Protein AF-0000000084365544 (afdb_homodimer)

Structure (mmCIF, N/CA/C/O backbone):
data_AF-0000000084365544-model_v1
#
loop_
_entity.id
_entity.type
_entity.pdbx_description
1 polymer 'Low temperature requirement protein A'
#
loop_
_atom_site.group_PDB
_atom_site.id
_atom_site.type_symbol
_atom_site.label_atom_id
_atom_site.label_alt_id
_atom_site.label_comp_id
_atom_site.label_asym_id
_atom_site.label_entity_id
_atom_site.label_seq_id
_atom_site.pdbx_PDB_ins_code
_atom_site.Cartn_x
_atom_site.Cartn_y
_atom_site.Cartn_z
_atom_site.occupancy
_atom_site.B_iso_or_equiv
_atom_site.auth_seq_id
_atom_site.auth_comp_id
_atom_site.auth_asym_id
_atom_site.auth_atom_id
_atom_site.pdbx_PDB_model_num
ATOM 1 N N . ASP A 1 1 ? -2.127 -16.125 -1.759 1 46.25 1 ASP A N 1
ATOM 2 C CA . ASP A 1 1 ? -1.63 -17.219 -2.582 1 46.25 1 ASP A CA 1
ATOM 3 C C . ASP A 1 1 ? -2.764 -18.156 -2.984 1 46.25 1 ASP A C 1
ATOM 5 O O . ASP A 1 1 ? -3.486 -18.672 -2.125 1 46.25 1 ASP A O 1
ATOM 9 N N . VAL A 1 2 ? -2.963 -18.266 -4.273 1 53.91 2 VAL A N 1
ATOM 10 C CA . VAL A 1 2 ? -4.047 -19.062 -4.828 1 53.91 2 VAL A CA 1
ATOM 11 C C . VAL A 1 2 ? -3.875 -20.516 -4.414 1 53.91 2 VAL A C 1
ATOM 13 O O . VAL A 1 2 ? -4.848 -21.188 -4.059 1 53.91 2 VAL A O 1
ATOM 16 N N . GLU A 1 3 ? -2.639 -20.938 -4.367 1 51.97 3 GLU A N 1
ATOM 17 C CA . GLU A 1 3 ? -2.404 -22.344 -4.023 1 51.97 3 GLU A CA 1
ATOM 18 C C . GLU A 1 3 ? -2.727 -22.609 -2.559 1 51.97 3 GLU A C 1
ATOM 20 O O . GLU A 1 3 ? -3.326 -23.641 -2.229 1 51.97 3 GLU A O 1
ATOM 25 N N . GLU A 1 4 ? -2.34 -21.703 -1.697 1 54.97 4 GLU A N 1
ATOM 26 C CA . GLU A 1 4 ? -2.66 -21.859 -0.281 1 54.97 4 GLU A CA 1
ATOM 27 C C . GLU A 1 4 ? -4.168 -21.812 -0.048 1 54.97 4 GLU A C 1
ATOM 29 O O . GLU A 1 4 ? -4.688 -22.531 0.814 1 54.97 4 GLU A O 1
ATOM 34 N N . PHE A 1 5 ? -4.746 -20.969 -0.828 1 54.38 5 PHE A N 1
ATOM 35 C CA . PHE A 1 5 ? -6.199 -20.875 -0.731 1 54.38 5 PHE A CA 1
ATOM 36 C C . PHE A 1 5 ? -6.859 -22.188 -1.135 1 54.38 5 PHE A C 1
ATOM 38 O O . PHE A 1 5 ? -7.77 -22.672 -0.457 1 54.38 5 PHE A O 1
ATOM 45 N N . ILE A 1 6 ? -6.383 -22.828 -2.197 1 55.38 6 ILE A N 1
ATOM 46 C CA . ILE A 1 6 ? -6.945 -24.078 -2.703 1 55.38 6 ILE A CA 1
ATOM 47 C C . ILE A 1 6 ? -6.668 -25.219 -1.712 1 55.38 6 ILE A C 1
ATOM 49 O O . ILE A 1 6 ? -7.531 -26.062 -1.474 1 55.38 6 ILE A O 1
ATOM 53 N N . LYS A 1 7 ? -5.445 -25.141 -1.203 1 54.97 7 LYS A N 1
ATOM 54 C CA . LYS A 1 7 ? -5.074 -26.188 -0.245 1 54.97 7 LYS A CA 1
ATOM 55 C C . LYS A 1 7 ? -5.984 -26.156 0.98 1 54.97 7 LYS A C 1
ATOM 57 O O . LYS A 1 7 ? -6.398 -27.203 1.483 1 54.97 7 LYS A O 1
ATOM 62 N N . LYS A 1 8 ? -6.184 -24.953 1.444 1 56.53 8 LYS A N 1
ATOM 63 C CA . LYS A 1 8 ? -6.973 -24.812 2.664 1 56.53 8 LYS A CA 1
ATOM 64 C C . LYS A 1 8 ? -8.461 -25.016 2.385 1 56.53 8 LYS A C 1
ATOM 66 O O . LYS A 1 8 ? -9.164 -25.625 3.188 1 56.53 8 LYS A O 1
ATOM 71 N N . TYR A 1 9 ? -8.859 -24.547 1.204 1 63.53 9 TYR A N 1
ATOM 72 C CA . TYR A 1 9 ? -10.312 -24.484 1.027 1 63.53 9 TYR A CA 1
ATOM 73 C C . TYR A 1 9 ? -10.766 -25.469 -0.034 1 63.53 9 TYR A C 1
ATOM 75 O O . TYR A 1 9 ? -11.969 -25.734 -0.181 1 63.53 9 TYR A O 1
ATOM 83 N N . GLY A 1 10 ? -9.859 -26.516 -0.814 1 52.34 10 GLY A N 1
ATOM 84 C CA . GLY A 1 10 ? -9.844 -27.766 -1.557 1 52.34 10 GLY A CA 1
ATOM 85 C C . GLY A 1 10 ? -10.664 -27.703 -2.832 1 52.34 10 GLY A C 1
ATOM 86 O O . GLY A 1 10 ? -10.148 -27.984 -3.918 1 52.34 10 GLY A O 1
ATOM 87 N N . ASP A 1 11 ? -12.242 -27.969 -2.875 1 52.38 11 ASP A N 1
ATOM 88 C CA . ASP A 1 11 ? -13.102 -28.688 -3.809 1 52.38 11 ASP A CA 1
ATOM 89 C C . ASP A 1 11 ? -13.719 -27.734 -4.832 1 52.38 11 ASP A C 1
ATOM 91 O O . ASP A 1 11 ? -14.57 -26.906 -4.484 1 52.38 11 ASP A O 1
ATOM 95 N N . ILE A 1 12 ? -12.906 -27.438 -5.812 1 54.81 12 ILE A N 1
ATOM 96 C CA . ILE A 1 12 ? -13.625 -26.625 -6.785 1 54.81 12 ILE A CA 1
ATOM 97 C C . ILE A 1 12 ? -13.891 -27.453 -8.047 1 54.81 12 ILE A C 1
ATOM 99 O O . ILE A 1 12 ? -12.969 -28.016 -8.633 1 54.81 12 ILE A O 1
ATOM 103 N N . ASN A 1 13 ? -15.125 -27.922 -8.219 1 55.47 13 ASN A N 1
ATOM 104 C CA . ASN A 1 13 ? -15.477 -28.438 -9.531 1 55.47 13 ASN A CA 1
ATOM 105 C C . ASN A 1 13 ? -15.586 -27.328 -10.57 1 55.47 13 ASN A C 1
ATOM 107 O O . ASN A 1 13 ? -16.609 -26.656 -10.648 1 55.47 13 ASN A O 1
ATOM 111 N N . VAL A 1 14 ? -14.492 -27.016 -11.242 1 61.97 14 VAL A N 1
ATOM 112 C CA . VAL A 1 14 ? -14.461 -25.844 -12.102 1 61.97 14 VAL A CA 1
ATOM 113 C C . VAL A 1 14 ? -14.242 -26.266 -13.555 1 61.97 14 VAL A C 1
ATOM 115 O O . VAL A 1 14 ? -13.438 -27.156 -13.828 1 61.97 14 VAL A O 1
ATOM 118 N N . SER A 1 15 ? -15.266 -25.781 -14.555 1 66.38 15 SER A N 1
ATOM 119 C CA . SER A 1 15 ? -14.992 -25.844 -15.984 1 66.38 15 SER A CA 1
ATOM 120 C C . SER A 1 15 ? -14.359 -24.547 -16.484 1 66.38 15 SER A C 1
ATOM 122 O O . SER A 1 15 ? -14.797 -23.453 -16.125 1 66.38 15 SER A O 1
ATOM 124 N N . TYR A 1 16 ? -13.32 -24.625 -17.266 1 67.25 16 TYR A N 1
ATOM 125 C CA . TYR A 1 16 ? -12.602 -23.438 -17.719 1 67.25 16 TYR A CA 1
ATOM 126 C C . TYR A 1 16 ? -13.094 -23 -19.094 1 67.25 16 TYR A C 1
ATOM 128 O O . TYR A 1 16 ? -13.375 -23.828 -19.969 1 67.25 16 TYR A O 1
ATOM 136 N N . ILE A 1 17 ? -13.406 -21.688 -19.25 1 68.5 17 ILE A N 1
ATOM 137 C CA . ILE A 1 17 ? -13.805 -21.078 -20.516 1 68.5 17 ILE A CA 1
ATOM 138 C C . ILE A 1 17 ? -12.672 -20.219 -21.062 1 68.5 17 ILE A C 1
ATOM 140 O O . ILE A 1 17 ? -11.898 -19.641 -20.297 1 68.5 17 ILE A O 1
ATOM 144 N N . GLU A 1 18 ? -12.523 -20.078 -22.453 1 69.31 18 GLU A N 1
ATOM 145 C CA . GLU A 1 18 ? -11.508 -19.25 -23.109 1 69.31 18 GLU A CA 1
ATOM 146 C C . GLU A 1 18 ? -11.977 -17.797 -23.219 1 69.31 18 GLU A C 1
ATOM 148 O O . GLU A 1 18 ? -13.125 -17.547 -23.594 1 69.31 18 GLU A O 1
ATOM 153 N N . PRO A 1 19 ? -11.164 -16.938 -22.812 1 68.06 19 PRO A N 1
ATOM 154 C CA . PRO A 1 19 ? -11.547 -15.531 -22.969 1 68.06 19 PRO A CA 1
ATOM 155 C C . PRO A 1 19 ? -11.523 -15.062 -24.422 1 68.06 19 PRO A C 1
ATOM 157 O O . PRO A 1 19 ? -10.828 -15.656 -25.25 1 68.06 19 PRO A O 1
ATOM 160 N N . PRO A 1 20 ? -12.445 -14.102 -24.75 1 69.94 20 PRO A N 1
ATOM 161 C CA . PRO A 1 20 ? -12.344 -13.492 -26.078 1 69.94 20 PRO A CA 1
ATOM 162 C C . PRO A 1 20 ? -10.992 -12.836 -26.328 1 69.94 20 PRO A C 1
ATOM 164 O O . PRO A 1 20 ? -10.211 -12.648 -25.391 1 69.94 20 PRO A O 1
ATOM 167 N N . PRO A 1 21 ? -10.695 -12.578 -27.594 1 70.31 21 PRO A N 1
ATOM 168 C CA . PRO A 1 21 ? -9.43 -11.898 -27.875 1 70.31 21 PRO A CA 1
ATOM 169 C C . PRO A 1 21 ? -9.305 -10.562 -27.141 1 70.31 21 PRO A C 1
ATOM 171 O O . PRO A 1 21 ? -10.258 -9.781 -27.109 1 70.31 21 PRO A O 1
ATOM 174 N N . SER A 1 22 ? -8.188 -10.461 -26.5 1 70.38 22 SER A N 1
ATOM 175 C CA . SER A 1 22 ? -7.961 -9.281 -25.688 1 70.38 22 SER A CA 1
ATOM 176 C C . SER A 1 22 ? -7.336 -8.148 -26.5 1 70.38 22 SER A C 1
ATOM 178 O O . SER A 1 22 ? -6.543 -8.398 -27.406 1 70.38 22 SER A O 1
ATOM 180 N N . SER A 1 23 ? -8.07 -6.961 -26.469 1 73.69 23 SER A N 1
ATOM 181 C CA . SER A 1 23 ? -7.535 -5.734 -27.047 1 73.69 23 SER A CA 1
ATOM 182 C C . SER A 1 23 ? -7.219 -4.703 -25.969 1 73.69 23 SER A C 1
ATOM 184 O O . SER A 1 23 ? -7.902 -4.645 -24.938 1 73.69 23 SER A O 1
ATOM 186 N N . ARG A 1 24 ? -6.168 -4.02 -26.25 1 76.44 24 ARG A N 1
ATOM 187 C CA . ARG A 1 24 ? -5.789 -2.973 -25.297 1 76.44 24 ARG A CA 1
ATOM 188 C C . ARG A 1 24 ? -6.781 -1.814 -25.344 1 76.44 24 ARG A C 1
ATOM 190 O O . ARG A 1 24 ? -6.926 -1.08 -24.359 1 76.44 24 ARG A O 1
ATOM 197 N N . TRP A 1 25 ? -7.438 -1.727 -26.391 1 75.81 25 TRP A N 1
ATOM 198 C CA . TRP A 1 25 ? -8.359 -0.61 -26.562 1 75.81 25 TRP A CA 1
ATOM 199 C C . TRP A 1 25 ? -9.75 -0.962 -26.031 1 75.81 25 TRP A C 1
ATOM 201 O O . TRP A 1 25 ? -10.289 -0.258 -25.172 1 75.81 25 TRP A O 1
ATOM 211 N N . PHE A 1 26 ? -10.297 -1.943 -26.594 1 76.06 26 PHE A N 1
ATOM 212 C CA . PHE A 1 26 ? -11.625 -2.375 -26.172 1 76.06 26 PHE A CA 1
ATOM 213 C C . PHE A 1 26 ? -11.766 -3.887 -26.297 1 76.06 26 PHE A C 1
ATOM 215 O O . PHE A 1 26 ? -11.562 -4.445 -27.375 1 76.06 26 PHE A O 1
ATOM 222 N N . THR A 1 27 ? -11.961 -4.469 -25.172 1 79.12 27 THR A N 1
ATOM 223 C CA . THR A 1 27 ? -12.258 -5.895 -25.141 1 79.12 27 THR A CA 1
ATOM 224 C C . THR A 1 27 ? -13.742 -6.137 -24.891 1 79.12 27 THR A C 1
ATOM 226 O O . THR A 1 27 ? -14.32 -5.578 -23.953 1 79.12 27 THR A O 1
ATOM 229 N N . LYS A 1 28 ? -14.25 -6.906 -25.812 1 77.44 28 LYS A N 1
ATOM 230 C CA . LYS A 1 28 ? -15.656 -7.242 -25.625 1 77.44 28 LYS A CA 1
ATOM 231 C C . LYS A 1 28 ? -15.898 -7.801 -24.219 1 77.44 28 LYS A C 1
ATOM 233 O O . LYS A 1 28 ? -15.203 -8.719 -23.781 1 77.44 28 LYS A O 1
ATOM 238 N N . PRO A 1 29 ? -16.812 -7.172 -23.531 1 78.31 29 PRO A N 1
ATOM 239 C CA . PRO A 1 29 ? -17.078 -7.613 -22.156 1 78.31 29 PRO A CA 1
ATOM 240 C C . PRO A 1 29 ? -17.5 -9.078 -22.078 1 78.31 29 PRO A C 1
ATOM 242 O O . PRO A 1 29 ? -18.219 -9.57 -22.953 1 78.31 29 PRO A O 1
ATOM 245 N N . TYR A 1 30 ? -16.969 -9.75 -21.125 1 73.19 30 TYR A N 1
ATOM 246 C CA . TYR A 1 30 ? -17.297 -11.141 -20.875 1 73.19 30 TYR A CA 1
ATOM 247 C C . TYR A 1 30 ? -17.281 -11.453 -19.391 1 73.19 30 TYR A C 1
ATOM 249 O O . TYR A 1 30 ? -16.641 -10.742 -18.609 1 73.19 30 TYR A O 1
ATOM 257 N N . ALA A 1 31 ? -18.062 -12.414 -18.984 1 70.12 31 ALA A N 1
ATOM 258 C CA . ALA A 1 31 ? -18.094 -12.836 -17.578 1 70.12 31 ALA A CA 1
ATOM 259 C C . ALA A 1 31 ? -16.875 -13.688 -17.234 1 70.12 31 ALA A C 1
ATOM 261 O O . ALA A 1 31 ? -16.547 -14.625 -17.953 1 70.12 31 ALA A O 1
ATOM 262 N N . LEU A 1 32 ? -16.25 -13.328 -16.172 1 71.62 32 LEU A N 1
ATOM 263 C CA . LEU A 1 32 ? -15.094 -14.133 -15.758 1 71.62 32 LEU A CA 1
ATOM 264 C C . LEU A 1 32 ? -15.547 -15.453 -15.148 1 71.62 32 LEU A C 1
ATOM 266 O O . LEU A 1 32 ? -14.891 -16.484 -15.328 1 71.62 32 LEU A O 1
ATOM 270 N N . ASN A 1 33 ? -16.578 -15.289 -14.281 1 69.56 33 ASN A N 1
ATOM 271 C CA . ASN A 1 33 ? -17.156 -16.469 -13.648 1 69.56 33 ASN A CA 1
ATOM 272 C C . ASN A 1 33 ? -18.672 -16.422 -13.68 1 69.56 33 ASN A C 1
ATOM 274 O O . ASN A 1 33 ? -19.281 -15.352 -13.555 1 69.56 33 ASN A O 1
ATOM 278 N N . TYR A 1 34 ? -19.281 -17.531 -14.023 1 68.69 34 TYR A N 1
ATOM 279 C CA . TYR A 1 34 ? -20.734 -17.609 -13.906 1 68.69 34 TYR A CA 1
ATOM 280 C C . TYR A 1 34 ? -21.188 -19.031 -13.578 1 68.69 34 TYR A C 1
ATOM 282 O O . TYR A 1 34 ? -20.438 -20 -13.805 1 68.69 34 TYR A O 1
ATOM 290 N N . PHE A 1 35 ? -22.281 -19.062 -12.891 1 66.81 35 PHE A N 1
ATOM 291 C CA . PHE A 1 35 ? -22.906 -20.359 -12.617 1 66.81 35 PHE A CA 1
ATOM 292 C C . PHE A 1 35 ? -23.891 -20.719 -13.711 1 66.81 35 PHE A C 1
ATOM 294 O O . PHE A 1 35 ? -24.656 -19.875 -14.18 1 66.81 35 PHE A O 1
ATOM 301 N N . HIS A 1 36 ? -23.703 -21.828 -14.258 1 64 36 HIS A N 1
ATOM 302 C CA . HIS A 1 36 ? -24.703 -22.375 -15.188 1 64 36 HIS A CA 1
ATOM 303 C C . HIS A 1 36 ? -25.094 -23.797 -14.797 1 64 36 HIS A C 1
ATOM 305 O O . HIS A 1 36 ? -24.25 -24.703 -14.789 1 64 36 HIS A O 1
ATOM 311 N N . ASP A 1 37 ? -26.438 -23.969 -14.469 1 64 37 ASP A N 1
ATOM 312 C CA . ASP A 1 37 ? -26.984 -25.281 -14.109 1 64 37 ASP A CA 1
ATOM 313 C C . ASP A 1 37 ? -26.172 -25.922 -12.992 1 64 37 ASP A C 1
ATOM 315 O O . ASP A 1 37 ? -25.797 -27.094 -13.086 1 64 37 ASP A O 1
ATOM 319 N N . GLY A 1 38 ? -25.688 -25.156 -12.008 1 61.22 38 GLY A N 1
ATOM 320 C CA . GLY A 1 38 ? -25 -25.672 -10.828 1 61.22 38 GLY A CA 1
ATOM 321 C C . GLY A 1 38 ? -23.516 -25.812 -11.008 1 61.22 38 GLY A C 1
ATOM 322 O O . GLY A 1 38 ? -22.797 -26.203 -10.078 1 61.22 38 GLY A O 1
ATOM 323 N N . LYS A 1 39 ? -23.109 -25.531 -12.242 1 68.69 39 LYS A N 1
ATOM 324 C CA . LYS A 1 39 ? -21.688 -25.641 -12.531 1 68.69 39 LYS A CA 1
ATOM 325 C C . LYS A 1 39 ? -21.031 -24.266 -12.609 1 68.69 39 LYS A C 1
ATOM 327 O O . LYS A 1 39 ? -21.641 -23.312 -13.102 1 68.69 39 LYS A O 1
ATOM 332 N N . LEU A 1 40 ? -19.844 -24.234 -12.008 1 70.56 40 LEU A N 1
ATOM 333 C CA . LEU A 1 40 ? -19.078 -22.984 -12.039 1 70.56 40 LEU A CA 1
ATOM 334 C C . LEU A 1 40 ? -18.172 -22.922 -13.266 1 70.56 40 LEU A C 1
ATOM 336 O O . LEU A 1 40 ? -17.359 -23.828 -13.477 1 70.56 40 LEU A O 1
ATOM 340 N N . PHE A 1 41 ? -18.422 -22 -14.133 1 67.75 41 PHE A N 1
ATOM 341 C CA . PHE A 1 41 ? -17.562 -21.734 -15.273 1 67.75 41 PHE A CA 1
ATOM 342 C C . PHE A 1 41 ? -16.578 -20.594 -14.977 1 67.75 41 PHE A C 1
ATOM 344 O O . PHE A 1 41 ? -17 -19.531 -14.508 1 67.75 41 PHE A O 1
ATOM 351 N N . ARG A 1 42 ? -15.289 -20.922 -15.156 1 70.81 42 ARG A N 1
ATOM 352 C CA . ARG A 1 42 ? -14.273 -19.922 -14.852 1 70.81 42 ARG A CA 1
ATOM 353 C C . ARG A 1 42 ? -13.367 -19.688 -16.062 1 70.81 42 ARG A C 1
ATOM 355 O O . ARG A 1 42 ? -13.008 -20.641 -16.766 1 70.81 42 ARG A O 1
ATOM 362 N N . THR A 1 43 ? -13.219 -18.469 -16.406 1 65.56 43 THR A N 1
ATOM 363 C CA . THR A 1 43 ? -12.266 -18.141 -17.469 1 65.56 43 THR A CA 1
ATOM 364 C C . THR A 1 43 ? -10.844 -18.516 -17.047 1 65.56 43 THR A C 1
ATOM 366 O O . THR A 1 43 ? -10.438 -18.266 -15.914 1 65.56 43 THR A O 1
ATOM 369 N N . LYS A 1 44 ? -10.125 -19.109 -17.984 1 58.72 44 LYS A N 1
ATOM 370 C CA . LYS A 1 44 ? -8.758 -19.578 -17.797 1 58.72 44 LYS A CA 1
ATOM 371 C C . LYS A 1 44 ? -7.801 -18.406 -17.625 1 58.72 44 LYS A C 1
ATOM 373 O O . LYS A 1 44 ? -7.988 -17.344 -18.219 1 58.72 44 LYS A O 1
ATOM 378 N N . HIS A 1 45 ? -7.133 -18.219 -16.516 1 53.75 45 HIS A N 1
ATOM 379 C CA . HIS A 1 45 ? -6.035 -17.328 -16.172 1 53.75 45 HIS A CA 1
ATOM 380 C C . HIS A 1 45 ? -6.273 -16.625 -14.844 1 53.75 45 HIS A C 1
ATOM 382 O O . HIS A 1 45 ? -7.336 -16.047 -14.625 1 53.75 45 HIS A O 1
ATOM 388 N N . GLU A 1 46 ? -5.691 -17.344 -13.969 1 50.94 46 GLU A N 1
ATOM 389 C CA . GLU A 1 46 ? -5.742 -16.844 -12.594 1 50.94 46 GLU A CA 1
ATOM 390 C C . GLU A 1 46 ? -5.504 -15.336 -12.547 1 50.94 46 GLU A C 1
ATOM 392 O O . GLU A 1 46 ? -4.492 -14.852 -13.062 1 50.94 46 GLU A O 1
ATOM 397 N N . ARG A 1 47 ? -6.656 -14.625 -12.484 1 51.12 47 ARG A N 1
ATOM 398 C CA . ARG A 1 47 ? -6.562 -13.172 -12.391 1 51.12 47 ARG A CA 1
ATOM 399 C C . ARG A 1 47 ? -5.824 -12.75 -11.125 1 51.12 47 ARG A C 1
ATOM 401 O O . ARG A 1 47 ? -6.25 -13.07 -10.016 1 51.12 47 ARG A O 1
ATOM 408 N N . THR A 1 48 ? -4.402 -12.922 -10.969 1 50.53 48 THR A N 1
ATOM 409 C CA . THR A 1 48 ? -3.762 -12.328 -9.805 1 50.53 48 THR A CA 1
ATOM 410 C C . THR A 1 48 ? -4.02 -10.828 -9.75 1 50.53 48 THR A C 1
ATOM 412 O O . THR A 1 48 ? -4.336 -10.211 -10.766 1 50.53 48 THR A O 1
ATOM 415 N N . SER A 1 49 ? -4.254 -10.312 -8.492 1 54.31 49 SER A N 1
ATOM 416 C CA . SER A 1 49 ? -4.473 -8.883 -8.273 1 54.31 49 SER A CA 1
ATOM 417 C C . SER A 1 49 ? -3.52 -8.039 -9.109 1 54.31 49 SER A C 1
ATOM 419 O O . SER A 1 49 ? -2.299 -8.188 -9.008 1 54.31 49 SER A O 1
ATOM 421 N N . GLY A 1 50 ? -4.113 -7.344 -10.125 1 72 50 GLY A N 1
ATOM 422 C CA . GLY A 1 50 ? -3.4 -6.555 -11.117 1 72 50 GLY A CA 1
ATOM 423 C C . GLY A 1 50 ? -2.832 -5.266 -10.555 1 72 50 GLY A C 1
ATOM 424 O O . GLY A 1 50 ? -3.166 -4.867 -9.438 1 72 50 GLY A O 1
ATOM 425 N N . ARG A 1 51 ? -1.87 -4.75 -11.016 1 80.5 51 ARG A N 1
ATOM 426 C CA . ARG A 1 51 ? -1.214 -3.477 -10.734 1 80.5 51 ARG A CA 1
ATOM 427 C C . ARG A 1 51 ? -2.234 -2.352 -10.602 1 80.5 51 ARG A C 1
ATOM 429 O O . ARG A 1 51 ? -2.133 -1.516 -9.703 1 80.5 51 ARG A O 1
ATOM 436 N N . LEU A 1 52 ? -3.332 -2.428 -11.328 1 84.5 52 LEU A N 1
ATOM 437 C CA . LEU A 1 52 ? -4.367 -1.4 -11.305 1 84.5 52 LEU A CA 1
ATOM 438 C C . LEU A 1 52 ? -5.191 -1.49 -10.023 1 84.5 52 LEU A C 1
ATOM 440 O O . LEU A 1 52 ? -5.559 -0.467 -9.445 1 84.5 52 LEU A O 1
ATOM 444 N N . GLU A 1 53 ? -5.406 -2.664 -9.602 1 86.31 53 GLU A N 1
ATOM 445 C CA . GLU A 1 53 ? -6.188 -2.867 -8.383 1 86.31 53 GLU A CA 1
ATOM 446 C C . GLU A 1 53 ? -5.414 -2.408 -7.152 1 86.31 53 GLU A C 1
ATOM 448 O O . GLU A 1 53 ? -5.988 -1.799 -6.246 1 86.31 53 GLU A O 1
ATOM 453 N N . LEU A 1 54 ? -4.145 -2.699 -7.133 1 84.56 54 LEU A N 1
ATOM 454 C CA . LEU A 1 54 ? -3.309 -2.223 -6.035 1 84.56 54 LEU A CA 1
ATOM 455 C C . LEU A 1 54 ? -3.258 -0.7 -6.012 1 84.56 54 LEU A C 1
ATOM 457 O O . LEU A 1 54 ? -3.309 -0.089 -4.941 1 84.56 54 LEU A O 1
ATOM 461 N N . PHE A 1 55 ? -3.217 -0.141 -7.195 1 86.25 55 PHE A N 1
ATOM 462 C CA . PHE A 1 55 ? -3.238 1.311 -7.336 1 86.25 55 PHE A CA 1
ATOM 463 C C . PHE A 1 55 ? -4.539 1.888 -6.789 1 86.25 55 PHE A C 1
ATOM 465 O O . PHE A 1 55 ? -4.52 2.881 -6.059 1 86.25 55 PHE A O 1
ATOM 472 N N . LEU A 1 56 ? -5.594 1.257 -7.059 1 88.19 56 LEU A N 1
ATOM 473 C CA . LEU A 1 56 ? -6.906 1.667 -6.574 1 88.19 56 LEU A CA 1
ATOM 474 C C . LEU A 1 56 ? -6.98 1.578 -5.055 1 88.19 56 LEU A C 1
ATOM 476 O O . LEU A 1 56 ? -7.453 2.506 -4.395 1 88.19 56 LEU A O 1
ATOM 480 N N . ASP A 1 57 ? -6.48 0.564 -4.52 1 88.81 57 ASP A N 1
ATOM 481 C CA . ASP A 1 57 ? -6.539 0.349 -3.076 1 88.81 57 ASP A CA 1
ATOM 482 C C . ASP A 1 57 ? -5.691 1.376 -2.332 1 88.81 57 ASP A C 1
ATOM 484 O O . ASP A 1 57 ? -6.066 1.833 -1.251 1 88.81 57 ASP A O 1
ATOM 488 N N . LEU A 1 58 ? -4.625 1.729 -2.914 1 85.5 58 LEU A N 1
ATOM 489 C CA . LEU A 1 58 ? -3.74 2.707 -2.297 1 85.5 58 LEU A CA 1
ATOM 490 C C . LEU A 1 58 ? -4.414 4.074 -2.209 1 85.5 58 LEU A C 1
ATOM 492 O O . LEU A 1 58 ? -4.352 4.734 -1.171 1 85.5 58 LEU A O 1
ATOM 496 N N . ILE A 1 59 ? -5.059 4.441 -3.213 1 85.12 59 ILE A N 1
ATOM 497 C CA . ILE A 1 59 ? -5.738 5.73 -3.238 1 85.12 59 ILE A CA 1
ATOM 498 C C . ILE A 1 59 ? -6.902 5.719 -2.248 1 85.12 59 ILE A C 1
ATOM 500 O O . ILE A 1 59 ? -7.102 6.68 -1.501 1 85.12 59 ILE A O 1
ATOM 504 N N . TYR A 1 60 ? -7.555 4.676 -2.215 1 88.5 60 TYR A N 1
ATOM 505 C CA . TYR A 1 60 ? -8.68 4.559 -1.298 1 88.5 60 TYR A CA 1
ATOM 506 C C . TYR A 1 60 ? -8.219 4.633 0.152 1 88.5 60 TYR A C 1
ATOM 508 O O . TYR A 1 60 ? -8.859 5.273 0.985 1 88.5 60 TYR A O 1
ATOM 516 N N . VAL A 1 61 ? -7.156 4.004 0.387 1 85.81 61 VAL A N 1
ATOM 517 C CA . VAL A 1 61 ? -6.688 4.008 1.769 1 85.81 61 VAL A CA 1
ATOM 518 C C . VAL A 1 61 ? -6.242 5.414 2.16 1 85.81 61 VAL A C 1
ATOM 520 O O . VAL A 1 61 ? -6.43 5.836 3.305 1 85.81 61 VAL A O 1
ATOM 523 N N . GLY A 1 62 ? -5.699 6.184 1.207 1 86.06 62 GLY A N 1
ATOM 524 C CA . GLY A 1 62 ? -5.391 7.578 1.479 1 86.06 62 GLY A CA 1
ATOM 525 C C . GLY A 1 62 ? -6.613 8.398 1.854 1 86.06 62 GLY A C 1
ATOM 526 O O . GLY A 1 62 ? -6.562 9.211 2.783 1 86.06 62 GLY A O 1
ATOM 527 N N . ILE A 1 63 ? -7.641 8.109 1.172 1 89.88 63 ILE A N 1
ATOM 528 C CA . ILE A 1 63 ? -8.906 8.781 1.449 1 89.88 63 ILE A CA 1
ATOM 529 C C . ILE A 1 63 ? -9.414 8.367 2.828 1 89.88 63 ILE A C 1
ATOM 531 O O . ILE A 1 63 ? -9.781 9.219 3.641 1 89.88 63 ILE A O 1
ATOM 535 N N . ALA A 1 64 ? -9.352 7.094 3.082 1 89.81 64 ALA A N 1
ATOM 536 C CA . ALA A 1 64 ? -9.836 6.559 4.352 1 89.81 64 ALA A CA 1
ATOM 537 C C . ALA A 1 64 ? -9.008 7.094 5.52 1 89.81 64 ALA A C 1
ATOM 539 O O . ALA A 1 64 ? -9.555 7.387 6.586 1 89.81 64 ALA A O 1
ATOM 540 N N . MET A 1 65 ? -7.781 7.262 5.309 1 88.88 65 MET A N 1
ATOM 541 C CA . MET A 1 65 ? -6.898 7.805 6.336 1 88.88 65 MET A CA 1
ATOM 542 C C . MET A 1 65 ? -7.258 9.258 6.648 1 88.88 65 MET A C 1
ATOM 544 O O . MET A 1 65 ? -7.23 9.672 7.809 1 88.88 65 MET A O 1
ATOM 548 N N . ASN A 1 66 ? -7.594 9.977 5.641 1 89.94 66 ASN A N 1
ATOM 549 C CA . ASN A 1 66 ? -7.996 11.367 5.852 1 89.94 66 ASN A CA 1
ATOM 550 C C . ASN A 1 66 ? -9.297 11.453 6.648 1 89.94 66 ASN A C 1
ATOM 552 O O . ASN A 1 66 ? -9.43 12.312 7.527 1 89.94 66 ASN A O 1
ATOM 556 N N . LEU A 1 67 ? -10.172 10.57 6.363 1 91.5 67 LEU A N 1
ATOM 557 C CA . LEU A 1 67 ? -11.453 10.57 7.059 1 91.5 67 LEU A CA 1
ATOM 558 C C . LEU A 1 67 ? -11.266 10.242 8.539 1 91.5 67 LEU A C 1
ATOM 560 O O . LEU A 1 67 ? -11.867 10.883 9.398 1 91.5 67 LEU A O 1
ATOM 564 N N . SER A 1 68 ? -10.43 9.289 8.836 1 90.88 68 SER A N 1
ATOM 565 C CA . SER A 1 68 ? -10.172 8.922 10.227 1 90.88 68 SER A CA 1
ATOM 566 C C . SER A 1 68 ? -9.438 10.031 10.969 1 90.88 68 SER A C 1
ATOM 568 O O . SER A 1 68 ? -9.727 10.297 12.133 1 90.88 68 SER A O 1
ATOM 570 N N . SER A 1 69 ? -8.539 10.641 10.297 1 88.69 69 SER A N 1
ATOM 571 C CA . SER A 1 69 ? -7.785 11.734 10.914 1 88.69 69 SER A CA 1
ATOM 572 C C . SER A 1 69 ? -8.703 12.883 11.297 1 88.69 69 SER A C 1
ATOM 574 O O . SER A 1 69 ? -8.531 13.5 12.352 1 88.69 69 SER A O 1
ATOM 576 N N . ASN A 1 70 ? -9.633 13.117 10.484 1 87.88 70 ASN A N 1
ATOM 577 C CA . ASN A 1 70 ? -10.586 14.18 10.773 1 87.88 70 ASN A CA 1
ATOM 578 C C . ASN A 1 70 ? -11.438 13.852 11.992 1 87.88 70 ASN A C 1
ATOM 580 O O . ASN A 1 70 ? -11.797 14.75 12.758 1 87.88 70 ASN A O 1
ATOM 584 N N . ALA A 1 71 ? -11.711 12.648 12.172 1 89.25 71 ALA A N 1
ATOM 585 C CA . ALA A 1 71 ? -12.516 12.219 13.312 1 89.25 71 ALA A CA 1
ATOM 586 C C . ALA A 1 71 ? -11.75 12.406 14.617 1 89.25 71 ALA A C 1
ATOM 588 O O . ALA A 1 71 ? -12.336 12.75 15.648 1 89.25 71 ALA A O 1
ATOM 589 N N . ILE A 1 72 ? -10.484 12.242 14.578 1 90.12 72 ILE A N 1
ATOM 590 C CA . ILE A 1 72 ? -9.656 12.258 15.773 1 90.12 72 ILE A CA 1
ATOM 591 C C . ILE A 1 72 ? -9.367 13.703 16.172 1 90.12 72 ILE A C 1
ATOM 593 O O . ILE A 1 72 ? -9.086 13.984 17.344 1 90.12 72 ILE A O 1
ATOM 597 N N . LYS A 1 73 ? -9.469 14.648 15.258 1 85.88 73 LYS A N 1
ATOM 598 C CA . LYS A 1 73 ? -9.25 16.062 15.57 1 85.88 73 LYS A CA 1
ATOM 599 C C . LYS A 1 73 ? -10.227 16.531 16.641 1 85.88 73 LYS A C 1
ATOM 601 O O . LYS A 1 73 ? -9.875 17.344 17.5 1 85.88 73 LYS A O 1
ATOM 606 N N . GLU A 1 74 ? -11.414 16.062 16.562 1 87 74 GLU A N 1
ATOM 607 C CA . GLU A 1 74 ? -12.43 16.297 17.578 1 87 74 GLU A CA 1
ATOM 608 C C . GLU A 1 74 ? -12.992 14.969 18.094 1 87 74 GLU A C 1
ATOM 610 O O . GLU A 1 74 ? -14.125 14.602 17.766 1 87 74 GLU A O 1
ATOM 615 N N . PRO A 1 75 ? -12.164 14.43 18.984 1 90 75 PRO A N 1
ATOM 616 C CA . PRO A 1 75 ? -12.484 13.055 19.375 1 90 75 PRO A CA 1
ATOM 617 C C . PRO A 1 75 ? -13.688 12.977 20.312 1 90 75 PRO A C 1
ATOM 619 O O . PRO A 1 75 ? -13.523 12.922 21.531 1 90 75 PRO A O 1
ATOM 622 N N . ASN A 1 76 ? -14.922 13.008 19.75 1 90.75 76 ASN A N 1
ATOM 623 C CA . ASN A 1 76 ? -16.188 12.805 20.453 1 90.75 76 ASN A CA 1
ATOM 624 C C . ASN A 1 76 ? -17.094 11.82 19.719 1 90.75 76 ASN A C 1
ATOM 626 O O . ASN A 1 76 ? -16.734 11.328 18.656 1 90.75 76 ASN A O 1
ATOM 630 N N . TRP A 1 77 ? -18.125 11.484 20.297 1 87.94 77 TRP A N 1
ATOM 631 C CA . TRP A 1 77 ? -19.047 10.492 19.75 1 87.94 77 TRP A CA 1
ATOM 632 C C . TRP A 1 77 ? -19.625 10.969 18.422 1 87.94 77 TRP A C 1
ATOM 634 O O . TRP A 1 77 ? -19.812 10.18 17.5 1 87.94 77 TRP A O 1
ATOM 644 N N . LEU A 1 78 ? -19.922 12.234 18.359 1 86.94 78 LEU A N 1
ATOM 645 C CA . LEU A 1 78 ? -20.469 12.789 17.141 1 86.94 78 LEU A CA 1
ATOM 646 C C . LEU A 1 78 ? -19.484 12.664 15.984 1 86.94 78 LEU A C 1
ATOM 648 O O . LEU A 1 78 ? -19.859 12.336 14.859 1 86.94 78 LEU A O 1
ATOM 652 N N . SER A 1 79 ? -18.25 12.938 16.344 1 90.25 79 SER A N 1
ATOM 653 C CA . SER A 1 79 ? -17.219 12.828 15.32 1 90.25 79 SER A CA 1
ATOM 654 C C . SER A 1 79 ? -17.062 11.391 14.836 1 90.25 79 SER A C 1
ATOM 656 O O . SER A 1 79 ? -16.797 11.148 13.656 1 90.25 79 SER A O 1
ATOM 658 N N . PHE A 1 80 ? -17.281 10.508 15.695 1 91.56 80 PHE A N 1
ATOM 659 C CA . PHE A 1 80 ? -17.203 9.094 15.32 1 91.56 80 PHE A CA 1
ATOM 660 C C . PHE A 1 80 ? -18.344 8.734 14.367 1 91.56 80 PHE A C 1
ATOM 662 O O . PHE A 1 80 ? -18.125 8.062 13.367 1 91.56 80 PHE A O 1
ATOM 669 N N . VAL A 1 81 ? -19.484 9.195 14.633 1 90.06 81 VAL A N 1
ATOM 670 C CA . VAL A 1 81 ? -20.641 8.922 13.781 1 90.06 81 VAL A CA 1
ATOM 671 C C . VAL A 1 81 ? -20.438 9.57 12.414 1 90.06 81 VAL A C 1
ATOM 673 O O . VAL A 1 81 ? -20.719 8.961 11.383 1 90.06 81 VAL A O 1
ATOM 676 N N . LYS A 1 82 ? -19.953 10.773 12.438 1 90.44 82 LYS A N 1
ATOM 677 C CA . LYS A 1 82 ? -19.656 11.461 11.18 1 90.44 82 LYS A CA 1
ATOM 678 C C . LYS A 1 82 ? -18.641 10.68 10.359 1 90.44 82 LYS A C 1
ATOM 680 O O . LYS A 1 82 ? -18.781 10.562 9.141 1 90.44 82 LYS A O 1
ATOM 685 N N . TYR A 1 83 ? -17.688 10.133 11.07 1 93.12 83 TYR A N 1
ATOM 686 C CA . TYR A 1 83 ? -16.656 9.328 10.422 1 93.12 83 TYR A CA 1
ATOM 687 C C . TYR A 1 83 ? -17.281 8.141 9.695 1 93.12 83 TYR A C 1
ATOM 689 O O . TYR A 1 83 ? -16.984 7.898 8.516 1 93.12 83 TYR A O 1
ATOM 697 N N . LEU A 1 84 ? -18.156 7.477 10.344 1 91.81 84 LEU A N 1
ATOM 698 C CA . LEU A 1 84 ? -18.812 6.316 9.734 1 91.81 84 LEU A CA 1
ATOM 699 C C . LEU A 1 84 ? -19.672 6.738 8.555 1 91.81 84 LEU A C 1
ATOM 701 O O . LEU A 1 84 ? -19.688 6.062 7.52 1 91.81 84 LEU A O 1
ATOM 705 N N . PHE A 1 85 ? -20.234 7.863 8.75 1 90.69 85 PHE A N 1
ATOM 706 C CA . PHE A 1 85 ? -21.094 8.414 7.707 1 90.69 85 PHE A CA 1
ATOM 707 C C . PHE A 1 85 ? -20.281 8.742 6.457 1 90.69 85 PHE A C 1
ATOM 709 O O . PHE A 1 85 ? -20.781 8.57 5.336 1 90.69 85 PHE A O 1
ATOM 716 N N . TYR A 1 86 ? -19.125 9.219 6.629 1 93.25 86 TYR A N 1
ATOM 717 C CA . TYR A 1 86 ? -18.25 9.562 5.504 1 93.25 86 TYR A CA 1
ATOM 718 C C . TYR A 1 86 ? -17.609 8.312 4.914 1 93.25 86 TYR A C 1
ATOM 720 O O . TYR A 1 86 ? -17.484 8.195 3.693 1 93.25 86 TYR A O 1
ATOM 728 N N . PHE A 1 87 ? -17.344 7.41 5.793 1 94.44 87 PHE A N 1
ATOM 729 C CA . PHE A 1 87 ? -16.516 6.262 5.422 1 94.44 87 PHE A CA 1
ATOM 730 C C . PHE A 1 87 ? -17.328 5.246 4.633 1 94.44 87 PHE A C 1
ATOM 732 O O . PHE A 1 87 ? -16.859 4.68 3.648 1 94.44 87 PHE A O 1
ATOM 739 N N . ILE A 1 88 ? -18.547 5.043 4.938 1 94.62 88 ILE A N 1
ATOM 740 C CA . ILE A 1 88 ? -19.359 3.955 4.391 1 94.62 88 ILE A CA 1
ATOM 741 C C . ILE A 1 88 ? -19.625 4.207 2.908 1 94.62 88 ILE A C 1
ATOM 743 O O . ILE A 1 88 ? -19.469 3.303 2.082 1 94.62 88 ILE A O 1
ATOM 747 N N . PRO A 1 89 ? -19.984 5.43 2.51 1 94.5 89 PRO A N 1
ATOM 748 C CA . PRO A 1 89 ? -20.156 5.66 1.073 1 94.5 89 PRO A CA 1
ATOM 749 C C . PRO A 1 89 ? -18.859 5.457 0.281 1 94.5 89 PRO A C 1
ATOM 751 O O . PRO A 1 89 ? -18.891 4.898 -0.817 1 94.5 89 PRO A O 1
ATOM 754 N N . ALA A 1 90 ? -17.828 5.969 0.829 1 94.12 90 ALA A N 1
ATOM 755 C CA . ALA A 1 90 ? -16.547 5.75 0.157 1 94.12 90 ALA A CA 1
ATOM 756 C C . ALA A 1 90 ? -16.234 4.262 0.022 1 94.12 90 ALA A C 1
ATOM 758 O O . ALA A 1 90 ? -15.797 3.807 -1.034 1 94.12 90 ALA A O 1
ATOM 759 N N . TRP A 1 91 ? -16.484 3.541 1.075 1 93.81 91 TRP A N 1
ATOM 760 C CA . TRP A 1 91 ? -16.312 2.094 1.069 1 93.81 91 TRP A CA 1
ATOM 761 C C . TRP A 1 91 ? -17.203 1.438 0.02 1 93.81 91 TRP A C 1
ATOM 763 O O . TRP A 1 91 ? -16.781 0.503 -0.665 1 93.81 91 TRP A O 1
ATOM 773 N N . THR A 1 92 ? -18.375 1.931 -0.084 1 94.5 92 THR A N 1
ATOM 774 C CA . THR A 1 92 ? -19.328 1.38 -1.037 1 94.5 92 THR A CA 1
ATOM 775 C C . THR A 1 92 ? -18.828 1.552 -2.469 1 94.5 92 THR A C 1
ATOM 777 O O . THR A 1 92 ? -18.938 0.631 -3.283 1 94.5 92 THR A O 1
ATOM 780 N N . ILE A 1 93 ? -18.297 2.703 -2.744 1 95.44 93 ILE A N 1
ATOM 781 C CA . ILE A 1 93 ? -17.766 2.955 -4.078 1 95.44 93 ILE A CA 1
ATOM 782 C C . ILE A 1 93 ? -16.609 2.008 -4.352 1 95.44 93 ILE A C 1
ATOM 784 O O . ILE A 1 93 ? -16.5 1.436 -5.441 1 95.44 93 ILE A O 1
ATOM 788 N N . TRP A 1 94 ? -15.734 1.842 -3.408 1 94.44 94 TRP A N 1
ATOM 789 C CA . TRP A 1 94 ? -14.609 0.923 -3.549 1 94.44 94 TRP A CA 1
ATOM 790 C C . TRP A 1 94 ? -15.094 -0.504 -3.773 1 94.44 94 TRP A C 1
ATOM 792 O O . TRP A 1 94 ? -14.578 -1.212 -4.641 1 94.44 94 TRP A O 1
ATOM 802 N N . ALA A 1 95 ? -16.094 -0.896 -2.957 1 92.81 95 ALA A N 1
ATOM 803 C CA . ALA A 1 95 ? -16.641 -2.248 -3.059 1 92.81 95 ALA A CA 1
ATOM 804 C C . ALA A 1 95 ? -17.266 -2.484 -4.43 1 92.81 95 ALA A C 1
ATOM 806 O O . ALA A 1 95 ? -17.141 -3.57 -5 1 92.81 95 ALA A O 1
ATOM 807 N N . ASP A 1 96 ? -17.891 -1.454 -4.949 1 93.44 96 ASP A N 1
ATOM 808 C CA . ASP A 1 96 ? -18.5 -1.539 -6.277 1 93.44 96 ASP A CA 1
ATOM 809 C C . ASP A 1 96 ? -17.438 -1.804 -7.34 1 93.44 96 ASP A C 1
ATOM 811 O O . ASP A 1 96 ? -17.609 -2.668 -8.203 1 93.44 96 ASP A O 1
ATOM 815 N N . LEU A 1 97 ? -16.453 -1.024 -7.23 1 92.25 97 LEU A N 1
ATOM 816 C CA . LEU A 1 97 ? -15.383 -1.159 -8.211 1 92.25 97 LEU A CA 1
ATOM 817 C C . LEU A 1 97 ? -14.711 -2.52 -8.094 1 92.25 97 LEU A C 1
ATOM 819 O O . LEU A 1 97 ? -14.406 -3.16 -9.102 1 92.25 97 LEU A O 1
ATOM 823 N N . LYS A 1 98 ? -14.438 -2.9 -6.879 1 89.69 98 LYS A N 1
ATOM 824 C CA . LYS A 1 98 ? -13.82 -4.195 -6.613 1 89.69 98 LYS A CA 1
ATOM 825 C C . LYS A 1 98 ? -14.664 -5.332 -7.184 1 89.69 98 LYS A C 1
ATOM 827 O O . LYS A 1 98 ? -14.141 -6.211 -7.879 1 89.69 98 LYS A O 1
ATOM 832 N N . ASP A 1 99 ? -15.961 -5.281 -6.973 1 89.06 99 ASP A N 1
ATOM 833 C CA . ASP A 1 99 ? -16.859 -6.324 -7.461 1 89.06 99 ASP A CA 1
ATOM 834 C C . ASP A 1 99 ? -16.953 -6.305 -8.984 1 89.06 99 ASP A C 1
ATOM 836 O O . ASP A 1 99 ? -16.906 -7.355 -9.625 1 89.06 99 ASP A O 1
ATOM 840 N N . PHE A 1 100 ? -17.078 -5.109 -9.5 1 88.81 100 PHE A N 1
ATOM 841 C CA . PHE A 1 100 ? -17.156 -4.977 -10.953 1 88.81 100 PHE A CA 1
ATOM 842 C C . PHE A 1 100 ? -15.938 -5.594 -11.617 1 88.81 100 PHE A C 1
ATOM 844 O O . PHE A 1 100 ? -16.062 -6.336 -12.594 1 88.81 100 PHE A O 1
ATOM 851 N N . MET A 1 101 ? -14.812 -5.332 -11.117 1 86.81 101 MET A N 1
ATOM 852 C CA . MET A 1 101 ? -13.578 -5.848 -11.695 1 86.81 101 MET A CA 1
ATOM 853 C C . MET A 1 101 ? -13.445 -7.348 -11.445 1 86.81 101 MET A C 1
ATOM 855 O O . MET A 1 101 ? -12.836 -8.062 -12.25 1 86.81 101 MET A O 1
ATOM 859 N N . ASN A 1 102 ? -14.039 -7.773 -10.352 1 84 102 ASN A N 1
ATOM 860 C CA . ASN A 1 102 ? -14.016 -9.203 -10.078 1 84 102 ASN A CA 1
ATOM 861 C C . ASN A 1 102 ? -14.852 -9.984 -11.094 1 84 102 ASN A C 1
ATOM 863 O O . ASN A 1 102 ? -14.477 -11.086 -11.492 1 84 102 ASN A O 1
ATOM 867 N N . TYR A 1 103 ? -15.875 -9.352 -11.562 1 81.81 103 TYR A N 1
ATOM 868 C CA . TYR A 1 103 ? -16.781 -10.031 -12.484 1 81.81 103 TYR A CA 1
ATOM 869 C C . TYR A 1 103 ? -16.344 -9.844 -13.93 1 81.81 103 TYR A C 1
ATOM 871 O O . TYR A 1 103 ? -16.5 -10.75 -14.75 1 81.81 103 TYR A O 1
ATOM 879 N N . TYR A 1 104 ? -15.742 -8.711 -14.234 1 83.25 104 TYR A N 1
ATOM 880 C CA . TYR A 1 104 ? -15.625 -8.375 -15.648 1 83.25 104 TYR A CA 1
ATOM 881 C C . TYR A 1 104 ? -14.25 -7.797 -15.961 1 83.25 104 TYR A C 1
ATOM 883 O O . TYR A 1 104 ? -14.086 -7.059 -16.938 1 83.25 104 TYR A O 1
ATOM 891 N N . PHE A 1 105 ? -13.305 -8.07 -15.297 1 77.94 105 PHE A N 1
ATOM 892 C CA . PHE A 1 105 ? -11.992 -7.465 -15.5 1 77.94 105 PHE A CA 1
ATOM 893 C C . PHE A 1 105 ? -11.445 -7.816 -16.875 1 77.94 105 PHE A C 1
ATOM 895 O O . PHE A 1 105 ? -11.453 -8.984 -17.281 1 77.94 105 PHE A O 1
ATOM 902 N N . ASN A 1 106 ? -11.016 -6.871 -17.672 1 78.25 106 ASN A N 1
ATOM 903 C CA . ASN A 1 106 ? -10.367 -7.129 -18.953 1 78.25 106 ASN A CA 1
ATOM 904 C C . ASN A 1 106 ? -9.195 -6.184 -19.203 1 78.25 106 ASN A C 1
ATOM 906 O O . ASN A 1 106 ? -8.531 -6.266 -20.234 1 78.25 106 ASN A O 1
ATOM 910 N N . ASP A 1 107 ? -8.836 -5.25 -18.344 1 76.5 107 ASP A N 1
ATOM 911 C CA . ASP A 1 107 ? -7.676 -4.363 -18.359 1 76.5 107 ASP A CA 1
ATOM 912 C C . ASP A 1 107 ? -7.664 -3.498 -19.625 1 76.5 107 ASP A C 1
ATOM 914 O O . ASP A 1 107 ? -6.598 -3.141 -20.125 1 76.5 107 ASP A O 1
ATOM 918 N N . ASP A 1 108 ? -8.797 -3.287 -20.25 1 84.62 108 ASP A N 1
ATOM 919 C CA . ASP A 1 108 ? -8.852 -2.436 -21.438 1 84.62 108 ASP A CA 1
ATOM 920 C C . ASP A 1 108 ? -8.891 -0.959 -21.047 1 84.62 108 ASP A C 1
ATOM 922 O O . ASP A 1 108 ? -8.875 -0.622 -19.859 1 84.62 108 ASP A O 1
ATOM 926 N N . LEU A 1 109 ? -8.812 -0.131 -22.047 1 87.69 109 LEU A N 1
ATOM 927 C CA . LEU A 1 109 ? -8.719 1.306 -21.812 1 87.69 109 LEU A CA 1
ATOM 928 C C . LEU A 1 109 ? -10 1.835 -21.172 1 87.69 109 LEU A C 1
ATOM 930 O O . LEU A 1 109 ? -9.953 2.756 -20.359 1 87.69 109 LEU A O 1
ATOM 934 N N . LEU A 1 110 ? -11.109 1.287 -21.547 1 88.75 110 LEU A N 1
ATOM 935 C CA . LEU A 1 110 ? -12.375 1.727 -20.969 1 88.75 110 LEU A CA 1
ATOM 936 C C . LEU A 1 110 ? -12.398 1.522 -19.469 1 88.75 110 LEU A C 1
ATOM 938 O O . LEU A 1 110 ? -12.773 2.428 -18.719 1 88.75 110 LEU A O 1
ATOM 942 N N . GLN A 1 111 ? -12.023 0.411 -19.062 1 88.62 111 GLN A N 1
ATOM 943 C CA . GLN A 1 111 ? -12.008 0.113 -17.625 1 88.62 111 GLN A CA 1
ATOM 944 C C . GLN A 1 111 ? -10.977 0.965 -16.891 1 88.62 111 GLN A C 1
ATOM 946 O O . GLN A 1 111 ? -11.203 1.389 -15.766 1 88.62 111 GLN A O 1
ATOM 951 N N . LYS A 1 112 ? -9.875 1.208 -17.562 1 89.88 112 LYS A N 1
ATOM 952 C CA . LYS A 1 112 ? -8.859 2.064 -16.953 1 89.88 112 LYS A CA 1
ATOM 953 C C . LYS A 1 112 ? -9.375 3.488 -16.766 1 89.88 112 LYS A C 1
ATOM 955 O O . LYS A 1 112 ? -9.172 4.094 -15.719 1 89.88 112 LYS A O 1
ATOM 960 N N . PHE A 1 113 ? -10.023 3.941 -17.75 1 92 113 PHE A N 1
ATOM 961 C CA . PHE A 1 113 ? -10.617 5.27 -17.656 1 92 113 PHE A CA 1
ATOM 962 C C . PHE A 1 113 ? -11.703 5.305 -16.578 1 92 113 PHE A C 1
ATOM 964 O O . PHE A 1 113 ? -11.836 6.297 -15.867 1 92 113 PHE A O 1
ATOM 971 N N . TYR A 1 114 ? -12.484 4.242 -16.547 1 93.62 114 TYR A N 1
ATOM 972 C CA . TYR A 1 114 ? -13.516 4.137 -15.516 1 93.62 114 TYR A CA 1
ATOM 973 C C . TYR A 1 114 ? -12.914 4.238 -14.117 1 93.62 114 TYR A C 1
ATOM 975 O O . TYR A 1 114 ? -13.414 4.988 -13.273 1 93.62 114 TYR A O 1
ATOM 983 N N . VAL A 1 115 ? -11.797 3.621 -13.93 1 92.25 115 VAL A N 1
ATOM 984 C CA . VAL A 1 115 ? -11.148 3.615 -12.625 1 92.25 115 VAL A CA 1
ATOM 985 C C . VAL A 1 115 ? -10.633 5.016 -12.297 1 92.25 115 VAL A C 1
ATOM 987 O O . VAL A 1 115 ? -10.875 5.531 -11.203 1 92.25 115 VAL A O 1
ATOM 990 N N . VAL A 1 116 ? -9.969 5.66 -13.219 1 93.69 116 VAL A N 1
ATOM 991 C CA . VAL A 1 116 ? -9.414 6.992 -13 1 93.69 116 VAL A CA 1
ATOM 992 C C . VAL A 1 116 ? -10.547 7.984 -12.734 1 93.69 116 VAL A C 1
ATOM 994 O O . VAL A 1 116 ? -10.43 8.852 -11.867 1 93.69 116 VAL A O 1
ATOM 997 N N . PHE A 1 117 ? -11.609 7.809 -13.461 1 96.12 117 PHE A N 1
ATOM 998 C CA . PHE A 1 117 ? -12.773 8.672 -13.289 1 96.12 117 PHE A CA 1
ATOM 999 C C . PHE A 1 117 ? -13.336 8.555 -11.883 1 96.12 117 PHE A C 1
ATOM 1001 O O . PHE A 1 117 ? -13.602 9.562 -11.227 1 96.12 117 PHE A O 1
ATOM 1008 N N . ILE A 1 118 ? -13.523 7.355 -11.414 1 96.38 118 ILE A N 1
ATOM 1009 C CA . ILE A 1 118 ? -14.062 7.109 -10.086 1 96.38 118 ILE A CA 1
ATOM 1010 C C . ILE A 1 118 ? -13.109 7.664 -9.031 1 96.38 118 ILE A C 1
ATOM 1012 O O . ILE A 1 118 ? -13.539 8.258 -8.039 1 96.38 118 ILE A O 1
ATOM 1016 N N . LEU A 1 119 ? -11.82 7.52 -9.266 1 93.94 119 LEU A N 1
ATOM 1017 C CA . LEU A 1 119 ? -10.836 8.031 -8.32 1 93.94 119 LEU A CA 1
ATOM 1018 C C . LEU A 1 119 ? -10.883 9.555 -8.258 1 93.94 119 LEU A C 1
ATOM 1020 O O . LEU A 1 119 ? -10.703 10.141 -7.184 1 93.94 119 LEU A O 1
ATOM 1024 N N . ALA A 1 120 ? -11.07 10.172 -9.375 1 94.38 120 ALA A N 1
ATOM 1025 C CA . ALA A 1 120 ? -11.227 11.625 -9.398 1 94.38 120 ALA A CA 1
ATOM 1026 C C . ALA A 1 120 ? -12.445 12.062 -8.594 1 94.38 120 ALA A C 1
ATOM 1028 O O . ALA A 1 120 ? -12.383 13.039 -7.844 1 94.38 120 ALA A O 1
ATOM 1029 N N . LEU A 1 121 ? -13.531 11.359 -8.734 1 95.62 121 LEU A N 1
ATOM 1030 C CA . LEU A 1 121 ? -14.742 11.672 -7.992 1 95.62 121 LEU A CA 1
ATOM 1031 C C . LEU A 1 121 ? -14.523 11.477 -6.492 1 95.62 121 LEU A C 1
ATOM 1033 O O . LEU A 1 121 ? -15.008 12.273 -5.684 1 95.62 121 LEU A O 1
ATOM 1037 N N . LEU A 1 122 ? -13.797 10.461 -6.148 1 94.31 122 LEU A N 1
ATOM 1038 C CA . LEU A 1 122 ? -13.5 10.195 -4.742 1 94.31 122 LEU A CA 1
ATOM 1039 C C . LEU A 1 122 ? -12.602 11.281 -4.164 1 94.31 122 LEU A C 1
ATOM 1041 O O . LEU A 1 122 ? -12.727 11.633 -2.988 1 94.31 122 LEU A O 1
ATOM 1045 N N . LEU A 1 123 ? -11.695 11.734 -4.996 1 92.44 123 LEU A N 1
ATOM 1046 C CA . LEU A 1 123 ? -10.852 12.852 -4.582 1 92.44 123 LEU A CA 1
ATOM 1047 C C . LEU A 1 123 ? -11.703 14.07 -4.238 1 92.44 123 LEU A C 1
ATOM 1049 O O . LEU A 1 123 ? -11.477 14.711 -3.209 1 92.44 123 LEU A O 1
ATOM 1053 N N . ILE A 1 124 ? -12.625 14.312 -5.078 1 93.44 124 ILE A N 1
ATOM 1054 C CA . ILE A 1 124 ? -13.531 15.43 -4.848 1 93.44 124 ILE A CA 1
ATOM 1055 C C . ILE A 1 124 ? -14.367 15.164 -3.594 1 93.44 124 ILE A C 1
ATOM 1057 O O . ILE A 1 124 ? -14.516 16.047 -2.742 1 93.44 124 ILE A O 1
ATOM 1061 N N . TYR A 1 125 ? -14.883 13.977 -3.453 1 94.25 125 TYR A N 1
ATOM 1062 C CA . TYR A 1 125 ? -15.664 13.555 -2.299 1 94.25 125 TYR A CA 1
ATOM 1063 C C . TYR A 1 125 ? -14.898 13.781 -1.003 1 94.25 125 TYR A C 1
ATOM 1065 O O . TYR A 1 125 ? -15.406 14.422 -0.075 1 94.25 125 TYR A O 1
ATOM 1073 N N . ASP A 1 126 ? -13.719 13.344 -0.965 1 92.62 126 ASP A N 1
ATOM 1074 C CA . ASP A 1 126 ? -12.898 13.375 0.238 1 92.62 126 ASP A CA 1
ATOM 1075 C C . ASP A 1 126 ? -12.602 14.812 0.665 1 92.62 126 ASP A C 1
ATOM 1077 O O . ASP A 1 126 ? -12.609 15.125 1.857 1 92.62 126 ASP A O 1
ATOM 1081 N N . ASN A 1 127 ? -12.383 15.695 -0.268 1 91.62 127 ASN A N 1
ATOM 1082 C CA . ASN A 1 127 ? -11.984 17.062 0.055 1 91.62 127 ASN A CA 1
ATOM 1083 C C . ASN A 1 127 ? -13.18 17.922 0.458 1 91.62 127 ASN A C 1
ATOM 1085 O O . ASN A 1 127 ? -13.016 19 1.002 1 91.62 127 ASN A O 1
ATOM 1089 N N . ASN A 1 128 ? -14.422 17.359 0.237 1 92.25 128 ASN A N 1
ATOM 1090 C CA . ASN A 1 128 ? -15.602 18.172 0.538 1 92.25 128 ASN A CA 1
ATOM 1091 C C . ASN A 1 128 ? -16.312 17.672 1.797 1 92.25 128 ASN A C 1
ATOM 1093 O O . ASN A 1 128 ? -17.047 18.422 2.434 1 92.25 128 ASN A O 1
ATOM 1097 N N . VAL A 1 129 ? -16.141 16.484 2.203 1 88.94 129 VAL A N 1
ATOM 1098 C CA . VAL A 1 129 ? -16.969 15.82 3.197 1 88.94 129 VAL A CA 1
ATOM 1099 C C . VAL A 1 129 ? -16.844 16.531 4.543 1 88.94 129 VAL A C 1
ATOM 1101 O O . VAL A 1 129 ? -17.812 16.625 5.289 1 88.94 129 VAL A O 1
ATOM 1104 N N . GLU A 1 130 ? -15.766 17.094 4.824 1 85.5 130 GLU A N 1
ATOM 1105 C CA . GLU A 1 130 ? -15.562 17.75 6.117 1 85.5 130 GLU A CA 1
ATOM 1106 C C . GLU A 1 130 ? -16.406 19.016 6.23 1 85.5 130 GLU A C 1
ATOM 1108 O O . GLU A 1 130 ? -16.656 19.5 7.336 1 85.5 130 GLU A O 1
ATOM 1113 N N . PHE A 1 131 ? -16.875 19.469 5.133 1 89.56 131 PHE A N 1
ATOM 1114 C CA . PHE A 1 131 ? -17.547 20.75 5.121 1 89.56 131 PHE A CA 1
ATOM 1115 C C . PHE A 1 131 ? -19.047 20.578 4.922 1 89.56 131 PHE A C 1
ATOM 1117 O O . PHE A 1 131 ? -19.797 21.562 4.848 1 89.56 131 PHE A O 1
ATOM 1124 N N . ILE A 1 132 ? -19.531 19.422 4.922 1 90.5 132 ILE A N 1
ATOM 1125 C CA . ILE A 1 132 ? -20.891 19.172 4.445 1 90.5 132 ILE A CA 1
ATOM 1126 C C . ILE A 1 132 ? -21.891 19.75 5.438 1 90.5 132 ILE A C 1
ATOM 1128 O O . ILE A 1 132 ? -23.016 20.109 5.055 1 90.5 132 ILE A O 1
ATOM 1132 N N . PHE A 1 133 ? -21.547 19.938 6.688 1 89.62 133 PHE A N 1
ATOM 1133 C CA . PHE A 1 133 ? -22.516 20.422 7.668 1 89.62 133 PHE A CA 1
ATOM 1134 C C . PHE A 1 133 ? -22.453 21.938 7.785 1 89.62 133 PHE A C 1
ATOM 1136 O O . PHE A 1 133 ? -23.359 22.547 8.352 1 89.62 133 PHE A O 1
ATOM 1143 N N . GLU A 1 134 ? -21.453 22.5 7.23 1 88.88 134 GLU A N 1
ATOM 1144 C CA . GLU A 1 134 ? -21.297 23.953 7.316 1 88.88 134 GLU A CA 1
ATOM 1145 C C . GLU A 1 134 ? -21.594 24.609 5.973 1 88.88 134 GLU A C 1
ATOM 1147 O O . GLU A 1 134 ? -21.906 25.797 5.922 1 88.88 134 GLU A O 1
ATOM 1152 N N . SER A 1 135 ? -21.484 23.875 4.934 1 91.12 135 SER A N 1
ATOM 1153 C CA . SER A 1 135 ? -21.609 24.422 3.59 1 91.12 135 SER A CA 1
ATOM 1154 C C . SER A 1 135 ? -22.562 23.594 2.736 1 91.12 135 SER A C 1
ATOM 1156 O O . SER A 1 135 ? -22.297 22.406 2.477 1 91.12 135 SER A O 1
ATOM 1158 N N . ARG A 1 136 ? -23.531 24.266 2.186 1 91.25 136 ARG A N 1
ATOM 1159 C CA . ARG A 1 136 ? -24.469 23.578 1.307 1 91.25 136 ARG A CA 1
ATOM 1160 C C . ARG A 1 136 ? -23.812 23.203 -0.016 1 91.25 136 ARG A C 1
ATOM 1162 O O . ARG A 1 136 ? -24.156 22.172 -0.615 1 91.25 136 ARG A O 1
ATOM 1169 N N . ASN A 1 137 ? -22.938 24.031 -0.347 1 91.62 137 ASN A N 1
ATOM 1170 C CA . ASN A 1 137 ? -22.188 23.734 -1.56 1 91.62 137 ASN A CA 1
ATOM 1171 C C . ASN A 1 137 ? -21.344 22.453 -1.397 1 91.62 137 ASN A C 1
ATOM 1173 O O . ASN A 1 137 ? -21.25 21.656 -2.326 1 91.62 137 ASN A O 1
ATOM 1177 N N . ALA A 1 138 ? -20.766 22.312 -0.271 1 93.12 138 ALA A N 1
ATOM 1178 C CA . ALA A 1 138 ? -19.984 21.109 0.006 1 93.12 138 ALA A CA 1
ATOM 1179 C C . ALA A 1 138 ? -20.891 19.875 0.018 1 93.12 138 ALA A C 1
ATOM 1181 O O . ALA A 1 138 ? -20.5 18.812 -0.481 1 93.12 138 ALA A O 1
ATOM 1182 N N . LEU A 1 139 ? -22.062 20.078 0.598 1 94.38 139 LEU A N 1
ATOM 1183 C CA . LEU A 1 139 ? -23.016 18.969 0.632 1 94.38 139 LEU A CA 1
ATOM 1184 C C . LEU A 1 139 ? -23.438 18.578 -0.778 1 94.38 139 LEU A C 1
ATOM 1186 O O . LEU A 1 139 ? -23.422 17.391 -1.125 1 94.38 139 LEU A O 1
ATOM 1190 N N . LEU A 1 140 ? -23.781 19.531 -1.602 1 95.12 140 LEU A N 1
ATOM 1191 C CA . LEU A 1 140 ? -24.172 19.281 -2.984 1 95.12 140 LEU A CA 1
ATOM 1192 C C . LEU A 1 140 ? -23.047 18.609 -3.756 1 95.12 140 LEU A C 1
ATOM 1194 O O . LEU A 1 140 ? -23.281 17.656 -4.504 1 95.12 140 LEU A O 1
ATOM 1198 N N . THR A 1 141 ? -21.859 19.141 -3.576 1 94.75 141 THR A N 1
ATOM 1199 C CA . THR A 1 141 ? -20.703 18.594 -4.277 1 94.75 141 THR A CA 1
ATOM 1200 C C . THR A 1 141 ? -20.438 17.141 -3.871 1 94.75 141 THR A C 1
ATOM 1202 O O . THR A 1 141 ? -20.172 16.297 -4.719 1 94.75 141 THR A O 1
ATOM 1205 N N . THR A 1 142 ? -20.547 16.859 -2.594 1 94.88 142 THR A N 1
ATOM 1206 C CA . THR A 1 142 ? -20.328 15.516 -2.08 1 94.88 142 THR A CA 1
ATOM 1207 C C . THR A 1 142 ? -21.391 14.555 -2.615 1 94.88 142 THR A C 1
ATOM 1209 O O . THR A 1 142 ? -21.062 13.469 -3.094 1 94.88 142 THR A O 1
ATOM 1212 N N . ILE A 1 143 ? -22.609 14.961 -2.578 1 96 143 ILE A N 1
ATOM 1213 C CA . ILE A 1 143 ? -23.719 14.141 -3.053 1 96 143 ILE A CA 1
ATOM 1214 C C . ILE A 1 143 ? -23.578 13.898 -4.551 1 96 143 ILE A C 1
ATOM 1216 O O . ILE A 1 143 ? -23.781 12.773 -5.027 1 96 143 ILE A O 1
ATOM 1220 N N . THR A 1 144 ? -23.188 14.906 -5.254 1 96.75 144 THR A N 1
ATOM 1221 C CA . THR A 1 144 ? -23.047 14.789 -6.703 1 96.75 144 THR A CA 1
ATOM 1222 C C . THR A 1 144 ? -21.906 13.844 -7.055 1 96.75 144 THR A C 1
ATOM 1224 O O . THR A 1 144 ? -22.016 13.039 -7.977 1 96.75 144 THR A O 1
ATOM 1227 N N . ALA A 1 145 ? -20.812 14.008 -6.34 1 96.31 145 ALA A N 1
ATOM 1228 C CA . ALA A 1 145 ? -19.688 13.094 -6.566 1 96.31 145 ALA A CA 1
ATOM 1229 C C . ALA A 1 145 ? -20.109 11.648 -6.316 1 96.31 145 ALA A C 1
ATOM 1231 O O . ALA A 1 145 ? -19.797 10.766 -7.113 1 96.31 145 ALA A O 1
ATOM 1232 N N . TYR A 1 146 ? -20.812 11.406 -5.234 1 96.88 146 TYR A N 1
ATOM 1233 C CA . TYR A 1 146 ? -21.297 10.07 -4.91 1 96.88 146 TYR A CA 1
ATOM 1234 C C . TYR A 1 146 ? -22.266 9.562 -5.965 1 96.88 146 TYR A C 1
ATOM 1236 O O . TYR A 1 146 ? -22.156 8.43 -6.434 1 96.88 146 TYR A O 1
ATOM 1244 N N . PHE A 1 147 ? -23.125 10.445 -6.359 1 97.44 147 PHE A N 1
ATOM 1245 C CA . PHE A 1 147 ? -24.125 10.125 -7.371 1 97.44 147 PHE A CA 1
ATOM 1246 C C . PHE A 1 147 ? -23.469 9.742 -8.688 1 97.44 147 PHE A C 1
ATOM 1248 O O . PHE A 1 147 ? -23.812 8.727 -9.297 1 97.44 147 PHE A O 1
ATOM 1255 N N . LEU A 1 148 ? -22.531 10.539 -9.078 1 97.75 148 LEU A N 1
ATOM 1256 C CA . LEU A 1 148 ? -21.844 10.281 -10.344 1 97.75 148 LEU A CA 1
ATOM 1257 C C . LEU A 1 148 ? -21.094 8.953 -10.297 1 97.75 148 LEU A C 1
ATOM 1259 O O . LEU A 1 148 ? -21.016 8.234 -11.297 1 97.75 148 LEU A O 1
ATOM 1263 N N . ALA A 1 149 ? -20.531 8.641 -9.172 1 97.5 149 ALA A N 1
ATOM 1264 C CA . ALA A 1 149 ? -19.828 7.371 -9.023 1 97.5 149 ALA A CA 1
ATOM 1265 C C . ALA A 1 149 ? -20.797 6.195 -9.156 1 97.5 149 ALA A C 1
ATOM 1267 O O . ALA A 1 149 ? -20.5 5.23 -9.875 1 97.5 149 ALA A O 1
ATOM 1268 N N . ARG A 1 150 ? -21.953 6.312 -8.531 1 97.19 150 ARG A N 1
ATOM 1269 C CA . ARG A 1 150 ? -22.938 5.238 -8.531 1 97.19 150 ARG A CA 1
ATOM 1270 C C . ARG A 1 150 ? -23.594 5.102 -9.906 1 97.19 150 ARG A C 1
ATOM 1272 O O . ARG A 1 150 ? -23.797 3.988 -10.398 1 97.19 150 ARG A O 1
ATOM 1279 N N . ILE A 1 151 ? -23.859 6.23 -10.492 1 97.06 151 ILE A N 1
ATOM 1280 C CA . ILE A 1 151 ? -24.562 6.207 -11.773 1 97.06 151 ILE A CA 1
ATOM 1281 C C . ILE A 1 151 ? -23.641 5.691 -12.867 1 97.06 151 ILE A C 1
ATOM 1283 O O . ILE A 1 151 ? -24.078 5.02 -13.797 1 97.06 151 ILE A O 1
ATOM 1287 N N . THR A 1 152 ? -22.422 6.051 -12.766 1 97.31 152 THR A N 1
ATOM 1288 C CA . THR A 1 152 ? -21.469 5.535 -13.742 1 97.31 152 THR A CA 1
ATOM 1289 C C . THR A 1 152 ? -21.406 4.012 -13.688 1 97.31 152 THR A C 1
ATOM 1291 O O . THR A 1 152 ? -21.297 3.35 -14.719 1 97.31 152 THR A O 1
ATOM 1294 N N . LEU A 1 153 ? -21.438 3.439 -12.492 1 96.56 153 LEU A N 1
ATOM 1295 C CA . LEU A 1 153 ? -21.516 1.988 -12.375 1 96.56 153 LEU A CA 1
ATOM 1296 C C . LEU A 1 153 ? -22.766 1.448 -13.055 1 96.56 153 LEU A C 1
ATOM 1298 O O . LEU A 1 153 ? -22.703 0.447 -13.773 1 96.56 153 LEU A O 1
ATOM 1302 N N . ALA A 1 154 ? -23.859 2.123 -12.828 1 96.62 154 ALA A N 1
ATOM 1303 C CA . ALA A 1 154 ? -25.109 1.706 -13.445 1 96.62 154 ALA A CA 1
ATOM 1304 C C . ALA A 1 154 ? -25 1.701 -14.961 1 96.62 154 ALA A C 1
ATOM 1306 O O . ALA A 1 154 ? -25.406 0.741 -15.617 1 96.62 154 ALA A O 1
ATOM 1307 N N . ILE A 1 155 ? -24.422 2.723 -15.469 1 96.31 155 ILE A N 1
ATOM 1308 C CA . ILE A 1 155 ? -24.25 2.85 -16.906 1 96.31 155 ILE A CA 1
ATOM 1309 C C . ILE A 1 155 ? -23.344 1.734 -17.422 1 96.31 155 ILE A C 1
ATOM 1311 O O . ILE A 1 155 ? -23.625 1.115 -18.453 1 96.31 155 ILE A O 1
ATOM 1315 N N . MET A 1 156 ? -22.25 1.474 -16.703 1 94.69 156 MET A N 1
ATOM 1316 C CA . MET A 1 156 ? -21.328 0.41 -17.078 1 94.69 156 MET A CA 1
ATOM 1317 C C . MET A 1 156 ? -22.031 -0.946 -17.078 1 94.69 156 MET A C 1
ATOM 1319 O O . MET A 1 156 ? -21.812 -1.764 -17.969 1 94.69 156 MET A O 1
ATOM 1323 N N . LEU A 1 157 ? -22.859 -1.178 -16.078 1 93.81 157 LEU A N 1
ATOM 1324 C CA . LEU A 1 157 ? -23.562 -2.447 -15.961 1 93.81 157 LEU A CA 1
ATOM 1325 C C . LEU A 1 157 ? -24.547 -2.621 -17.109 1 93.81 157 LEU A C 1
ATOM 1327 O O . LEU A 1 157 ? -24.672 -3.711 -17.672 1 93.81 157 LEU A O 1
ATOM 1331 N N . ILE A 1 158 ? -25.219 -1.574 -17.469 1 94.5 158 ILE A N 1
ATOM 1332 C CA . ILE A 1 158 ? -26.141 -1.629 -18.594 1 94.5 158 ILE A CA 1
ATOM 1333 C C . ILE A 1 158 ? -25.375 -1.892 -19.891 1 94.5 158 ILE A C 1
ATOM 1335 O O . ILE A 1 158 ? -25.781 -2.738 -20.688 1 94.5 158 ILE A O 1
ATOM 1339 N N . PHE A 1 159 ? -24.328 -1.187 -19.984 1 93.56 159 PHE A N 1
ATOM 1340 C CA . PHE A 1 159 ? -23.5 -1.358 -21.188 1 93.56 159 PHE A CA 1
ATOM 1341 C C . PHE A 1 159 ? -23 -2.791 -21.281 1 93.56 159 PHE A C 1
ATOM 1343 O O . PHE A 1 159 ? -23.062 -3.402 -22.359 1 93.56 159 PHE A O 1
ATOM 1350 N N . TYR A 1 160 ? -22.469 -3.354 -20.234 1 90.88 160 TYR A N 1
ATOM 1351 C CA . TYR A 1 160 ? -21.938 -4.707 -20.234 1 90.88 160 TYR A CA 1
ATOM 1352 C C . TYR A 1 160 ? -23.047 -5.738 -20.406 1 90.88 160 TYR A C 1
ATOM 1354 O O . TYR A 1 160 ? -22.812 -6.832 -20.922 1 90.88 160 TYR A O 1
ATOM 1362 N N . SER A 1 161 ? -24.266 -5.43 -19.969 1 90.94 161 SER A N 1
ATOM 1363 C CA . SER A 1 161 ? -25.391 -6.363 -20.047 1 90.94 161 SER A CA 1
ATOM 1364 C C . SER A 1 161 ? -25.766 -6.648 -21.5 1 90.94 161 SER A C 1
ATOM 1366 O O . SER A 1 161 ? -26.406 -7.664 -21.797 1 90.94 161 SER A O 1
ATOM 1368 N N . ILE A 1 162 ? -25.328 -5.766 -22.375 1 91.62 162 ILE A N 1
ATOM 1369 C CA . ILE A 1 162 ? -25.594 -5.957 -23.797 1 91.62 162 ILE A CA 1
ATOM 1370 C C . ILE A 1 162 ? -24.766 -7.121 -24.328 1 91.62 162 ILE A C 1
ATOM 1372 O O . ILE A 1 162 ? -25.203 -7.848 -25.234 1 91.62 162 ILE A O 1
ATOM 1376 N N . TYR A 1 163 ? -23.641 -7.312 -23.75 1 87.25 163 TYR A N 1
ATOM 1377 C CA . TYR A 1 163 ? -22.703 -8.305 -24.266 1 87.25 163 TYR A CA 1
ATOM 1378 C C . TYR A 1 163 ? -22.75 -9.578 -23.438 1 87.25 163 TYR A C 1
ATOM 1380 O O . TYR A 1 163 ? -22.469 -10.664 -23.953 1 87.25 163 TYR A O 1
ATOM 1388 N N . VAL A 1 164 ? -22.969 -9.453 -22.156 1 85 164 VAL A N 1
ATOM 1389 C CA . VAL A 1 164 ? -22.906 -10.586 -21.234 1 85 164 VAL A CA 1
ATOM 1390 C C . VAL A 1 164 ? -24.328 -11.07 -20.922 1 85 164 VAL A C 1
ATOM 1392 O O . VAL A 1 164 ? -24.922 -10.664 -19.922 1 85 164 VAL A O 1
ATOM 1395 N N . PHE A 1 165 ? -24.688 -12 -21.578 1 79.88 165 PHE A N 1
ATOM 1396 C CA . PHE A 1 165 ? -26.062 -12.484 -21.484 1 79.88 165 PHE A CA 1
ATOM 1397 C C . PHE A 1 165 ? -26.266 -13.281 -20.203 1 79.88 165 PHE A C 1
ATOM 1399 O O . PHE A 1 165 ? -27.359 -13.273 -19.625 1 79.88 165 PHE A O 1
ATOM 1406 N N . GLU A 1 166 ? -25.234 -13.86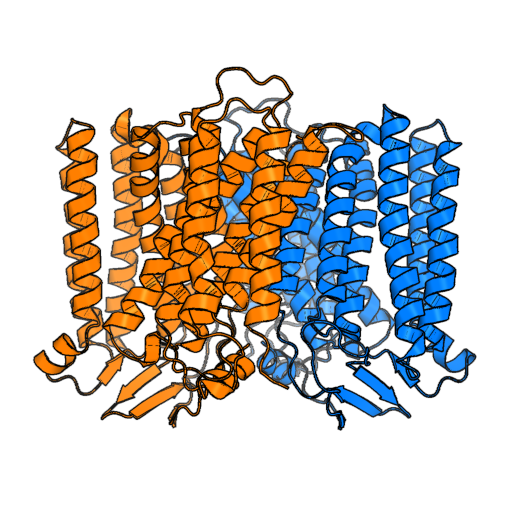7 -19.75 1 77 166 GLU A N 1
ATOM 1407 C CA . GLU A 1 166 ? -25.312 -14.742 -18.578 1 77 166 GLU A CA 1
ATOM 1408 C C . GLU A 1 166 ? -25.688 -13.953 -17.328 1 77 166 GLU A C 1
ATOM 1410 O O . GLU A 1 166 ? -26.297 -14.484 -16.406 1 77 166 GLU A O 1
ATOM 1415 N N . HIS A 1 167 ? -25.297 -12.68 -17.344 1 81.5 167 HIS A N 1
ATOM 1416 C CA . HIS A 1 167 ? -25.5 -11.852 -16.172 1 81.5 167 HIS A CA 1
ATOM 1417 C C . HIS A 1 167 ? -26.484 -10.719 -16.453 1 81.5 167 HIS A C 1
ATOM 1419 O O . HIS A 1 167 ? -26.625 -9.797 -15.641 1 81.5 167 HIS A O 1
ATOM 1425 N N . ARG A 1 168 ? -27.156 -10.773 -17.5 1 85.06 168 ARG A N 1
ATOM 1426 C CA . ARG A 1 168 ? -27.922 -9.641 -18.031 1 85.06 168 ARG A CA 1
ATOM 1427 C C . ARG A 1 168 ? -29.016 -9.211 -17.078 1 85.06 168 ARG A C 1
ATOM 1429 O O . ARG A 1 168 ? -29.125 -8.031 -16.719 1 85.06 168 ARG A O 1
ATOM 1436 N N . THR A 1 169 ? -29.781 -10.109 -16.688 1 84.88 169 THR A N 1
ATOM 1437 C CA . THR A 1 169 ? -30.938 -9.781 -15.859 1 84.88 169 THR A CA 1
ATOM 1438 C C . THR A 1 169 ? -30.5 -9.172 -14.531 1 84.88 169 THR A C 1
ATOM 1440 O O . THR A 1 169 ? -31.031 -8.148 -14.102 1 84.88 169 THR A O 1
ATOM 1443 N N . GLN A 1 170 ? -29.562 -9.758 -13.93 1 85.62 170 GLN A N 1
ATOM 1444 C CA . GLN A 1 170 ? -29.062 -9.258 -12.648 1 85.62 170 GLN A CA 1
ATOM 1445 C C . GLN A 1 170 ? -28.406 -7.891 -12.812 1 85.62 170 GLN A C 1
ATOM 1447 O O . GLN A 1 170 ? -28.562 -7.016 -11.961 1 85.62 170 GLN A O 1
ATOM 1452 N N . MET A 1 171 ? -27.672 -7.707 -13.867 1 89.62 171 MET A N 1
ATOM 1453 C CA . MET A 1 171 ? -27.016 -6.434 -14.125 1 89.62 171 MET A CA 1
ATOM 1454 C C . MET A 1 171 ? -28.031 -5.312 -14.305 1 89.62 171 MET A C 1
ATOM 1456 O O . MET A 1 171 ? -27.891 -4.234 -13.734 1 89.62 171 MET A O 1
ATOM 1460 N N . ARG A 1 172 ? -29.047 -5.613 -15 1 92.25 172 ARG A N 1
ATOM 1461 C CA . ARG A 1 172 ? -30.047 -4.594 -15.281 1 92.25 172 ARG A CA 1
ATOM 1462 C C . ARG A 1 172 ? -30.891 -4.305 -14.047 1 92.25 172 ARG A C 1
ATOM 1464 O O . ARG A 1 172 ? -31.281 -3.156 -13.797 1 92.25 172 ARG A O 1
ATOM 1471 N N . LEU A 1 173 ? -31.203 -5.332 -13.312 1 91.12 173 LEU A N 1
ATOM 1472 C CA . LEU A 1 173 ? -31.922 -5.137 -12.055 1 91.12 173 LEU A CA 1
ATOM 1473 C C . LEU A 1 173 ? -31.125 -4.254 -11.102 1 91.12 173 LEU A C 1
ATOM 1475 O O . LEU A 1 173 ? -31.641 -3.264 -10.586 1 91.12 173 LEU A O 1
ATOM 1479 N N . TYR A 1 174 ? -29.922 -4.625 -10.898 1 92.06 174 TYR A N 1
ATOM 1480 C CA . TYR A 1 174 ? -29.078 -3.857 -9.992 1 92.06 174 TYR A CA 1
ATOM 1481 C C . TYR A 1 174 ? -28.875 -2.436 -10.5 1 92.06 174 TYR A C 1
ATOM 1483 O O . TYR A 1 174 ? -28.891 -1.481 -9.719 1 92.06 174 TYR A O 1
ATOM 1491 N N . SER A 1 175 ? -28.719 -2.303 -11.797 1 95.5 175 SER A N 1
ATOM 1492 C CA . SER A 1 175 ? -28.562 -0.979 -12.383 1 95.5 175 SER A CA 1
ATOM 1493 C C . SER A 1 175 ? -29.766 -0.099 -12.109 1 95.5 175 SER A C 1
ATOM 1495 O O . SER A 1 175 ? -29.625 1.08 -11.781 1 95.5 175 SER A O 1
ATOM 1497 N N . ALA A 1 176 ? -30.859 -0.667 -12.219 1 95.31 176 ALA A N 1
ATOM 1498 C CA . ALA A 1 176 ? -32.094 0.085 -11.977 1 95.31 176 ALA A CA 1
ATOM 1499 C C . ALA A 1 176 ? -32.156 0.547 -10.523 1 95.31 176 ALA A C 1
ATOM 1501 O O . ALA A 1 176 ? -32.531 1.692 -10.25 1 95.31 176 ALA A O 1
ATOM 1502 N N . THR A 1 177 ? -31.859 -0.33 -9.656 1 95.12 177 THR A N 1
ATOM 1503 C CA . THR A 1 177 ? -31.891 0.032 -8.242 1 95.12 177 THR A CA 1
ATOM 1504 C C . THR A 1 177 ? -30.844 1.103 -7.941 1 95.12 177 THR A C 1
ATOM 1506 O O . THR A 1 177 ? -31.078 1.988 -7.117 1 95.12 177 THR A O 1
ATOM 1509 N N . LEU A 1 178 ? -29.703 1.04 -8.562 1 96.31 178 LEU A N 1
ATOM 1510 C CA . LEU A 1 178 ? -28.641 2.025 -8.367 1 96.31 178 LEU A CA 1
ATOM 1511 C C . LEU A 1 178 ? -29.109 3.416 -8.781 1 96.31 178 LEU A C 1
ATOM 1513 O O . LEU A 1 178 ? -28.875 4.395 -8.07 1 96.31 178 LEU A O 1
ATOM 1517 N N . ILE A 1 179 ? -29.781 3.463 -9.891 1 96.31 179 ILE A N 1
ATOM 1518 C CA . ILE A 1 179 ? -30.25 4.742 -10.414 1 96.31 179 ILE A CA 1
ATOM 1519 C C . ILE A 1 179 ? -31.266 5.355 -9.445 1 96.31 179 ILE A C 1
ATOM 1521 O O . ILE A 1 179 ? -31.172 6.539 -9.109 1 96.31 179 ILE A O 1
ATOM 1525 N N . VAL A 1 180 ? -32.062 4.559 -8.93 1 95.94 180 VAL A N 1
ATOM 1526 C CA . VAL A 1 180 ? -33.125 5.043 -8.062 1 95.94 180 VAL A CA 1
ATOM 1527 C C . VAL A 1 180 ? -32.531 5.461 -6.715 1 95.94 180 VAL A C 1
ATOM 1529 O O . VAL A 1 180 ? -32.75 6.586 -6.258 1 95.94 180 VAL A O 1
ATOM 1532 N N . THR A 1 181 ? -31.812 4.594 -6.133 1 95.44 181 THR A N 1
ATOM 1533 C CA . THR A 1 181 ? -31.312 4.855 -4.789 1 95.44 181 THR A CA 1
ATOM 1534 C C . THR A 1 181 ? -30.312 6.016 -4.805 1 95.44 181 THR A C 1
ATOM 1536 O O . THR A 1 181 ? -30.297 6.832 -3.879 1 95.44 181 THR A O 1
ATOM 1539 N N . SER A 1 182 ? -29.469 6.07 -5.828 1 95.75 182 SER A N 1
ATOM 1540 C CA . SER A 1 182 ? -28.5 7.16 -5.887 1 95.75 182 SER A CA 1
ATOM 1541 C C . SER A 1 182 ? -29.188 8.508 -6.09 1 95.75 182 SER A C 1
ATOM 1543 O O . SER A 1 182 ? -28.734 9.531 -5.59 1 95.75 182 SER A O 1
ATOM 1545 N N . SER A 1 183 ? -30.297 8.523 -6.812 1 96.5 183 SER A N 1
ATOM 1546 C CA . SER A 1 183 ? -31.031 9.758 -7.031 1 96.5 183 SER A CA 1
ATOM 1547 C C . SER A 1 183 ? -31.703 10.234 -5.742 1 96.5 183 SER A C 1
ATOM 1549 O O . SER A 1 183 ? -31.906 11.438 -5.551 1 96.5 183 SER A O 1
ATOM 1551 N N . CYS A 1 184 ? -32 9.367 -4.887 1 95.81 184 CYS A N 1
ATOM 1552 C CA . CYS A 1 184 ? -32.656 9.703 -3.639 1 95.81 184 CYS A CA 1
ATOM 1553 C C . CYS A 1 184 ? -31.75 10.523 -2.729 1 95.81 184 CYS A C 1
ATOM 1555 O O . CYS A 1 184 ? -32.219 11.219 -1.833 1 95.81 184 CYS A O 1
ATOM 1557 N N . TRP A 1 185 ? -30.484 10.461 -2.914 1 95.88 185 TRP A N 1
ATOM 1558 C CA . TRP A 1 185 ? -29.547 11.195 -2.078 1 95.88 185 TRP A CA 1
ATOM 1559 C C . TRP A 1 185 ? -29.766 12.703 -2.211 1 95.88 185 TRP A C 1
ATOM 1561 O O . TRP A 1 185 ? -29.453 13.469 -1.297 1 95.88 185 TRP A O 1
ATOM 1571 N N . TYR A 1 186 ? -30.297 13.133 -3.352 1 96.38 186 TYR A N 1
ATOM 1572 C CA . TYR A 1 186 ? -30.516 14.562 -3.576 1 96.38 186 TYR A CA 1
ATOM 1573 C C . TYR A 1 186 ? -31.594 15.102 -2.643 1 96.38 186 TYR A C 1
ATOM 1575 O O . TYR A 1 186 ? -31.688 16.312 -2.42 1 96.38 186 TYR A O 1
ATOM 1583 N N . PHE A 1 187 ? -32.406 14.258 -2.021 1 95.5 187 PHE A N 1
ATOM 1584 C CA . PHE A 1 187 ? -33.438 14.688 -1.064 1 95.5 187 PHE A CA 1
ATOM 1585 C C . PHE A 1 187 ? -32.781 15.219 0.21 1 95.5 187 PHE A C 1
ATOM 1587 O O . PHE A 1 187 ? -33.406 15.953 0.971 1 95.5 187 PHE A O 1
ATOM 1594 N N . LEU A 1 188 ? -31.547 14.875 0.439 1 95.06 188 LEU A N 1
ATOM 1595 C CA . LEU A 1 188 ? -30.828 15.359 1.617 1 95.06 188 LEU A CA 1
ATOM 1596 C C . LEU A 1 188 ? -30.688 16.875 1.575 1 95.06 188 LEU A C 1
ATOM 1598 O O . LEU A 1 188 ? -30.547 17.516 2.619 1 95.06 188 LEU A O 1
ATOM 1602 N N . LEU A 1 189 ? -30.688 17.422 0.327 1 94.81 189 LEU A N 1
ATOM 1603 C CA . LEU A 1 189 ? -30.516 18.859 0.166 1 94.81 189 LEU A CA 1
ATOM 1604 C C . LEU A 1 189 ? -31.703 19.625 0.77 1 94.81 189 LEU A C 1
ATOM 1606 O O . LEU A 1 189 ? -31.609 20.812 1.04 1 94.81 189 LEU A O 1
ATOM 1610 N N . LEU A 1 190 ? -32.75 18.906 1.054 1 94.5 190 LEU A N 1
ATOM 1611 C CA . LEU A 1 190 ? -33.938 19.516 1.609 1 94.5 190 LEU A CA 1
ATOM 1612 C C . LEU A 1 190 ? -33.875 19.562 3.133 1 94.5 190 LEU A C 1
ATOM 1614 O O . LEU A 1 190 ? -34.688 20.25 3.775 1 94.5 190 LEU A O 1
ATOM 1618 N N . ILE A 1 191 ? -32.938 18.875 3.629 1 94.25 191 ILE A N 1
ATOM 1619 C CA . ILE A 1 191 ? -32.844 18.766 5.078 1 94.25 191 ILE A CA 1
ATOM 1620 C C . ILE A 1 191 ? -31.812 19.75 5.605 1 94.25 191 ILE A C 1
ATOM 1622 O O . ILE A 1 191 ? -30.719 19.891 5.043 1 94.25 191 ILE A O 1
ATOM 1626 N N . ARG A 1 192 ? -32.125 20.422 6.785 1 89.88 192 ARG A N 1
ATOM 1627 C CA . ARG A 1 192 ? -31.219 21.453 7.305 1 89.88 192 ARG A CA 1
ATOM 1628 C C . ARG A 1 192 ? -30.531 21 8.578 1 89.88 192 ARG A C 1
ATOM 1630 O O . ARG A 1 192 ? -29.406 21.406 8.867 1 89.88 192 ARG A O 1
ATOM 1637 N N . SER A 1 193 ? -31.156 20.062 9.219 1 92.62 193 SER A N 1
ATOM 1638 C CA . SER A 1 193 ? -30.594 19.625 10.484 1 92.62 193 SER A CA 1
ATOM 1639 C C . SER A 1 193 ? -29.5 18.578 10.273 1 92.62 193 SER A C 1
ATOM 1641 O O . SER A 1 193 ? -29.625 17.719 9.406 1 92.62 193 SER A O 1
ATOM 1643 N N . THR A 1 194 ? -28.453 18.703 11.047 1 90.56 194 THR A N 1
ATOM 1644 C CA . THR A 1 194 ? -27.359 17.734 10.992 1 90.56 194 THR A CA 1
ATOM 1645 C C . THR A 1 194 ? -27.859 16.328 11.297 1 90.56 194 THR A C 1
ATOM 1647 O O . THR A 1 194 ? -27.547 15.383 10.578 1 90.56 194 THR A O 1
ATOM 1650 N N . ALA A 1 195 ? -28.594 16.141 12.305 1 91.62 195 ALA A N 1
ATOM 1651 C CA . ALA A 1 195 ? -29.125 14.836 12.688 1 91.62 195 ALA A CA 1
ATOM 1652 C C . ALA A 1 195 ? -29.984 14.242 11.562 1 91.62 195 ALA A C 1
ATOM 1654 O O . ALA A 1 195 ? -29.906 13.039 11.297 1 91.62 195 ALA A O 1
ATOM 1655 N N . GLY A 1 196 ? -30.75 15.102 10.977 1 92.62 196 GLY A N 1
ATOM 1656 C CA . GLY A 1 196 ? -31.578 14.641 9.867 1 92.62 196 GLY A CA 1
ATOM 1657 C C . GLY A 1 196 ? -30.75 14.133 8.695 1 92.62 196 GLY A C 1
ATOM 1658 O O . GLY A 1 196 ? -31.094 13.102 8.102 1 92.62 196 GLY A O 1
ATOM 1659 N N . ILE A 1 197 ? -29.734 14.836 8.352 1 93.44 197 ILE A N 1
ATOM 1660 C CA . ILE A 1 197 ? -28.859 14.445 7.246 1 93.44 197 ILE A CA 1
ATOM 1661 C C . ILE A 1 197 ? -28.234 13.086 7.547 1 93.44 197 ILE A C 1
ATOM 1663 O O . ILE A 1 197 ? -28.203 12.203 6.684 1 93.44 197 ILE A O 1
ATOM 1667 N N . ILE A 1 198 ? -27.797 12.875 8.727 1 92.44 198 ILE A N 1
ATOM 1668 C CA . ILE A 1 198 ? -27.141 11.641 9.125 1 92.44 198 ILE A CA 1
ATOM 1669 C C . ILE A 1 198 ? -28.141 10.484 9.086 1 92.44 198 ILE A C 1
ATOM 1671 O O . ILE A 1 198 ? -27.844 9.422 8.531 1 92.44 198 ILE A O 1
ATOM 1675 N N . VAL A 1 199 ? -29.297 10.695 9.617 1 92.81 199 VAL A N 1
ATOM 1676 C CA . VAL A 1 199 ? -30.312 9.648 9.711 1 92.81 199 VAL A CA 1
ATOM 1677 C C . VAL A 1 199 ? -30.766 9.242 8.312 1 92.81 199 VAL A C 1
ATOM 1679 O O . VAL A 1 199 ? -30.797 8.055 7.984 1 92.81 199 VAL A O 1
ATOM 1682 N N . PHE A 1 200 ? -31.141 10.211 7.504 1 93.06 200 PHE A N 1
ATOM 1683 C CA . PHE A 1 200 ? -31.641 9.906 6.172 1 93.06 200 PHE A CA 1
ATOM 1684 C C . PHE A 1 200 ? -30.547 9.32 5.297 1 93.06 200 PHE A C 1
ATOM 1686 O O . PHE A 1 200 ? -30.812 8.469 4.445 1 93.06 200 PHE A O 1
ATOM 1693 N N . SER A 1 201 ? -29.328 9.828 5.5 1 92.62 201 SER A N 1
ATOM 1694 C CA . SER A 1 201 ? -28.219 9.203 4.805 1 92.62 201 SER A CA 1
ATOM 1695 C C . SER A 1 201 ? -28.078 7.73 5.188 1 92.62 201 SER A C 1
ATOM 1697 O O . SER A 1 201 ? -27.828 6.883 4.332 1 92.62 201 SER A O 1
ATOM 1699 N N . ALA A 1 202 ? -28.219 7.445 6.43 1 93.56 202 ALA A N 1
ATOM 1700 C CA . ALA A 1 202 ? -28.125 6.07 6.906 1 93.56 202 ALA A CA 1
ATOM 1701 C C . ALA A 1 202 ? -29.219 5.207 6.277 1 93.56 202 ALA A C 1
ATOM 1703 O O . ALA A 1 202 ? -28.969 4.07 5.871 1 93.56 202 ALA A O 1
ATOM 1704 N N . ILE A 1 203 ? -30.344 5.738 6.176 1 94.38 203 ILE A N 1
ATOM 1705 C CA . ILE A 1 203 ? -31.469 5.023 5.578 1 94.38 203 ILE A CA 1
ATOM 1706 C C . ILE A 1 203 ? -31.156 4.699 4.121 1 94.38 203 ILE A C 1
ATOM 1708 O O . ILE A 1 203 ? -31.359 3.566 3.674 1 94.38 203 ILE A O 1
ATOM 1712 N N . TRP A 1 204 ? -30.688 5.711 3.436 1 94.25 204 TRP A N 1
ATOM 1713 C CA . TRP A 1 204 ? -30.359 5.5 2.029 1 94.25 204 TRP A CA 1
ATOM 1714 C C . TRP A 1 204 ? -29.266 4.461 1.874 1 94.25 204 TRP A C 1
ATOM 1716 O O . TRP A 1 204 ? -29.312 3.619 0.976 1 94.25 204 TRP A O 1
ATOM 1726 N N . LEU A 1 205 ? -28.312 4.531 2.707 1 93.25 205 LEU A N 1
ATOM 1727 C CA . LEU A 1 205 ? -27.203 3.582 2.639 1 93.25 205 LEU A CA 1
ATOM 1728 C C . LEU A 1 205 ? -27.688 2.162 2.906 1 93.25 205 LEU A C 1
ATOM 1730 O O . LEU A 1 205 ? -27.281 1.224 2.215 1 93.25 205 LEU A O 1
ATOM 1734 N N . ILE A 1 206 ? -28.5 1.993 3.898 1 93.94 206 ILE A N 1
ATOM 1735 C CA . ILE A 1 206 ? -29.047 0.68 4.219 1 93.94 206 ILE A CA 1
ATOM 1736 C C . ILE A 1 206 ? -29.859 0.161 3.037 1 93.94 206 ILE A C 1
ATOM 1738 O O . ILE A 1 206 ? -29.75 -1.007 2.658 1 93.94 206 ILE A O 1
ATOM 1742 N N . LEU A 1 207 ? -30.609 1.006 2.486 1 94.31 207 LEU A N 1
ATOM 1743 C CA . LEU A 1 207 ? -31.422 0.632 1.329 1 94.31 207 LEU A CA 1
ATOM 1744 C C . LEU A 1 207 ? -30.531 0.203 0.165 1 94.31 207 LEU A C 1
ATOM 1746 O O . LEU A 1 207 ? -30.828 -0.774 -0.524 1 94.31 207 LEU A O 1
ATOM 1750 N N . GLU A 1 208 ? -29.516 0.945 -0.039 1 94.25 208 GLU A N 1
ATOM 1751 C CA . GLU A 1 208 ? -28.578 0.609 -1.109 1 94.25 208 GLU A CA 1
ATOM 1752 C C . GLU A 1 208 ? -27.938 -0.76 -0.88 1 94.25 208 GLU A C 1
ATOM 1754 O O . GLU A 1 208 ? -27.812 -1.554 -1.813 1 94.25 208 GLU A O 1
ATOM 1759 N N . GLN A 1 209 ? -27.578 -1.036 0.331 1 91 209 GLN A N 1
ATOM 1760 C CA . GLN A 1 209 ? -26.969 -2.326 0.647 1 91 209 GLN A CA 1
ATOM 1761 C C . GLN A 1 209 ? -27.984 -3.459 0.506 1 91 209 GLN A C 1
ATOM 1763 O O . GLN A 1 209 ? -27.641 -4.547 0.04 1 91 209 GLN A O 1
ATOM 1768 N N . CYS A 1 210 ? -29.172 -3.211 0.887 1 91.31 210 CYS A N 1
ATOM 1769 C CA . CYS A 1 210 ? -30.234 -4.199 0.721 1 91.31 210 CYS A CA 1
ATOM 1770 C C . CYS A 1 210 ? -30.469 -4.504 -0.753 1 91.31 210 CYS A C 1
ATOM 1772 O O . CYS A 1 210 ? -30.625 -5.668 -1.134 1 91.31 210 CYS A O 1
ATOM 1774 N N . CYS A 1 211 ? -30.5 -3.457 -1.527 1 90.94 211 CYS A N 1
ATOM 1775 C CA . CYS A 1 211 ? -30.688 -3.635 -2.963 1 90.94 211 CYS A CA 1
ATOM 1776 C C . CYS A 1 211 ? -29.547 -4.457 -3.562 1 90.94 211 CYS A C 1
ATOM 1778 O O . CYS A 1 211 ? -29.781 -5.293 -4.438 1 90.94 211 CYS A O 1
ATOM 1780 N N . PHE A 1 212 ? -28.375 -4.172 -3.104 1 88.94 212 PHE A N 1
ATOM 1781 C CA . PHE A 1 212 ? -27.234 -4.938 -3.566 1 88.94 212 PHE A CA 1
ATOM 1782 C C . PHE A 1 212 ? -27.391 -6.414 -3.217 1 88.94 212 PHE A C 1
ATOM 1784 O O . PHE A 1 212 ? -27.25 -7.281 -4.082 1 88.94 212 PHE A O 1
ATOM 1791 N N . VAL A 1 213 ? -27.766 -6.727 -2.01 1 85.88 213 VAL A N 1
ATOM 1792 C CA . VAL A 1 213 ? -27.891 -8.094 -1.515 1 85.88 213 VAL A CA 1
ATOM 1793 C C . VAL A 1 213 ? -29.031 -8.805 -2.252 1 85.88 213 VAL A C 1
ATOM 1795 O O . VAL A 1 213 ? -28.875 -9.961 -2.664 1 85.88 213 VAL A O 1
ATOM 1798 N N . ILE A 1 214 ? -30.062 -8.125 -2.471 1 84.94 214 ILE A N 1
ATOM 1799 C CA . ILE A 1 214 ? -31.234 -8.703 -3.129 1 84.94 214 ILE A CA 1
ATOM 1800 C C . ILE A 1 214 ? -30.906 -9.008 -4.59 1 84.94 214 ILE A C 1
ATOM 1802 O O . ILE A 1 214 ? -31.297 -10.047 -5.117 1 84.94 214 ILE A O 1
ATOM 1806 N N . SER A 1 215 ? -30.203 -8.117 -5.211 1 84.06 215 SER A N 1
ATOM 1807 C CA . SER A 1 215 ? -29.891 -8.273 -6.629 1 84.06 215 SER A CA 1
ATOM 1808 C C . SER A 1 215 ? -29 -9.484 -6.867 1 84.06 215 SER A C 1
ATOM 1810 O O . SER A 1 215 ? -29.109 -10.148 -7.898 1 84.06 215 SER A O 1
ATOM 1812 N N . TYR A 1 216 ? -28.188 -9.836 -5.93 1 79.44 216 TYR A N 1
ATOM 1813 C CA . TYR A 1 216 ? -27.219 -10.906 -6.156 1 79.44 216 TYR A CA 1
ATOM 1814 C C . TYR A 1 216 ? -27.531 -12.117 -5.293 1 79.44 216 TYR A C 1
ATOM 1816 O O . TYR A 1 216 ? -26.781 -13.094 -5.281 1 79.44 216 TYR A O 1
ATOM 1824 N N . HIS A 1 217 ? -28.609 -12.062 -4.602 1 77.38 217 HIS A N 1
ATOM 1825 C CA . HIS A 1 217 ? -29.047 -13.195 -3.795 1 77.38 217 HIS A CA 1
ATOM 1826 C C . HIS A 1 217 ? -29.578 -14.32 -4.672 1 77.38 217 HIS A C 1
ATOM 1828 O O . HIS A 1 217 ? -30.25 -14.07 -5.676 1 77.38 217 HIS A O 1
ATOM 1834 N N . PRO A 1 218 ? -29.25 -15.523 -4.246 1 74.5 218 PRO A N 1
ATOM 1835 C CA . PRO A 1 218 ? -29.75 -16.656 -5.012 1 74.5 218 PRO A CA 1
ATOM 1836 C C . PRO A 1 218 ? -31.281 -16.703 -5.074 1 74.5 218 PRO A C 1
ATOM 1838 O O . PRO A 1 218 ? -31.844 -17.266 -6.02 1 74.5 218 PRO A O 1
ATOM 1841 N N . TRP A 1 219 ? -31.891 -16.109 -4.07 1 75.38 219 TRP A N 1
ATOM 1842 C CA . TRP A 1 219 ? -33.344 -16.047 -4.066 1 75.38 219 TRP A CA 1
ATOM 1843 C C . TRP A 1 219 ? -33.875 -15.328 -5.305 1 75.38 219 TRP A C 1
ATOM 1845 O O . TRP A 1 219 ? -34.875 -15.742 -5.902 1 75.38 219 TRP A O 1
ATOM 1855 N N . THR A 1 220 ? -33.25 -14.273 -5.676 1 75.19 220 THR A N 1
ATOM 1856 C CA . THR A 1 220 ? -33.656 -13.492 -6.844 1 75.19 220 THR A CA 1
ATOM 1857 C C . THR A 1 220 ? -33.438 -14.289 -8.125 1 75.19 220 THR A C 1
ATOM 1859 O O . THR A 1 220 ? -34.281 -14.227 -9.039 1 75.19 220 THR A O 1
ATOM 1862 N N . LYS A 1 221 ? -32.438 -15.062 -8.086 1 71.94 221 LYS A N 1
ATOM 1863 C CA . LYS A 1 221 ? -32.188 -15.953 -9.219 1 71.94 221 LYS A CA 1
ATOM 1864 C C . LYS A 1 221 ? -33.344 -16.953 -9.383 1 71.94 221 LYS A C 1
ATOM 1866 O O . LYS A 1 221 ? -33.812 -17.172 -10.492 1 71.94 221 LYS A O 1
ATOM 1871 N N . LYS A 1 222 ? -33.656 -17.531 -8.328 1 72.56 222 LYS A N 1
ATOM 1872 C CA . LYS A 1 222 ? -34.719 -18.516 -8.352 1 72.56 222 LYS A CA 1
ATOM 1873 C C . LYS A 1 222 ? -36.031 -17.859 -8.758 1 72.56 222 LYS A C 1
ATOM 1875 O O . LYS A 1 222 ? -36.781 -18.422 -9.562 1 72.56 222 LYS A O 1
ATOM 1880 N N . LYS A 1 223 ? -36.25 -16.734 -8.219 1 75.69 223 LYS A N 1
ATOM 1881 C CA . LYS A 1 223 ? -37.5 -16.047 -8.469 1 75.69 223 LYS A CA 1
ATOM 1882 C C . LYS A 1 223 ? -37.594 -15.578 -9.922 1 75.69 223 LYS A C 1
ATOM 1884 O O . LYS A 1 223 ? -38.688 -15.57 -10.508 1 75.69 223 LYS A O 1
ATOM 1889 N N . LEU A 1 224 ? -36.469 -15.266 -10.453 1 73 224 LEU A N 1
ATOM 1890 C CA . LEU A 1 224 ? -36.438 -14.766 -11.82 1 73 224 LEU A CA 1
ATOM 1891 C C . LEU A 1 224 ? -36.188 -15.906 -12.812 1 73 224 LEU A C 1
ATOM 1893 O O . LEU A 1 224 ? -36.188 -15.688 -14.023 1 73 224 LEU A O 1
ATOM 1897 N N . GLY A 1 225 ? -36.031 -17.156 -12.297 1 69.62 225 GLY A N 1
ATOM 1898 C CA . GLY A 1 225 ? -35.844 -18.328 -13.141 1 69.62 225 GLY A CA 1
ATOM 1899 C C . GLY A 1 225 ? -34.594 -18.25 -13.992 1 69.62 225 GLY A C 1
ATOM 1900 O O . GLY A 1 225 ? -34.594 -18.625 -15.164 1 69.62 225 GLY A O 1
ATOM 1901 N N . LEU A 1 226 ? -33.625 -17.719 -13.328 1 70.94 226 LEU A N 1
ATOM 1902 C CA . LEU A 1 226 ? -32.438 -17.516 -14.117 1 70.94 226 LEU A CA 1
ATOM 1903 C C . LEU A 1 226 ? -31.594 -18.797 -14.156 1 70.94 226 LEU A C 1
ATOM 1905 O O . LEU A 1 226 ? -31.469 -19.5 -13.148 1 70.94 226 LEU A O 1
ATOM 1909 N N . THR A 1 227 ? -31.109 -19.141 -15.273 1 65.56 227 THR A N 1
ATOM 1910 C CA . THR A 1 227 ? -30.25 -20.297 -15.422 1 65.56 227 THR A CA 1
ATOM 1911 C C . THR A 1 227 ? -28.797 -19.938 -15.188 1 65.56 227 THR A C 1
ATOM 1913 O O . THR A 1 227 ? -27.984 -20.781 -14.789 1 65.56 227 THR A O 1
ATOM 1916 N N . HIS A 1 228 ? -28.469 -18.641 -15.484 1 69.62 228 HIS A N 1
ATOM 1917 C CA . HIS A 1 228 ? -27.109 -18.156 -15.297 1 69.62 228 HIS A CA 1
ATOM 1918 C C . HIS A 1 228 ? -27.062 -17.094 -14.203 1 69.62 228 HIS A C 1
ATOM 1920 O O . HIS A 1 228 ? -28.016 -16.328 -14.016 1 69.62 228 HIS A O 1
ATOM 1926 N N . SER A 1 229 ? -26.031 -17.344 -13.312 1 67.25 229 SER A N 1
ATOM 1927 C CA . SER A 1 229 ? -25.922 -16.297 -12.305 1 67.25 229 SER A CA 1
ATOM 1928 C C . SER A 1 229 ? -24.453 -15.922 -12.078 1 67.25 229 SER A C 1
ATOM 1930 O O . SER A 1 229 ? -23.547 -16.641 -12.5 1 67.25 229 SER A O 1
ATOM 1932 N N . THR A 1 230 ? -24.312 -14.789 -11.523 1 70.12 230 THR A N 1
ATOM 1933 C CA . THR A 1 230 ? -23 -14.242 -11.266 1 70.12 230 THR A CA 1
ATOM 1934 C C . THR A 1 230 ? -22.281 -15.055 -10.18 1 70.12 230 THR A C 1
ATOM 1936 O O . THR A 1 230 ? -22.906 -15.484 -9.211 1 70.12 230 THR A O 1
ATOM 1939 N N . ALA A 1 231 ? -21.031 -15.43 -10.531 1 70.19 231 ALA A N 1
ATOM 1940 C CA . ALA A 1 231 ? -20.203 -16.125 -9.555 1 70.19 231 ALA A CA 1
ATOM 1941 C C . ALA A 1 231 ? -18.953 -15.305 -9.219 1 70.19 231 ALA A C 1
ATOM 1943 O O . ALA A 1 231 ? -18.266 -14.828 -10.117 1 70.19 231 ALA A O 1
ATOM 1944 N N . LEU A 1 232 ? -18.922 -15.086 -7.969 1 71 232 LEU A N 1
ATOM 1945 C CA . LEU A 1 232 ? -17.766 -14.352 -7.457 1 71 232 LEU A CA 1
ATOM 1946 C C . LEU A 1 232 ? -16.516 -15.242 -7.453 1 71 232 LEU A C 1
ATOM 1948 O O . LEU A 1 232 ? -16.594 -16.422 -7.105 1 71 232 LEU A O 1
ATOM 1952 N N . ASN A 1 233 ? -15.398 -14.711 -7.98 1 74.81 233 ASN A N 1
ATOM 1953 C CA . ASN A 1 233 ? -14.125 -15.367 -7.699 1 74.81 233 ASN A CA 1
ATOM 1954 C C . ASN A 1 233 ? -13.711 -15.18 -6.242 1 74.81 233 ASN A C 1
ATOM 1956 O O . ASN A 1 233 ? -13.156 -14.141 -5.879 1 74.81 233 ASN A O 1
ATOM 1960 N N . ILE A 1 234 ? -13.984 -16.203 -5.496 1 76.88 234 ILE A N 1
ATOM 1961 C CA . ILE A 1 234 ? -13.852 -16.141 -4.043 1 76.88 234 ILE A CA 1
ATOM 1962 C C . ILE A 1 234 ? -12.383 -15.922 -3.672 1 76.88 234 ILE A C 1
ATOM 1964 O O . ILE A 1 234 ? -12.07 -15.148 -2.764 1 76.88 234 ILE A O 1
ATOM 1968 N N . GLU A 1 235 ? -11.508 -16.562 -4.348 1 76.81 235 GLU A N 1
ATOM 1969 C CA . GLU A 1 235 ? -10.086 -16.422 -4.062 1 76.81 235 GLU A CA 1
ATOM 1970 C C . GLU A 1 235 ? -9.609 -14.992 -4.297 1 76.81 235 GLU A C 1
ATOM 1972 O O . GLU A 1 235 ? -8.883 -14.43 -3.48 1 76.81 235 GLU A O 1
ATOM 1977 N N . HIS A 1 236 ? -10.102 -14.492 -5.402 1 79.88 236 HIS A N 1
ATOM 1978 C CA . HIS A 1 236 ? -9.703 -13.125 -5.73 1 79.88 236 HIS A CA 1
ATOM 1979 C C . HIS A 1 236 ? -10.32 -12.125 -4.758 1 79.88 236 HIS A C 1
ATOM 1981 O O . HIS A 1 236 ? -9.672 -11.148 -4.379 1 79.88 236 HIS A O 1
ATOM 1987 N N . GLU A 1 237 ? -11.516 -12.406 -4.391 1 84.19 237 GLU A N 1
ATOM 1988 C CA . GLU A 1 237 ? -12.172 -11.555 -3.406 1 84.19 237 GLU A CA 1
ATOM 1989 C C . GLU A 1 237 ? -11.406 -11.547 -2.084 1 84.19 237 GLU A C 1
ATOM 1991 O O . GLU A 1 237 ? -11.188 -10.484 -1.493 1 84.19 237 GLU A O 1
ATOM 1996 N N . ASP A 1 238 ? -11.031 -12.695 -1.678 1 85.5 238 ASP A N 1
ATOM 1997 C CA . ASP A 1 238 ? -10.266 -12.828 -0.44 1 85.5 238 ASP A CA 1
ATOM 1998 C C . ASP A 1 238 ? -8.93 -12.102 -0.541 1 85.5 238 ASP A C 1
ATOM 2000 O O . ASP A 1 238 ? -8.516 -11.422 0.4 1 85.5 238 ASP A O 1
ATOM 2004 N N . GLU A 1 239 ? -8.328 -12.227 -1.624 1 83.81 239 GLU A N 1
ATOM 2005 C CA . GLU A 1 239 ? -7.051 -11.562 -1.854 1 83.81 239 GLU A CA 1
ATOM 2006 C C . GLU A 1 239 ? -7.191 -10.047 -1.812 1 83.81 239 GLU A C 1
ATOM 2008 O O . GLU A 1 239 ? -6.355 -9.352 -1.229 1 83.81 239 GLU A O 1
ATOM 2013 N N . ARG A 1 240 ? -8.242 -9.5 -2.365 1 87.94 240 ARG A N 1
ATOM 2014 C CA . ARG A 1 240 ? -8.453 -8.055 -2.416 1 87.94 240 ARG A CA 1
ATOM 2015 C C . ARG A 1 240 ? -8.758 -7.496 -1.03 1 87.94 240 ARG A C 1
ATOM 2017 O O . ARG A 1 240 ? -8.25 -6.438 -0.658 1 87.94 240 ARG A O 1
ATOM 2024 N N . LEU A 1 241 ? -9.547 -8.227 -0.363 1 90.06 241 LEU A N 1
ATOM 2025 C CA . LEU A 1 241 ? -9.883 -7.793 0.989 1 90.06 241 LEU A CA 1
ATOM 2026 C C . LEU A 1 241 ? -8.656 -7.855 1.897 1 90.06 241 LEU A C 1
ATOM 2028 O O . LEU A 1 241 ? -8.438 -6.953 2.709 1 90.06 241 LEU A O 1
ATOM 2032 N N . SER A 1 242 ? -7.895 -8.859 1.709 1 89.44 242 SER A N 1
ATOM 2033 C CA . SER A 1 242 ? -6.672 -9 2.49 1 89.44 242 SER A CA 1
ATOM 2034 C C . SER A 1 242 ? -5.676 -7.891 2.156 1 89.44 242 SER A C 1
ATOM 2036 O O . SER A 1 242 ? -5.051 -7.316 3.055 1 89.44 242 SER A O 1
ATOM 2038 N N . ALA A 1 243 ? -5.559 -7.629 0.888 1 88.25 243 ALA A N 1
ATOM 2039 C CA . ALA A 1 243 ? -4.66 -6.555 0.472 1 88.25 243 ALA A CA 1
ATOM 2040 C C . ALA A 1 243 ? -5.105 -5.215 1.048 1 88.25 243 ALA A C 1
ATOM 2042 O O . ALA A 1 243 ? -4.285 -4.438 1.54 1 88.25 243 ALA A O 1
ATOM 2043 N N . PHE A 1 244 ? -6.344 -4.992 0.972 1 90.62 244 PHE A N 1
ATOM 2044 C CA . PHE A 1 244 ? -6.895 -3.752 1.503 1 90.62 244 PHE A CA 1
ATOM 2045 C C . PHE A 1 244 ? -6.66 -3.654 3.006 1 90.62 244 PHE A C 1
ATOM 2047 O O . PHE A 1 244 ? -6.34 -2.58 3.52 1 90.62 244 PHE A O 1
ATOM 2054 N N . PHE A 1 245 ? -6.777 -4.73 3.705 1 92.5 245 PHE A N 1
ATOM 2055 C CA . PHE A 1 245 ? -6.508 -4.805 5.137 1 92.5 245 PHE A CA 1
ATOM 2056 C C . PHE A 1 245 ? -5.062 -4.434 5.434 1 92.5 245 PHE A C 1
ATOM 2058 O O . PHE A 1 245 ? -4.793 -3.615 6.316 1 92.5 245 PHE A O 1
ATOM 2065 N N . ILE A 1 246 ? -4.199 -4.945 4.684 1 91.19 246 ILE A N 1
ATOM 2066 C CA . ILE A 1 246 ? -2.773 -4.73 4.906 1 91.19 246 ILE A CA 1
ATOM 2067 C C . ILE A 1 246 ? -2.426 -3.268 4.629 1 91.19 246 ILE A C 1
ATOM 2069 O O . ILE A 1 246 ? -1.691 -2.643 5.398 1 91.19 246 ILE A O 1
ATOM 2073 N N . ILE A 1 247 ? -2.941 -2.732 3.576 1 89.25 247 ILE A N 1
ATOM 2074 C CA . ILE A 1 247 ? -2.674 -1.341 3.229 1 89.25 247 ILE A CA 1
ATOM 2075 C C . ILE A 1 247 ? -3.221 -0.422 4.32 1 89.25 247 ILE A C 1
ATOM 2077 O O . ILE A 1 247 ? -2.598 0.585 4.66 1 89.25 247 ILE A O 1
ATOM 2081 N N . SER A 1 248 ? -4.336 -0.83 4.898 1 91 248 SER A N 1
ATOM 2082 C CA . SER A 1 248 ? -4.949 -0.021 5.949 1 91 248 SER A CA 1
ATOM 2083 C C . SER A 1 248 ? -4.086 -0.003 7.207 1 91 248 SER A C 1
ATOM 2085 O O . SER A 1 248 ? -4.055 0.994 7.93 1 91 248 SER A O 1
ATOM 2087 N N . ILE A 1 249 ? -3.371 -1.055 7.465 1 90.88 249 ILE A N 1
ATOM 2088 C CA . ILE A 1 249 ? -2.467 -1.122 8.609 1 90.88 249 ILE A CA 1
ATOM 2089 C C . ILE A 1 249 ? -1.323 -0.127 8.422 1 90.88 249 ILE A C 1
ATOM 2091 O O . ILE A 1 249 ? -0.688 0.288 9.391 1 90.88 249 ILE A O 1
ATOM 2095 N N . GLY A 1 250 ? -1.142 0.294 7.199 1 83.12 250 GLY A N 1
ATOM 2096 C CA . GLY A 1 250 ? -0.13 1.294 6.898 1 83.12 250 GLY A CA 1
ATOM 2097 C C . GLY A 1 250 ? -0.344 2.6 7.641 1 83.12 250 GLY A C 1
ATOM 2098 O O . GLY A 1 250 ? 0.611 3.334 7.902 1 83.12 250 GLY A O 1
ATOM 2099 N N . GLU A 1 251 ? -1.576 2.861 8.047 1 83.31 251 GLU A N 1
ATOM 2100 C CA . GLU A 1 251 ? -1.898 4.078 8.781 1 83.31 251 GLU A CA 1
ATOM 2101 C C . GLU A 1 251 ? -1.133 4.148 10.102 1 83.31 251 GLU A C 1
ATOM 2103 O O . GLU A 1 251 ? -0.753 5.23 10.547 1 83.31 251 GLU A O 1
ATOM 2108 N N . PHE A 1 252 ? -0.852 2.965 10.703 1 88.25 252 PHE A N 1
ATOM 2109 C CA . PHE A 1 252 ? -0.111 2.906 11.961 1 88.25 252 PHE A CA 1
ATOM 2110 C C . PHE A 1 252 ? 1.27 3.533 11.805 1 88.25 252 PHE A C 1
ATOM 2112 O O . PHE A 1 252 ? 1.761 4.203 12.719 1 88.25 252 PHE A O 1
ATOM 2119 N N . LEU A 1 253 ? 1.739 3.398 10.656 1 82.44 253 LEU A N 1
ATOM 2120 C CA . LEU A 1 253 ? 3.148 3.732 10.477 1 82.44 253 LEU A CA 1
ATOM 2121 C C . LEU A 1 253 ? 3.301 5.105 9.828 1 82.44 253 LEU A C 1
ATOM 2123 O O . LEU A 1 253 ? 4.211 5.859 10.172 1 82.44 253 LEU A O 1
ATOM 2127 N N . LEU A 1 254 ? 2.418 5.414 8.961 1 81.62 254 LEU A N 1
ATOM 2128 C CA . LEU A 1 254 ? 2.508 6.707 8.297 1 81.62 254 LEU A CA 1
ATOM 2129 C C . LEU A 1 254 ? 2.432 7.848 9.305 1 81.62 254 LEU A C 1
ATOM 2131 O O . LEU A 1 254 ? 3.166 8.828 9.188 1 81.62 254 LEU A O 1
ATOM 2135 N N . GLY A 1 255 ? 1.657 7.676 10.305 1 82.56 255 GLY A N 1
ATOM 2136 C CA . GLY A 1 255 ? 1.47 8.734 11.289 1 82.56 255 GLY A CA 1
ATOM 2137 C C . GLY A 1 255 ? 2.678 8.93 12.188 1 82.56 255 GLY A C 1
ATOM 2138 O O . GLY A 1 255 ? 2.898 10.031 12.703 1 82.56 255 GLY A O 1
ATOM 2139 N N . ILE A 1 256 ? 3.492 7.906 12.305 1 87.38 256 ILE A N 1
ATOM 2140 C CA . ILE A 1 256 ? 4.594 8.031 13.258 1 87.38 256 ILE A CA 1
ATOM 2141 C C . ILE A 1 256 ? 5.883 8.367 12.508 1 87.38 256 ILE A C 1
ATOM 2143 O O . ILE A 1 256 ? 6.891 8.719 13.117 1 87.38 256 ILE A O 1
ATOM 2147 N N . VAL A 1 257 ? 5.863 8.312 11.227 1 83.56 257 VAL A N 1
ATOM 2148 C CA . VAL A 1 257 ? 7.059 8.625 10.453 1 83.56 257 VAL A CA 1
ATOM 2149 C C . VAL A 1 257 ? 6.926 10.016 9.836 1 83.56 257 VAL A C 1
ATOM 2151 O O . VAL A 1 257 ? 7.926 10.719 9.648 1 83.56 257 VAL A O 1
ATOM 2154 N N . SER A 1 258 ? 5.762 10.422 9.586 1 80.31 258 SER A N 1
ATOM 2155 C CA . SER A 1 258 ? 5.535 11.672 8.875 1 80.31 258 SER A CA 1
ATOM 2156 C C . SER A 1 258 ? 5.965 12.875 9.719 1 80.31 258 SER A C 1
ATOM 2158 O O . SER A 1 258 ? 5.582 12.984 10.883 1 80.31 258 SER A O 1
ATOM 2160 N N . GLY A 1 259 ? 6.797 13.711 9.195 1 75.38 259 GLY A N 1
ATOM 2161 C CA . GLY A 1 259 ? 7.203 14.961 9.812 1 75.38 259 GLY A CA 1
ATOM 2162 C C . GLY A 1 259 ? 8.148 14.773 10.984 1 75.38 259 GLY A C 1
ATOM 2163 O O . GLY A 1 259 ? 8.227 15.625 11.875 1 75.38 259 GLY A O 1
ATOM 2164 N N . ASN A 1 260 ? 8.805 13.57 11.078 1 73.81 260 ASN A N 1
ATOM 2165 C CA . ASN A 1 260 ? 9.727 13.281 12.172 1 73.81 260 ASN A CA 1
ATOM 2166 C C . ASN A 1 260 ? 9.07 13.516 13.531 1 73.81 260 ASN A C 1
ATOM 2168 O O . ASN A 1 260 ? 9.641 14.18 14.398 1 73.81 260 ASN A O 1
ATOM 2172 N N . ALA A 1 261 ? 7.957 13.047 13.641 1 71.94 261 ALA A N 1
ATOM 2173 C CA . ALA A 1 261 ? 7.043 13.336 14.742 1 71.94 261 ALA A CA 1
ATOM 2174 C C . ALA A 1 261 ? 7.621 12.875 16.078 1 71.94 261 ALA A C 1
ATOM 2176 O O . ALA A 1 261 ? 7.25 13.391 17.125 1 71.94 261 ALA A O 1
ATOM 2177 N N . LEU A 1 262 ? 8.648 11.93 16.016 1 79.62 262 LEU A N 1
ATOM 2178 C CA . LEU A 1 262 ? 9.102 11.312 17.266 1 79.62 262 LEU A CA 1
ATOM 2179 C C . LEU A 1 262 ? 10.367 11.984 17.766 1 79.62 262 LEU A C 1
ATOM 2181 O O . LEU A 1 262 ? 10.914 11.578 18.797 1 79.62 262 LEU A O 1
ATOM 2185 N N . SER A 1 263 ? 10.812 12.992 17.172 1 77.38 263 SER A N 1
ATOM 2186 C CA . SER A 1 263 ? 11.953 13.812 17.578 1 77.38 263 SER A CA 1
ATOM 2187 C C . SER A 1 263 ? 13.25 13.016 17.531 1 77.38 263 SER A C 1
ATOM 2189 O O . SER A 1 263 ? 13.258 11.852 17.141 1 77.38 263 SER A O 1
ATOM 2191 N N . GLU A 1 264 ? 14.273 13.617 17.906 1 79.88 264 GLU A N 1
ATOM 2192 C CA . GLU A 1 264 ? 15.602 13.016 17.781 1 79.88 264 GLU A CA 1
ATOM 2193 C C . GLU A 1 264 ? 15.938 12.156 18.984 1 79.88 264 GLU A C 1
ATOM 2195 O O . GLU A 1 264 ? 15.469 12.422 20.094 1 79.88 264 GLU A O 1
ATOM 2200 N N . GLY A 1 265 ? 16.734 11.109 18.734 1 80.38 265 GLY A N 1
ATOM 2201 C CA . GLY A 1 265 ? 17.266 10.289 19.812 1 80.38 265 GLY A CA 1
ATOM 2202 C C . GLY A 1 265 ? 16.25 9.32 20.391 1 80.38 265 GLY A C 1
ATOM 2203 O O . GLY A 1 265 ? 15.234 9.039 19.75 1 80.38 265 GLY A O 1
ATOM 2204 N N . TRP A 1 266 ? 16.703 8.727 21.453 1 82.31 266 TRP A N 1
ATOM 2205 C CA . TRP A 1 266 ? 15.805 7.84 22.188 1 82.31 266 TRP A CA 1
ATOM 2206 C C . TRP A 1 266 ? 14.953 8.625 23.172 1 82.31 266 TRP A C 1
ATOM 2208 O O . TRP A 1 266 ? 15.477 9.445 23.938 1 82.31 266 TRP A O 1
ATOM 2218 N N . ASN A 1 267 ? 13.688 8.602 23.109 1 89.06 267 ASN A N 1
ATOM 2219 C CA . ASN A 1 267 ? 12.75 9.305 23.984 1 89.06 267 ASN A CA 1
ATOM 2220 C C . ASN A 1 267 ? 11.43 8.539 24.109 1 89.06 267 ASN A C 1
ATOM 2222 O O . ASN A 1 267 ? 11.289 7.441 23.578 1 89.06 267 ASN A O 1
ATOM 2226 N N . THR A 1 268 ? 10.578 9.055 24.828 1 91.25 268 THR A N 1
ATOM 2227 C CA . THR A 1 268 ? 9.297 8.406 25.094 1 91.25 268 THR A CA 1
ATOM 2228 C C . THR A 1 268 ? 8.453 8.336 23.828 1 91.25 268 THR A C 1
ATOM 2230 O O . THR A 1 268 ? 7.684 7.391 23.625 1 91.25 268 THR A O 1
ATOM 2233 N N . LYS A 1 269 ? 8.633 9.258 22.922 1 92.75 269 LYS A N 1
ATOM 2234 C CA . LYS A 1 269 ? 7.887 9.258 21.672 1 92.75 269 LYS A CA 1
ATOM 2235 C C . LYS A 1 269 ? 8.273 8.078 20.797 1 92.75 269 LYS A C 1
ATOM 2237 O O . LYS A 1 269 ? 7.41 7.398 20.234 1 92.75 269 LYS A O 1
ATOM 2242 N N . VAL A 1 270 ? 9.562 7.859 20.781 1 92 270 VAL A N 1
ATOM 2243 C CA . VAL A 1 270 ? 10.07 6.734 20 1 92 270 VAL A CA 1
ATOM 2244 C C . VAL A 1 270 ? 9.562 5.422 20.594 1 92 270 VAL A C 1
ATOM 2246 O O . VAL A 1 270 ? 9.164 4.512 19.859 1 92 270 VAL A O 1
ATOM 2249 N N . ALA A 1 271 ? 9.594 5.355 21.891 1 93.88 271 ALA A N 1
ATOM 2250 C CA . ALA A 1 271 ? 9.102 4.156 22.562 1 93.88 271 ALA A CA 1
ATOM 2251 C C . ALA A 1 271 ? 7.641 3.891 22.219 1 93.88 271 ALA A C 1
ATOM 2253 O O . ALA A 1 271 ? 7.258 2.746 21.953 1 93.88 271 ALA A O 1
ATOM 2254 N N . LYS A 1 272 ? 6.832 4.914 22.234 1 95 272 LYS A N 1
ATOM 2255 C CA . LYS A 1 272 ? 5.426 4.77 21.875 1 95 272 LYS A CA 1
ATOM 2256 C C . LYS A 1 272 ? 5.27 4.359 20.406 1 95 272 LYS A C 1
ATOM 2258 O O . LYS A 1 272 ? 4.406 3.545 20.078 1 95 272 LYS A O 1
ATOM 2263 N N . GLY A 1 273 ? 6.141 4.941 19.562 1 94.38 273 GLY A N 1
ATOM 2264 C CA . GLY A 1 273 ? 6.121 4.57 18.156 1 94.38 273 GLY A CA 1
ATOM 2265 C C . GLY A 1 273 ? 6.434 3.104 17.938 1 94.38 273 GLY A C 1
ATOM 2266 O O . GLY A 1 273 ? 5.781 2.447 17.125 1 94.38 273 GLY A O 1
ATOM 2267 N N . ILE A 1 274 ? 7.379 2.592 18.609 1 94.75 274 ILE A N 1
ATOM 2268 C CA . ILE A 1 274 ? 7.754 1.188 18.5 1 94.75 274 ILE A CA 1
ATOM 2269 C C . ILE A 1 274 ? 6.598 0.305 18.969 1 94.75 274 ILE A C 1
ATOM 2271 O O . ILE A 1 274 ? 6.328 -0.74 18.359 1 94.75 274 ILE A O 1
ATOM 2275 N N . ALA A 1 275 ? 5.922 0.73 20 1 96.81 275 ALA A N 1
ATOM 2276 C CA . ALA A 1 275 ? 4.754 -0.01 20.469 1 96.81 275 ALA A CA 1
ATOM 2277 C C . ALA A 1 275 ? 3.689 -0.104 19.375 1 96.81 275 ALA A C 1
ATOM 2279 O O . ALA A 1 275 ? 3.117 -1.173 19.156 1 96.81 275 ALA A O 1
ATOM 2280 N N . LEU A 1 276 ? 3.461 1.001 18.75 1 95.75 276 LEU A N 1
ATOM 2281 C CA . LEU A 1 276 ? 2.467 1.028 17.672 1 95.75 276 LEU A CA 1
ATOM 2282 C C . LEU A 1 276 ? 2.879 0.112 16.531 1 95.75 276 LEU A C 1
ATOM 2284 O O . LEU A 1 276 ? 2.031 -0.545 15.914 1 95.75 276 LEU A O 1
ATOM 2288 N N . LEU A 1 277 ? 4.137 0.119 16.25 1 94.62 277 LEU A N 1
ATOM 2289 C CA . LEU A 1 277 ? 4.664 -0.769 15.219 1 94.62 277 LEU A CA 1
ATOM 2290 C C . LEU A 1 277 ? 4.406 -2.229 15.57 1 94.62 277 LEU A C 1
ATOM 2292 O O . LEU A 1 277 ? 3.969 -3.012 14.727 1 94.62 277 LEU A O 1
ATOM 2296 N N . ILE A 1 278 ? 4.637 -2.553 16.766 1 96.31 278 ILE A N 1
ATOM 2297 C CA . ILE A 1 278 ? 4.414 -3.912 17.234 1 96.31 278 ILE A CA 1
ATOM 2298 C C . ILE A 1 278 ? 2.928 -4.25 17.156 1 96.31 278 ILE A C 1
ATOM 2300 O O . ILE A 1 278 ? 2.559 -5.348 16.734 1 96.31 278 ILE A O 1
ATOM 2304 N N . ASP A 1 279 ? 2.109 -3.307 17.547 1 97.31 279 ASP A N 1
ATOM 2305 C CA . ASP A 1 279 ? 0.667 -3.512 17.453 1 97.31 279 ASP A CA 1
ATOM 2306 C C . ASP A 1 279 ? 0.244 -3.803 16.016 1 97.31 279 ASP A C 1
ATOM 2308 O O . ASP A 1 279 ? -0.539 -4.723 15.758 1 97.31 279 ASP A O 1
ATOM 2312 N N . ALA A 1 280 ? 0.752 -2.971 15.109 1 95.25 280 ALA A N 1
ATOM 2313 C CA . ALA A 1 280 ? 0.435 -3.174 13.695 1 95.25 280 ALA A CA 1
ATOM 2314 C C . ALA A 1 280 ? 0.801 -4.586 13.25 1 95.25 280 ALA A C 1
ATOM 2316 O O . ALA A 1 280 ? 0.024 -5.246 12.555 1 95.25 280 ALA A O 1
ATOM 2317 N N . PHE A 1 281 ? 1.953 -5.031 13.672 1 94.38 281 PHE A N 1
ATOM 2318 C CA . PHE A 1 281 ? 2.422 -6.367 13.328 1 94.38 281 PHE A CA 1
ATOM 2319 C C . PHE A 1 281 ? 1.501 -7.43 13.914 1 94.38 281 PHE A C 1
ATOM 2321 O O . PHE A 1 281 ? 1.18 -8.414 13.25 1 94.38 281 PHE A O 1
ATOM 2328 N N . ILE A 1 282 ? 1.064 -7.262 15.102 1 96.56 282 ILE A N 1
ATOM 2329 C CA . ILE A 1 282 ? 0.217 -8.242 15.773 1 96.56 282 ILE A CA 1
ATOM 2330 C C . ILE A 1 282 ? -1.133 -8.328 15.07 1 96.56 282 ILE A C 1
ATOM 2332 O O . ILE A 1 282 ? -1.655 -9.422 14.844 1 96.56 282 ILE A O 1
ATOM 2336 N N . PHE A 1 283 ? -1.706 -7.203 14.711 1 96.94 283 PHE A N 1
ATOM 2337 C CA . PHE A 1 283 ? -2.971 -7.219 13.992 1 96.94 283 PHE A CA 1
ATOM 2338 C C . PHE A 1 283 ? -2.82 -7.934 12.648 1 96.94 283 PHE A C 1
ATOM 2340 O O . PHE A 1 283 ? -3.713 -8.672 12.234 1 96.94 283 PHE A O 1
ATOM 2347 N N . LEU A 1 284 ? -1.707 -7.688 12.008 1 94 284 LEU A N 1
ATOM 2348 C CA . LEU A 1 284 ? -1.43 -8.375 10.758 1 94 284 LEU A CA 1
ATOM 2349 C C . LEU A 1 284 ? -1.417 -9.891 10.953 1 94 284 LEU A C 1
ATOM 2351 O O . LEU A 1 284 ? -2.016 -10.625 10.164 1 94 284 LEU A O 1
ATOM 2355 N N . GLU A 1 285 ? -0.774 -10.297 11.992 1 92.62 285 GLU A N 1
ATOM 2356 C CA . GLU A 1 285 ? -0.64 -11.727 12.25 1 92.62 285 GLU A CA 1
ATOM 2357 C C . GLU A 1 285 ? -1.975 -12.344 12.664 1 92.62 285 GLU A C 1
ATOM 2359 O O . GLU A 1 285 ? -2.295 -13.461 12.266 1 92.62 285 GLU A O 1
ATOM 2364 N N . LEU A 1 286 ? -2.709 -11.656 13.477 1 95.25 286 LEU A N 1
ATOM 2365 C CA . LEU A 1 286 ? -4.012 -12.156 13.898 1 95.25 286 LEU A CA 1
ATOM 2366 C C . LEU A 1 286 ? -4.938 -12.344 12.703 1 95.25 286 LEU A C 1
ATOM 2368 O O . LEU A 1 286 ? -5.703 -13.305 12.648 1 95.25 286 LEU A O 1
ATOM 2372 N N . TYR A 1 287 ? -4.863 -11.438 11.797 1 94.25 287 TYR A N 1
ATOM 2373 C CA . TYR A 1 287 ? -5.664 -11.531 10.586 1 94.25 287 TYR A CA 1
ATOM 2374 C C . TYR A 1 287 ? -5.207 -12.703 9.719 1 94.25 287 TYR A C 1
ATOM 2376 O O . TYR A 1 287 ? -6.031 -13.406 9.133 1 94.25 287 TYR A O 1
ATOM 2384 N N . SER A 1 288 ? -3.916 -12.953 9.672 1 88.25 288 SER A N 1
ATOM 2385 C CA . SER A 1 288 ? -3.33 -13.93 8.766 1 88.25 288 SER A CA 1
ATOM 2386 C C . SER A 1 288 ? -3.602 -15.359 9.234 1 88.25 288 SER A C 1
ATOM 2388 O O . SER A 1 288 ? -3.93 -16.234 8.438 1 88.25 288 SER A O 1
ATOM 2390 N N . HIS A 1 289 ? -3.439 -15.602 10.484 1 87.19 289 HIS A N 1
ATOM 2391 C CA . HIS A 1 289 ? -3.551 -17 10.898 1 87.19 289 HIS A CA 1
ATOM 2392 C C . HIS A 1 289 ? -4.992 -17.344 11.258 1 87.19 289 HIS A C 1
ATOM 2394 O O . HIS A 1 289 ? -5.316 -18.516 11.461 1 87.19 289 HIS A O 1
ATOM 2400 N N . LYS A 1 290 ? -5.902 -16.391 11.258 1 89 290 LYS A N 1
ATOM 2401 C CA . LYS A 1 290 ? -7.32 -16.641 11.508 1 89 290 LYS A CA 1
ATOM 2402 C C . LYS A 1 290 ? -7.52 -17.5 12.75 1 89 290 LYS A C 1
ATOM 2404 O O . LYS A 1 290 ? -7.094 -17.141 13.844 1 89 290 LYS A O 1
ATOM 2409 N N . ASP A 1 291 ? -8.125 -18.688 12.648 1 85.81 291 ASP A N 1
ATOM 2410 C CA . ASP A 1 291 ? -8.328 -19.547 13.812 1 85.81 291 ASP A CA 1
ATOM 2411 C C . ASP A 1 291 ? -7.348 -20.719 13.805 1 85.81 291 ASP A C 1
ATOM 2413 O O . ASP A 1 291 ? -7.422 -21.594 14.664 1 85.81 291 ASP A O 1
ATOM 2417 N N . GLY A 1 292 ? -6.461 -20.734 12.852 1 78.44 292 GLY A N 1
ATOM 2418 C CA . GLY A 1 292 ? -5.422 -21.766 12.812 1 78.44 292 GLY A CA 1
ATOM 2419 C C . GLY A 1 292 ? -5.906 -23.078 12.25 1 78.44 292 GLY A C 1
ATOM 2420 O O . GLY A 1 292 ? -5.211 -24.094 12.352 1 78.44 292 GLY A O 1
ATOM 2421 N N . SER A 1 293 ? -7.078 -23.062 11.727 1 80 293 SER A N 1
ATOM 2422 C CA . SER A 1 293 ? -7.578 -24.312 11.133 1 80 293 SER A CA 1
ATOM 2423 C C . SER A 1 293 ? -6.734 -24.719 9.93 1 80 293 SER A C 1
ATOM 2425 O O . SER A 1 293 ? -6.316 -23.875 9.133 1 80 293 SER A O 1
ATOM 2427 N N . ILE A 1 294 ? -6.465 -25.938 9.891 1 75 294 ILE A N 1
ATOM 2428 C CA . ILE A 1 294 ? -5.66 -26.469 8.797 1 75 294 ILE A CA 1
ATOM 2429 C C . ILE A 1 294 ? -6.484 -26.5 7.512 1 75 294 ILE A C 1
ATOM 2431 O O . ILE A 1 294 ? -6.039 -26.016 6.465 1 75 294 ILE A O 1
ATOM 2435 N N . ARG A 1 295 ? -7.695 -27.125 7.598 1 79.38 295 ARG A N 1
ATOM 2436 C CA . ARG A 1 295 ? -8.648 -27.156 6.492 1 79.38 295 ARG A CA 1
ATOM 2437 C C . ARG A 1 295 ? -9.984 -26.547 6.906 1 79.38 295 ARG A C 1
ATOM 2439 O O . ARG A 1 295 ? -10.406 -26.688 8.055 1 79.38 295 ARG A O 1
ATOM 2446 N N . ALA A 1 296 ? -10.508 -25.781 6.055 1 83.44 296 ALA A N 1
ATOM 2447 C CA . ALA A 1 296 ? -11.805 -25.172 6.348 1 83.44 296 ALA A CA 1
ATOM 2448 C C . ALA A 1 296 ? -12.57 -24.859 5.062 1 83.44 296 ALA A C 1
ATOM 2450 O O . ALA A 1 296 ? -11.977 -24.781 3.984 1 83.44 296 ALA A O 1
ATOM 2451 N N . THR A 1 297 ? -13.898 -24.891 5.168 1 82.94 297 THR A N 1
ATOM 2452 C CA . THR A 1 297 ? -14.727 -24.297 4.125 1 82.94 297 THR A CA 1
ATOM 2453 C C . THR A 1 297 ? -14.805 -22.781 4.289 1 82.94 297 THR A C 1
ATOM 2455 O O . THR A 1 297 ? -15.203 -22.297 5.348 1 82.94 297 THR A O 1
ATOM 2458 N N . HIS A 1 298 ? -14.344 -22.125 3.256 1 85.06 298 HIS A N 1
ATOM 2459 C CA . HIS A 1 298 ? -14.352 -20.672 3.326 1 85.06 298 HIS A CA 1
ATOM 2460 C C . HIS A 1 298 ? -15.766 -20.141 3.506 1 85.06 298 HIS A C 1
ATOM 2462 O O . HIS A 1 298 ? -16.719 -20.672 2.93 1 85.06 298 HIS A O 1
ATOM 2468 N N . ALA A 1 299 ? -15.859 -19.031 4.207 1 86.44 299 ALA A N 1
ATOM 2469 C CA . ALA A 1 299 ? -17.141 -18.422 4.543 1 86.44 299 ALA A CA 1
ATOM 2470 C C . ALA A 1 299 ? -17.953 -18.125 3.287 1 86.44 299 ALA A C 1
ATOM 2472 O O . ALA A 1 299 ? -19.172 -18.312 3.279 1 86.44 299 ALA A O 1
ATOM 2473 N N . MET A 1 300 ? -17.359 -17.781 2.195 1 79.88 300 MET A N 1
ATOM 2474 C CA . MET A 1 300 ? -18.047 -17.375 0.979 1 79.88 300 MET A CA 1
ATOM 2475 C C . MET A 1 300 ? -18.531 -18.578 0.182 1 79.88 300 MET A C 1
ATOM 2477 O O . MET A 1 300 ? -19.328 -18.438 -0.745 1 79.88 300 MET A O 1
ATOM 2481 N N . ARG A 1 301 ? -18.031 -19.703 0.595 1 78.56 301 ARG A N 1
ATOM 2482 C CA . ARG A 1 301 ? -18.469 -20.938 -0.042 1 78.56 301 ARG A CA 1
ATOM 2483 C C . ARG A 1 301 ? -19.516 -21.656 0.806 1 78.56 301 ARG A C 1
ATOM 2485 O O . ARG A 1 301 ? -20.219 -22.531 0.316 1 78.56 301 ARG A O 1
ATOM 2492 N N . ARG A 1 302 ? -19.594 -21.281 1.994 1 81.38 302 ARG A N 1
ATOM 2493 C CA . ARG A 1 302 ? -20.453 -21.969 2.963 1 81.38 302 ARG A CA 1
ATOM 2494 C C . ARG A 1 302 ? -21.922 -21.625 2.729 1 81.38 302 ARG A C 1
ATOM 2496 O O . ARG A 1 302 ? -22.75 -22.516 2.51 1 81.38 302 ARG A O 1
ATOM 2503 N N . SER A 1 303 ? -22.266 -20.406 2.861 1 82.62 303 SER A N 1
ATOM 2504 C CA . SER A 1 303 ? -23.641 -19.922 2.691 1 82.62 303 SER A CA 1
ATOM 2505 C C . SER A 1 303 ? -23.641 -18.438 2.332 1 82.62 303 SER A C 1
ATOM 2507 O O . SER A 1 303 ? -22.609 -17.766 2.42 1 82.62 303 SER A O 1
ATOM 2509 N N . VAL A 1 304 ? -24.797 -18.016 1.879 1 81.19 304 VAL A N 1
ATOM 2510 C CA . VAL A 1 304 ? -24.953 -16.609 1.536 1 81.19 304 VAL A CA 1
ATOM 2511 C C . VAL A 1 304 ? -24.766 -15.742 2.785 1 81.19 304 VAL A C 1
ATOM 2513 O O . VAL A 1 304 ? -24.125 -14.695 2.732 1 81.19 304 VAL A O 1
ATOM 2516 N N . SER A 1 305 ? -25.266 -16.266 3.848 1 86.38 305 SER A N 1
ATOM 2517 C CA . SER A 1 305 ? -25.172 -15.5 5.09 1 86.38 305 SER A CA 1
ATOM 2518 C C . SER A 1 305 ? -23.734 -15.367 5.555 1 86.38 305 SER A C 1
ATOM 2520 O O . SER A 1 305 ? -23.297 -14.297 5.977 1 86.38 305 SER A O 1
ATOM 2522 N N . THR A 1 306 ? -22.984 -16.391 5.48 1 89.81 306 THR A N 1
ATOM 2523 C CA . THR A 1 306 ? -21.578 -16.328 5.902 1 89.81 306 THR A CA 1
ATOM 2524 C C . THR A 1 306 ? -20.75 -15.523 4.91 1 89.81 306 THR A C 1
ATOM 2526 O O . THR A 1 306 ? -19.781 -14.867 5.297 1 89.81 306 THR A O 1
ATOM 2529 N N . ALA A 1 307 ? -21.172 -15.578 3.678 1 87.06 307 ALA A N 1
ATOM 2530 C CA . ALA A 1 307 ? -20.5 -14.773 2.67 1 87.06 307 ALA A CA 1
ATOM 2531 C C . ALA A 1 307 ? -20.672 -13.281 2.949 1 87.06 307 ALA A C 1
ATOM 2533 O O . ALA A 1 307 ? -19.703 -12.523 2.949 1 87.06 307 ALA A O 1
ATOM 2534 N N . LEU A 1 308 ? -21.891 -12.945 3.18 1 88.12 308 LEU A N 1
ATOM 2535 C CA . LEU A 1 308 ? -22.188 -11.562 3.527 1 88.12 308 LEU A CA 1
ATOM 2536 C C . LEU A 1 308 ? -21.469 -11.156 4.816 1 88.12 308 LEU A C 1
ATOM 2538 O O . LEU A 1 308 ? -20.922 -10.062 4.906 1 88.12 308 LEU A O 1
ATOM 2542 N N . GLY A 1 309 ? -21.516 -12.023 5.75 1 91.31 309 GLY A N 1
ATOM 2543 C CA . GLY A 1 309 ? -20.781 -11.758 6.984 1 91.31 309 GLY A CA 1
ATOM 2544 C C . GLY A 1 309 ? -19.312 -11.516 6.773 1 91.31 309 GLY A C 1
ATOM 2545 O O . GLY A 1 309 ? -18.734 -10.602 7.375 1 91.31 309 GLY A O 1
ATOM 2546 N N . TYR A 1 310 ? -18.734 -12.312 5.957 1 91.38 310 TYR A N 1
ATOM 2547 C CA . TYR A 1 310 ? -17.312 -12.203 5.66 1 91.38 310 TYR A CA 1
ATOM 2548 C C . TYR A 1 310 ? -17 -10.867 5 1 91.38 310 TYR A C 1
ATOM 2550 O O . TYR A 1 310 ? -16.047 -10.188 5.395 1 91.38 310 TYR A O 1
ATOM 2558 N N . ILE A 1 311 ? -17.844 -10.477 4.125 1 89.81 311 ILE A N 1
ATOM 2559 C CA . ILE A 1 311 ? -17.594 -9.25 3.375 1 89.81 311 ILE A CA 1
ATOM 2560 C C . ILE A 1 311 ? -17.828 -8.039 4.277 1 89.81 311 ILE A C 1
ATOM 2562 O O . ILE A 1 311 ? -16.984 -7.152 4.371 1 89.81 311 ILE A O 1
ATOM 2566 N N . TYR A 1 312 ? -18.844 -8.047 5.027 1 92.44 312 TYR A N 1
ATOM 2567 C CA . TYR A 1 312 ? -19.266 -6.863 5.777 1 92.44 312 TYR A CA 1
ATOM 2568 C C . TYR A 1 312 ? -18.453 -6.73 7.066 1 92.44 312 TYR A C 1
ATOM 2570 O O . TYR A 1 312 ? -18.312 -5.629 7.602 1 92.44 312 TYR A O 1
ATOM 2578 N N . ILE A 1 313 ? -17.906 -7.801 7.539 1 95.88 313 ILE A N 1
ATOM 2579 C CA . ILE A 1 313 ? -17.125 -7.711 8.773 1 95.88 313 ILE A CA 1
ATOM 2580 C C . ILE A 1 313 ? -15.852 -6.906 8.531 1 95.88 313 ILE A C 1
ATOM 2582 O O . ILE A 1 313 ? -15.273 -6.344 9.461 1 95.88 313 ILE A O 1
ATOM 2586 N N . HIS A 1 314 ? -15.461 -6.824 7.305 1 96.12 314 HIS A N 1
ATOM 2587 C CA . HIS A 1 314 ? -14.258 -6.074 6.977 1 96.12 314 HIS A CA 1
ATOM 2588 C C . HIS A 1 314 ? -14.492 -4.574 7.098 1 96.12 314 HIS A C 1
ATOM 2590 O O . HIS A 1 314 ? -13.547 -3.801 7.258 1 96.12 314 HIS A O 1
ATOM 2596 N N . LEU A 1 315 ? -15.727 -4.188 7.035 1 94.81 315 LEU A N 1
ATOM 2597 C CA . LEU A 1 315 ? -16.047 -2.766 7.145 1 94.81 315 LEU A CA 1
ATOM 2598 C C . LEU A 1 315 ? -15.703 -2.24 8.531 1 94.81 315 LEU A C 1
ATOM 2600 O O . LEU A 1 315 ? -14.844 -1.364 8.68 1 94.81 315 LEU A O 1
ATOM 2604 N N . PRO A 1 316 ? -16.297 -2.773 9.578 1 95.69 316 PRO A N 1
ATOM 2605 C CA . PRO A 1 316 ? -15.906 -2.285 10.906 1 95.69 316 PRO A CA 1
ATOM 2606 C C . PRO A 1 316 ? -14.453 -2.604 11.258 1 95.69 316 PRO A C 1
ATOM 2608 O O . PRO A 1 316 ? -13.812 -1.85 11.992 1 95.69 316 PRO A O 1
ATOM 2611 N N . LEU A 1 317 ? -13.883 -3.695 10.75 1 97.38 317 LEU A N 1
ATOM 2612 C CA . LEU A 1 317 ? -12.492 -4.062 11 1 97.38 317 LEU A CA 1
ATOM 2613 C C . LEU A 1 317 ? -11.547 -2.99 10.477 1 97.38 317 LEU A C 1
ATOM 2615 O O . LEU A 1 317 ? -10.719 -2.465 11.227 1 97.38 317 LEU A O 1
ATOM 2619 N N . ILE A 1 318 ? -11.766 -2.6 9.258 1 96.12 318 ILE A N 1
ATOM 2620 C CA . ILE A 1 318 ? -10.883 -1.635 8.617 1 96.12 318 ILE A CA 1
ATOM 2621 C C . ILE A 1 318 ? -11.141 -0.241 9.188 1 96.12 318 ILE A C 1
ATOM 2623 O O . ILE A 1 318 ? -10.195 0.501 9.477 1 96.12 318 ILE A O 1
ATOM 2627 N N . ALA A 1 319 ? -12.367 0.1 9.367 1 95.62 319 ALA A N 1
ATOM 2628 C CA . ALA A 1 319 ? -12.711 1.403 9.93 1 95.62 319 ALA A CA 1
ATOM 2629 C C . ALA A 1 319 ? -12.078 1.589 11.305 1 95.62 319 ALA A C 1
ATOM 2631 O O . ALA A 1 319 ? -11.523 2.65 11.602 1 95.62 319 ALA A O 1
ATOM 2632 N N . SER A 1 320 ? -12.141 0.566 12.125 1 96.5 320 SER A N 1
ATOM 2633 C CA . SER A 1 320 ? -11.594 0.662 13.477 1 96.5 320 SER A CA 1
ATOM 2634 C C . SER A 1 320 ? -10.07 0.722 13.453 1 96.5 320 SER A C 1
ATOM 2636 O O . SER A 1 320 ? -9.461 1.482 14.211 1 96.5 320 SER A O 1
ATOM 2638 N N . LEU A 1 321 ? -9.469 -0.019 12.609 1 96.38 321 LEU A N 1
ATOM 2639 C CA . LEU A 1 321 ? -8.008 -0.049 12.562 1 96.38 321 LEU A CA 1
ATOM 2640 C C . LEU A 1 321 ? -7.457 1.289 12.086 1 96.38 321 LEU A C 1
ATOM 2642 O O . LEU A 1 321 ? -6.391 1.721 12.531 1 96.38 321 LEU A O 1
ATOM 2646 N N . LEU A 1 322 ? -8.18 1.896 11.148 1 95.19 322 LEU A N 1
ATOM 2647 C CA . LEU A 1 322 ? -7.77 3.227 10.703 1 95.19 322 LEU A CA 1
ATOM 2648 C C . LEU A 1 322 ? -7.797 4.215 11.867 1 95.19 322 LEU A C 1
ATOM 2650 O O . LEU A 1 322 ? -6.883 5.031 12.016 1 95.19 322 LEU A O 1
ATOM 2654 N N . ILE A 1 323 ? -8.773 4.055 12.688 1 95.31 323 ILE A N 1
ATOM 2655 C CA . ILE A 1 323 ? -8.898 4.906 13.867 1 95.31 323 ILE A CA 1
ATOM 2656 C C . ILE A 1 323 ? -7.766 4.605 14.844 1 95.31 323 ILE A C 1
ATOM 2658 O O . ILE A 1 323 ? -7.148 5.523 15.391 1 95.31 323 ILE A O 1
ATOM 2662 N N . VAL A 1 324 ? -7.48 3.348 15.055 1 96.75 324 VAL A N 1
ATOM 2663 C CA . VAL A 1 324 ? -6.414 2.945 15.961 1 96.75 324 VAL A CA 1
ATOM 2664 C C . VAL A 1 324 ? -5.082 3.52 15.484 1 96.75 324 VAL A C 1
ATOM 2666 O O . VAL A 1 324 ? -4.316 4.074 16.281 1 96.75 324 VAL A O 1
ATOM 2669 N N . GLY A 1 325 ? -4.84 3.379 14.242 1 94.88 325 GLY A N 1
ATOM 2670 C CA . GLY A 1 325 ? -3.6 3.898 13.695 1 94.88 325 GLY A CA 1
ATOM 2671 C C . GLY A 1 325 ? -3.453 5.398 13.867 1 94.88 325 GLY A C 1
ATOM 2672 O O . GLY A 1 325 ? -2.404 5.879 14.297 1 94.88 325 GLY A O 1
ATOM 2673 N N . ASP A 1 326 ? -4.473 6.109 13.586 1 93.44 326 ASP A N 1
ATOM 2674 C CA . ASP A 1 326 ? -4.445 7.566 13.664 1 93.44 326 ASP A CA 1
ATOM 2675 C C . ASP A 1 326 ? -4.355 8.039 15.109 1 93.44 326 ASP A C 1
ATOM 2677 O O . ASP A 1 326 ? -3.543 8.906 15.438 1 93.44 326 ASP A O 1
ATOM 2681 N N . ALA A 1 327 ? -5.23 7.5 15.883 1 94.88 327 ALA A N 1
ATOM 2682 C CA . ALA A 1 327 ? -5.215 7.859 17.297 1 94.88 327 ALA A CA 1
ATOM 2683 C C . ALA A 1 327 ? -3.889 7.473 17.953 1 94.88 327 ALA A C 1
ATOM 2685 O O . ALA A 1 327 ? -3.332 8.242 18.734 1 94.88 327 ALA A O 1
ATOM 2686 N N . GLY A 1 328 ? -3.371 6.297 17.641 1 94.88 328 GLY A N 1
ATOM 2687 C CA . GLY A 1 328 ? -2.084 5.863 18.156 1 94.88 328 GLY A CA 1
ATOM 2688 C C . GLY A 1 328 ? -0.941 6.773 17.75 1 94.88 328 GLY A C 1
ATOM 2689 O O . GLY A 1 328 ? -0.069 7.086 18.562 1 94.88 328 GLY A O 1
ATOM 2690 N N . ALA A 1 329 ? -0.956 7.152 16.547 1 92.56 329 ALA A N 1
ATOM 2691 C CA . ALA A 1 329 ? 0.074 8.062 16.062 1 92.56 329 ALA A CA 1
ATOM 2692 C C . ALA A 1 329 ? 0.009 9.406 16.797 1 92.56 329 ALA A C 1
ATOM 2694 O O . ALA A 1 329 ? 1.042 9.969 17.156 1 92.56 329 ALA A O 1
ATOM 2695 N N . ASP A 1 330 ? -1.176 9.922 16.969 1 91.38 330 ASP A N 1
ATOM 2696 C CA . ASP A 1 330 ? -1.347 11.172 17.703 1 91.38 330 ASP A CA 1
ATOM 2697 C C . ASP A 1 330 ? -0.844 11.055 19.141 1 91.38 330 ASP A C 1
ATOM 2699 O O . ASP A 1 330 ? -0.169 11.953 19.641 1 91.38 330 ASP A O 1
ATOM 2703 N N . LEU A 1 331 ? -1.177 9.953 19.719 1 93 331 LEU A N 1
ATOM 2704 C CA . LEU A 1 331 ? -0.729 9.727 21.078 1 93 331 LEU A CA 1
ATOM 2705 C C . LEU A 1 331 ? 0.788 9.578 21.141 1 93 331 LEU A C 1
ATOM 2707 O O . LEU A 1 331 ? 1.419 10 22.109 1 93 331 LEU A O 1
ATOM 2711 N N . ALA A 1 332 ? 1.355 8.984 20.188 1 91.88 332 ALA A N 1
ATOM 2712 C CA . ALA A 1 332 ? 2.799 8.758 20.156 1 91.88 332 ALA A CA 1
ATOM 2713 C C . ALA A 1 332 ? 3.557 10.078 20.047 1 91.88 332 ALA A C 1
ATOM 2715 O O . ALA A 1 332 ? 4.668 10.203 20.578 1 91.88 332 ALA A O 1
ATOM 2716 N N . LYS A 1 333 ? 2.963 11.078 19.438 1 89.31 333 LYS A N 1
ATOM 2717 C CA . LYS A 1 333 ? 3.605 12.367 19.188 1 89.31 333 LYS A CA 1
ATOM 2718 C C . LYS A 1 333 ? 3.564 13.242 20.453 1 89.31 333 LYS A C 1
ATOM 2720 O O . LYS A 1 333 ? 4.324 14.203 20.562 1 89.31 333 LYS A O 1
ATOM 2725 N N . LEU A 1 334 ? 2.662 12.875 21.219 1 87.75 334 LEU A N 1
ATOM 2726 C CA . LEU A 1 334 ? 2.451 13.719 22.391 1 87.75 334 LEU A CA 1
ATOM 2727 C C . LEU A 1 334 ? 3.578 13.523 23.406 1 87.75 334 LEU A C 1
ATOM 2729 O O . LEU A 1 334 ? 4.055 12.406 23.609 1 87.75 334 LEU A O 1
ATOM 2733 N N . GLY A 1 335 ? 4 14.656 23.938 1 80.69 335 GLY A N 1
ATOM 2734 C CA . GLY A 1 335 ? 4.941 14.594 25.031 1 80.69 335 GLY A CA 1
ATOM 2735 C C . GLY A 1 335 ? 4.281 14.281 26.359 1 80.69 335 GLY A C 1
ATOM 2736 O O . GLY A 1 335 ? 3.053 14.297 26.469 1 80.69 335 GLY A O 1
ATOM 2737 N N . GLU A 1 336 ? 5.078 13.805 27.266 1 77.31 336 GLU A N 1
ATOM 2738 C CA . GLU A 1 336 ? 4.562 13.508 28.594 1 77.31 336 GLU A CA 1
ATOM 2739 C C . GLU A 1 336 ? 4.867 14.633 29.578 1 77.31 336 GLU A C 1
ATOM 2741 O O . GLU A 1 336 ? 5.957 15.211 29.547 1 77.31 336 GLU A O 1
ATOM 2746 N N . PRO A 1 337 ? 3.951 15.078 30.562 1 65.62 337 PRO A N 1
ATOM 2747 C CA . PRO A 1 337 ? 2.553 14.664 30.688 1 65.62 337 PRO A CA 1
ATOM 2748 C C . PRO A 1 337 ? 1.639 15.328 29.672 1 65.62 337 PRO A C 1
ATOM 2750 O O . PRO A 1 337 ? 1.997 16.359 29.094 1 65.62 337 PRO A O 1
ATOM 2753 N N . TYR A 1 338 ? 0.869 14.656 29.062 1 63.66 338 TYR A N 1
ATOM 2754 C CA . TYR A 1 338 ? -0.054 15.273 28.109 1 63.66 338 TYR A CA 1
ATOM 2755 C C . TYR A 1 338 ? -1.426 15.477 28.75 1 63.66 338 TYR A C 1
ATOM 2757 O O . TYR A 1 338 ? -1.974 14.562 29.359 1 63.66 338 TYR A O 1
ATOM 2765 N N . GLU A 1 339 ? -1.735 16.766 29.109 1 62.06 339 GLU A N 1
ATOM 2766 C CA . GLU A 1 339 ? -3.072 17.047 29.625 1 62.06 339 GLU A CA 1
ATOM 2767 C C . GLU A 1 339 ? -4.141 16.344 28.797 1 62.06 339 GLU A C 1
ATOM 2769 O O . GLU A 1 339 ? -3.832 15.461 27.984 1 62.06 339 GLU A O 1
ATOM 2774 N N . GLU A 1 340 ? -5.281 17.094 28.219 1 61.88 340 GLU A N 1
ATOM 2775 C CA . GLU A 1 340 ? -6.652 16.797 27.797 1 61.88 340 GLU A CA 1
ATOM 2776 C C . GLU A 1 340 ? -6.68 15.984 26.516 1 61.88 340 GLU A C 1
ATOM 2778 O O . GLU A 1 340 ? -6.773 16.547 25.422 1 61.88 340 GLU A O 1
ATOM 2783 N N . GLU A 1 341 ? -5.992 14.602 26.531 1 80.75 341 GLU A N 1
ATOM 2784 C CA . GLU A 1 341 ? -6.148 13.852 25.281 1 80.75 341 GLU A CA 1
ATOM 2785 C C . GLU A 1 341 ? -6.949 12.578 25.5 1 80.75 341 GLU A C 1
ATOM 2787 O O . GLU A 1 341 ? -6.652 11.539 24.906 1 80.75 341 GLU A O 1
ATOM 2792 N N . ARG A 1 342 ? -8.055 12.766 26.391 1 87.5 342 ARG A N 1
ATOM 2793 C CA . ARG A 1 342 ? -8.836 11.602 26.781 1 87.5 342 ARG A CA 1
ATOM 2794 C C . ARG A 1 342 ? -9.625 11.047 25.609 1 87.5 342 ARG A C 1
ATOM 2796 O O . ARG A 1 342 ? -9.758 9.836 25.453 1 87.5 342 ARG A O 1
ATOM 2803 N N . GLY A 1 343 ? -10.117 11.922 24.828 1 91.69 343 GLY A N 1
ATOM 2804 C CA . GLY A 1 343 ? -10.867 11.492 23.672 1 91.69 343 GLY A CA 1
ATOM 2805 C C . GLY A 1 343 ? -10.055 10.625 22.719 1 91.69 343 GLY A C 1
ATOM 2806 O O . GLY A 1 343 ? -10.555 9.617 22.219 1 91.69 343 GLY A O 1
ATOM 2807 N N . VAL A 1 344 ? -8.844 11.008 22.547 1 94.38 344 VAL A N 1
ATOM 2808 C CA . VAL A 1 344 ? -7.969 10.281 21.625 1 94.38 344 VAL A CA 1
ATOM 2809 C C . VAL A 1 344 ? -7.648 8.906 22.203 1 94.38 344 VAL A C 1
ATOM 2811 O O . VAL A 1 344 ? -7.605 7.914 21.469 1 94.38 344 VAL A O 1
ATOM 2814 N N . VAL A 1 345 ? -7.488 8.82 23.516 1 95 345 VAL A N 1
ATOM 2815 C CA . VAL A 1 345 ? -7.219 7.551 24.188 1 95 345 VAL A CA 1
ATOM 2816 C C . VAL A 1 345 ? -8.406 6.605 24 1 95 345 VAL A C 1
ATOM 2818 O O . VAL A 1 345 ? -8.219 5.422 23.719 1 95 345 VAL A O 1
ATOM 2821 N N . PHE A 1 346 ? -9.547 7.113 24.125 1 95.12 346 PHE A N 1
ATOM 2822 C CA . PHE A 1 346 ? -10.742 6.297 23.969 1 95.12 346 PHE A CA 1
ATOM 2823 C C . PHE A 1 346 ? -10.883 5.809 22.531 1 95.12 346 PHE A C 1
ATOM 2825 O O . PHE A 1 346 ? -11.305 4.676 22.281 1 95.12 346 PHE A O 1
ATOM 2832 N N . PHE A 1 347 ? -10.609 6.707 21.578 1 96.12 347 PHE A N 1
ATOM 2833 C CA . PHE A 1 347 ? -10.625 6.281 20.188 1 96.12 347 PHE A CA 1
ATOM 2834 C C . PHE A 1 347 ? -9.641 5.145 19.953 1 96.12 347 PHE A C 1
ATOM 2836 O O . PHE A 1 347 ? -9.961 4.168 19.266 1 96.12 347 PHE A O 1
ATOM 2843 N N . PHE A 1 348 ? -8.469 5.25 20.594 1 96.81 348 PHE A N 1
ATOM 2844 C CA . PHE A 1 348 ? -7.414 4.25 20.453 1 96.81 348 PHE A CA 1
ATOM 2845 C C . PHE A 1 348 ? -7.859 2.918 21.047 1 96.81 348 PHE A C 1
ATOM 2847 O O . PHE A 1 348 ? -7.855 1.893 20.359 1 96.81 348 PHE A O 1
ATOM 2854 N N . SER A 1 349 ? -8.375 2.92 22.234 1 97.5 349 SER A N 1
ATOM 2855 C CA . SER A 1 349 ? -8.719 1.704 22.969 1 97.5 349 SER A CA 1
ATOM 2856 C C . SER A 1 349 ? -10.008 1.085 22.438 1 97.5 349 SER A C 1
ATOM 2858 O O . SER A 1 349 ? -10.102 -0.135 22.281 1 97.5 349 SER A O 1
ATOM 2860 N N . ALA A 1 350 ? -10.953 1.924 22.156 1 96.75 350 ALA A N 1
ATOM 2861 C CA . ALA A 1 350 ? -12.203 1.417 21.594 1 96.75 350 ALA A CA 1
ATOM 2862 C C . ALA A 1 350 ? -11.984 0.823 20.219 1 96.75 350 ALA A C 1
ATOM 2864 O O . ALA A 1 350 ? -12.602 -0.184 19.859 1 96.75 350 ALA A O 1
ATOM 2865 N N . GLY A 1 351 ? -11.164 1.554 19.453 1 97.31 351 GLY A N 1
ATOM 2866 C CA . GLY A 1 351 ? -10.82 1.01 18.156 1 97.31 351 GLY A CA 1
ATOM 2867 C C . GLY A 1 351 ? -10.195 -0.372 18.219 1 97.31 351 GLY A C 1
ATOM 2868 O O . GLY A 1 351 ? -10.555 -1.263 17.453 1 97.31 351 GLY A O 1
ATOM 2869 N N . ILE A 1 352 ? -9.281 -0.565 19.172 1 98.5 352 ILE A N 1
ATOM 2870 C CA . ILE A 1 352 ? -8.625 -1.857 19.344 1 98.5 352 ILE A CA 1
ATOM 2871 C C . ILE A 1 352 ? -9.672 -2.914 19.719 1 98.5 352 ILE A C 1
ATOM 2873 O O . ILE A 1 352 ? -9.648 -4.023 19.172 1 98.5 352 ILE A O 1
ATOM 2877 N N . PHE A 1 353 ? -10.547 -2.541 20.578 1 98.62 353 PHE A N 1
ATOM 2878 C CA . PHE A 1 353 ? -11.578 -3.475 21.016 1 98.62 353 PHE A CA 1
ATOM 2879 C C . PHE A 1 353 ? -12.445 -3.914 19.844 1 98.62 353 PHE A C 1
ATOM 2881 O O . PHE A 1 353 ? -12.68 -5.109 19.641 1 98.62 353 PHE A O 1
ATOM 2888 N N . ILE A 1 354 ? -12.906 -2.973 19.047 1 97.94 354 ILE A N 1
ATOM 2889 C CA . ILE A 1 354 ? -13.758 -3.277 17.906 1 97.94 354 ILE A CA 1
ATOM 2890 C C . ILE A 1 354 ? -12.992 -4.129 16.891 1 97.94 354 ILE A C 1
ATOM 2892 O O . ILE A 1 354 ? -13.539 -5.086 16.344 1 97.94 354 ILE A O 1
ATOM 2896 N N . ALA A 1 355 ? -11.75 -3.762 16.672 1 98.19 355 ALA A N 1
ATOM 2897 C CA . ALA A 1 355 ? -10.922 -4.531 15.75 1 98.19 355 ALA A CA 1
ATOM 2898 C C . ALA A 1 355 ? -10.781 -5.98 16.219 1 98.19 355 ALA A C 1
ATOM 2900 O O . ALA A 1 355 ? -10.898 -6.91 15.414 1 98.19 355 ALA A O 1
ATOM 2901 N N . LEU A 1 356 ? -10.523 -6.168 17.484 1 98.56 356 LEU A N 1
ATOM 2902 C CA . LEU A 1 356 ? -10.359 -7.516 18.016 1 98.56 356 LEU A CA 1
ATOM 2903 C C . LEU A 1 356 ? -11.664 -8.305 17.938 1 98.56 356 LEU A C 1
ATOM 2905 O O . LEU A 1 356 ? -11.656 -9.508 17.672 1 98.56 356 LEU A O 1
ATOM 2909 N N . CYS A 1 357 ? -12.781 -7.648 18.172 1 98.19 357 CYS A N 1
ATOM 2910 C CA . CYS A 1 357 ? -14.07 -8.305 18 1 98.19 357 CYS A CA 1
ATOM 2911 C C . CYS A 1 357 ? -14.273 -8.758 16.562 1 98.19 357 CYS A C 1
ATOM 2913 O O . CYS A 1 357 ? -14.68 -9.891 16.312 1 98.19 357 CYS A O 1
ATOM 2915 N N . ALA A 1 358 ? -13.977 -7.84 15.703 1 97.88 358 ALA A N 1
ATOM 2916 C CA . ALA A 1 358 ? -14.117 -8.172 14.289 1 97.88 358 ALA A CA 1
ATOM 2917 C C . ALA A 1 358 ? -13.188 -9.32 13.891 1 97.88 358 ALA A C 1
ATOM 2919 O O . ALA A 1 358 ? -13.57 -10.195 13.125 1 97.88 358 ALA A O 1
ATOM 2920 N N . LEU A 1 359 ? -11.969 -9.312 14.422 1 97.75 359 LEU A N 1
ATOM 2921 C CA . LEU A 1 359 ? -10.984 -10.344 14.109 1 97.75 359 LEU A CA 1
ATOM 2922 C C . LEU A 1 359 ? -11.391 -11.688 14.711 1 97.75 359 LEU A C 1
ATOM 2924 O O . LEU A 1 359 ? -10.867 -12.734 14.328 1 97.75 359 LEU A O 1
ATOM 2928 N N . THR A 1 360 ? -12.242 -11.625 15.703 1 97.31 360 THR A N 1
ATOM 2929 C CA . THR A 1 360 ? -12.781 -12.859 16.266 1 97.31 360 THR A CA 1
ATOM 2930 C C . THR A 1 360 ? -13.898 -13.414 15.391 1 97.31 360 THR A C 1
ATOM 2932 O O . THR A 1 360 ? -13.93 -14.609 15.102 1 97.31 360 THR A O 1
ATOM 2935 N N . ILE A 1 361 ? -14.773 -12.539 14.93 1 96.31 361 ILE A N 1
ATOM 2936 C CA . ILE A 1 361 ? -15.922 -12.938 14.133 1 96.31 361 ILE A CA 1
ATOM 2937 C C . ILE A 1 361 ? -15.461 -13.43 12.766 1 96.31 361 ILE A C 1
ATOM 2939 O O . ILE A 1 361 ? -16 -14.406 12.234 1 96.31 361 ILE A O 1
ATOM 2943 N N . HIS A 1 362 ? -14.438 -12.867 12.25 1 95.06 362 HIS A N 1
ATOM 2944 C CA . HIS A 1 362 ? -13.922 -13.117 10.906 1 95.06 362 HIS A CA 1
ATOM 2945 C C . HIS A 1 362 ? -13.602 -14.594 10.703 1 95.06 362 HIS A C 1
ATOM 2947 O O . HIS A 1 362 ? -14.164 -15.242 9.812 1 95.06 362 HIS A O 1
ATOM 2953 N N . PRO A 1 363 ? -12.805 -15.227 11.547 1 93.12 363 PRO A N 1
ATOM 2954 C CA . PRO A 1 363 ? -12.492 -16.641 11.328 1 93.12 363 PRO A CA 1
ATOM 2955 C C . PRO A 1 363 ? -13.641 -17.562 11.711 1 93.12 363 PRO A C 1
ATOM 2957 O O . PRO A 1 363 ? -13.719 -18.703 11.227 1 93.12 363 PRO A O 1
ATOM 2960 N N . LEU A 1 364 ? -14.547 -17.109 12.516 1 93.31 364 LEU A N 1
ATOM 2961 C CA . LEU A 1 364 ? -15.656 -17.953 12.945 1 93.31 364 LEU A CA 1
ATOM 2962 C C . LEU A 1 364 ? -16.641 -18.172 11.805 1 93.31 364 LEU A C 1
ATOM 2964 O O . LEU A 1 364 ? -17.469 -19.078 11.867 1 93.31 364 LEU A O 1
ATOM 2968 N N . LEU A 1 365 ? -16.531 -17.359 10.836 1 92.62 365 LEU A N 1
ATOM 2969 C CA . LEU A 1 365 ? -17.422 -17.484 9.688 1 92.62 365 LEU A CA 1
ATOM 2970 C C . LEU A 1 365 ? -17.016 -18.656 8.812 1 92.62 365 LEU A C 1
ATOM 2972 O O . LEU A 1 365 ? -17.828 -19.172 8.031 1 92.62 365 LEU A O 1
ATOM 2976 N N . ASP A 1 366 ? -15.805 -19.078 8.953 1 89.44 366 ASP A N 1
ATOM 2977 C CA . ASP A 1 366 ? -15.352 -20.281 8.258 1 89.44 366 ASP A CA 1
ATOM 2978 C C . ASP A 1 366 ? -15.828 -21.547 8.969 1 89.44 366 ASP A C 1
ATOM 2980 O O . ASP A 1 366 ? -16.141 -21.516 10.156 1 89.44 366 ASP A O 1
ATOM 2984 N N . LYS A 1 367 ? -15.961 -22.609 8.242 1 89.44 367 LYS A N 1
ATOM 2985 C CA . LYS A 1 367 ? -16.297 -23.906 8.844 1 89.44 367 LYS A CA 1
ATOM 2986 C C . LYS A 1 367 ? -15.078 -24.828 8.859 1 89.44 367 LYS A C 1
ATOM 2988 O O . LYS A 1 367 ? -14.633 -25.297 7.805 1 89.44 367 LYS A O 1
ATOM 2993 N N . PRO A 1 368 ? -14.57 -25 10.078 1 85.94 368 PRO A N 1
ATOM 2994 C CA . PRO A 1 368 ? -13.391 -25.875 10.156 1 85.94 368 PRO A CA 1
ATOM 2995 C C . PRO A 1 368 ? -13.703 -27.328 9.812 1 85.94 368 PRO A C 1
ATOM 2997 O O . PRO A 1 368 ? -14.789 -27.828 10.133 1 85.94 368 PRO A O 1
ATOM 3000 N N . LYS A 1 369 ? -12.797 -27.938 9.141 1 85.12 369 LYS A N 1
ATOM 3001 C CA . LYS A 1 369 ? -12.914 -29.359 8.797 1 85.12 369 LYS A CA 1
ATOM 3002 C C . LYS A 1 369 ? -11.914 -30.203 9.586 1 85.12 369 LYS A C 1
ATOM 3004 O O . LYS A 1 369 ? -11.836 -31.422 9.406 1 85.12 369 LYS A O 1
ATOM 3009 N N . ASP A 1 370 ? -11.211 -29.453 10.391 1 82.75 370 ASP A N 1
ATOM 3010 C CA . ASP A 1 370 ? -10.203 -30.156 11.18 1 82.75 370 ASP A CA 1
ATOM 3011 C C . ASP A 1 370 ? -10.852 -31.047 12.227 1 82.75 370 ASP A C 1
ATOM 3013 O O . ASP A 1 370 ? -11.969 -30.781 12.688 1 82.75 370 ASP A O 1
ATOM 3017 N N . ASP A 1 371 ? -10.109 -32.125 12.555 1 79.75 371 ASP A N 1
ATOM 3018 C CA . ASP A 1 371 ? -10.5 -32.969 13.695 1 79.75 371 ASP A CA 1
ATOM 3019 C C . ASP A 1 371 ? -10.227 -32.219 15.008 1 79.75 371 ASP A C 1
ATOM 3021 O O . ASP A 1 371 ? -9.148 -31.656 15.188 1 79.75 371 ASP A O 1
ATOM 3025 N N . PRO A 1 372 ? -11.227 -32.188 15.781 1 75.5 372 PRO A N 1
ATOM 3026 C CA . PRO A 1 372 ? -11.016 -31.5 17.062 1 75.5 372 PRO A CA 1
ATOM 3027 C C . PRO A 1 372 ? -9.773 -32 17.797 1 75.5 372 PRO A C 1
ATOM 3029 O O . PRO A 1 372 ? -9.195 -31.266 18.609 1 75.5 372 PRO A O 1
ATOM 3032 N N . LYS A 1 373 ? -9.312 -33.188 17.5 1 78.81 373 LYS A N 1
ATOM 3033 C CA . LYS A 1 373 ? -8.164 -33.781 18.188 1 78.81 373 LYS A CA 1
ATOM 3034 C C . LYS A 1 373 ? -6.855 -33.25 17.625 1 78.81 373 LYS A C 1
ATOM 3036 O O . LYS A 1 373 ? -5.793 -33.438 18.219 1 78.81 373 LYS A O 1
ATOM 3041 N N . ASP A 1 374 ? -7.039 -32.562 16.562 1 81.81 374 ASP A N 1
ATOM 3042 C CA . ASP A 1 374 ? -5.828 -32.094 15.898 1 81.81 374 ASP A CA 1
ATOM 3043 C C . ASP A 1 374 ? -5.23 -30.875 16.625 1 81.81 374 ASP A C 1
ATOM 3045 O O . ASP A 1 374 ? -4.051 -30.562 16.469 1 81.81 374 ASP A O 1
ATOM 3049 N N . HIS A 1 375 ? -6.09 -30.25 17.438 1 84.38 375 HIS A N 1
ATOM 3050 C CA . HIS A 1 375 ? -5.629 -29.062 18.156 1 84.38 375 HIS A CA 1
ATOM 3051 C C . HIS A 1 375 ? -5.707 -29.281 19.672 1 84.38 375 HIS A C 1
ATOM 3053 O O . HIS A 1 375 ? -6.543 -30.047 20.156 1 84.38 375 HIS A O 1
ATOM 3059 N N . LEU A 1 376 ? -4.781 -28.719 20.344 1 83.44 376 LEU A N 1
ATOM 3060 C CA . LEU A 1 376 ? -4.742 -28.812 21.812 1 83.44 376 LEU A CA 1
ATOM 3061 C C . LEU A 1 376 ? -5.941 -28.109 22.438 1 83.44 376 LEU A C 1
ATOM 3063 O O . LEU A 1 376 ? -6.422 -28.516 23.5 1 83.44 376 LEU A O 1
ATOM 3067 N N . VAL A 1 377 ? -6.312 -27.109 21.734 1 87.94 377 VAL A N 1
ATOM 3068 C CA . VAL A 1 377 ? -7.383 -26.266 22.266 1 87.94 377 VAL A CA 1
ATOM 3069 C C . VAL A 1 377 ? -8.477 -26.109 21.219 1 87.94 377 VAL A C 1
ATOM 3071 O O . VAL A 1 377 ? -8.195 -26.078 20.016 1 87.94 377 VAL A O 1
ATOM 3074 N N . ASN A 1 378 ? -9.703 -26.062 21.703 1 87.94 378 ASN A N 1
ATOM 3075 C CA . ASN A 1 378 ? -10.812 -25.891 20.781 1 87.94 378 ASN A CA 1
ATOM 3076 C C . ASN A 1 378 ? -10.766 -24.531 20.078 1 87.94 378 ASN A C 1
ATOM 3078 O O . ASN A 1 378 ? -10.117 -23.609 20.562 1 87.94 378 ASN A O 1
ATOM 3082 N N . ARG A 1 379 ? -11.438 -24.469 19 1 88.12 379 ARG A N 1
ATOM 3083 C CA . ARG A 1 379 ? -11.359 -23.297 18.125 1 88.12 379 ARG A CA 1
ATOM 3084 C C . ARG A 1 379 ? -11.828 -22.047 18.844 1 88.12 379 ARG A C 1
ATOM 3086 O O . ARG A 1 379 ? -11.25 -20.969 18.656 1 88.12 379 ARG A O 1
ATOM 3093 N N . TYR A 1 380 ? -12.844 -22.094 19.688 1 90.94 380 TYR A N 1
ATOM 3094 C CA . TYR A 1 380 ? -13.398 -20.938 20.375 1 90.94 380 TYR A CA 1
ATOM 3095 C C . TYR A 1 380 ? -12.422 -20.406 21.422 1 90.94 380 TYR A C 1
ATOM 3097 O O . TYR A 1 380 ? -12.328 -19.203 21.625 1 90.94 380 TYR A O 1
ATOM 3105 N N . LEU A 1 381 ? -11.656 -21.328 21.922 1 91.31 381 LEU A N 1
ATOM 3106 C CA . LEU A 1 381 ? -10.68 -20.906 22.922 1 91.31 381 LEU A CA 1
ATOM 3107 C C . LEU A 1 381 ? -9.398 -20.438 22.266 1 91.31 381 LEU A C 1
ATOM 3109 O O . LEU A 1 381 ? -8.617 -19.688 22.875 1 91.31 381 LEU A O 1
ATOM 3113 N N . ARG A 1 382 ? -9.227 -20.891 21.109 1 91.25 382 ARG A N 1
ATOM 3114 C CA . ARG A 1 382 ? -8.023 -20.453 20.406 1 91.25 382 ARG A CA 1
ATOM 3115 C C . ARG A 1 382 ? -8.094 -18.953 20.094 1 91.25 382 ARG A C 1
ATOM 3117 O O . ARG A 1 382 ? -7.098 -18.25 20.234 1 91.25 382 ARG A O 1
ATOM 3124 N N . ILE A 1 383 ? -9.328 -18.484 19.703 1 93.44 383 ILE A N 1
ATOM 3125 C CA . ILE A 1 383 ? -9.391 -17.094 19.266 1 93.44 383 ILE A CA 1
ATOM 3126 C C . ILE A 1 383 ? -10.344 -16.312 20.172 1 93.44 383 ILE A C 1
ATOM 3128 O O . ILE A 1 383 ? -10.516 -15.102 20.016 1 93.44 383 ILE A O 1
ATOM 3132 N N . GLY A 1 384 ? -10.938 -16.906 21.203 1 93.69 384 GLY A N 1
ATOM 3133 C CA . GLY A 1 384 ? -11.945 -16.297 22.047 1 93.69 384 GLY A CA 1
ATOM 3134 C C . GLY A 1 384 ? -11.383 -15.242 22.984 1 93.69 384 GLY A C 1
ATOM 3135 O O . GLY A 1 384 ? -12.078 -14.297 23.359 1 93.69 384 GLY A O 1
ATOM 3136 N N . PHE A 1 385 ? -10.125 -15.336 23.266 1 95.56 385 PHE A N 1
ATOM 3137 C CA . PHE A 1 385 ? -9.516 -14.422 24.219 1 95.56 385 PHE A CA 1
ATOM 3138 C C . PHE A 1 385 ? -9.336 -13.039 23.594 1 95.56 385 PHE A C 1
ATOM 3140 O O . PHE A 1 385 ? -9 -12.078 24.297 1 95.56 385 PHE A O 1
ATOM 3147 N N . ARG A 1 386 ? -9.602 -12.914 22.344 1 97.94 386 ARG A N 1
ATOM 3148 C CA . ARG A 1 386 ? -9.508 -11.617 21.688 1 97.94 386 ARG A CA 1
ATOM 3149 C C . ARG A 1 386 ? -10.5 -10.625 22.281 1 97.94 386 ARG A C 1
ATOM 3151 O O . ARG A 1 386 ? -10.164 -9.453 22.5 1 97.94 386 ARG A O 1
ATOM 3158 N N . ILE A 1 387 ? -11.656 -11.086 22.656 1 97.62 387 ILE A N 1
ATOM 3159 C CA . ILE A 1 387 ? -12.727 -10.219 23.141 1 97.62 387 ILE A CA 1
ATOM 3160 C C . ILE A 1 387 ? -12.422 -9.758 24.562 1 97.62 387 ILE A C 1
ATOM 3162 O O . ILE A 1 387 ? -12.398 -8.562 24.844 1 97.62 387 ILE A O 1
ATOM 3166 N N . PRO A 1 388 ? -12.094 -10.68 25.469 1 97.75 388 PRO A N 1
ATOM 3167 C CA . PRO A 1 388 ? -11.766 -10.203 26.812 1 97.75 388 PRO A CA 1
ATOM 3168 C C . PRO A 1 388 ? -10.508 -9.336 26.844 1 97.75 388 PRO A C 1
ATOM 3170 O O . PRO A 1 388 ? -10.438 -8.367 27.609 1 97.75 388 PRO A O 1
ATOM 3173 N N . VAL A 1 389 ? -9.508 -9.695 26.125 1 98.12 389 VAL A N 1
ATOM 3174 C CA . VAL A 1 389 ? -8.305 -8.867 26.062 1 98.12 389 VAL A CA 1
ATOM 3175 C C . VAL A 1 389 ? -8.664 -7.477 25.531 1 98.12 389 VAL A C 1
ATOM 3177 O O . VAL A 1 389 ? -8.211 -6.465 26.062 1 98.12 389 VAL A O 1
ATOM 3180 N N . GLY A 1 390 ? -9.484 -7.418 24.453 1 98.31 390 GLY A N 1
ATOM 3181 C CA . GLY A 1 390 ? -9.977 -6.141 23.969 1 98.31 390 GLY A CA 1
ATOM 3182 C C . GLY A 1 390 ? -10.758 -5.363 25.016 1 98.31 390 GLY A C 1
ATOM 3183 O O . GLY A 1 390 ? -10.609 -4.148 25.141 1 98.31 390 GLY A O 1
ATOM 3184 N N . GLY A 1 391 ? -11.562 -6.074 25.734 1 98.25 391 GLY A N 1
ATOM 3185 C CA . GLY A 1 391 ? -12.312 -5.449 26.812 1 98.25 391 GLY A CA 1
ATOM 3186 C C . GLY A 1 391 ? -11.422 -4.859 27.891 1 98.25 391 GLY A C 1
ATOM 3187 O O . GLY A 1 391 ? -11.695 -3.768 28.406 1 98.25 391 GLY A O 1
ATOM 3188 N N . ILE A 1 392 ? -10.375 -5.578 28.25 1 98.19 392 ILE A N 1
ATOM 3189 C CA . ILE A 1 392 ? -9.414 -5.094 29.234 1 98.19 392 ILE A CA 1
ATOM 3190 C C . ILE A 1 392 ? -8.742 -3.826 28.719 1 98.19 392 ILE A C 1
ATOM 3192 O O . ILE A 1 392 ? -8.625 -2.836 29.453 1 98.19 392 ILE A O 1
ATOM 3196 N N . ILE A 1 393 ? -8.359 -3.818 27.484 1 98.31 393 ILE A N 1
ATOM 3197 C CA . ILE A 1 393 ? -7.699 -2.668 26.875 1 98.31 393 ILE A CA 1
ATOM 3198 C C . ILE A 1 393 ? -8.641 -1.468 26.875 1 98.31 393 ILE A C 1
ATOM 3200 O O . ILE A 1 393 ? -8.242 -0.354 27.219 1 98.31 393 ILE A O 1
ATOM 3204 N N . LEU A 1 394 ? -9.891 -1.703 26.516 1 98.06 394 LEU A N 1
ATOM 3205 C CA . LEU A 1 394 ? -10.883 -0.635 26.562 1 98.06 394 LEU A CA 1
ATOM 3206 C C . LEU A 1 394 ? -11.062 -0.116 27.984 1 98.06 394 LEU A C 1
ATOM 3208 O O . LEU A 1 394 ? -11.148 1.095 28.188 1 98.06 394 LEU A O 1
ATOM 3212 N N . GLY A 1 395 ? -11.07 -0.987 28.938 1 97.56 395 GLY A N 1
ATOM 3213 C CA . GLY A 1 395 ? -11.211 -0.6 30.328 1 97.56 395 GLY A CA 1
ATOM 3214 C C . GLY A 1 395 ? -10.047 0.23 30.828 1 97.56 395 GLY A C 1
ATOM 3215 O O . GLY A 1 395 ? -10.234 1.137 31.656 1 97.56 395 GLY A O 1
ATOM 3216 N N . LEU A 1 396 ? -8.883 -0.037 30.375 1 96.81 396 LEU A N 1
ATOM 3217 C CA . LEU A 1 396 ? -7.676 0.665 30.812 1 96.81 396 LEU A CA 1
ATOM 3218 C C . LEU A 1 396 ? -7.695 2.115 30.328 1 96.81 396 LEU A C 1
ATOM 3220 O O . LEU A 1 396 ? -6.922 2.941 30.828 1 96.81 396 LEU A O 1
ATOM 3224 N N . ALA A 1 397 ? -8.539 2.416 29.344 1 94.69 397 ALA A N 1
ATOM 3225 C CA . ALA A 1 397 ? -8.633 3.781 28.828 1 94.69 397 ALA A CA 1
ATOM 3226 C C . ALA A 1 397 ? -9.102 4.742 29.922 1 94.69 397 ALA A C 1
ATOM 3228 O O . ALA A 1 397 ? -8.875 5.953 29.828 1 94.69 397 ALA A O 1
ATOM 3229 N N . TRP A 1 398 ? -9.742 4.203 30.953 1 94.44 398 TRP A N 1
ATOM 3230 C CA . TRP A 1 398 ? -10.266 5.039 32.031 1 94.44 398 TRP A CA 1
ATOM 3231 C C . TRP A 1 398 ? -9.195 5.305 33.094 1 94.44 398 TRP A C 1
ATOM 3233 O O . TRP A 1 398 ? -9.391 6.121 33.969 1 94.44 398 TRP A O 1
ATOM 3243 N N . THR A 1 399 ? -8.023 4.688 32.938 1 91.56 399 THR A N 1
ATOM 3244 C CA . THR A 1 399 ? -6.957 4.918 33.875 1 91.56 399 THR A CA 1
ATOM 3245 C C . THR A 1 399 ? -6.277 6.262 33.625 1 91.56 399 THR A C 1
ATOM 3247 O O . THR A 1 399 ? -6.391 6.82 32.531 1 91.56 399 THR A O 1
ATOM 3250 N N . GLU A 1 400 ? -5.645 6.82 34.625 1 88.25 400 GLU A N 1
ATOM 3251 C CA . GLU A 1 400 ? -4.918 8.078 34.5 1 88.25 400 GLU A CA 1
ATOM 3252 C C . GLU A 1 400 ? -3.416 7.844 34.375 1 88.25 400 GLU A C 1
ATOM 3254 O O . GLU A 1 400 ? -2.611 8.594 34.938 1 88.25 400 GLU A O 1
ATOM 3259 N N . TRP A 1 401 ? -3.111 6.773 33.719 1 90.25 401 TRP A N 1
ATOM 3260 C CA . TRP A 1 401 ? -1.704 6.453 33.5 1 90.25 401 TRP A CA 1
ATOM 3261 C C . TRP A 1 401 ? -1.094 7.383 32.438 1 90.25 401 TRP A C 1
ATOM 3263 O O . TRP A 1 401 ? -1.815 8.023 31.672 1 90.25 401 TRP A O 1
ATOM 3273 N N . LYS A 1 402 ? 0.219 7.465 32.562 1 91.31 402 LYS A N 1
ATOM 3274 C CA . LYS A 1 402 ? 0.917 8.133 31.469 1 91.31 402 LYS A CA 1
ATOM 3275 C C . LYS A 1 402 ? 0.648 7.43 30.141 1 91.31 402 LYS A C 1
ATOM 3277 O O . LYS A 1 402 ? 0.437 6.215 30.109 1 91.31 402 LYS A O 1
ATOM 3282 N N . ILE A 1 403 ? 0.656 8.148 29.109 1 92.81 403 ILE A N 1
ATOM 3283 C CA . ILE A 1 403 ? 0.318 7.621 27.797 1 92.81 403 ILE A CA 1
ATOM 3284 C C . ILE A 1 403 ? 1.291 6.504 27.422 1 92.81 403 ILE A C 1
ATOM 3286 O O . ILE A 1 403 ? 0.881 5.469 26.891 1 92.81 403 ILE A O 1
ATOM 3290 N N . VAL A 1 404 ? 2.561 6.699 27.688 1 94.19 404 VAL A N 1
ATOM 3291 C CA . VAL A 1 404 ? 3.562 5.703 27.328 1 94.19 404 VAL A CA 1
ATOM 3292 C C . VAL A 1 404 ? 3.281 4.395 28.062 1 94.19 404 VAL A C 1
ATOM 3294 O O . VAL A 1 404 ? 3.385 3.312 27.484 1 94.19 404 VAL A O 1
ATOM 3297 N N . THR A 1 405 ? 2.916 4.496 29.297 1 95.31 405 THR A N 1
ATOM 3298 C CA . THR A 1 405 ? 2.598 3.312 30.094 1 95.31 405 THR A CA 1
ATOM 3299 C C . THR A 1 405 ? 1.344 2.627 29.562 1 95.31 405 THR A C 1
ATOM 3301 O O . THR A 1 405 ? 1.319 1.405 29.391 1 95.31 405 THR A O 1
ATOM 3304 N N . LEU A 1 406 ? 0.374 3.4 29.297 1 95 406 LEU A N 1
ATOM 3305 C CA . LEU A 1 406 ? -0.882 2.863 28.781 1 95 406 LEU A CA 1
ATOM 3306 C C . LEU A 1 406 ? -0.662 2.127 27.469 1 95 406 LEU A C 1
ATOM 3308 O O . LEU A 1 406 ? -1.109 0.989 27.297 1 95 406 LEU A O 1
ATOM 3312 N N . ILE A 1 407 ? 0.035 2.744 26.531 1 96.12 407 ILE A N 1
ATOM 3313 C CA . ILE A 1 407 ? 0.243 2.168 25.203 1 96.12 407 ILE A CA 1
ATOM 3314 C C . ILE A 1 407 ? 1.057 0.882 25.328 1 96.12 407 ILE A C 1
ATOM 3316 O O . ILE A 1 407 ? 0.739 -0.122 24.688 1 96.12 407 ILE A O 1
ATOM 3320 N N . TRP A 1 408 ? 2.035 0.846 26.141 1 97.56 408 TRP A N 1
ATOM 3321 C CA . TRP A 1 408 ? 2.885 -0.336 26.25 1 97.56 408 TRP A CA 1
ATOM 3322 C C . TRP A 1 408 ? 2.16 -1.456 27 1 97.56 408 TRP A C 1
ATOM 3324 O O . TRP A 1 408 ? 2.383 -2.637 26.719 1 97.56 408 TRP A O 1
ATOM 3334 N N . ILE A 1 409 ? 1.328 -1.102 27.938 1 98.25 409 ILE A N 1
ATOM 3335 C CA . ILE A 1 409 ? 0.532 -2.129 28.609 1 98.25 409 ILE A CA 1
ATOM 3336 C C . ILE A 1 409 ? -0.464 -2.729 27.609 1 98.25 409 ILE A C 1
ATOM 3338 O O . ILE A 1 409 ? -0.673 -3.943 27.594 1 98.25 409 ILE A O 1
ATOM 3342 N N . ASP A 1 410 ? -1.114 -1.858 26.859 1 98.19 410 ASP A N 1
ATOM 3343 C CA . ASP A 1 410 ? -1.982 -2.359 25.797 1 98.19 410 ASP A CA 1
ATOM 3344 C C . ASP A 1 410 ? -1.219 -3.285 24.859 1 98.19 410 ASP A C 1
ATOM 3346 O O . ASP A 1 410 ? -1.705 -4.363 24.5 1 98.19 410 ASP A O 1
ATOM 3350 N N . THR A 1 411 ? -0.033 -2.842 24.453 1 98.25 411 THR A N 1
ATOM 3351 C CA . THR A 1 411 ? 0.807 -3.639 23.562 1 98.25 411 THR A CA 1
ATOM 3352 C C . THR A 1 411 ? 1.176 -4.969 24.219 1 98.25 411 THR A C 1
ATOM 3354 O O . THR A 1 411 ? 1.207 -6.004 23.562 1 98.25 411 THR A O 1
ATOM 3357 N N . LEU A 1 412 ? 1.449 -4.918 25.484 1 98.25 412 LEU A N 1
ATOM 3358 C CA . LEU A 1 412 ? 1.782 -6.137 26.219 1 98.25 412 LEU A CA 1
ATOM 3359 C C . LEU A 1 412 ? 0.624 -7.125 26.172 1 98.25 412 LEU A C 1
ATOM 3361 O O . LEU A 1 412 ? 0.833 -8.328 25.984 1 98.25 412 LEU A O 1
ATOM 3365 N N . PHE A 1 413 ? -0.566 -6.66 26.391 1 98.5 413 PHE A N 1
ATOM 3366 C CA . PHE A 1 413 ? -1.733 -7.531 26.328 1 98.5 413 PHE A CA 1
ATOM 3367 C C . PHE A 1 413 ? -1.892 -8.125 24.938 1 98.5 413 PHE A C 1
ATOM 3369 O O . PHE A 1 413 ? -2.223 -9.305 24.797 1 98.5 413 PHE A O 1
ATOM 3376 N N . LEU A 1 414 ? -1.681 -7.363 23.938 1 98.38 414 LEU A N 1
ATOM 3377 C CA . LEU A 1 414 ? -1.768 -7.855 22.578 1 98.38 414 LEU A CA 1
ATOM 3378 C C . LEU A 1 414 ? -0.678 -8.891 22.297 1 98.38 414 LEU A C 1
ATOM 3380 O O . LEU A 1 414 ? -0.92 -9.883 21.609 1 98.38 414 LEU A O 1
ATOM 3384 N N . MET A 1 415 ? 0.513 -8.586 22.797 1 97.56 415 MET A N 1
ATOM 3385 C CA . MET A 1 415 ? 1.615 -9.531 22.625 1 97.56 415 MET A CA 1
ATOM 3386 C C . MET A 1 415 ? 1.308 -10.859 23.312 1 97.56 415 MET A C 1
ATOM 3388 O O . MET A 1 415 ? 1.564 -11.93 22.75 1 97.56 415 MET A O 1
ATOM 3392 N N . LEU A 1 416 ? 0.776 -10.75 24.484 1 97.44 416 LEU A N 1
ATOM 3393 C CA . LEU A 1 416 ? 0.397 -11.961 25.219 1 97.44 416 LEU A CA 1
ATOM 3394 C C . LEU A 1 416 ? -0.668 -12.742 24.453 1 97.44 416 LEU A C 1
ATOM 3396 O O . LEU A 1 416 ? -0.614 -13.969 24.375 1 97.44 416 LEU A O 1
ATOM 3400 N N . LEU A 1 417 ? -1.608 -11.984 23.953 1 97.38 417 LEU A N 1
ATOM 3401 C CA . LEU A 1 417 ? -2.641 -12.609 23.141 1 97.38 417 LEU A CA 1
ATOM 3402 C C . LEU A 1 417 ? -2.029 -13.305 21.922 1 97.38 417 LEU A C 1
ATOM 3404 O O . LEU A 1 417 ? -2.385 -14.438 21.609 1 97.38 417 LEU A O 1
ATOM 3408 N N . PHE A 1 418 ? -1.162 -12.648 21.219 1 95.44 418 PHE A N 1
ATOM 3409 C CA . PHE A 1 418 ? -0.514 -13.18 20.031 1 95.44 418 PHE A CA 1
ATOM 3410 C C . PHE A 1 418 ? 0.277 -14.438 20.359 1 95.44 418 PHE A C 1
ATOM 3412 O O . PHE A 1 418 ? 0.182 -15.438 19.656 1 95.44 418 PHE A O 1
ATOM 3419 N N . VAL A 1 419 ? 1.049 -14.406 21.438 1 93.38 419 VAL A N 1
ATOM 3420 C CA . VAL A 1 419 ? 1.859 -15.547 21.859 1 93.38 419 VAL A CA 1
ATOM 3421 C C . VAL A 1 419 ? 0.954 -16.719 22.219 1 93.38 419 VAL A C 1
ATOM 3423 O O . VAL A 1 419 ? 1.221 -17.859 21.828 1 93.38 419 VAL A O 1
ATOM 3426 N N . TYR A 1 420 ? -0.051 -16.438 22.922 1 94.25 420 TYR A N 1
ATOM 3427 C CA . TYR A 1 420 ? -1.013 -17.469 23.266 1 94.25 420 TYR A CA 1
ATOM 3428 C C . TYR A 1 420 ? -1.568 -18.141 22.016 1 94.25 420 TYR A C 1
ATOM 3430 O O . TYR A 1 420 ? -1.605 -19.359 21.922 1 94.25 420 TYR A O 1
ATOM 3438 N N . GLU A 1 421 ? -1.99 -17.312 21.078 1 93.31 421 GLU A N 1
ATOM 3439 C CA . GLU A 1 421 ? -2.609 -17.859 19.875 1 93.31 421 GLU A CA 1
ATOM 3440 C C . GLU A 1 421 ? -1.596 -18.641 19.047 1 93.31 421 GLU A C 1
ATOM 3442 O O . GLU A 1 421 ? -1.953 -19.609 18.359 1 93.31 421 GLU A O 1
ATOM 3447 N N . LEU A 1 422 ? -0.395 -18.219 19.047 1 88.5 422 LEU A N 1
ATOM 3448 C CA . LEU A 1 422 ? 0.642 -18.953 18.328 1 88.5 422 LEU A CA 1
ATOM 3449 C C . LEU A 1 422 ? 0.783 -20.359 18.875 1 88.5 422 LEU A C 1
ATOM 3451 O O . LEU A 1 422 ? 1.014 -21.312 18.109 1 88.5 422 LEU A O 1
ATOM 3455 N N . PHE A 1 423 ? 0.625 -20.453 20.156 1 87.31 423 PHE A N 1
ATOM 3456 C CA . PHE A 1 423 ? 0.712 -21.766 20.781 1 87.31 423 PHE A CA 1
ATOM 3457 C C . PHE A 1 423 ? -0.562 -22.562 20.547 1 87.31 423 PHE A C 1
ATOM 3459 O O . PHE A 1 423 ? -0.503 -23.75 20.219 1 87.31 423 PHE A O 1
ATOM 3466 N N . ALA A 1 424 ? -1.618 -21.922 20.625 1 88.31 424 ALA A N 1
ATOM 3467 C CA . ALA A 1 424 ? -2.908 -22.609 20.594 1 88.31 424 ALA A CA 1
ATOM 3468 C C . ALA A 1 424 ? -3.23 -23.109 19.188 1 88.31 424 ALA A C 1
ATOM 3470 O O . ALA A 1 424 ? -3.936 -24.109 19.031 1 88.31 424 ALA A O 1
ATOM 3471 N N . ILE A 1 425 ? -2.734 -22.453 18.188 1 86.12 425 ILE A N 1
ATOM 3472 C CA . ILE A 1 425 ? -3.137 -22.781 16.828 1 86.12 425 ILE A CA 1
ATOM 3473 C C . ILE A 1 425 ? -2.283 -23.922 16.281 1 86.12 425 ILE A C 1
ATOM 3475 O O . ILE A 1 425 ? -2.635 -24.547 15.289 1 86.12 425 ILE A O 1
ATOM 3479 N N . ASN A 1 426 ? -1.198 -24.188 16.922 1 80.31 426 ASN A N 1
ATOM 3480 C CA . ASN A 1 426 ? -0.348 -25.281 16.469 1 80.31 426 ASN A CA 1
ATOM 3481 C C . ASN A 1 426 ? -1.021 -26.641 16.672 1 80.31 426 ASN A C 1
ATOM 3483 O O . ASN A 1 426 ? -1.576 -26.906 17.734 1 80.31 426 ASN A O 1
ATOM 3487 N N . PRO A 1 427 ? -0.966 -27.328 15.531 1 76.62 427 PRO A N 1
ATOM 3488 C CA . PRO A 1 427 ? -1.572 -28.656 15.664 1 76.62 427 PRO A CA 1
ATOM 3489 C C . PRO A 1 427 ? -0.8 -29.562 16.609 1 76.62 427 PRO A C 1
ATOM 3491 O O . PRO A 1 427 ? 0.391 -29.359 16.859 1 76.62 427 PRO A O 1
ATOM 3494 N N . ARG A 1 428 ? -1.62 -30.469 17.234 1 71.25 428 ARG A N 1
ATOM 3495 C CA . ARG A 1 428 ? -1.013 -31.469 18.094 1 71.25 428 ARG A CA 1
ATOM 3496 C C . ARG A 1 428 ? -0.058 -32.375 17.312 1 71.25 428 ARG A C 1
ATOM 3498 O O . ARG A 1 428 ? -0.379 -32.812 16.219 1 71.25 428 ARG A O 1
ATOM 3505 N N . SER A 1 429 ? 1.331 -32.062 17.266 1 57.22 429 SER A N 1
ATOM 3506 C CA . SER A 1 429 ? 2.285 -33 16.656 1 57.22 429 SER A CA 1
ATOM 3507 C C . SER A 1 429 ? 2.092 -34.406 17.172 1 57.22 429 SER A C 1
ATOM 3509 O O . SER A 1 429 ? 1.724 -34.625 18.344 1 57.22 429 SER A O 1
ATOM 3511 N N . ASP B 1 1 ? 2.006 -11.133 -11.977 1 45.91 1 ASP B N 1
ATOM 3512 C CA . ASP B 1 1 ? 1.421 -12.414 -12.359 1 45.91 1 ASP B CA 1
ATOM 3513 C C . ASP B 1 1 ? 2.49 -13.367 -12.875 1 45.91 1 ASP B C 1
ATOM 3515 O O . ASP B 1 1 ? 3.213 -13.047 -13.82 1 45.91 1 ASP B O 1
ATOM 3519 N N . VAL B 1 2 ? 2.635 -14.445 -12.172 1 53.97 2 VAL B N 1
ATOM 3520 C CA . VAL B 1 2 ? 3.67 -15.43 -12.469 1 53.97 2 VAL B CA 1
ATOM 3521 C C . VAL B 1 2 ? 3.441 -16.016 -13.867 1 53.97 2 VAL B C 1
ATOM 3523 O O . VAL B 1 2 ? 4.391 -16.203 -14.633 1 53.97 2 VAL B O 1
ATOM 3526 N N . GLU B 1 3 ? 2.184 -16.188 -14.195 1 52.19 3 GLU B N 1
ATOM 3527 C CA . GLU B 1 3 ? 1.894 -16.781 -15.5 1 52.19 3 GLU B CA 1
ATOM 3528 C C . GLU B 1 3 ? 2.24 -15.82 -16.625 1 52.19 3 GLU B C 1
ATOM 3530 O O . GLU B 1 3 ? 2.803 -16.234 -17.656 1 52.19 3 GLU B O 1
ATOM 3535 N N . GLU B 1 4 ? 1.924 -14.547 -16.453 1 55.16 4 GLU B N 1
ATOM 3536 C CA . GLU B 1 4 ? 2.275 -13.547 -17.453 1 55.16 4 GLU B CA 1
ATOM 3537 C C . GLU B 1 4 ? 3.789 -13.414 -17.594 1 55.16 4 GLU B C 1
ATOM 3539 O O . GLU B 1 4 ? 4.301 -13.211 -18.703 1 55.16 4 GLU B O 1
ATOM 3544 N N . PHE B 1 5 ? 4.383 -13.539 -16.469 1 54 5 PHE B N 1
ATOM 3545 C CA . PHE B 1 5 ? 5.84 -13.477 -16.484 1 54 5 PHE B CA 1
ATOM 3546 C C . PHE B 1 5 ? 6.426 -14.633 -17.281 1 54 5 PHE B C 1
ATOM 3548 O O . PHE B 1 5 ? 7.328 -14.438 -18.094 1 54 5 PHE B O 1
ATOM 3555 N N . ILE B 1 6 ? 5.898 -15.828 -17.109 1 54.53 6 ILE B N 1
ATOM 3556 C CA . ILE B 1 6 ? 6.395 -17.016 -17.797 1 54.53 6 ILE B CA 1
ATOM 3557 C C . ILE B 1 6 ? 6.094 -16.922 -19.281 1 54.53 6 ILE B C 1
ATOM 3559 O O . ILE B 1 6 ? 6.922 -17.297 -20.125 1 54.53 6 ILE B O 1
ATOM 3563 N N . LYS B 1 7 ? 4.883 -16.422 -19.562 1 55.25 7 LYS B N 1
ATOM 3564 C CA . LYS B 1 7 ? 4.488 -16.281 -20.969 1 55.25 7 LYS B CA 1
ATOM 3565 C C . LYS B 1 7 ? 5.43 -15.344 -21.719 1 55.25 7 LYS B C 1
ATOM 3567 O O . LYS B 1 7 ? 5.801 -15.609 -22.859 1 55.25 7 LYS B O 1
ATOM 3572 N N . LYS B 1 8 ? 5.711 -14.242 -21.078 1 56.66 8 LYS B N 1
ATOM 3573 C CA . LYS B 1 8 ? 6.527 -13.219 -21.734 1 56.66 8 LYS B CA 1
ATOM 3574 C C . LYS B 1 8 ? 8 -13.625 -21.75 1 56.66 8 LYS B C 1
ATOM 3576 O O . LYS B 1 8 ? 8.688 -13.414 -22.75 1 56.66 8 LYS B O 1
ATOM 3581 N N . TYR B 1 9 ? 8.492 -14.219 -20.688 1 62.97 9 TYR B N 1
ATOM 3582 C CA . TYR B 1 9 ? 9.938 -14.359 -20.562 1 62.97 9 TYR B CA 1
ATOM 3583 C C . TYR B 1 9 ? 10.359 -15.812 -20.734 1 62.97 9 TYR B C 1
ATOM 3585 O O . TYR B 1 9 ? 11.555 -16.109 -20.859 1 62.97 9 TYR B O 1
ATOM 3593 N N . GLY B 1 10 ? 9.578 -16.875 -21.031 1 50.78 10 GLY B N 1
ATOM 3594 C CA . GLY B 1 10 ? 9.867 -18.219 -21.484 1 50.78 10 GLY B CA 1
ATOM 3595 C C . GLY B 1 10 ? 10.062 -19.203 -20.344 1 50.78 10 GLY B C 1
ATOM 3596 O O . GLY B 1 10 ? 9.852 -18.859 -19.172 1 50.78 10 GLY B O 1
ATOM 3597 N N . ASP B 1 11 ? 10.586 -20.594 -20.844 1 52.78 11 ASP B N 1
ATOM 3598 C CA . ASP B 1 11 ? 10.625 -21.859 -20.109 1 52.78 11 ASP B CA 1
ATOM 3599 C C . ASP B 1 11 ? 11.867 -21.938 -19.234 1 52.78 11 ASP B C 1
ATOM 3601 O O . ASP B 1 11 ? 12.938 -21.469 -19.625 1 52.78 11 ASP B O 1
ATOM 3605 N N . ILE B 1 12 ? 11.672 -21.938 -18.016 1 55 12 ILE B N 1
ATOM 3606 C CA . ILE B 1 12 ? 12.742 -22.172 -17.062 1 55 12 ILE B CA 1
ATOM 3607 C C . ILE B 1 12 ? 12.938 -23.672 -16.859 1 55 12 ILE B C 1
ATOM 3609 O O . ILE B 1 12 ? 11.969 -24.406 -16.688 1 55 12 ILE B O 1
ATOM 3613 N N . ASN B 1 13 ? 14.07 -24.188 -17.312 1 54.78 13 ASN B N 1
ATOM 3614 C CA . ASN B 1 13 ? 14.406 -25.547 -16.938 1 54.78 13 ASN B CA 1
ATOM 3615 C C . ASN B 1 13 ? 14.609 -25.672 -15.422 1 54.78 13 ASN B C 1
ATOM 3617 O O . ASN B 1 13 ? 15.68 -25.344 -14.906 1 54.78 13 ASN B O 1
ATOM 3621 N N . VAL B 1 14 ? 13.531 -25.906 -14.734 1 61.53 14 VAL B N 1
ATOM 3622 C CA . VAL B 1 14 ? 13.57 -25.859 -13.281 1 61.53 14 VAL B CA 1
ATOM 3623 C C . VAL B 1 14 ? 13.289 -27.234 -12.703 1 61.53 14 VAL B C 1
ATOM 3625 O O . VAL B 1 14 ? 12.414 -27.953 -13.188 1 61.53 14 VAL B O 1
ATOM 3628 N N . SER B 1 15 ? 14.367 -27.812 -11.805 1 65.38 15 SER B N 1
ATOM 3629 C CA . SER B 1 15 ? 14.062 -28.953 -10.953 1 65.38 15 SER B CA 1
ATOM 3630 C C . SER B 1 15 ? 13.469 -28.516 -9.617 1 65.38 15 SER B C 1
ATOM 3632 O O . SER B 1 15 ? 13.953 -27.547 -9.008 1 65.38 15 SER B O 1
ATOM 3634 N N . TYR B 1 16 ? 12.43 -29.156 -9.18 1 66.81 16 TYR B N 1
ATOM 3635 C CA . TYR B 1 16 ? 11.742 -28.75 -7.953 1 66.81 16 TYR B CA 1
ATOM 3636 C C . TYR B 1 16 ? 12.234 -29.547 -6.758 1 66.81 16 TYR B C 1
ATOM 3638 O O . TYR B 1 16 ? 12.469 -30.75 -6.871 1 66.81 16 TYR B O 1
ATOM 3646 N N . ILE B 1 17 ? 12.602 -28.875 -5.664 1 68.25 17 ILE B N 1
ATOM 3647 C CA . ILE B 1 17 ? 13 -29.5 -4.41 1 68.25 17 ILE B CA 1
ATOM 3648 C C . ILE B 1 17 ? 11.883 -29.375 -3.383 1 68.25 17 ILE B C 1
ATOM 3650 O O . ILE B 1 17 ? 11.117 -28.406 -3.412 1 68.25 17 ILE B O 1
ATOM 3654 N N . GLU B 1 18 ? 11.727 -30.375 -2.422 1 68.5 18 GLU B N 1
ATOM 3655 C CA . GLU B 1 18 ? 10.734 -30.344 -1.354 1 68.5 18 GLU B CA 1
ATOM 3656 C C . GLU B 1 18 ? 11.242 -29.562 -0.147 1 68.5 18 GLU B C 1
ATOM 3658 O O . GLU B 1 18 ? 12.383 -29.734 0.278 1 68.5 18 GLU B O 1
ATOM 3663 N N . PRO B 1 19 ? 10.469 -28.656 0.293 1 67.69 19 PRO B N 1
ATOM 3664 C CA . PRO B 1 19 ? 10.891 -27.922 1.485 1 67.69 19 PRO B CA 1
ATOM 3665 C C . PRO B 1 19 ? 10.852 -28.766 2.752 1 67.69 19 PRO B C 1
ATOM 3667 O O . PRO B 1 19 ? 10.125 -29.766 2.811 1 67.69 19 PRO B O 1
ATOM 3670 N N . PRO B 1 20 ? 11.812 -28.469 3.686 1 69.56 20 PRO B N 1
ATOM 3671 C CA . PRO B 1 20 ? 11.703 -29.125 4.988 1 69.56 20 PRO B CA 1
ATOM 3672 C C . PRO B 1 20 ? 10.367 -28.859 5.676 1 69.56 20 PRO B C 1
ATOM 3674 O O . PRO B 1 20 ? 9.617 -27.984 5.258 1 69.56 20 PRO B O 1
ATOM 3677 N N . PRO B 1 21 ? 10.07 -29.703 6.664 1 69.88 21 PRO B N 1
ATOM 3678 C CA . PRO B 1 21 ? 8.828 -29.453 7.391 1 69.88 21 PRO B CA 1
ATOM 3679 C C . PRO B 1 21 ? 8.758 -28.047 7.992 1 69.88 21 PRO B C 1
ATOM 3681 O O . PRO B 1 21 ? 9.742 -27.578 8.578 1 69.88 21 PRO B O 1
ATOM 3684 N N . SER B 1 22 ? 7.676 -27.438 7.676 1 70.25 22 SER B N 1
ATOM 3685 C CA . SER B 1 22 ? 7.504 -26.047 8.102 1 70.25 22 SER B CA 1
ATOM 3686 C C . SER B 1 22 ? 6.918 -25.969 9.508 1 70.25 22 SER B C 1
ATOM 3688 O O . SER B 1 22 ? 6.094 -26.812 9.891 1 70.25 22 SER B O 1
ATOM 3690 N N . SER B 1 23 ? 7.699 -25.25 10.391 1 73.81 23 SER B N 1
ATOM 3691 C CA . SER B 1 23 ? 7.203 -24.922 11.727 1 73.81 23 SER B CA 1
ATOM 3692 C C . SER B 1 23 ? 6.953 -23.438 11.875 1 73.81 23 SER B C 1
ATOM 3694 O O . SER B 1 23 ? 7.656 -22.609 11.273 1 73.81 23 SER B O 1
ATOM 3696 N N . ARG B 1 24 ? 5.918 -23.188 12.617 1 76.56 24 ARG B N 1
ATOM 3697 C CA . ARG B 1 24 ? 5.602 -21.781 12.859 1 76.56 24 ARG B CA 1
ATOM 3698 C C . ARG B 1 24 ? 6.637 -21.141 13.781 1 76.56 24 ARG B C 1
ATOM 3700 O O . ARG B 1 24 ? 6.832 -19.922 13.742 1 76.56 24 ARG B O 1
ATOM 3707 N N . TRP B 1 25 ? 7.273 -21.938 14.469 1 76 25 TRP B N 1
ATOM 3708 C CA . TRP B 1 25 ? 8.234 -21.422 15.438 1 76 25 TRP B CA 1
ATOM 3709 C C . TRP B 1 25 ? 9.617 -21.281 14.805 1 76 25 TRP B C 1
ATOM 3711 O O . TRP B 1 25 ? 10.211 -20.188 14.828 1 76 25 TRP B O 1
ATOM 3721 N N . PHE B 1 26 ? 10.117 -22.344 14.375 1 76.75 26 PHE B N 1
ATOM 3722 C CA . PHE B 1 26 ? 11.43 -22.328 13.75 1 76.75 26 PHE B CA 1
ATOM 3723 C C . PHE B 1 26 ? 11.516 -23.375 12.641 1 76.75 26 PHE B C 1
ATOM 3725 O O . PHE B 1 26 ? 11.266 -24.562 12.875 1 76.75 26 PHE B O 1
ATOM 3732 N N . THR B 1 27 ? 11.711 -22.859 11.477 1 79.12 27 THR B N 1
ATOM 3733 C CA . THR B 1 27 ? 11.953 -23.734 10.336 1 79.12 27 THR B CA 1
ATOM 3734 C C . THR B 1 27 ? 13.43 -23.75 9.961 1 79.12 27 THR B C 1
ATOM 3736 O O . THR B 1 27 ? 14.047 -22.688 9.82 1 79.12 27 THR B O 1
ATOM 3739 N N . LYS B 1 28 ? 13.914 -24.953 9.922 1 77.12 28 LYS B N 1
ATOM 3740 C CA . LYS B 1 28 ? 15.312 -25.062 9.508 1 77.12 28 LYS B CA 1
ATOM 3741 C C . LYS B 1 28 ? 15.555 -24.312 8.203 1 77.12 28 LYS B C 1
ATOM 3743 O O . LYS B 1 28 ? 14.828 -24.516 7.227 1 77.12 28 LYS B O 1
ATOM 3748 N N . PRO B 1 29 ? 16.516 -23.438 8.258 1 77.88 29 PRO B N 1
ATOM 3749 C CA . PRO B 1 29 ? 16.797 -22.641 7.062 1 77.88 29 PRO B CA 1
ATOM 3750 C C . PRO B 1 29 ? 17.156 -23.484 5.848 1 77.88 29 PRO B C 1
ATOM 3752 O O . PRO B 1 29 ? 17.828 -24.516 5.984 1 77.88 29 PRO B O 1
ATOM 3755 N N . TYR B 1 30 ? 16.609 -23.125 4.75 1 72.62 30 TYR B N 1
ATOM 3756 C CA . TYR B 1 30 ? 16.891 -23.812 3.49 1 72.62 30 TYR B CA 1
ATOM 3757 C C . TYR B 1 30 ? 16.891 -22.828 2.326 1 72.62 30 TYR B C 1
ATOM 3759 O O . TYR B 1 30 ? 16.297 -21.75 2.42 1 72.62 30 TYR B O 1
ATOM 3767 N N . ALA B 1 31 ? 17.641 -23.125 1.306 1 69.5 31 ALA B N 1
ATOM 3768 C CA . ALA B 1 31 ? 17.688 -22.281 0.111 1 69.5 31 ALA B CA 1
ATOM 3769 C C . ALA B 1 31 ? 16.453 -22.5 -0.759 1 69.5 31 ALA B C 1
ATOM 3771 O O . ALA B 1 31 ? 16.078 -23.641 -1.053 1 69.5 31 ALA B O 1
ATOM 3772 N N . LEU B 1 32 ? 15.828 -21.422 -1.116 1 71.25 32 LEU B N 1
ATOM 3773 C CA . LEU B 1 32 ? 14.664 -21.562 -1.979 1 71.25 32 LEU B CA 1
ATOM 3774 C C . LEU B 1 32 ? 15.078 -21.906 -3.404 1 71.25 32 LEU B C 1
ATOM 3776 O O . LEU B 1 32 ? 14.375 -22.641 -4.098 1 71.25 32 LEU B O 1
ATOM 3780 N N . ASN B 1 33 ? 16.141 -21.172 -3.809 1 69.69 33 ASN B N 1
ATOM 3781 C CA . ASN B 1 33 ? 16.688 -21.422 -5.137 1 69.69 33 ASN B CA 1
ATOM 3782 C C . ASN B 1 33 ? 18.219 -21.484 -5.113 1 69.69 33 ASN B C 1
ATOM 3784 O O . ASN B 1 33 ? 18.859 -20.766 -4.355 1 69.69 33 ASN B O 1
ATOM 3788 N N . TYR B 1 34 ? 18.766 -22.453 -5.793 1 67.81 34 TYR B N 1
ATOM 3789 C CA . TYR B 1 34 ? 20.219 -22.484 -5.953 1 67.81 34 TYR B CA 1
ATOM 3790 C C . TYR B 1 34 ? 20.609 -23.109 -7.281 1 67.81 34 TYR B C 1
ATOM 3792 O O . TYR B 1 34 ? 19.812 -23.844 -7.891 1 67.81 34 TYR B O 1
ATOM 3800 N N . PHE B 1 35 ? 21.719 -22.641 -7.766 1 65.69 35 PHE B N 1
ATOM 3801 C CA . PHE B 1 35 ? 22.297 -23.234 -8.961 1 65.69 35 PHE B CA 1
ATOM 3802 C C . PHE B 1 35 ? 23.234 -24.375 -8.586 1 65.69 35 PHE B C 1
ATOM 3804 O O . PHE B 1 35 ? 24.031 -24.25 -7.648 1 65.69 35 PHE B O 1
ATOM 3811 N N . HIS B 1 36 ? 22.984 -25.484 -9.086 1 63 36 HIS B N 1
ATOM 3812 C CA . HIS B 1 36 ? 23.922 -26.594 -8.961 1 63 36 HIS B CA 1
ATOM 3813 C C . HIS B 1 36 ? 24.281 -27.172 -10.32 1 63 36 HIS B C 1
ATOM 3815 O O . HIS B 1 36 ? 23.422 -27.703 -11.031 1 63 36 HIS B O 1
ATOM 3821 N N . ASP B 1 37 ? 25.625 -27.078 -10.672 1 62.22 37 ASP B N 1
ATOM 3822 C CA . ASP B 1 37 ? 26.141 -27.625 -11.922 1 62.22 37 ASP B CA 1
ATOM 3823 C C . ASP B 1 37 ? 25.344 -27.094 -13.117 1 62.22 37 ASP B C 1
ATOM 3825 O O . ASP B 1 37 ? 24.922 -27.875 -13.977 1 62.22 37 ASP B O 1
ATOM 3829 N N . GLY B 1 38 ? 24.891 -25.844 -13.109 1 60.09 38 GLY B N 1
ATOM 3830 C CA . GLY B 1 38 ? 24.234 -25.188 -14.227 1 60.09 38 GLY B CA 1
ATOM 3831 C C . GLY B 1 38 ? 22.719 -25.359 -14.211 1 60.09 38 GLY B C 1
ATOM 3832 O O . GLY B 1 38 ? 22.031 -24.844 -15.086 1 60.09 38 GLY B O 1
ATOM 3833 N N . LYS B 1 39 ? 22.297 -26.156 -13.227 1 67.69 39 LYS B N 1
ATOM 3834 C CA . LYS B 1 39 ? 20.875 -26.391 -13.117 1 67.69 39 LYS B CA 1
ATOM 3835 C C . LYS B 1 39 ? 20.25 -25.578 -11.984 1 67.69 39 LYS B C 1
ATOM 3837 O O . LYS B 1 39 ? 20.875 -25.406 -10.938 1 67.69 39 LYS B O 1
ATOM 3842 N N . LEU B 1 40 ? 19.094 -25.016 -12.289 1 70.19 40 LEU B N 1
ATOM 3843 C CA . LEU B 1 40 ? 18.375 -24.234 -11.281 1 70.19 40 LEU B CA 1
ATOM 3844 C C . LEU B 1 40 ? 17.438 -25.125 -10.469 1 70.19 40 LEU B C 1
ATOM 3846 O O . LEU B 1 40 ? 16.594 -25.828 -11.039 1 70.19 40 LEU B O 1
ATOM 3850 N N . PHE B 1 41 ? 17.688 -25.219 -9.203 1 67 41 PHE B N 1
ATOM 3851 C CA . PHE B 1 41 ? 16.812 -25.922 -8.273 1 67 41 PHE B CA 1
ATOM 3852 C C . PHE B 1 41 ? 15.898 -24.953 -7.551 1 67 41 PHE B C 1
ATOM 3854 O O . PHE B 1 41 ? 16.359 -23.938 -7.008 1 67 41 PHE B O 1
ATOM 3861 N N . ARG B 1 42 ? 14.578 -25.234 -7.703 1 69.94 42 ARG B N 1
ATOM 3862 C CA . ARG B 1 42 ? 13.609 -24.344 -7.086 1 69.94 42 ARG B CA 1
ATOM 3863 C C . ARG B 1 42 ? 12.68 -25.094 -6.145 1 69.94 42 ARG B C 1
ATOM 3865 O O . ARG B 1 42 ? 12.281 -26.234 -6.438 1 69.94 42 ARG B O 1
ATOM 3872 N N . THR B 1 43 ? 12.586 -24.609 -4.961 1 65.44 43 THR B N 1
ATOM 3873 C CA . THR B 1 43 ? 11.617 -25.203 -4.039 1 65.44 43 THR B CA 1
ATOM 3874 C C . THR B 1 43 ? 10.195 -25.031 -4.574 1 65.44 43 THR B C 1
ATOM 3876 O O . THR B 1 43 ? 9.828 -23.969 -5.074 1 65.44 43 THR B O 1
ATOM 3879 N N . LYS B 1 44 ? 9.469 -26.156 -4.457 1 58.28 44 LYS B N 1
ATOM 3880 C CA . LYS B 1 44 ? 8.086 -26.25 -4.914 1 58.28 44 LYS B CA 1
ATOM 3881 C C . LYS B 1 44 ? 7.176 -25.344 -4.086 1 58.28 44 LYS B C 1
ATOM 3883 O O . LYS B 1 44 ? 7.395 -25.172 -2.885 1 58.28 44 LYS B O 1
ATOM 3888 N N . HIS B 1 45 ? 6.535 -24.297 -4.625 1 53.41 45 HIS B N 1
ATOM 3889 C CA . HIS B 1 45 ? 5.477 -23.453 -4.094 1 53.41 45 HIS B CA 1
ATOM 3890 C C . HIS B 1 45 ? 5.77 -21.969 -4.367 1 53.41 45 HIS B C 1
ATOM 3892 O O . HIS B 1 45 ? 6.848 -21.484 -4.031 1 53.41 45 HIS B O 1
ATOM 3898 N N . GLU B 1 46 ? 5.211 -21.688 -5.453 1 50.78 46 GLU B N 1
ATOM 3899 C CA . GLU B 1 46 ? 5.309 -20.297 -5.902 1 50.78 46 GLU B CA 1
ATOM 3900 C C . GLU B 1 46 ? 5.117 -19.328 -4.738 1 50.78 46 GLU B C 1
ATOM 3902 O O . GLU B 1 46 ? 4.113 -19.406 -4.027 1 50.78 46 GLU B O 1
ATOM 3907 N N . ARG B 1 47 ? 6.297 -18.891 -4.211 1 51.06 47 ARG B N 1
ATOM 3908 C CA . ARG B 1 47 ? 6.246 -17.922 -3.125 1 51.06 47 ARG B CA 1
ATOM 3909 C C . ARG B 1 47 ? 5.551 -16.641 -3.572 1 51.06 47 ARG B C 1
ATOM 3911 O O . ARG B 1 47 ? 5.984 -15.992 -4.527 1 51.06 47 ARG B O 1
ATOM 3918 N N . THR B 1 48 ? 4.145 -16.547 -3.781 1 50.59 48 THR B N 1
ATOM 3919 C CA . THR B 1 48 ? 3.551 -15.242 -4.02 1 50.59 48 THR B CA 1
ATOM 3920 C C . THR B 1 48 ? 3.871 -14.281 -2.875 1 50.59 48 THR B C 1
ATOM 3922 O O . THR B 1 48 ? 4.188 -14.719 -1.766 1 50.59 48 THR B O 1
ATOM 3925 N N . SER B 1 49 ? 4.16 -12.992 -3.248 1 54.31 49 SER B N 1
ATOM 3926 C CA . SER B 1 49 ? 4.441 -11.953 -2.264 1 54.31 49 SER B CA 1
ATOM 3927 C C . SER B 1 49 ? 3.512 -12.062 -1.061 1 54.31 49 SER B C 1
ATOM 3929 O O . SER B 1 49 ? 2.289 -12.016 -1.211 1 54.31 49 SER B O 1
ATOM 3931 N N . GLY B 1 50 ? 4.113 -12.461 0.079 1 72.12 50 GLY B N 1
ATOM 3932 C CA . GLY B 1 50 ? 3.422 -12.727 1.329 1 72.12 50 GLY B CA 1
ATOM 3933 C C . GLY B 1 50 ? 2.912 -11.469 2.008 1 72.12 50 GLY B C 1
ATOM 3934 O O . GLY B 1 50 ? 3.275 -10.359 1.621 1 72.12 50 GLY B O 1
ATOM 3935 N N . ARG B 1 51 ? 1.963 -11.469 2.717 1 80.81 51 ARG B N 1
ATOM 3936 C CA . ARG B 1 51 ? 1.358 -10.438 3.555 1 80.81 51 ARG B CA 1
ATOM 3937 C C . ARG B 1 51 ? 2.422 -9.672 4.336 1 80.81 51 ARG B C 1
ATOM 3939 O O . ARG B 1 51 ? 2.365 -8.445 4.438 1 80.81 51 ARG B O 1
ATOM 3946 N N . LEU B 1 52 ? 3.5 -10.328 4.695 1 84.69 52 LEU B N 1
ATOM 3947 C CA . LEU B 1 52 ? 4.574 -9.711 5.469 1 84.69 52 LEU B CA 1
ATOM 3948 C C . LEU B 1 52 ? 5.422 -8.797 4.59 1 84.69 52 LEU B C 1
ATOM 3950 O O . LEU B 1 52 ? 5.84 -7.727 5.027 1 84.69 52 LEU B O 1
ATOM 3954 N N . GLU B 1 53 ? 5.602 -9.203 3.41 1 86.38 53 GLU B N 1
ATOM 3955 C CA . GLU B 1 53 ? 6.395 -8.406 2.482 1 86.38 53 GLU B CA 1
ATOM 3956 C C . GLU B 1 53 ? 5.664 -7.125 2.09 1 86.38 53 GLU B C 1
ATOM 3958 O O . GLU B 1 53 ? 6.277 -6.059 1.997 1 86.38 53 GLU B O 1
ATOM 3963 N N . LEU B 1 54 ? 4.379 -7.242 1.877 1 84.75 54 LEU B N 1
ATOM 3964 C CA . LEU B 1 54 ? 3.584 -6.055 1.587 1 84.75 54 LEU B CA 1
ATOM 3965 C C . LEU B 1 54 ? 3.592 -5.09 2.771 1 84.75 54 LEU B C 1
ATOM 3967 O O . LEU B 1 54 ? 3.68 -3.875 2.588 1 84.75 54 LEU B O 1
ATOM 3971 N N . PHE B 1 55 ? 3.557 -5.68 3.938 1 86.38 55 PHE B N 1
ATOM 3972 C CA . PHE B 1 55 ? 3.635 -4.895 5.164 1 86.38 55 PHE B CA 1
ATOM 3973 C C . PHE B 1 55 ? 4.965 -4.156 5.25 1 86.38 55 PHE B C 1
ATOM 3975 O O . PHE B 1 55 ? 5 -2.967 5.574 1 86.38 55 PHE B O 1
ATOM 3982 N N . LEU B 1 56 ? 5.984 -4.781 4.898 1 88.31 56 LEU B N 1
ATOM 3983 C CA . LEU B 1 56 ? 7.32 -4.199 4.895 1 88.31 56 LEU B CA 1
ATOM 3984 C C . LEU B 1 56 ? 7.418 -3.064 3.879 1 88.31 56 LEU B C 1
ATOM 3986 O O . LEU B 1 56 ? 7.941 -1.993 4.188 1 88.31 56 LEU B O 1
ATOM 3990 N N . ASP B 1 57 ? 6.887 -3.262 2.758 1 88.88 57 ASP B N 1
ATOM 3991 C CA . ASP B 1 57 ? 6.961 -2.268 1.692 1 88.88 57 ASP B CA 1
ATOM 3992 C C . ASP B 1 57 ? 6.16 -1.016 2.053 1 88.88 57 ASP B C 1
ATOM 3994 O O . ASP B 1 57 ? 6.57 0.102 1.732 1 88.88 57 ASP B O 1
ATOM 3998 N N . LEU B 1 58 ? 5.105 -1.215 2.725 1 85.38 58 LEU B N 1
ATOM 3999 C CA . LEU B 1 58 ? 4.266 -0.091 3.129 1 85.38 58 LEU B CA 1
ATOM 4000 C C . LEU B 1 58 ? 4.992 0.792 4.137 1 85.38 58 LEU B C 1
ATOM 4002 O O . LEU B 1 58 ? 4.973 2.02 4.023 1 85.38 58 LEU B O 1
ATOM 4006 N N . ILE B 1 59 ? 5.621 0.182 5.039 1 84.88 59 ILE B N 1
ATOM 4007 C CA . ILE B 1 59 ? 6.352 0.936 6.051 1 84.88 59 ILE B CA 1
ATOM 4008 C C . ILE B 1 59 ? 7.527 1.664 5.406 1 84.88 59 ILE B C 1
ATOM 4010 O O . ILE B 1 59 ? 7.773 2.838 5.695 1 84.88 59 ILE B O 1
ATOM 4014 N N . TYR B 1 60 ? 8.141 1.032 4.559 1 88.31 60 TYR B N 1
ATOM 4015 C CA . TYR B 1 60 ? 9.273 1.644 3.875 1 88.31 60 TYR B CA 1
ATOM 4016 C C . TYR B 1 60 ? 8.836 2.85 3.053 1 88.31 60 TYR B C 1
ATOM 4018 O O . TYR B 1 60 ? 9.516 3.877 3.033 1 88.31 60 TYR B O 1
ATOM 4026 N N . VAL B 1 61 ? 7.758 2.678 2.418 1 85.81 61 VAL B N 1
ATOM 4027 C CA . VAL B 1 61 ? 7.312 3.783 1.58 1 85.81 61 VAL B CA 1
ATOM 4028 C C . VAL B 1 61 ? 6.934 4.977 2.455 1 85.81 61 VAL B C 1
ATOM 4030 O O . VAL B 1 61 ? 7.156 6.129 2.074 1 85.81 61 VAL B O 1
ATOM 4033 N N . GLY B 1 62 ? 6.414 4.715 3.66 1 85.94 62 GLY B N 1
ATOM 4034 C CA . GLY B 1 62 ? 6.172 5.801 4.598 1 85.94 62 GLY B CA 1
ATOM 4035 C C . GLY B 1 62 ? 7.434 6.551 4.977 1 85.94 62 GLY B C 1
ATOM 4036 O O . GLY B 1 62 ? 7.434 7.781 5.043 1 85.94 62 GLY B O 1
ATOM 4037 N N . ILE B 1 63 ? 8.445 5.805 5.137 1 89.88 63 ILE B N 1
ATOM 4038 C CA . ILE B 1 63 ? 9.75 6.383 5.457 1 89.88 63 ILE B CA 1
ATOM 4039 C C . ILE B 1 63 ? 10.258 7.199 4.273 1 89.88 63 ILE B C 1
ATOM 4041 O O . ILE B 1 63 ? 10.664 8.352 4.434 1 89.88 63 ILE B O 1
ATOM 4045 N N . ALA B 1 64 ? 10.141 6.621 3.109 1 89.81 64 ALA B N 1
ATOM 4046 C CA . ALA B 1 64 ? 10.617 7.273 1.89 1 89.81 64 ALA B CA 1
ATOM 4047 C C . ALA B 1 64 ? 9.836 8.555 1.616 1 89.81 64 ALA B C 1
ATOM 4049 O O . ALA B 1 64 ? 10.406 9.555 1.181 1 89.81 64 ALA B O 1
ATOM 4050 N N . MET B 1 65 ? 8.609 8.531 1.914 1 88.88 65 MET B N 1
ATOM 4051 C CA . MET B 1 65 ? 7.762 9.711 1.732 1 88.88 65 MET B CA 1
ATOM 4052 C C . MET B 1 65 ? 8.188 10.828 2.676 1 88.88 65 MET B C 1
ATOM 4054 O O . MET B 1 65 ? 8.195 12 2.287 1 88.88 65 MET B O 1
ATOM 4058 N N . ASN B 1 66 ? 8.531 10.477 3.85 1 89.69 66 ASN B N 1
ATOM 4059 C CA . ASN B 1 66 ? 8.992 11.477 4.805 1 89.69 66 ASN B 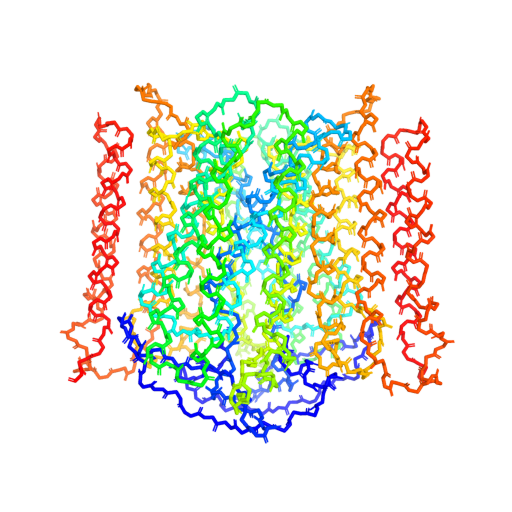CA 1
ATOM 4060 C C . ASN B 1 66 ? 10.305 12.117 4.355 1 89.69 66 ASN B C 1
ATOM 4062 O O . ASN B 1 66 ? 10.492 13.328 4.488 1 89.69 66 ASN B O 1
ATOM 4066 N N . LEU B 1 67 ? 11.148 11.32 3.822 1 91.31 67 LEU B N 1
ATOM 4067 C CA . LEU B 1 67 ? 12.438 11.82 3.361 1 91.31 67 LEU B CA 1
ATOM 4068 C C . LEU B 1 67 ? 12.266 12.781 2.193 1 91.31 67 LEU B C 1
ATOM 4070 O O . LEU B 1 67 ? 12.906 13.836 2.15 1 91.31 67 LEU B O 1
ATOM 4074 N N . SER B 1 68 ? 11.383 12.453 1.273 1 90.75 68 SER B N 1
ATOM 4075 C CA . SER B 1 68 ? 11.141 13.328 0.131 1 90.75 68 SER B CA 1
ATOM 4076 C C . SER B 1 68 ? 10.461 14.625 0.562 1 90.75 68 SER B C 1
ATOM 4078 O O . SER B 1 68 ? 10.781 15.703 0.049 1 90.75 68 SER B O 1
ATOM 4080 N N . SER B 1 69 ? 9.57 14.516 1.471 1 88.62 69 SER B N 1
ATOM 4081 C CA . SER B 1 69 ? 8.883 15.695 1.968 1 88.62 69 SER B CA 1
ATOM 4082 C C . SER B 1 69 ? 9.852 16.672 2.619 1 88.62 69 SER B C 1
ATOM 4084 O O . SER B 1 69 ? 9.727 17.891 2.455 1 88.62 69 SER B O 1
ATOM 4086 N N . ASN B 1 70 ? 10.773 16.141 3.287 1 87.75 70 ASN B N 1
ATOM 4087 C CA . ASN B 1 70 ? 11.773 16.984 3.926 1 87.75 70 ASN B CA 1
ATOM 4088 C C . ASN B 1 70 ? 12.641 17.703 2.895 1 87.75 70 ASN B C 1
ATOM 4090 O O . ASN B 1 70 ? 13.047 18.844 3.115 1 87.75 70 ASN B O 1
ATOM 4094 N N . ALA B 1 71 ? 12.875 17.094 1.836 1 89.25 71 ALA B N 1
ATOM 4095 C CA . ALA B 1 71 ? 13.672 17.688 0.774 1 89.25 71 ALA B CA 1
ATOM 4096 C C . ALA B 1 71 ? 12.938 18.859 0.125 1 89.25 71 ALA B C 1
ATOM 4098 O O . ALA B 1 71 ? 13.562 19.859 -0.249 1 89.25 71 ALA B O 1
ATOM 4099 N N . ILE B 1 72 ? 11.68 18.781 0.052 1 90.12 72 ILE B N 1
ATOM 4100 C CA . ILE B 1 72 ? 10.867 19.766 -0.653 1 90.12 72 ILE B CA 1
ATOM 4101 C C . ILE B 1 72 ? 10.641 20.984 0.24 1 90.12 72 ILE B C 1
ATOM 4103 O O . ILE B 1 72 ? 10.406 22.094 -0.255 1 90.12 72 ILE B O 1
ATOM 4107 N N . LYS B 1 73 ? 10.742 20.828 1.535 1 85.94 73 LYS B N 1
ATOM 4108 C CA . LYS B 1 73 ? 10.586 21.953 2.453 1 85.94 73 LYS B CA 1
ATOM 4109 C C . LYS B 1 73 ? 11.609 23.047 2.156 1 85.94 73 LYS B C 1
ATOM 4111 O O . LYS B 1 73 ? 11.305 24.234 2.275 1 85.94 73 LYS B O 1
ATOM 4116 N N . GLU B 1 74 ? 12.766 22.656 1.829 1 87.06 74 GLU B N 1
ATOM 4117 C CA . GLU B 1 74 ? 13.812 23.562 1.354 1 87.06 74 GLU B CA 1
ATOM 4118 C C . GLU B 1 74 ? 14.328 23.125 -0.014 1 87.06 74 GLU B C 1
ATOM 4120 O O . GLU B 1 74 ? 15.43 22.594 -0.122 1 87.06 74 GLU B O 1
ATOM 4125 N N . PRO B 1 75 ? 13.508 23.531 -0.978 1 90 75 PRO B N 1
ATOM 4126 C CA . PRO B 1 75 ? 13.781 22.969 -2.305 1 90 75 PRO B CA 1
ATOM 4127 C C . PRO B 1 75 ? 14.992 23.609 -2.973 1 90 75 PRO B C 1
ATOM 4129 O O . PRO B 1 75 ? 14.852 24.531 -3.77 1 90 75 PRO B O 1
ATOM 4132 N N . ASN B 1 76 ? 16.219 23.141 -2.621 1 90.88 76 ASN B N 1
ATOM 4133 C CA . ASN B 1 76 ? 17.484 23.516 -3.238 1 90.88 76 ASN B CA 1
ATOM 4134 C C . ASN B 1 76 ? 18.344 22.297 -3.576 1 90.88 76 ASN B C 1
ATOM 4136 O O . ASN B 1 76 ? 17.938 21.172 -3.297 1 90.88 76 ASN B O 1
ATOM 4140 N N . TRP B 1 77 ? 19.375 22.5 -4.227 1 88.12 77 TRP B N 1
ATOM 4141 C CA . TRP B 1 77 ? 20.234 21.422 -4.684 1 88.12 77 TRP B CA 1
ATOM 4142 C C . TRP B 1 77 ? 20.812 20.641 -3.5 1 88.12 77 TRP B C 1
ATOM 4144 O O . TRP B 1 77 ? 20.953 19.422 -3.555 1 88.12 77 TRP B O 1
ATOM 4154 N N . LEU B 1 78 ? 21.156 21.375 -2.473 1 87 78 LEU B N 1
ATOM 4155 C CA . LEU B 1 78 ? 21.719 20.719 -1.294 1 87 78 LEU B CA 1
ATOM 4156 C C . LEU B 1 78 ? 20.703 19.781 -0.652 1 87 78 LEU B C 1
ATOM 4158 O O . LEU B 1 78 ? 21.047 18.688 -0.224 1 87 78 LEU B O 1
ATOM 4162 N N . SER B 1 79 ? 19.5 20.281 -0.623 1 90.12 79 SER B N 1
ATOM 4163 C CA . SER B 1 79 ? 18.438 19.453 -0.056 1 90.12 79 SER B CA 1
ATOM 4164 C C . SER B 1 79 ? 18.219 18.188 -0.886 1 90.12 79 SER B C 1
ATOM 4166 O O . SER B 1 79 ? 17.906 17.125 -0.342 1 90.12 79 SER B O 1
ATOM 4168 N N . PHE B 1 80 ? 18.406 18.312 -2.115 1 91.56 80 PHE B N 1
ATOM 4169 C CA . PHE B 1 80 ? 18.266 17.156 -2.994 1 91.56 80 PHE B CA 1
ATOM 4170 C C . PHE B 1 80 ? 19.375 16.141 -2.715 1 91.56 80 PHE B C 1
ATOM 4172 O O . PHE B 1 80 ? 19.109 14.938 -2.619 1 91.56 80 PHE B O 1
ATOM 4179 N N . VAL B 1 81 ? 20.531 16.594 -2.541 1 89.88 81 VAL B N 1
ATOM 4180 C CA . VAL B 1 81 ? 21.656 15.703 -2.26 1 89.88 81 VAL B CA 1
ATOM 4181 C C . VAL B 1 81 ? 21.453 15.031 -0.901 1 89.88 81 VAL B C 1
ATOM 4183 O O . VAL B 1 81 ? 21.688 13.828 -0.754 1 89.88 81 VAL B O 1
ATOM 4186 N N . LYS B 1 82 ? 21.016 15.805 0.046 1 90.12 82 LYS B N 1
ATOM 4187 C CA . LYS B 1 82 ? 20.734 15.25 1.366 1 90.12 82 LYS B CA 1
ATOM 4188 C C . LYS B 1 82 ? 19.672 14.164 1.285 1 90.12 82 LYS B C 1
ATOM 4190 O O . LYS B 1 82 ? 19.781 13.117 1.938 1 90.12 82 LYS B O 1
ATOM 4195 N N . TYR B 1 83 ? 18.719 14.422 0.437 1 93.12 83 TYR B N 1
ATOM 4196 C CA . TYR B 1 83 ? 17.641 13.445 0.229 1 93.12 83 TYR B CA 1
ATOM 4197 C C . TYR B 1 83 ? 18.203 12.125 -0.273 1 93.12 83 TYR B C 1
ATOM 4199 O O . TYR B 1 83 ? 17.875 11.062 0.263 1 93.12 83 TYR B O 1
ATOM 4207 N N . LEU B 1 84 ? 19.047 12.195 -1.223 1 91.81 84 LEU B N 1
ATOM 4208 C CA . LEU B 1 84 ? 19.641 10.977 -1.776 1 91.81 84 LEU B CA 1
ATOM 4209 C C . LEU B 1 84 ? 20.484 10.266 -0.735 1 91.81 84 LEU B C 1
ATOM 4211 O O . LEU B 1 84 ? 20.453 9.031 -0.635 1 91.81 84 LEU B O 1
ATOM 4215 N N . PHE B 1 85 ? 21.094 11.078 0.026 1 90.94 85 PHE B N 1
ATOM 4216 C CA . PHE B 1 85 ? 21.969 10.547 1.063 1 90.94 85 PHE B CA 1
ATOM 4217 C C . PHE B 1 85 ? 21.156 9.82 2.135 1 90.94 85 PHE B C 1
ATOM 4219 O O . PHE B 1 85 ? 21.625 8.82 2.691 1 90.94 85 PHE B O 1
ATOM 4226 N N . TYR B 1 86 ? 20.031 10.305 2.42 1 93.19 86 TYR B N 1
ATOM 4227 C CA . TYR B 1 86 ? 19.156 9.672 3.404 1 93.19 86 TYR B CA 1
ATOM 4228 C C . TYR B 1 86 ? 18.453 8.461 2.811 1 93.19 86 TYR B C 1
ATOM 4230 O O . TYR B 1 86 ? 18.297 7.438 3.484 1 93.19 86 TYR B O 1
ATOM 4238 N N . PHE B 1 87 ? 18.172 8.594 1.566 1 94.44 87 PHE B N 1
ATOM 4239 C CA . PHE B 1 87 ? 17.312 7.625 0.912 1 94.44 87 PHE B CA 1
ATOM 4240 C C . PHE B 1 87 ? 18.078 6.348 0.589 1 94.44 87 PHE B C 1
ATOM 4242 O O . PHE B 1 87 ? 17.547 5.242 0.767 1 94.44 87 PHE B O 1
ATOM 4249 N N . ILE B 1 88 ? 19.297 6.414 0.219 1 94.69 88 ILE B N 1
ATOM 4250 C CA . ILE B 1 88 ? 20.047 5.281 -0.311 1 94.69 88 ILE B CA 1
ATOM 4251 C C . ILE B 1 88 ? 20.297 4.262 0.8 1 94.69 88 ILE B C 1
ATOM 4253 O O . ILE B 1 88 ? 20.094 3.061 0.606 1 94.69 88 ILE B O 1
ATOM 4257 N N . PRO B 1 89 ? 20.688 4.703 1.993 1 94.5 89 PRO B N 1
ATOM 4258 C CA . PRO B 1 89 ? 20.844 3.711 3.059 1 94.5 89 PRO B CA 1
ATOM 4259 C C . PRO B 1 89 ? 19.531 3.012 3.416 1 94.5 89 PRO B C 1
ATOM 4261 O O . PRO B 1 89 ? 19.516 1.801 3.654 1 94.5 89 PRO B O 1
ATOM 4264 N N . ALA B 1 90 ? 18.516 3.789 3.506 1 94.19 90 ALA B N 1
ATOM 4265 C CA . ALA B 1 90 ? 17.219 3.174 3.779 1 94.19 90 ALA B CA 1
ATOM 4266 C C . ALA B 1 90 ? 16.859 2.158 2.699 1 94.19 90 ALA B C 1
ATOM 4268 O O . ALA B 1 90 ? 16.375 1.066 3.006 1 94.19 90 ALA B O 1
ATOM 4269 N N . TRP B 1 91 ? 17.109 2.531 1.472 1 93.88 91 TRP B N 1
ATOM 4270 C CA . TRP B 1 91 ? 16.875 1.641 0.342 1 93.88 91 TRP B CA 1
ATOM 4271 C C . TRP B 1 91 ? 17.719 0.375 0.461 1 93.88 91 TRP B C 1
ATOM 4273 O O . TRP B 1 91 ? 17.234 -0.724 0.16 1 93.88 91 TRP B O 1
ATOM 4283 N N . THR B 1 92 ? 18.906 0.551 0.886 1 94.38 92 THR B N 1
ATOM 4284 C CA . THR B 1 92 ? 19.812 -0.578 1.029 1 94.38 92 THR B CA 1
ATOM 4285 C C . THR B 1 92 ? 19.297 -1.572 2.061 1 94.38 92 THR B C 1
ATOM 4287 O O . THR B 1 92 ? 19.344 -2.785 1.843 1 94.38 92 THR B O 1
ATOM 4290 N N . ILE B 1 93 ? 18.812 -1.05 3.145 1 95.44 93 ILE B N 1
ATOM 4291 C CA . ILE B 1 93 ? 18.25 -1.918 4.18 1 95.44 93 ILE B CA 1
ATOM 4292 C C . ILE B 1 93 ? 17.047 -2.676 3.627 1 95.44 93 ILE B C 1
ATOM 4294 O O . ILE B 1 93 ? 16.906 -3.881 3.852 1 95.44 93 ILE B O 1
ATOM 4298 N N . TRP B 1 94 ? 16.188 -2.012 2.916 1 94.31 94 TRP B N 1
ATOM 4299 C CA . TRP B 1 94 ? 15.023 -2.646 2.305 1 94.31 94 TRP B CA 1
ATOM 4300 C C . TRP B 1 94 ? 15.453 -3.721 1.311 1 94.31 94 TRP B C 1
ATOM 4302 O O . TRP B 1 94 ? 14.898 -4.82 1.301 1 94.31 94 TRP B O 1
ATOM 4312 N N . ALA B 1 95 ? 16.453 -3.359 0.48 1 92.69 95 ALA B N 1
ATOM 4313 C CA . ALA B 1 95 ? 16.938 -4.293 -0.528 1 92.69 95 ALA B CA 1
ATOM 4314 C C . ALA B 1 95 ? 17.531 -5.543 0.121 1 92.69 95 ALA B C 1
ATOM 4316 O O . ALA B 1 95 ? 17.344 -6.656 -0.377 1 92.69 95 ALA B O 1
ATOM 4317 N N . ASP B 1 96 ? 18.188 -5.34 1.237 1 93.38 96 ASP B N 1
ATOM 4318 C CA . ASP B 1 96 ? 18.766 -6.461 1.98 1 93.38 96 ASP B CA 1
ATOM 4319 C C . ASP B 1 96 ? 17.672 -7.418 2.449 1 93.38 96 ASP B C 1
ATOM 4321 O O . ASP B 1 96 ? 17.797 -8.633 2.299 1 93.38 96 ASP B O 1
ATOM 4325 N N . LEU B 1 97 ? 16.734 -6.812 3.016 1 92.12 97 LEU B N 1
ATOM 4326 C CA . LEU B 1 97 ? 15.633 -7.625 3.537 1 92.12 97 LEU B CA 1
ATOM 4327 C C . LEU B 1 97 ? 14.906 -8.344 2.406 1 92.12 97 LEU B C 1
ATOM 4329 O O . LEU B 1 97 ? 14.555 -9.516 2.533 1 92.12 97 LEU B O 1
ATOM 4333 N N . LYS B 1 98 ? 14.641 -7.609 1.364 1 89.5 98 LYS B N 1
ATOM 4334 C CA . LYS B 1 98 ? 13.977 -8.18 0.194 1 89.5 98 LYS B CA 1
ATOM 4335 C C . LYS B 1 98 ? 14.766 -9.359 -0.363 1 89.5 98 LYS B C 1
ATOM 4337 O O . LYS B 1 98 ? 14.195 -10.43 -0.617 1 89.5 98 LYS B O 1
ATOM 4342 N N . ASP B 1 99 ? 16.078 -9.211 -0.48 1 88.88 99 ASP B N 1
ATOM 4343 C CA . ASP B 1 99 ? 16.922 -10.266 -1.016 1 88.88 99 ASP B CA 1
ATOM 4344 C C . ASP B 1 99 ? 16.984 -11.461 -0.061 1 88.88 99 ASP B C 1
ATOM 4346 O O . ASP B 1 99 ? 16.891 -12.609 -0.491 1 88.88 99 ASP B O 1
ATOM 4350 N N . PHE B 1 100 ? 17.125 -11.141 1.195 1 88.69 100 PHE B N 1
ATOM 4351 C CA . PHE B 1 100 ? 17.188 -12.203 2.193 1 88.69 100 PHE B CA 1
ATOM 4352 C C . PHE B 1 100 ? 15.93 -13.062 2.145 1 88.69 100 PHE B C 1
ATOM 4354 O O . PHE B 1 100 ? 16.016 -14.289 2.17 1 88.69 100 PHE B O 1
ATOM 4361 N N . MET B 1 101 ? 14.844 -12.453 2.057 1 86.75 101 MET B N 1
ATOM 4362 C CA . MET B 1 101 ? 13.578 -13.18 2.033 1 86.75 101 MET B CA 1
ATOM 4363 C C . MET B 1 101 ? 13.391 -13.906 0.705 1 86.75 101 MET B C 1
ATOM 4365 O O . MET B 1 101 ? 12.75 -14.961 0.65 1 86.75 101 MET B O 1
ATOM 4369 N N . ASN B 1 102 ? 13.977 -13.336 -0.314 1 83.62 102 ASN B N 1
ATOM 4370 C CA . ASN B 1 102 ? 13.906 -14 -1.609 1 83.62 102 ASN B CA 1
ATOM 4371 C C . ASN B 1 102 ? 14.688 -15.312 -1.607 1 83.62 102 ASN B C 1
ATOM 4373 O O . ASN B 1 102 ? 14.266 -16.297 -2.225 1 83.62 102 ASN B O 1
ATOM 4377 N N . TYR B 1 103 ? 15.734 -15.344 -0.841 1 81.81 103 TYR B N 1
ATOM 4378 C CA . TYR B 1 103 ? 16.594 -16.516 -0.823 1 81.81 103 TYR B CA 1
ATOM 4379 C C . TYR B 1 103 ? 16.125 -17.516 0.225 1 81.81 103 TYR B C 1
ATOM 4381 O O . TYR B 1 103 ? 16.234 -18.734 0.021 1 81.81 103 TYR B O 1
ATOM 4389 N N . TYR B 1 104 ? 15.562 -17.047 1.315 1 83.38 104 TYR B N 1
ATOM 4390 C CA . TYR B 1 104 ? 15.43 -17.938 2.455 1 83.38 104 TYR B CA 1
ATOM 4391 C C . TYR B 1 104 ? 14.078 -17.766 3.133 1 83.38 104 TYR B C 1
ATOM 4393 O O . TYR B 1 104 ? 13.93 -18.078 4.316 1 83.38 104 TYR B O 1
ATOM 4401 N N . PHE B 1 105 ? 13.141 -17.375 2.535 1 78.06 105 PHE B N 1
ATOM 4402 C CA . PHE B 1 105 ? 11.852 -17.109 3.164 1 78.06 105 PHE B CA 1
ATOM 4403 C C . PHE B 1 105 ? 11.258 -18.391 3.744 1 78.06 105 PHE B C 1
ATOM 4405 O O . PHE B 1 105 ? 11.211 -19.422 3.066 1 78.06 105 PHE B O 1
ATOM 4412 N N . ASN B 1 106 ? 10.852 -18.422 4.984 1 78.12 106 ASN B N 1
ATOM 4413 C CA . ASN B 1 106 ? 10.172 -19.562 5.582 1 78.12 106 ASN B CA 1
ATOM 4414 C C . ASN B 1 106 ? 9.031 -19.125 6.5 1 78.12 106 ASN B C 1
ATOM 4416 O O . ASN B 1 106 ? 8.344 -19.969 7.082 1 78.12 106 ASN B O 1
ATOM 4420 N N . ASP B 1 107 ? 8.734 -17.859 6.723 1 76.38 107 ASP B N 1
ATOM 4421 C CA . ASP B 1 107 ? 7.609 -17.281 7.453 1 76.38 107 ASP B CA 1
ATOM 4422 C C . ASP B 1 107 ? 7.605 -17.734 8.906 1 76.38 107 ASP B C 1
ATOM 4424 O O . ASP B 1 107 ? 6.539 -17.875 9.516 1 76.38 107 ASP B O 1
ATOM 4428 N N . ASP B 1 108 ? 8.727 -18.141 9.43 1 84.69 108 ASP B N 1
ATOM 4429 C CA . ASP B 1 108 ? 8.781 -18.547 10.828 1 84.69 108 ASP B CA 1
ATOM 4430 C C . ASP B 1 108 ? 8.891 -17.328 11.75 1 84.69 108 ASP B C 1
ATOM 4432 O O . ASP B 1 108 ? 8.914 -16.188 11.281 1 84.69 108 ASP B O 1
ATOM 4436 N N . LEU B 1 109 ? 8.82 -17.609 13.023 1 87.81 109 LEU B N 1
ATOM 4437 C CA . LEU B 1 109 ? 8.789 -16.531 14.008 1 87.81 109 LEU B CA 1
ATOM 4438 C C . LEU B 1 109 ? 10.094 -15.75 14.008 1 87.81 109 LEU B C 1
ATOM 4440 O O . LEU B 1 109 ? 10.102 -14.531 14.227 1 87.81 109 LEU B O 1
ATOM 4444 N N . LEU B 1 110 ? 11.18 -16.422 13.789 1 88.81 110 LEU B N 1
ATOM 4445 C CA . LEU B 1 110 ? 12.477 -15.742 13.758 1 88.81 110 LEU B CA 1
ATOM 4446 C C . LEU B 1 110 ? 12.516 -14.68 12.664 1 88.81 110 LEU B C 1
ATOM 4448 O O . LEU B 1 110 ? 12.938 -13.547 12.906 1 88.81 110 LEU B O 1
ATOM 4452 N N . GLN B 1 111 ? 12.094 -15.031 11.547 1 88.75 111 GLN B N 1
ATOM 4453 C CA . GLN B 1 111 ? 12.102 -14.094 10.438 1 88.75 111 GLN B CA 1
ATOM 4454 C C . GLN B 1 111 ? 11.109 -12.953 10.672 1 88.75 111 GLN B C 1
ATOM 4456 O O . GLN B 1 111 ? 11.367 -11.812 10.297 1 88.75 111 GLN B O 1
ATOM 4461 N N . LYS B 1 112 ? 10.008 -13.289 11.289 1 90.06 112 LYS B N 1
ATOM 4462 C CA . LYS B 1 112 ? 9.039 -12.25 11.609 1 90.06 112 LYS B CA 1
ATOM 4463 C C . LYS B 1 112 ? 9.609 -11.242 12.594 1 90.06 112 LYS B C 1
ATOM 4465 O O . LYS B 1 112 ? 9.453 -10.031 12.422 1 90.06 112 LYS B O 1
ATOM 4470 N N . PHE B 1 113 ? 10.266 -11.75 13.539 1 92 113 PHE B N 1
ATOM 4471 C CA . PHE B 1 113 ? 10.906 -10.875 14.508 1 92 113 PHE B CA 1
ATOM 4472 C C . PHE B 1 113 ? 12.008 -10.055 13.859 1 92 113 PHE B C 1
ATOM 4474 O O . PHE B 1 113 ? 12.195 -8.883 14.188 1 92 113 PHE B O 1
ATOM 4481 N N . TYR B 1 114 ? 12.75 -10.711 12.984 1 93.75 114 TYR B N 1
ATOM 4482 C CA . TYR B 1 114 ? 13.797 -10.008 12.25 1 93.75 114 TYR B CA 1
ATOM 4483 C C . TYR B 1 114 ? 13.227 -8.828 11.477 1 93.75 114 TYR B C 1
ATOM 4485 O O . TYR B 1 114 ? 13.773 -7.723 11.531 1 93.75 114 TYR B O 1
ATOM 4493 N N . VAL B 1 115 ? 12.094 -9.016 10.891 1 92.31 115 VAL B N 1
ATOM 4494 C CA . VAL B 1 115 ? 11.461 -7.969 10.094 1 92.31 115 VAL B CA 1
ATOM 4495 C C . VAL B 1 115 ? 11.008 -6.828 11 1 92.31 115 VAL B C 1
ATOM 4497 O O . VAL B 1 115 ? 11.289 -5.66 10.719 1 92.31 115 VAL B O 1
ATOM 4500 N N . VAL B 1 116 ? 10.359 -7.129 12.094 1 93.81 116 VAL B N 1
ATOM 4501 C CA . VAL B 1 116 ? 9.859 -6.109 13.016 1 93.81 116 VAL B CA 1
ATOM 4502 C C . VAL B 1 116 ? 11.031 -5.332 13.609 1 93.81 116 VAL B C 1
ATOM 4504 O O . VAL B 1 116 ? 10.961 -4.109 13.758 1 93.81 116 VAL B O 1
ATOM 4507 N N . PHE B 1 117 ? 12.07 -6.043 13.891 1 96.19 117 PHE B N 1
ATOM 4508 C CA . PHE B 1 117 ? 13.266 -5.422 14.445 1 96.19 117 PHE B CA 1
ATOM 4509 C C . PHE B 1 117 ? 13.859 -4.414 13.461 1 96.19 117 PHE B C 1
ATOM 4511 O O . PHE B 1 117 ? 14.172 -3.285 13.844 1 96.19 117 PHE B O 1
ATOM 4518 N N . ILE B 1 118 ? 14.008 -4.805 12.234 1 96.38 118 ILE B N 1
ATOM 4519 C CA . ILE B 1 118 ? 14.562 -3.932 11.203 1 96.38 118 ILE B CA 1
ATOM 4520 C C . ILE B 1 118 ? 13.648 -2.727 11 1 96.38 118 ILE B C 1
ATOM 4522 O O . ILE B 1 118 ? 14.125 -1.599 10.844 1 96.38 118 ILE B O 1
ATOM 4526 N N . LEU B 1 119 ? 12.352 -2.953 11.062 1 93.94 119 LEU B N 1
ATOM 4527 C CA . LEU B 1 119 ? 11.406 -1.855 10.891 1 93.94 119 LEU B CA 1
ATOM 4528 C C . LEU B 1 119 ? 11.516 -0.865 12.047 1 93.94 119 LEU B C 1
ATOM 4530 O O . LEU B 1 119 ? 11.383 0.345 11.844 1 93.94 119 LEU B O 1
ATOM 4534 N N . ALA B 1 120 ? 11.703 -1.369 13.227 1 94.25 120 ALA B N 1
ATOM 4535 C CA . ALA B 1 120 ? 11.914 -0.493 14.375 1 94.25 120 ALA B CA 1
ATOM 4536 C C . ALA B 1 120 ? 13.164 0.361 14.195 1 94.25 120 ALA B C 1
ATOM 4538 O O . ALA B 1 120 ? 13.156 1.556 14.5 1 94.25 120 ALA B O 1
ATOM 4539 N N . LEU B 1 121 ? 14.211 -0.228 13.711 1 95.56 121 LEU B N 1
ATOM 4540 C CA . LEU B 1 121 ? 15.453 0.501 13.469 1 95.56 121 LEU B CA 1
ATOM 4541 C C . LEU B 1 121 ? 15.258 1.564 12.391 1 95.56 121 LEU B C 1
ATOM 4543 O O . LEU B 1 121 ? 15.789 2.67 12.5 1 95.56 121 LEU B O 1
ATOM 4547 N N . LEU B 1 122 ? 14.492 1.229 11.383 1 94.19 122 LEU B N 1
ATOM 4548 C CA . LEU B 1 122 ? 14.219 2.18 10.312 1 94.19 122 LEU B CA 1
ATOM 4549 C C . LEU B 1 122 ? 13.375 3.344 10.828 1 94.19 122 LEU B C 1
ATOM 4551 O O . LEU B 1 122 ? 13.539 4.48 10.375 1 94.19 122 LEU B O 1
ATOM 4555 N N . LEU B 1 123 ? 12.477 3.008 11.727 1 92.19 123 LEU B N 1
ATOM 4556 C CA . LEU B 1 123 ? 11.688 4.059 12.359 1 92.19 123 LEU B CA 1
ATOM 4557 C C . LEU B 1 123 ? 12.586 5.047 13.094 1 92.19 123 LEU B C 1
ATOM 4559 O O . LEU B 1 123 ? 12.414 6.262 12.969 1 92.19 123 LEU B O 1
ATOM 4563 N N . ILE B 1 124 ? 13.5 4.496 13.781 1 93.12 124 ILE B N 1
ATOM 4564 C CA . ILE B 1 124 ? 14.461 5.332 14.5 1 93.12 124 ILE B CA 1
ATOM 4565 C C . ILE B 1 124 ? 15.312 6.117 13.508 1 93.12 124 ILE B C 1
ATOM 4567 O O . ILE B 1 124 ? 15.508 7.324 13.672 1 93.12 124 ILE B O 1
ATOM 4571 N N . TYR B 1 125 ? 15.773 5.469 12.477 1 94.19 125 TYR B N 1
ATOM 4572 C CA . TYR B 1 125 ? 16.562 6.09 11.414 1 94.19 125 TYR B CA 1
ATOM 4573 C C . TYR B 1 125 ? 15.836 7.281 10.812 1 94.19 125 TYR B C 1
ATOM 4575 O O . TYR B 1 125 ? 16.391 8.383 10.727 1 94.19 125 TYR B O 1
ATOM 4583 N N . ASP B 1 126 ? 14.641 7.09 10.477 1 92.38 126 ASP B N 1
ATOM 4584 C CA . ASP B 1 126 ? 13.844 8.094 9.773 1 92.38 126 ASP B CA 1
ATOM 4585 C C . ASP B 1 126 ? 13.617 9.32 10.648 1 92.38 126 ASP B C 1
ATOM 4587 O O . ASP B 1 126 ? 13.656 10.453 10.164 1 92.38 126 ASP B O 1
ATOM 4591 N N . ASN B 1 127 ? 13.406 9.133 11.922 1 91.19 127 ASN B N 1
ATOM 4592 C CA . ASN B 1 127 ? 13.07 10.242 12.805 1 91.19 127 ASN B CA 1
ATOM 4593 C C . ASN B 1 127 ? 14.312 11.039 13.211 1 91.19 127 ASN B C 1
ATOM 4595 O O . ASN B 1 127 ? 14.203 12.148 13.742 1 91.19 127 ASN B O 1
ATOM 4599 N N . ASN B 1 128 ? 15.523 10.484 12.883 1 92 128 ASN B N 1
ATOM 4600 C CA . ASN B 1 128 ? 16.734 11.172 13.305 1 92 128 ASN B CA 1
ATOM 4601 C C . ASN B 1 128 ? 17.453 11.82 12.125 1 92 128 ASN B C 1
ATOM 4603 O O . ASN B 1 128 ? 18.234 12.75 12.305 1 92 128 ASN B O 1
ATOM 4607 N N . VAL B 1 129 ? 17.25 11.43 10.953 1 88.94 129 VAL B N 1
ATOM 4608 C CA . VAL B 1 129 ? 18.078 11.758 9.789 1 88.94 129 VAL B CA 1
ATOM 4609 C C . VAL B 1 129 ? 18 13.258 9.516 1 88.94 129 VAL B C 1
ATOM 4611 O O . VAL B 1 129 ? 19 13.867 9.125 1 88.94 129 VAL B O 1
ATOM 4614 N N . GLU B 1 130 ? 16.969 13.859 9.789 1 84.94 130 GLU B N 1
ATOM 4615 C CA . GLU B 1 130 ? 16.812 15.281 9.5 1 84.94 130 GLU B CA 1
ATOM 4616 C C . GLU B 1 130 ? 17.703 16.125 10.406 1 84.94 130 GLU B C 1
ATOM 4618 O O . GLU B 1 130 ? 18 17.281 10.094 1 84.94 130 GLU B O 1
ATOM 4623 N N . PHE B 1 131 ? 18.172 15.531 11.438 1 89.31 131 PHE B N 1
ATOM 4624 C CA . PHE B 1 131 ? 18.891 16.297 12.453 1 89.31 131 PHE B CA 1
ATOM 4625 C C . PHE B 1 131 ? 20.375 15.977 12.422 1 89.31 131 PHE B C 1
ATOM 4627 O O . PHE B 1 131 ? 21.156 16.5 13.227 1 89.31 131 PHE B O 1
ATOM 4634 N N . ILE B 1 132 ? 20.812 15.242 11.5 1 90.25 132 ILE B N 1
ATOM 4635 C CA . ILE B 1 132 ? 22.141 14.656 11.586 1 90.25 132 ILE B CA 1
ATOM 4636 C C . ILE B 1 132 ? 23.188 15.75 11.406 1 90.25 132 ILE B C 1
ATOM 4638 O O . ILE B 1 132 ? 24.312 15.625 11.906 1 90.25 132 ILE B O 1
ATOM 4642 N N . PHE B 1 133 ? 22.875 16.859 10.781 1 89.38 133 PHE B N 1
ATOM 4643 C CA . PHE B 1 133 ? 23.891 17.891 10.531 1 89.38 133 PHE B CA 1
ATOM 4644 C C . PHE B 1 133 ? 23.891 18.922 11.656 1 89.38 133 PHE B C 1
ATOM 4646 O O . PHE B 1 133 ? 24.828 19.719 11.773 1 89.38 133 PHE B O 1
ATOM 4653 N N . GLU B 1 134 ? 22.891 18.875 12.453 1 88.62 134 GLU B N 1
ATOM 4654 C CA . GLU B 1 134 ? 22.781 19.844 13.539 1 88.62 134 GLU B CA 1
ATOM 4655 C C . GLU B 1 134 ? 23.062 19.188 14.891 1 88.62 134 GLU B C 1
ATOM 4657 O O . GLU B 1 134 ? 23.422 19.875 15.852 1 88.62 134 GLU B O 1
ATOM 4662 N N . SER B 1 135 ? 22.922 17.906 14.953 1 91.06 135 SER B N 1
ATOM 4663 C CA . SER B 1 135 ? 23.047 17.203 16.219 1 91.06 135 SER B CA 1
ATOM 4664 C C . SER B 1 135 ? 23.938 15.977 16.078 1 91.06 135 SER B C 1
ATOM 4666 O O . SER B 1 135 ? 23.625 15.055 15.32 1 91.06 135 SER B O 1
ATOM 4668 N N . ARG B 1 136 ? 24.922 15.922 16.938 1 91.12 136 ARG B N 1
ATOM 4669 C CA . ARG B 1 136 ? 25.812 14.773 16.922 1 91.12 136 ARG B CA 1
ATOM 4670 C C . ARG B 1 136 ? 25.109 13.531 17.469 1 91.12 136 ARG B C 1
ATOM 4672 O O . ARG B 1 136 ? 25.391 12.414 17.031 1 91.12 136 ARG B O 1
ATOM 4679 N N . ASN B 1 137 ? 24.25 13.828 18.344 1 91.31 137 ASN B N 1
ATOM 4680 C CA . ASN B 1 137 ? 23.453 12.719 18.859 1 91.31 137 ASN B CA 1
ATOM 4681 C C . ASN B 1 137 ? 22.578 12.094 17.781 1 91.31 137 ASN B C 1
ATOM 4683 O O . ASN B 1 137 ? 22.422 10.867 17.734 1 91.31 137 ASN B O 1
ATOM 4687 N N . ALA B 1 138 ? 22.016 12.914 16.969 1 92.88 138 ALA B N 1
ATOM 4688 C CA . ALA B 1 138 ? 21.219 12.414 15.867 1 92.88 138 ALA B CA 1
ATOM 4689 C C . ALA B 1 138 ? 22.062 11.625 14.875 1 92.88 138 ALA B C 1
ATOM 4691 O O . ALA B 1 138 ? 21.625 10.594 14.359 1 92.88 138 ALA B O 1
ATOM 4692 N N . LEU B 1 139 ? 23.266 12.156 14.656 1 94.31 139 LEU B N 1
ATOM 4693 C CA . LEU B 1 139 ? 24.172 11.469 13.75 1 94.31 139 LEU B CA 1
ATOM 4694 C C . LEU B 1 139 ? 24.562 10.094 14.305 1 94.31 139 LEU B C 1
ATOM 4696 O O . LEU B 1 139 ? 24.484 9.094 13.594 1 94.31 139 LEU B O 1
ATOM 4700 N N . LEU B 1 140 ? 24.906 10.031 15.555 1 95.12 140 LEU B N 1
ATOM 4701 C CA . LEU B 1 140 ? 25.266 8.773 16.203 1 95.12 140 LEU B CA 1
ATOM 4702 C C . LEU B 1 140 ? 24.094 7.801 16.172 1 95.12 140 LEU B C 1
ATOM 4704 O O . LEU B 1 140 ? 24.281 6.613 15.898 1 95.12 140 LEU B O 1
ATOM 4708 N N . THR B 1 141 ? 22.922 8.305 16.5 1 94.62 141 THR B N 1
ATOM 4709 C CA . THR B 1 141 ? 21.734 7.461 16.531 1 94.62 141 THR B CA 1
ATOM 4710 C C . THR B 1 141 ? 21.438 6.898 15.141 1 94.62 141 THR B C 1
ATOM 4712 O O . THR B 1 141 ? 21.109 5.715 15 1 94.62 141 THR B O 1
ATOM 4715 N N . THR B 1 142 ? 21.562 7.727 14.125 1 94.88 142 THR B N 1
ATOM 4716 C CA . THR B 1 142 ? 21.312 7.309 12.75 1 94.88 142 THR B CA 1
ATOM 4717 C C . THR B 1 142 ? 22.328 6.25 12.312 1 94.88 142 THR B C 1
ATOM 4719 O O . THR B 1 142 ? 21.953 5.215 11.758 1 94.88 142 THR B O 1
ATOM 4722 N N . ILE B 1 143 ? 23.562 6.484 12.594 1 96.06 143 ILE B N 1
ATOM 4723 C CA . ILE B 1 143 ? 24.625 5.562 12.227 1 96.06 143 ILE B CA 1
ATOM 4724 C C . ILE B 1 143 ? 24.438 4.238 12.961 1 96.06 143 ILE B C 1
ATOM 4726 O O . ILE B 1 143 ? 24.594 3.166 12.375 1 96.06 143 ILE B O 1
ATOM 4730 N N . THR B 1 144 ? 24.078 4.328 14.195 1 96.75 144 THR B N 1
ATOM 4731 C CA . THR B 1 144 ? 23.891 3.123 15 1 96.75 144 THR B CA 1
ATOM 4732 C C . THR B 1 144 ? 22.703 2.309 14.492 1 96.75 144 THR B C 1
ATOM 4734 O O . THR B 1 144 ? 22.781 1.079 14.43 1 96.75 144 THR B O 1
ATOM 4737 N N . ALA B 1 145 ? 21.641 3.006 14.195 1 96.31 145 ALA B N 1
ATOM 4738 C CA . ALA B 1 145 ? 20.484 2.309 13.633 1 96.31 145 ALA B CA 1
ATOM 4739 C C . ALA B 1 145 ? 20.859 1.595 12.336 1 96.31 145 ALA B C 1
ATOM 4741 O O . ALA B 1 145 ? 20.484 0.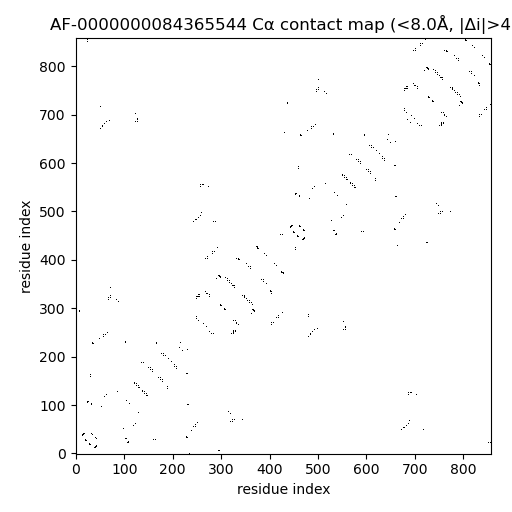435 12.133 1 96.31 145 ALA B O 1
ATOM 4742 N N . TYR B 1 146 ? 21.578 2.27 11.461 1 96.88 146 TYR B N 1
ATOM 4743 C CA . TYR B 1 146 ? 22.016 1.68 10.203 1 96.88 146 TYR B CA 1
ATOM 4744 C C . TYR B 1 146 ? 22.953 0.502 10.445 1 96.88 146 TYR B C 1
ATOM 4746 O O . TYR B 1 146 ? 22.797 -0.562 9.844 1 96.88 146 TYR B O 1
ATOM 4754 N N . PHE B 1 147 ? 23.828 0.704 11.367 1 97.5 147 PHE B N 1
ATOM 4755 C CA . PHE B 1 147 ? 24.797 -0.329 11.719 1 97.5 147 PHE B CA 1
ATOM 4756 C C . PHE B 1 147 ? 24.094 -1.574 12.242 1 97.5 147 PHE B C 1
ATOM 4758 O O . PHE B 1 147 ? 24.391 -2.691 11.82 1 97.5 147 PHE B O 1
ATOM 4765 N N . LEU B 1 148 ? 23.172 -1.355 13.133 1 97.81 148 LEU B N 1
ATOM 4766 C CA . LEU B 1 148 ? 22.453 -2.48 13.727 1 97.81 148 LEU B CA 1
ATOM 4767 C C . LEU B 1 148 ? 21.656 -3.23 12.664 1 97.81 148 LEU B C 1
ATOM 4769 O O . LEU B 1 148 ? 21.547 -4.457 12.719 1 97.81 148 LEU B O 1
ATOM 4773 N N . ALA B 1 149 ? 21.109 -2.521 11.734 1 97.5 149 ALA B N 1
ATOM 4774 C CA . ALA B 1 149 ? 20.375 -3.168 10.656 1 97.5 149 ALA B CA 1
ATOM 4775 C C . ALA B 1 149 ? 21.281 -4.039 9.797 1 97.5 149 ALA B C 1
ATOM 4777 O O . ALA B 1 149 ? 20.953 -5.184 9.492 1 97.5 149 ALA B O 1
ATOM 4778 N N . ARG B 1 150 ? 22.469 -3.518 9.492 1 97.19 150 ARG B N 1
ATOM 4779 C CA . ARG B 1 150 ? 23.422 -4.223 8.633 1 97.19 150 ARG B CA 1
ATOM 4780 C C . ARG B 1 150 ? 24.031 -5.41 9.367 1 97.19 150 ARG B C 1
ATOM 4782 O O . ARG B 1 150 ? 24.188 -6.488 8.789 1 97.19 150 ARG B O 1
ATOM 4789 N N . ILE B 1 151 ? 24.328 -5.18 10.602 1 97.06 151 ILE B N 1
ATOM 4790 C CA . ILE B 1 151 ? 25 -6.227 11.367 1 97.06 151 ILE B CA 1
ATOM 4791 C C . ILE B 1 151 ? 24.031 -7.367 11.648 1 97.06 151 ILE B C 1
ATOM 4793 O O . ILE B 1 151 ? 24.422 -8.531 11.695 1 97.06 151 ILE B O 1
ATOM 4797 N N . THR B 1 152 ? 22.812 -7.023 11.891 1 97.38 152 THR B N 1
ATOM 4798 C CA . THR B 1 152 ? 21.828 -8.07 12.102 1 97.38 152 THR B CA 1
ATOM 4799 C C . THR B 1 152 ? 21.719 -8.969 10.867 1 97.38 152 THR B C 1
ATOM 4801 O O . THR B 1 152 ? 21.562 -10.18 10.992 1 97.38 152 THR B O 1
ATOM 4804 N N . LEU B 1 153 ? 21.75 -8.383 9.672 1 96.62 153 LEU B N 1
ATOM 4805 C CA . LEU B 1 153 ? 21.781 -9.188 8.461 1 96.62 153 LEU B CA 1
ATOM 4806 C C . LEU B 1 153 ? 23 -10.102 8.438 1 96.62 153 LEU B C 1
ATOM 4808 O O . LEU B 1 153 ? 22.891 -11.281 8.094 1 96.62 153 LEU B O 1
ATOM 4812 N N . ALA B 1 154 ? 24.125 -9.547 8.82 1 96.69 154 ALA B N 1
ATOM 4813 C CA . ALA B 1 154 ? 25.344 -10.336 8.852 1 96.69 154 ALA B CA 1
ATOM 4814 C C . ALA B 1 154 ? 25.203 -11.531 9.789 1 96.69 154 ALA B C 1
ATOM 4816 O O . ALA B 1 154 ? 25.562 -12.656 9.438 1 96.69 154 ALA B O 1
ATOM 4817 N N . ILE B 1 155 ? 24.641 -11.273 10.914 1 96.38 155 ILE B N 1
ATOM 4818 C CA . ILE B 1 155 ? 24.453 -12.32 11.906 1 96.38 155 ILE B CA 1
ATOM 4819 C C . ILE B 1 155 ? 23.484 -13.375 11.359 1 96.38 155 ILE B C 1
ATOM 4821 O O . ILE B 1 155 ? 23.734 -14.578 11.5 1 96.38 155 ILE B O 1
ATOM 4825 N N . MET B 1 156 ? 22.406 -12.93 10.711 1 94.75 156 MET B N 1
ATOM 4826 C CA . MET B 1 156 ? 21.438 -13.852 10.133 1 94.75 156 MET B CA 1
ATOM 4827 C C . MET B 1 156 ? 22.078 -14.703 9.047 1 94.75 156 MET B C 1
ATOM 4829 O O . MET B 1 156 ? 21.828 -15.906 8.961 1 94.75 156 MET B O 1
ATOM 4833 N N . LEU B 1 157 ? 22.922 -14.109 8.242 1 93.88 157 LEU B N 1
ATOM 4834 C CA . LEU B 1 157 ? 23.594 -14.828 7.164 1 93.88 157 LEU B CA 1
ATOM 4835 C C . LEU B 1 157 ? 24.547 -15.883 7.723 1 93.88 157 LEU B C 1
ATOM 4837 O O . LEU B 1 157 ? 24.609 -17 7.215 1 93.88 157 LEU B O 1
ATOM 4841 N N . ILE B 1 158 ? 25.234 -15.539 8.758 1 94.5 158 ILE B N 1
ATOM 4842 C CA . ILE B 1 158 ? 26.141 -16.484 9.391 1 94.5 158 ILE B CA 1
ATOM 4843 C C . ILE B 1 158 ? 25.344 -17.641 10 1 94.5 158 ILE B C 1
ATOM 4845 O O . ILE B 1 158 ? 25.688 -18.812 9.82 1 94.5 158 ILE B O 1
ATOM 4849 N N . PHE B 1 159 ? 24.312 -17.234 10.641 1 93.69 159 PHE B N 1
ATOM 4850 C CA . PHE B 1 159 ? 23.453 -18.25 11.25 1 93.69 159 PHE B CA 1
ATOM 4851 C C . PHE B 1 159 ? 22.891 -19.188 10.195 1 93.69 159 PHE B C 1
ATOM 4853 O O . PHE B 1 159 ? 22.906 -20.422 10.375 1 93.69 159 PHE B O 1
ATOM 4860 N N . TYR B 1 160 ? 22.375 -18.719 9.109 1 91 160 TYR B N 1
ATOM 4861 C CA . TYR B 1 160 ? 21.781 -19.531 8.055 1 91 160 TYR B CA 1
ATOM 4862 C C . TYR B 1 160 ? 22.859 -20.328 7.328 1 91 160 TYR B C 1
ATOM 4864 O O . TYR B 1 160 ? 22.578 -21.406 6.801 1 91 160 TYR B O 1
ATOM 4872 N N . SER B 1 161 ? 24.109 -19.844 7.293 1 91 161 SER B N 1
ATOM 4873 C CA . SER B 1 161 ? 25.188 -20.531 6.594 1 91 161 SER B CA 1
ATOM 4874 C C . SER B 1 161 ? 25.531 -21.859 7.258 1 91 161 SER B C 1
ATOM 4876 O O . SER B 1 161 ? 26.125 -22.75 6.633 1 91 161 SER B O 1
ATOM 4878 N N . ILE B 1 162 ? 25.078 -22 8.492 1 91.5 162 ILE B N 1
ATOM 4879 C CA . ILE B 1 162 ? 25.312 -23.234 9.219 1 91.5 162 ILE B CA 1
ATOM 4880 C C . ILE B 1 162 ? 24.422 -24.344 8.648 1 91.5 162 ILE B C 1
ATOM 4882 O O . ILE B 1 162 ? 24.812 -25.516 8.633 1 91.5 162 ILE B O 1
ATOM 4886 N N . TYR B 1 163 ? 23.312 -23.953 8.148 1 87 163 TYR B N 1
ATOM 4887 C CA . TYR B 1 163 ? 22.328 -24.938 7.707 1 87 163 TYR B CA 1
ATOM 4888 C C . TYR B 1 163 ? 22.344 -25.062 6.188 1 87 163 TYR B C 1
ATOM 4890 O O . TYR B 1 163 ? 22 -26.125 5.648 1 87 163 TYR B O 1
ATOM 4898 N N . VAL B 1 164 ? 22.609 -23.984 5.496 1 84.56 164 VAL B N 1
ATOM 4899 C CA . VAL B 1 164 ? 22.531 -23.953 4.039 1 84.56 164 VAL B CA 1
ATOM 4900 C C . VAL B 1 164 ? 23.922 -24.062 3.441 1 84.56 164 VAL B C 1
ATOM 4902 O O . VAL B 1 164 ? 24.562 -23.047 3.135 1 84.56 164 VAL B O 1
ATOM 4905 N N . PHE B 1 165 ? 24.25 -25.172 3.113 1 79.69 165 PHE B N 1
ATOM 4906 C CA . PHE B 1 165 ? 25.609 -25.438 2.658 1 79.69 165 PHE B CA 1
ATOM 4907 C C . PHE B 1 165 ? 25.812 -24.938 1.233 1 79.69 165 PHE B C 1
ATOM 4909 O O . PHE B 1 165 ? 26.906 -24.531 0.864 1 79.69 165 PHE B O 1
ATOM 4916 N N . GLU B 1 166 ? 24.766 -24.906 0.515 1 76.81 166 GLU B N 1
ATOM 4917 C CA . GLU B 1 166 ? 24.844 -24.531 -0.893 1 76.81 166 GLU B CA 1
ATOM 4918 C C . GLU B 1 166 ? 25.266 -23.078 -1.05 1 76.81 166 GLU B C 1
ATOM 4920 O O . GLU B 1 166 ? 25.891 -22.703 -2.047 1 76.81 166 GLU B O 1
ATOM 4925 N N . HIS B 1 167 ? 24.922 -22.297 -0.03 1 81.12 167 HIS B N 1
ATOM 4926 C CA . HIS B 1 167 ? 25.188 -20.859 -0.113 1 81.12 167 HIS B CA 1
ATOM 4927 C C . HIS B 1 167 ? 26.203 -20.422 0.938 1 81.12 167 HIS B C 1
ATOM 4929 O O . HIS B 1 167 ? 26.391 -19.219 1.159 1 81.12 167 HIS B O 1
ATOM 4935 N N . ARG B 1 168 ? 26.844 -21.312 1.53 1 84.88 168 ARG B N 1
ATOM 4936 C CA . ARG B 1 168 ? 27.641 -21.062 2.734 1 84.88 168 ARG B CA 1
ATOM 4937 C C . ARG B 1 168 ? 28.766 -20.078 2.455 1 84.88 168 ARG B C 1
ATOM 4939 O O . ARG B 1 168 ? 28.922 -19.078 3.164 1 84.88 168 ARG B O 1
ATOM 4946 N N . THR B 1 169 ? 29.516 -20.359 1.492 1 84.62 169 THR B N 1
ATOM 4947 C CA . THR B 1 169 ? 30.688 -19.547 1.216 1 84.62 169 THR B CA 1
ATOM 4948 C C . THR B 1 169 ? 30.297 -18.109 0.885 1 84.62 169 THR B C 1
ATOM 4950 O O . THR B 1 169 ? 30.891 -17.156 1.416 1 84.62 169 THR B O 1
ATOM 4953 N N . GLN B 1 170 ? 29.344 -17.969 0.067 1 85.38 170 GLN B N 1
ATOM 4954 C CA . GLN B 1 170 ? 28.906 -16.625 -0.32 1 85.38 170 GLN B CA 1
ATOM 4955 C C . GLN B 1 170 ? 28.297 -15.883 0.864 1 85.38 170 GLN B C 1
ATOM 4957 O O . GLN B 1 170 ? 28.5 -14.68 1.024 1 85.38 170 GLN B O 1
ATOM 4962 N N . MET B 1 171 ? 27.547 -16.578 1.672 1 89.5 171 MET B N 1
ATOM 4963 C CA . MET B 1 171 ? 26.938 -15.969 2.848 1 89.5 171 MET B CA 1
ATOM 4964 C C . MET B 1 171 ? 27.984 -15.461 3.818 1 89.5 171 MET B C 1
ATOM 4966 O O . MET B 1 171 ? 27.891 -14.336 4.32 1 89.5 171 MET B O 1
ATOM 4970 N N . ARG B 1 172 ? 28.969 -16.234 3.99 1 92.19 172 ARG B N 1
ATOM 4971 C CA . ARG B 1 172 ? 30 -15.859 4.949 1 92.19 172 ARG B CA 1
ATOM 4972 C C . ARG B 1 172 ? 30.891 -14.742 4.398 1 92.19 172 ARG B C 1
ATOM 4974 O O . ARG B 1 172 ? 31.312 -13.867 5.145 1 92.19 172 ARG B O 1
ATOM 4981 N N . LEU B 1 173 ? 31.172 -14.812 3.137 1 90.94 173 LEU B N 1
ATOM 4982 C CA . LEU B 1 173 ? 31.922 -13.734 2.506 1 90.94 173 LEU B CA 1
ATOM 4983 C C . LEU B 1 173 ? 31.188 -12.406 2.623 1 90.94 173 LEU B C 1
ATOM 4985 O O . LEU B 1 173 ? 31.75 -11.406 3.07 1 90.94 173 LEU B O 1
ATOM 4989 N N . TYR B 1 174 ? 29.969 -12.43 2.232 1 91.94 174 TYR B N 1
ATOM 4990 C CA . TYR B 1 174 ? 29.172 -11.211 2.289 1 91.94 174 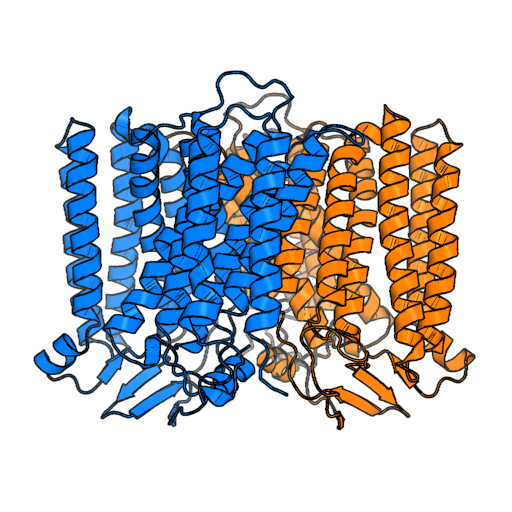TYR B CA 1
ATOM 4991 C C . TYR B 1 174 ? 29.016 -10.727 3.725 1 91.94 174 TYR B C 1
ATOM 4993 O O . TYR B 1 174 ? 29.062 -9.523 3.99 1 91.94 174 TYR B O 1
ATOM 5001 N N . SER B 1 175 ? 28.844 -11.656 4.633 1 95.5 175 SER B N 1
ATOM 5002 C CA . SER B 1 175 ? 28.703 -11.297 6.043 1 95.5 175 SER B CA 1
ATOM 5003 C C . SER B 1 175 ? 29.969 -10.578 6.543 1 95.5 175 SER B C 1
ATOM 5005 O O . SER B 1 175 ? 29.875 -9.586 7.27 1 95.5 175 SER B O 1
ATOM 5007 N N . ALA B 1 176 ? 31.031 -11.055 6.141 1 95.31 176 ALA B N 1
ATOM 5008 C CA . ALA B 1 176 ? 32.281 -10.445 6.559 1 95.31 176 ALA B CA 1
ATOM 5009 C C . ALA B 1 176 ? 32.406 -9.023 6.023 1 95.31 176 ALA B C 1
ATOM 5011 O O . ALA B 1 176 ? 32.812 -8.109 6.746 1 95.31 176 ALA B O 1
ATOM 5012 N N . THR B 1 177 ? 32.094 -8.867 4.809 1 95.12 177 THR B N 1
ATOM 5013 C CA . THR B 1 177 ? 32.156 -7.535 4.219 1 95.12 177 THR B CA 1
ATOM 5014 C C . THR B 1 177 ? 31.156 -6.594 4.887 1 95.12 177 THR B C 1
ATOM 5016 O O . THR B 1 177 ? 31.438 -5.41 5.07 1 95.12 177 THR B O 1
ATOM 5019 N N . LEU B 1 178 ? 30 -7.074 5.242 1 96.38 178 LEU B N 1
ATOM 5020 C CA . LEU B 1 178 ? 28.984 -6.277 5.914 1 96.38 178 LEU B CA 1
ATOM 5021 C C . LEU B 1 178 ? 29.5 -5.762 7.258 1 96.38 178 LEU B C 1
ATOM 5023 O O . LEU B 1 178 ? 29.297 -4.59 7.594 1 96.38 178 LEU B O 1
ATOM 5027 N N . ILE B 1 179 ? 30.141 -6.629 7.965 1 96.38 179 ILE B N 1
ATOM 5028 C CA . ILE B 1 179 ? 30.641 -6.27 9.289 1 96.38 179 ILE B CA 1
ATOM 5029 C C . ILE B 1 179 ? 31.688 -5.172 9.156 1 96.38 179 ILE B C 1
ATOM 5031 O O . ILE B 1 179 ? 31.641 -4.172 9.883 1 96.38 179 ILE B O 1
ATOM 5035 N N . VAL B 1 180 ? 32.469 -5.289 8.195 1 96 180 VAL B N 1
ATOM 5036 C CA . VAL B 1 180 ? 33.562 -4.34 8.016 1 96 180 VAL B CA 1
ATOM 5037 C C . VAL B 1 180 ? 33.031 -3.004 7.523 1 96 180 VAL B C 1
ATOM 5039 O O . VAL B 1 180 ? 33.281 -1.959 8.125 1 96 180 VAL B O 1
ATOM 5042 N N . THR B 1 181 ? 32.281 -3.053 6.488 1 95.5 181 THR B N 1
ATOM 5043 C CA . THR B 1 181 ? 31.812 -1.817 5.875 1 95.5 181 THR B CA 1
ATOM 5044 C C . THR B 1 181 ? 30.875 -1.075 6.816 1 95.5 181 THR B C 1
ATOM 5046 O O . THR B 1 181 ? 30.891 0.155 6.883 1 95.5 181 THR B O 1
ATOM 5049 N N . SER B 1 182 ? 30.016 -1.812 7.504 1 95.81 182 SER B N 1
ATOM 5050 C CA . SER B 1 182 ? 29.078 -1.149 8.414 1 95.81 182 SER B CA 1
ATOM 5051 C C . SER B 1 182 ? 29.812 -0.511 9.586 1 95.81 182 SER B C 1
ATOM 5053 O O . SER B 1 182 ? 29.406 0.538 10.086 1 95.81 182 SER B O 1
ATOM 5055 N N . SER B 1 183 ? 30.891 -1.111 10.039 1 96.5 183 SER B N 1
ATOM 5056 C CA . SER B 1 183 ? 31.672 -0.551 11.133 1 96.5 183 SER B CA 1
ATOM 5057 C C . SER B 1 183 ? 32.375 0.727 10.695 1 96.5 183 SER B C 1
ATOM 5059 O O . SER B 1 183 ? 32.625 1.613 11.516 1 96.5 183 SER B O 1
ATOM 5061 N N . CYS B 1 184 ? 32.688 0.86 9.477 1 95.81 184 CYS B N 1
ATOM 5062 C CA . CYS B 1 184 ? 33.375 2.021 8.961 1 95.81 184 CYS B CA 1
ATOM 5063 C C . CYS B 1 184 ? 32.531 3.277 9.055 1 95.81 184 CYS B C 1
ATOM 5065 O O . CYS B 1 184 ? 33.062 4.395 9.062 1 95.81 184 CYS B O 1
ATOM 5067 N N . TRP B 1 185 ? 31.25 3.129 9.141 1 95.94 185 TRP B N 1
ATOM 5068 C CA . TRP B 1 185 ? 30.359 4.281 9.219 1 95.94 185 TRP B CA 1
ATOM 5069 C C . TRP B 1 185 ? 30.625 5.094 10.484 1 95.94 185 TRP B C 1
ATOM 5071 O O . TRP B 1 185 ? 30.359 6.297 10.523 1 95.94 185 TRP B O 1
ATOM 5081 N N . TYR B 1 186 ? 31.156 4.441 11.523 1 96.38 186 TYR B N 1
ATOM 5082 C CA . TYR B 1 186 ? 31.422 5.133 12.773 1 96.38 186 TYR B CA 1
ATOM 5083 C C . TYR B 1 186 ? 32.531 6.156 12.609 1 96.38 186 TYR B C 1
ATOM 5085 O O . TYR B 1 186 ? 32.688 7.074 13.414 1 96.38 186 TYR B O 1
ATOM 5093 N N . PHE B 1 187 ? 33.344 6.09 11.547 1 95.56 187 PHE B N 1
ATOM 5094 C CA . PHE B 1 187 ? 34.375 7.062 11.266 1 95.56 187 PHE B CA 1
ATOM 5095 C C . PHE B 1 187 ? 33.781 8.422 10.922 1 95.56 187 PHE B C 1
ATOM 5097 O O . PHE B 1 187 ? 34.438 9.445 11.039 1 95.56 187 PHE B O 1
ATOM 5104 N N . LEU B 1 188 ? 32.562 8.438 10.523 1 95.06 188 LEU B N 1
ATOM 5105 C CA . LEU B 1 188 ? 31.875 9.695 10.188 1 95.06 188 LEU B CA 1
ATOM 5106 C C . LEU B 1 188 ? 31.781 10.602 11.406 1 95.06 188 LEU B C 1
ATOM 5108 O O . LEU B 1 188 ? 31.688 11.82 11.273 1 95.06 188 LEU B O 1
ATOM 5112 N N . LEU B 1 189 ? 31.781 9.953 12.617 1 94.69 189 LEU B N 1
ATOM 5113 C CA . LEU B 1 189 ? 31.656 10.719 13.852 1 94.69 189 LEU B CA 1
ATOM 5114 C C . LEU B 1 189 ? 32.875 11.617 14.062 1 94.69 189 LEU B C 1
ATOM 5116 O O . LEU B 1 189 ? 32.812 12.57 14.836 1 94.69 189 LEU B O 1
ATOM 5120 N N . LEU B 1 190 ? 33.906 11.359 13.312 1 94.44 190 LEU B N 1
ATOM 5121 C CA . LEU B 1 190 ? 35.125 12.125 13.445 1 94.44 190 LEU B CA 1
ATOM 5122 C C . LEU B 1 190 ? 35.125 13.344 12.523 1 94.44 190 LEU B C 1
ATOM 5124 O O . LEU B 1 190 ? 35.938 14.25 12.672 1 94.44 190 LEU B O 1
ATOM 5128 N N . ILE B 1 191 ? 34.156 13.359 11.703 1 94.12 191 ILE B N 1
ATOM 5129 C CA . ILE B 1 191 ? 34.094 14.43 10.711 1 94.12 191 ILE B CA 1
ATOM 5130 C C . ILE B 1 191 ? 33.125 15.5 11.172 1 94.12 191 ILE B C 1
ATOM 5132 O O . ILE B 1 191 ? 32 15.195 11.625 1 94.12 191 ILE B O 1
ATOM 5136 N N . ARG B 1 192 ? 33.469 16.812 10.969 1 89.56 192 ARG B N 1
ATOM 5137 C CA . ARG B 1 192 ? 32.625 17.906 11.469 1 89.56 192 ARG B CA 1
ATOM 5138 C C . ARG B 1 192 ? 31.969 18.656 10.312 1 89.56 192 ARG B C 1
ATOM 5140 O O . ARG B 1 192 ? 30.875 19.172 10.469 1 89.56 192 ARG B O 1
ATOM 5147 N N . SER B 1 193 ? 32.562 18.547 9.195 1 92.5 193 SER B N 1
ATOM 5148 C CA . SER B 1 193 ? 32.031 19.297 8.07 1 92.5 193 SER B CA 1
ATOM 5149 C C . SER B 1 193 ? 30.891 18.531 7.387 1 92.5 193 SER B C 1
ATOM 5151 O O . SER B 1 193 ? 30.969 17.312 7.246 1 92.5 193 SER B O 1
ATOM 5153 N N . THR B 1 194 ? 29.875 19.281 7.023 1 90.25 194 THR B N 1
ATOM 5154 C CA . THR B 1 194 ? 28.75 18.688 6.316 1 90.25 194 THR B CA 1
ATOM 5155 C C . THR B 1 194 ? 29.203 18.031 5.012 1 90.25 194 THR B C 1
ATOM 5157 O O . THR B 1 194 ? 28.828 16.891 4.715 1 90.25 194 THR B O 1
ATOM 5160 N N . ALA B 1 195 ? 29.938 18.672 4.23 1 91.44 195 ALA B N 1
ATOM 5161 C CA . ALA B 1 195 ? 30.453 18.156 2.965 1 91.44 195 ALA B CA 1
ATOM 5162 C C . ALA B 1 195 ? 31.25 16.859 3.182 1 91.44 195 ALA B C 1
ATOM 5164 O O . ALA B 1 195 ? 31.125 15.914 2.406 1 91.44 195 ALA B O 1
ATOM 5165 N N . GLY B 1 196 ? 32.031 16.891 4.215 1 92.44 196 GLY B N 1
ATOM 5166 C CA . GLY B 1 196 ? 32.812 15.703 4.535 1 92.44 196 GLY B CA 1
ATOM 5167 C C . GLY B 1 196 ? 31.953 14.5 4.863 1 92.44 196 GLY B C 1
ATOM 5168 O O . GLY B 1 196 ? 32.219 13.391 4.41 1 92.44 196 GLY B O 1
ATOM 5169 N N . ILE B 1 197 ? 30.938 14.719 5.641 1 93.12 197 ILE B N 1
ATOM 5170 C CA . ILE B 1 197 ? 30.031 13.641 6.016 1 93.12 197 ILE B CA 1
ATOM 5171 C C . ILE B 1 197 ? 29.359 13.07 4.77 1 93.12 197 ILE B C 1
ATOM 5173 O O . ILE B 1 197 ? 29.266 11.852 4.605 1 93.12 197 ILE B O 1
ATOM 5177 N N . ILE B 1 198 ? 28.953 13.891 3.881 1 92.19 198 ILE B N 1
ATOM 5178 C CA . ILE B 1 198 ? 28.266 13.477 2.662 1 92.19 198 ILE B CA 1
ATOM 5179 C C . ILE B 1 198 ? 29.219 12.688 1.775 1 92.19 198 ILE B C 1
ATOM 5181 O O . ILE B 1 198 ? 28.891 11.609 1.285 1 92.19 198 ILE B O 1
ATOM 5185 N N . VAL B 1 199 ? 30.406 13.172 1.609 1 92.69 199 VAL B N 1
ATOM 5186 C CA . VAL B 1 199 ? 31.391 12.555 0.722 1 92.69 199 VAL B CA 1
ATOM 5187 C C . VAL B 1 199 ? 31.781 11.188 1.266 1 92.69 199 VAL B C 1
ATOM 5189 O O . VAL B 1 199 ? 31.766 10.195 0.536 1 92.69 199 VAL B O 1
ATOM 5192 N N . PHE B 1 200 ? 32.156 11.133 2.514 1 93.06 200 PHE B N 1
ATOM 5193 C CA . PHE B 1 200 ? 32.625 9.867 3.092 1 93.06 200 PHE B CA 1
ATOM 5194 C C . PHE B 1 200 ? 31.469 8.867 3.18 1 93.06 200 PHE B C 1
ATOM 5196 O O . PHE B 1 200 ? 31.688 7.664 3.033 1 93.06 200 PHE B O 1
ATOM 5203 N N . SER B 1 201 ? 30.297 9.406 3.48 1 92.56 201 SER B N 1
ATOM 5204 C CA . SER B 1 201 ? 29.141 8.516 3.428 1 92.56 201 SER B CA 1
ATOM 5205 C C . SER B 1 201 ? 28.969 7.922 2.033 1 92.56 201 SER B C 1
ATOM 5207 O O . SER B 1 201 ? 28.641 6.742 1.894 1 92.56 201 SER B O 1
ATOM 5209 N N . ALA B 1 202 ? 29.109 8.719 1.034 1 93.5 202 ALA B N 1
ATOM 5210 C CA . ALA B 1 202 ? 29 8.25 -0.344 1 93.5 202 ALA B CA 1
ATOM 5211 C C . ALA B 1 202 ? 30.031 7.172 -0.645 1 93.5 202 ALA B C 1
ATOM 5213 O O . ALA B 1 202 ? 29.719 6.164 -1.281 1 93.5 202 ALA B O 1
ATOM 5214 N N . ILE B 1 203 ? 31.188 7.371 -0.177 1 94.38 203 ILE B N 1
ATOM 5215 C CA . ILE B 1 203 ? 32.25 6.41 -0.385 1 94.38 203 ILE B CA 1
ATOM 5216 C C . ILE B 1 203 ? 31.891 5.074 0.262 1 94.38 203 ILE B C 1
ATOM 5218 O O . ILE B 1 203 ? 32.031 4.02 -0.357 1 94.38 203 ILE B O 1
ATOM 5222 N N . TRP B 1 204 ? 31.438 5.184 1.485 1 94.25 204 TRP B N 1
ATOM 5223 C CA . TRP B 1 204 ? 31.062 3.961 2.189 1 94.25 204 TRP B CA 1
ATOM 5224 C C . TRP B 1 204 ? 29.922 3.25 1.481 1 94.25 204 TRP B C 1
ATOM 5226 O O . TRP B 1 204 ? 29.906 2.021 1.371 1 94.25 204 TRP B O 1
ATOM 5236 N N . LEU B 1 205 ? 28.984 3.99 1.036 1 93.25 205 LEU B N 1
ATOM 5237 C CA . LEU B 1 205 ? 27.844 3.402 0.345 1 93.25 205 LEU B CA 1
ATOM 5238 C C . LEU B 1 205 ? 28.281 2.717 -0.944 1 93.25 205 LEU B C 1
ATOM 5240 O O . LEU B 1 205 ? 27.828 1.613 -1.251 1 93.25 205 LEU B O 1
ATOM 5244 N N . ILE B 1 206 ? 29.125 3.35 -1.706 1 93.94 206 ILE B N 1
ATOM 5245 C CA . ILE B 1 206 ? 29.625 2.77 -2.943 1 93.94 206 ILE B CA 1
ATOM 5246 C C . ILE B 1 206 ? 30.391 1.484 -2.633 1 93.94 206 ILE B C 1
ATOM 5248 O O . ILE B 1 206 ? 30.234 0.472 -3.314 1 93.94 206 ILE B O 1
ATOM 5252 N N . LEU B 1 207 ? 31.172 1.55 -1.633 1 94.31 207 LEU B N 1
ATOM 5253 C CA . LEU B 1 207 ? 31.922 0.375 -1.223 1 94.31 207 LEU B CA 1
ATOM 5254 C C . LEU B 1 207 ? 31 -0.767 -0.829 1 94.31 207 LEU B C 1
ATOM 5256 O O . LEU B 1 207 ? 31.25 -1.924 -1.175 1 94.31 207 LEU B O 1
ATOM 5260 N N . GLU B 1 208 ? 30.016 -0.43 -0.105 1 94.25 208 GLU B N 1
ATOM 5261 C CA . GLU B 1 208 ? 29.031 -1.44 0.304 1 94.25 208 GLU B CA 1
ATOM 5262 C C . GLU B 1 208 ? 28.359 -2.076 -0.906 1 94.25 208 GLU B C 1
ATOM 5264 O O . GLU B 1 208 ? 28.172 -3.295 -0.953 1 94.25 208 GLU B O 1
ATOM 5269 N N . GLN B 1 209 ? 28 -1.281 -1.876 1 90.88 209 GLN B N 1
ATOM 5270 C CA . GLN B 1 209 ? 27.359 -1.802 -3.076 1 90.88 209 GLN B CA 1
ATOM 5271 C C . GLN B 1 209 ? 28.312 -2.654 -3.895 1 90.88 209 GLN B C 1
ATOM 5273 O O . GLN B 1 209 ? 27.922 -3.678 -4.461 1 90.88 209 GLN B O 1
ATOM 5278 N N . CYS B 1 210 ? 29.531 -2.248 -3.949 1 91.25 210 CYS B N 1
ATOM 5279 C CA . CYS B 1 210 ? 30.547 -3.033 -4.641 1 91.25 210 CYS B CA 1
ATOM 5280 C C . CYS B 1 210 ? 30.734 -4.391 -3.975 1 91.25 210 CYS B C 1
ATOM 5282 O O . CYS B 1 210 ? 30.828 -5.414 -4.656 1 91.25 210 CYS B O 1
ATOM 5284 N N . CYS B 1 211 ? 30.781 -4.348 -2.678 1 90.81 211 CYS B N 1
ATOM 5285 C CA . CYS B 1 211 ? 30.938 -5.594 -1.934 1 90.81 211 CYS B CA 1
ATOM 5286 C C . CYS B 1 211 ? 29.75 -6.523 -2.189 1 90.81 211 CYS B C 1
ATOM 5288 O O . CYS B 1 211 ? 29.938 -7.738 -2.312 1 90.81 211 CYS B O 1
ATOM 5290 N N . PHE B 1 212 ? 28.609 -5.941 -2.23 1 88.81 212 PHE B N 1
ATOM 5291 C CA . PHE B 1 212 ? 27.422 -6.73 -2.525 1 88.81 212 PHE B CA 1
ATOM 5292 C C . PHE B 1 212 ? 27.516 -7.371 -3.902 1 88.81 212 PHE B C 1
ATOM 5294 O O . PHE B 1 212 ? 27.328 -8.586 -4.047 1 88.81 212 PHE B O 1
ATOM 5301 N N . VAL B 1 213 ? 27.922 -6.641 -4.91 1 85.69 213 VAL B N 1
ATOM 5302 C CA . VAL B 1 213 ? 28 -7.102 -6.289 1 85.69 213 VAL B CA 1
ATOM 5303 C C . VAL B 1 213 ? 29.078 -8.172 -6.414 1 85.69 213 VAL B C 1
ATOM 5305 O O . VAL B 1 213 ? 28.875 -9.203 -7.059 1 85.69 213 VAL B O 1
ATOM 5308 N N . ILE B 1 214 ? 30.141 -7.957 -5.762 1 84.62 214 ILE B N 1
ATOM 5309 C CA . ILE B 1 214 ? 31.266 -8.883 -5.832 1 84.62 214 ILE B CA 1
ATOM 5310 C C . ILE B 1 214 ? 30.891 -10.203 -5.16 1 84.62 214 ILE B C 1
ATOM 5312 O O . ILE B 1 214 ? 31.234 -11.273 -5.66 1 84.62 214 ILE B O 1
ATOM 5316 N N . SER B 1 215 ? 30.234 -10.109 -4.059 1 83.62 215 SER B N 1
ATOM 5317 C CA . SER B 1 215 ? 29.875 -11.312 -3.303 1 83.62 215 SER B CA 1
ATOM 5318 C C . SER B 1 215 ? 28.938 -12.203 -4.09 1 83.62 215 SER B C 1
ATOM 5320 O O . SER B 1 215 ? 28.984 -13.43 -3.975 1 83.62 215 SER B O 1
ATOM 5322 N N . TYR B 1 216 ? 28.125 -11.641 -4.93 1 79.19 216 TYR B N 1
ATOM 5323 C CA . TYR B 1 216 ? 27.109 -12.445 -5.609 1 79.19 216 TYR B CA 1
ATOM 5324 C C . TYR B 1 216 ? 27.391 -12.523 -7.105 1 79.19 216 TYR B C 1
ATOM 5326 O O . TYR B 1 216 ? 26.594 -13.086 -7.863 1 79.19 216 TYR B O 1
ATOM 5334 N N . HIS B 1 217 ? 28.484 -11.992 -7.504 1 76.81 217 HIS B N 1
ATOM 5335 C CA . HIS B 1 217 ? 28.891 -12.086 -8.906 1 76.81 217 HIS B CA 1
ATOM 5336 C C . HIS B 1 217 ? 29.359 -13.492 -9.25 1 76.81 217 HIS B C 1
ATOM 5338 O O . HIS B 1 217 ? 30.031 -14.148 -8.453 1 76.81 217 HIS B O 1
ATOM 5344 N N . PRO B 1 218 ? 28.984 -13.898 -10.445 1 73.75 218 PRO B N 1
ATOM 5345 C CA . PRO B 1 218 ? 29.422 -15.227 -10.875 1 73.75 218 PRO B CA 1
ATOM 5346 C C . PRO B 1 218 ? 30.938 -15.359 -10.898 1 73.75 218 PRO B C 1
ATOM 5348 O O . PRO B 1 218 ? 31.469 -16.469 -10.758 1 73.75 218 PRO B O 1
ATOM 5351 N N . TRP B 1 219 ? 31.609 -14.234 -11.078 1 74.19 219 TRP B N 1
ATOM 5352 C CA . TRP B 1 219 ? 33.062 -14.242 -11.062 1 74.19 219 TRP B CA 1
ATOM 5353 C C . TRP B 1 219 ? 33.594 -14.789 -9.742 1 74.19 219 TRP B C 1
ATOM 5355 O O . TRP B 1 219 ? 34.562 -15.555 -9.719 1 74.19 219 TRP B O 1
ATOM 5365 N N . THR B 1 220 ? 33.031 -14.406 -8.68 1 74.31 220 THR B N 1
ATOM 5366 C CA . THR B 1 220 ? 33.438 -14.852 -7.352 1 74.31 220 THR B CA 1
ATOM 5367 C C . THR B 1 220 ? 33.156 -16.344 -7.18 1 74.31 220 THR B C 1
ATOM 5369 O O . THR B 1 220 ? 33.969 -17.047 -6.57 1 74.31 220 THR B O 1
ATOM 5372 N N . LYS B 1 221 ? 32.125 -16.734 -7.785 1 70.69 221 LYS B N 1
ATOM 5373 C CA . LYS B 1 221 ? 31.812 -18.172 -7.77 1 70.69 221 LYS B CA 1
ATOM 5374 C C . LYS B 1 221 ? 32.906 -18.969 -8.477 1 70.69 221 LYS B C 1
ATOM 5376 O O . LYS B 1 221 ? 33.375 -19.984 -7.969 1 70.69 221 LYS B O 1
ATOM 5381 N N . LYS B 1 222 ? 33.219 -18.5 -9.586 1 71 222 LYS B N 1
ATOM 5382 C CA . LYS B 1 222 ? 34.25 -19.172 -10.367 1 71 222 LYS B CA 1
ATOM 5383 C C . LYS B 1 222 ? 35.594 -19.141 -9.641 1 71 222 LYS B C 1
ATOM 5385 O O . LYS B 1 222 ? 36.312 -20.141 -9.586 1 71 222 LYS B O 1
ATOM 5390 N N . LYS B 1 223 ? 35.844 -18.031 -9.078 1 73.25 223 LYS B N 1
ATOM 5391 C CA . LYS B 1 223 ? 37.125 -17.859 -8.406 1 73.25 223 LYS B CA 1
ATOM 5392 C C . LYS B 1 223 ? 37.219 -18.719 -7.148 1 73.25 223 LYS B C 1
ATOM 5394 O O . LYS B 1 223 ? 38.281 -19.219 -6.805 1 73.25 223 LYS B O 1
ATOM 5399 N N . LEU B 1 224 ? 36.062 -18.891 -6.559 1 72.06 224 LEU B N 1
ATOM 5400 C CA . LEU B 1 224 ? 36.062 -19.656 -5.32 1 72.06 224 LEU B CA 1
ATOM 5401 C C . LEU B 1 224 ? 35.75 -21.125 -5.598 1 72.06 224 LEU B C 1
ATOM 5403 O O . LEU B 1 224 ? 35.719 -21.938 -4.676 1 72.06 224 LEU B O 1
ATOM 5407 N N . GLY B 1 225 ? 35.531 -21.5 -6.887 1 68.44 225 GLY B N 1
ATOM 5408 C CA . GLY B 1 225 ? 35.281 -22.875 -7.281 1 68.44 225 GLY B CA 1
ATOM 5409 C C . GLY B 1 225 ? 34.031 -23.453 -6.68 1 68.44 225 GLY B C 1
ATOM 5410 O O . GLY B 1 225 ? 34 -24.609 -6.25 1 68.44 225 GLY B O 1
ATOM 5411 N N . LEU B 1 226 ? 33.094 -22.547 -6.66 1 70.5 226 LEU B N 1
ATOM 5412 C CA . LEU B 1 226 ? 31.891 -23 -5.992 1 70.5 226 LEU B CA 1
ATOM 5413 C C . LEU B 1 226 ? 31 -23.781 -6.949 1 70.5 226 LEU B C 1
ATOM 5415 O O . LEU B 1 226 ? 30.859 -23.422 -8.125 1 70.5 226 LEU B O 1
ATOM 5419 N N . THR B 1 227 ? 30.484 -24.859 -6.512 1 64.38 227 THR B N 1
ATOM 5420 C CA . THR B 1 227 ? 29.578 -25.656 -7.328 1 64.38 227 THR B CA 1
ATOM 5421 C C . THR B 1 227 ? 28.141 -25.188 -7.152 1 64.38 227 THR B C 1
ATOM 5423 O O . THR B 1 227 ? 27.297 -25.359 -8.047 1 64.38 227 THR B O 1
ATOM 5426 N N . HIS B 1 228 ? 27.875 -24.594 -5.945 1 68.62 228 HIS B N 1
ATOM 5427 C CA . HIS B 1 228 ? 26.531 -24.094 -5.645 1 68.62 228 HIS B CA 1
ATOM 5428 C C . HIS B 1 228 ? 26.531 -22.578 -5.488 1 68.62 228 HIS B C 1
ATOM 5430 O O . HIS B 1 228 ? 27.516 -22 -5.02 1 68.62 228 HIS B O 1
ATOM 5436 N N . SER B 1 229 ? 25.547 -22 -6.242 1 65.75 229 SER B N 1
ATOM 5437 C CA . SER B 1 229 ? 25.469 -20.562 -6.035 1 65.75 229 SER B CA 1
ATOM 5438 C C . SER B 1 229 ? 24.031 -20.094 -5.844 1 65.75 229 SER B C 1
ATOM 5440 O O . SER B 1 229 ? 23.094 -20.844 -6.098 1 65.75 229 SER B O 1
ATOM 5442 N N . THR B 1 230 ? 23.938 -18.953 -5.305 1 68.94 230 THR B N 1
ATOM 5443 C CA . THR B 1 230 ? 22.625 -18.359 -5.016 1 68.94 230 THR B CA 1
ATOM 5444 C C . THR B 1 230 ? 21.906 -17.984 -6.309 1 68.94 230 THR B C 1
ATOM 5446 O O . THR B 1 230 ? 22.531 -17.516 -7.258 1 68.94 230 THR B O 1
ATOM 5449 N N . ALA B 1 231 ? 20.641 -18.453 -6.359 1 69.69 231 ALA B N 1
ATOM 5450 C CA . ALA B 1 231 ? 19.797 -18.078 -7.496 1 69.69 231 ALA B CA 1
ATOM 5451 C C . ALA B 1 231 ? 18.594 -17.266 -7.043 1 69.69 231 ALA B C 1
ATOM 5453 O O . ALA B 1 231 ? 17.891 -17.656 -6.105 1 69.69 231 ALA B O 1
ATOM 5454 N N . LEU B 1 232 ? 18.594 -16.141 -7.625 1 70 232 LEU B N 1
ATOM 5455 C CA . LEU B 1 232 ? 17.484 -15.25 -7.348 1 70 232 LEU B CA 1
ATOM 5456 C C . LEU B 1 232 ? 16.203 -15.734 -8.031 1 70 232 LEU B C 1
ATOM 5458 O O . LEU B 1 232 ? 16.25 -16.203 -9.172 1 70 232 LEU B O 1
ATOM 5462 N N . ASN B 1 233 ? 15.102 -15.781 -7.273 1 74.44 233 ASN B N 1
ATOM 5463 C CA . ASN B 1 233 ? 13.812 -15.914 -7.941 1 74.44 233 ASN B CA 1
ATOM 5464 C C . ASN B 1 233 ? 13.43 -14.641 -8.695 1 74.44 233 ASN B C 1
ATOM 5466 O O . ASN B 1 233 ? 12.93 -13.688 -8.094 1 74.44 233 ASN B O 1
ATOM 5470 N N . ILE B 1 234 ? 13.695 -14.688 -9.953 1 76.25 234 ILE B N 1
ATOM 5471 C CA . ILE B 1 234 ? 13.586 -13.5 -10.805 1 76.25 234 ILE B CA 1
ATOM 5472 C C . ILE B 1 234 ? 12.141 -13.016 -10.836 1 76.25 234 ILE B C 1
ATOM 5474 O O . ILE B 1 234 ? 11.883 -11.812 -10.781 1 76.25 234 ILE B O 1
ATOM 5478 N N . GLU B 1 235 ? 11.227 -13.914 -10.906 1 76.56 235 GLU B N 1
ATOM 5479 C CA . GLU B 1 235 ? 9.812 -13.547 -10.945 1 76.56 235 GLU B CA 1
ATOM 5480 C C . GLU B 1 235 ? 9.398 -12.828 -9.664 1 76.56 235 GLU B C 1
ATOM 5482 O O . GLU B 1 235 ? 8.703 -11.812 -9.719 1 76.56 235 GLU B O 1
ATOM 5487 N N . HIS B 1 236 ? 9.875 -13.398 -8.602 1 79.62 236 HIS B N 1
ATOM 5488 C CA . HIS B 1 236 ? 9.523 -12.805 -7.316 1 79.62 236 HIS B CA 1
ATOM 5489 C C . HIS B 1 236 ? 10.195 -11.445 -7.141 1 79.62 236 HIS B C 1
ATOM 5491 O O . HIS B 1 236 ? 9.594 -10.523 -6.586 1 79.62 236 HIS B O 1
ATOM 5497 N N . GLU B 1 237 ? 11.391 -11.375 -7.613 1 83.81 237 GLU B N 1
ATOM 5498 C CA . GLU B 1 237 ? 12.094 -10.094 -7.562 1 83.81 237 GLU B CA 1
ATOM 5499 C C . GLU B 1 237 ? 11.359 -9.023 -8.359 1 83.81 237 GLU B C 1
ATOM 5501 O O . GLU B 1 237 ? 11.188 -7.898 -7.891 1 83.81 237 GLU B O 1
ATOM 5506 N N . ASP B 1 238 ? 10.945 -9.406 -9.5 1 85.31 238 ASP B N 1
ATOM 5507 C CA . ASP B 1 238 ? 10.203 -8.484 -10.359 1 85.31 238 ASP B CA 1
ATOM 5508 C C . ASP B 1 238 ? 8.891 -8.062 -9.695 1 85.31 238 ASP B C 1
ATOM 5510 O O . ASP B 1 238 ? 8.516 -6.891 -9.734 1 85.31 238 ASP B O 1
ATOM 5514 N N . GLU B 1 239 ? 8.273 -8.969 -9.117 1 83.62 239 GLU B N 1
ATOM 5515 C CA . GLU B 1 239 ? 7.012 -8.695 -8.438 1 83.62 239 GLU B CA 1
ATOM 5516 C C . GLU B 1 239 ? 7.215 -7.723 -7.277 1 83.62 239 GLU B C 1
ATOM 5518 O O . GLU B 1 239 ? 6.414 -6.805 -7.082 1 83.62 239 GLU B O 1
ATOM 5523 N N . ARG B 1 240 ? 8.266 -7.867 -6.516 1 87.62 240 ARG B N 1
ATOM 5524 C CA . ARG B 1 240 ? 8.531 -7.023 -5.355 1 87.62 240 ARG B CA 1
ATOM 5525 C C . ARG B 1 240 ? 8.883 -5.602 -5.781 1 87.62 240 ARG B C 1
ATOM 5527 O O . ARG B 1 240 ? 8.422 -4.633 -5.172 1 87.62 240 ARG B O 1
ATOM 5534 N N . LEU B 1 241 ? 9.664 -5.555 -6.781 1 89.81 241 LEU B N 1
ATOM 5535 C CA . LEU B 1 241 ? 10.039 -4.234 -7.281 1 89.81 241 LEU B CA 1
ATOM 5536 C C . LEU B 1 241 ? 8.836 -3.514 -7.875 1 89.81 241 LEU B C 1
ATOM 5538 O O . LEU B 1 241 ? 8.664 -2.311 -7.672 1 89.81 241 LEU B O 1
ATOM 5542 N N . SER B 1 242 ? 8.031 -4.258 -8.531 1 89.25 242 SER B N 1
ATOM 5543 C CA . SER B 1 242 ? 6.82 -3.684 -9.102 1 89.25 242 SER B CA 1
ATOM 5544 C C . SER B 1 242 ? 5.859 -3.223 -8.008 1 89.25 242 SER B C 1
ATOM 5546 O O . SER B 1 242 ? 5.273 -2.141 -8.109 1 89.25 242 SER B O 1
ATOM 5548 N N . ALA B 1 243 ? 5.73 -4.051 -7.016 1 88.06 243 ALA B N 1
ATOM 5549 C CA . ALA B 1 243 ? 4.867 -3.674 -5.898 1 88.06 243 ALA B CA 1
ATOM 5550 C C . ALA B 1 243 ? 5.375 -2.408 -5.215 1 88.06 243 ALA B C 1
ATOM 5552 O O . ALA B 1 243 ? 4.594 -1.51 -4.898 1 88.06 243 ALA B O 1
ATOM 5553 N N . PHE B 1 244 ? 6.613 -2.391 -5.027 1 90.38 244 PHE B N 1
ATOM 5554 C CA . PHE B 1 244 ? 7.223 -1.227 -4.398 1 90.38 244 PHE B CA 1
ATOM 5555 C C . PHE B 1 244 ? 7.012 0.022 -5.246 1 90.38 244 PHE B C 1
ATOM 5557 O O . PHE B 1 244 ? 6.734 1.1 -4.719 1 90.38 244 PHE B O 1
ATOM 5564 N N . PHE B 1 245 ? 7.109 -0.094 -6.512 1 92.44 245 PHE B N 1
ATOM 5565 C CA . PHE B 1 245 ? 6.863 0.995 -7.449 1 92.44 245 PHE B CA 1
ATOM 5566 C C . PHE B 1 245 ? 5.434 1.513 -7.312 1 92.44 245 PHE B C 1
ATOM 5568 O O . PHE B 1 245 ? 5.215 2.721 -7.211 1 92.44 245 PHE B O 1
ATOM 5575 N N . ILE B 1 246 ? 4.535 0.639 -7.227 1 91.12 246 ILE B N 1
ATOM 5576 C CA . ILE B 1 246 ? 3.127 1.004 -7.16 1 91.12 246 ILE B CA 1
ATOM 5577 C C . ILE B 1 246 ? 2.834 1.705 -5.836 1 91.12 246 ILE B C 1
ATOM 5579 O O . ILE B 1 246 ? 2.139 2.723 -5.805 1 91.12 246 ILE B O 1
ATOM 5583 N N . ILE B 1 247 ? 3.355 1.19 -4.773 1 89.12 247 ILE B N 1
ATOM 5584 C CA . ILE B 1 247 ? 3.141 1.789 -3.463 1 89.12 247 ILE B CA 1
ATOM 5585 C C . ILE B 1 247 ? 3.738 3.193 -3.432 1 89.12 247 ILE B C 1
ATOM 5587 O O . ILE B 1 247 ? 3.16 4.109 -2.842 1 89.12 247 ILE B O 1
ATOM 5591 N N . SER B 1 248 ? 4.844 3.355 -4.133 1 90.81 248 SER B N 1
ATOM 5592 C CA . SER B 1 248 ? 5.504 4.656 -4.16 1 90.81 248 SER B CA 1
ATOM 5593 C C . SER B 1 248 ? 4.664 5.688 -4.906 1 90.81 248 SER B C 1
ATOM 5595 O O . SER B 1 248 ? 4.684 6.871 -4.574 1 90.81 248 SER B O 1
ATOM 5597 N N . ILE B 1 249 ? 3.908 5.27 -5.879 1 90.94 249 ILE B N 1
ATOM 5598 C CA . ILE B 1 249 ? 3.023 6.156 -6.621 1 90.94 249 ILE B CA 1
ATOM 5599 C C . ILE B 1 249 ? 1.915 6.668 -5.703 1 90.94 249 ILE B C 1
ATOM 5601 O O . ILE B 1 249 ? 1.309 7.707 -5.969 1 90.94 249 ILE B O 1
ATOM 5605 N N . GLY B 1 250 ? 1.721 5.977 -4.613 1 83.06 250 GLY B N 1
ATOM 5606 C CA . GLY B 1 250 ? 0.744 6.398 -3.621 1 83.06 250 GLY B CA 1
ATOM 5607 C C . GLY B 1 250 ? 1.024 7.781 -3.059 1 83.06 250 GLY B C 1
ATOM 5608 O O . GLY B 1 250 ? 0.105 8.477 -2.629 1 83.06 250 GLY B O 1
ATOM 5609 N N . GLU B 1 251 ? 2.273 8.203 -3.123 1 83.31 251 GLU B N 1
ATOM 5610 C CA . GLU B 1 251 ? 2.66 9.516 -2.625 1 83.31 251 GLU B CA 1
ATOM 5611 C C . GLU B 1 251 ? 1.928 10.625 -3.373 1 83.31 251 GLU B C 1
ATOM 5613 O O . GLU B 1 251 ? 1.606 11.672 -2.795 1 83.31 251 GLU B O 1
ATOM 5618 N N . PHE B 1 252 ? 1.611 10.383 -4.668 1 88.19 252 PHE B N 1
ATOM 5619 C CA . PHE B 1 252 ? 0.899 11.367 -5.477 1 88.19 252 PHE B CA 1
ATOM 5620 C C . PHE B 1 252 ? -0.455 11.695 -4.863 1 88.19 252 PHE B C 1
ATOM 5622 O O . PHE B 1 252 ? -0.903 12.844 -4.914 1 88.19 252 PHE B O 1
ATOM 5629 N N . LEU B 1 253 ? -0.951 10.734 -4.234 1 82.69 253 LEU B N 1
ATOM 5630 C CA . LEU B 1 253 ? -2.348 10.867 -3.834 1 82.69 253 LEU B CA 1
ATOM 5631 C C . LEU B 1 253 ? -2.455 11.203 -2.35 1 82.69 253 LEU B C 1
ATOM 5633 O O . LEU B 1 253 ? -3.33 11.977 -1.948 1 82.69 253 LEU B O 1
ATOM 5637 N N . LEU B 1 254 ? -1.582 10.688 -1.589 1 81.88 254 LEU B N 1
ATOM 5638 C CA . LEU B 1 254 ? -1.638 10.953 -0.156 1 81.88 254 LEU B CA 1
ATOM 5639 C C . LEU B 1 254 ? -1.505 12.445 0.128 1 81.88 254 LEU B C 1
ATOM 5641 O O . LEU B 1 254 ? -2.209 12.977 0.986 1 81.88 254 LEU B O 1
ATOM 5645 N N . GLY B 1 255 ? -0.727 13.117 -0.633 1 82.75 255 GLY B N 1
ATOM 5646 C CA . GLY B 1 255 ? -0.489 14.531 -0.406 1 82.75 255 GLY B CA 1
ATOM 5647 C C . GLY B 1 255 ? -1.674 15.406 -0.78 1 82.75 255 GLY B C 1
ATOM 5648 O O . GLY B 1 255 ? -1.852 16.484 -0.226 1 82.75 255 GLY B O 1
ATOM 5649 N N . ILE B 1 256 ? -2.512 14.891 -1.654 1 87.44 256 ILE B N 1
ATOM 5650 C CA . ILE B 1 256 ? -3.592 15.75 -2.115 1 87.44 256 ILE B CA 1
ATOM 5651 C C . ILE B 1 256 ? -4.879 15.406 -1.37 1 87.44 256 ILE B C 1
ATOM 5653 O O . ILE B 1 256 ? -5.867 16.141 -1.451 1 87.44 256 ILE B O 1
ATOM 5657 N N . VAL B 1 257 ? -4.883 14.375 -0.627 1 84.38 257 VAL B N 1
ATOM 5658 C CA . VAL B 1 257 ? -6.078 14 0.119 1 84.38 257 VAL B CA 1
ATOM 5659 C C . VAL B 1 257 ? -5.902 14.359 1.592 1 84.38 257 VAL B C 1
ATOM 5661 O O . VAL B 1 257 ? -6.875 14.68 2.279 1 84.38 257 VAL B O 1
ATOM 5664 N N . SER B 1 258 ? -4.734 14.359 2.039 1 80.69 258 SER B N 1
ATOM 5665 C CA . SER B 1 258 ? -4.473 14.57 3.461 1 80.69 258 SER B CA 1
ATOM 5666 C C . SER B 1 258 ? -4.852 15.977 3.895 1 80.69 258 SER B C 1
ATOM 5668 O O . SER B 1 258 ? -4.449 16.953 3.262 1 80.69 258 SER B O 1
ATOM 5670 N N . GLY B 1 259 ? -5.656 16.125 4.898 1 75.06 259 GLY B N 1
ATOM 5671 C CA . GLY B 1 259 ? -6.016 17.391 5.508 1 75.06 259 GLY B CA 1
ATOM 5672 C C . GLY B 1 259 ? -6.949 18.219 4.648 1 75.06 259 GLY B C 1
ATOM 5673 O O . GLY B 1 259 ? -6.973 19.453 4.762 1 75.06 259 GLY B O 1
ATOM 5674 N N . ASN B 1 260 ? -7.648 17.562 3.664 1 74.94 260 ASN B N 1
ATOM 5675 C CA . ASN B 1 260 ? -8.555 18.281 2.77 1 74.94 260 ASN B CA 1
ATOM 5676 C C . ASN B 1 260 ? -7.859 19.453 2.09 1 74.94 260 ASN B C 1
ATOM 5678 O O . ASN B 1 260 ? -8.383 20.578 2.078 1 74.94 260 ASN B O 1
ATOM 5682 N N . ALA B 1 261 ? -6.762 19.203 1.622 1 72.75 261 ALA B N 1
ATOM 5683 C CA . ALA B 1 261 ? -5.809 20.203 1.149 1 72.75 261 ALA B CA 1
ATOM 5684 C C . ALA B 1 261 ? -6.379 21 -0.024 1 72.75 261 ALA B C 1
ATOM 5686 O O . ALA B 1 261 ? -5.961 22.125 -0.281 1 72.75 261 ALA B O 1
ATOM 5687 N N . LEU B 1 262 ? -7.449 20.422 -0.702 1 80.5 262 LEU B N 1
ATOM 5688 C CA . LEU B 1 262 ? -7.898 21.031 -1.944 1 80.5 262 LEU B CA 1
ATOM 5689 C C . LEU B 1 262 ? -9.133 21.906 -1.704 1 80.5 262 LEU B C 1
ATOM 5691 O O . LEU B 1 262 ? -9.68 22.484 -2.645 1 80.5 262 LEU B O 1
ATOM 5695 N N . SER B 1 263 ? -9.547 22.062 -0.524 1 77.62 263 SER B N 1
ATOM 5696 C CA . SER B 1 263 ? -10.641 22.938 -0.109 1 77.62 263 SER B CA 1
ATOM 5697 C C . SER B 1 263 ? -11.969 22.469 -0.683 1 77.62 263 SER B C 1
ATOM 5699 O O . SER B 1 263 ? -12.031 21.438 -1.358 1 77.62 263 SER B O 1
ATOM 5701 N N . GLU B 1 264 ? -12.969 23.156 -0.42 1 80.75 264 GLU B N 1
ATOM 5702 C CA . GLU B 1 264 ? -14.32 22.734 -0.792 1 80.75 264 GLU B CA 1
ATOM 5703 C C . GLU B 1 264 ? -14.656 23.172 -2.213 1 80.75 264 GLU B C 1
ATOM 5705 O O . GLU B 1 264 ? -14.141 24.188 -2.695 1 80.75 264 GLU B O 1
ATOM 5710 N N . GLY B 1 265 ? -15.516 22.391 -2.859 1 80.88 265 GLY B N 1
ATOM 5711 C CA . GLY B 1 265 ? -16.062 22.75 -4.156 1 80.88 265 GLY B CA 1
ATOM 5712 C C . GLY B 1 265 ? -15.07 22.547 -5.293 1 80.88 265 GLY B C 1
ATOM 5713 O O . GLY B 1 265 ? -14.086 21.828 -5.141 1 80.88 265 GLY B O 1
ATOM 5714 N N . TRP B 1 266 ? -15.508 23.031 -6.406 1 82.81 266 TRP B N 1
ATOM 5715 C CA . TRP B 1 266 ? -14.633 23.031 -7.57 1 82.81 266 TRP B CA 1
ATOM 5716 C C . TRP B 1 266 ? -13.734 24.266 -7.59 1 82.81 266 TRP B C 1
ATOM 5718 O O . TRP B 1 266 ? -14.211 25.375 -7.402 1 82.81 266 TRP B O 1
ATOM 5728 N N . ASN B 1 267 ? -12.477 24.156 -7.598 1 89.38 267 ASN B N 1
ATOM 5729 C CA . ASN B 1 267 ? -11.492 25.234 -7.605 1 89.38 267 ASN B CA 1
ATOM 5730 C C . ASN B 1 267 ? -10.211 24.812 -8.312 1 89.38 267 ASN B C 1
ATOM 5732 O O . ASN B 1 267 ? -10.125 23.703 -8.852 1 89.38 267 ASN B O 1
ATOM 5736 N N . THR B 1 268 ? -9.32 25.672 -8.375 1 91.38 268 THR B N 1
ATOM 5737 C CA . THR B 1 268 ? -8.062 25.422 -9.078 1 91.38 268 THR B CA 1
ATOM 5738 C C . THR B 1 268 ? -7.246 24.344 -8.367 1 91.38 268 THR B C 1
ATOM 5740 O O . THR B 1 268 ? -6.52 23.578 -9 1 91.38 268 THR B O 1
ATOM 5743 N N . LYS B 1 269 ? -7.402 24.219 -7.086 1 92.88 269 LYS B N 1
ATOM 5744 C CA . LYS B 1 269 ? -6.676 23.203 -6.324 1 92.88 269 LYS B CA 1
ATOM 5745 C C . LYS B 1 269 ? -7.129 21.812 -6.711 1 92.88 269 LYS B C 1
ATOM 5747 O O . LYS B 1 269 ? -6.301 20.922 -6.914 1 92.88 269 LYS B O 1
ATOM 5752 N N . VAL B 1 270 ? -8.43 21.703 -6.844 1 92.38 270 VAL B N 1
ATOM 5753 C CA . VAL B 1 270 ? -9 20.422 -7.238 1 92.38 270 VAL B CA 1
ATOM 5754 C C . VAL B 1 270 ? -8.531 20.062 -8.648 1 92.38 270 VAL B C 1
ATOM 5756 O O . VAL B 1 270 ? -8.18 18.906 -8.914 1 92.38 270 VAL B O 1
ATOM 5759 N N . ALA B 1 271 ? -8.539 21.031 -9.5 1 94 271 ALA B N 1
ATOM 5760 C CA . ALA B 1 271 ? -8.078 20.812 -10.867 1 94 271 ALA B CA 1
ATOM 5761 C C . ALA B 1 271 ? -6.637 20.312 -10.891 1 94 271 ALA B C 1
ATOM 5763 O O . ALA B 1 271 ? -6.301 19.391 -11.633 1 94 271 ALA B O 1
ATOM 5764 N N . LYS B 1 272 ? -5.793 20.922 -10.102 1 95.12 272 LYS B N 1
ATOM 5765 C CA . LYS B 1 272 ? -4.398 20.5 -10.016 1 95.12 272 LYS B CA 1
ATOM 5766 C C . LYS B 1 272 ? -4.285 19.094 -9.438 1 95.12 272 LYS B C 1
ATOM 5768 O O . LYS B 1 272 ? -3.463 18.297 -9.891 1 95.12 272 LYS B O 1
ATOM 5773 N N . GLY B 1 273 ? -5.148 18.828 -8.453 1 94.5 273 GLY B N 1
ATOM 5774 C CA . GLY B 1 273 ? -5.172 17.5 -7.879 1 94.5 273 GLY B CA 1
ATOM 5775 C C . GLY B 1 273 ? -5.543 16.422 -8.883 1 94.5 273 GLY B C 1
ATOM 5776 O O . GLY B 1 273 ? -4.93 15.352 -8.906 1 94.5 273 GLY B O 1
ATOM 5777 N N . ILE B 1 274 ? -6.492 16.688 -9.688 1 94.88 274 ILE B N 1
ATOM 5778 C CA . ILE B 1 274 ? -6.926 15.742 -10.711 1 94.88 274 ILE B CA 1
ATOM 5779 C C . ILE B 1 274 ? -5.793 15.508 -11.719 1 94.88 274 ILE B C 1
ATOM 5781 O O . ILE B 1 274 ? -5.578 14.383 -12.172 1 94.88 274 ILE B O 1
ATOM 5785 N N . ALA B 1 275 ? -5.082 16.562 -12.039 1 96.81 275 ALA B N 1
ATOM 5786 C CA . ALA B 1 275 ? -3.936 16.422 -12.938 1 96.81 275 ALA B CA 1
ATOM 5787 C C . ALA B 1 275 ? -2.898 15.469 -12.352 1 96.81 275 ALA B C 1
ATOM 5789 O O . ALA B 1 275 ? -2.369 14.617 -13.062 1 96.81 275 ALA B O 1
ATOM 5790 N N . LEU B 1 276 ? -2.633 15.641 -11.094 1 95.75 276 LEU B N 1
ATOM 5791 C CA . LEU B 1 276 ? -1.659 14.781 -10.43 1 95.75 276 LEU B CA 1
ATOM 5792 C C . LEU B 1 276 ? -2.129 13.328 -10.43 1 95.75 276 LEU B C 1
ATOM 5794 O O . LEU B 1 276 ? -1.319 12.414 -10.586 1 95.75 276 LEU B O 1
ATOM 5798 N N . LEU B 1 277 ? -3.395 13.172 -10.234 1 94.69 277 LEU B N 1
ATOM 5799 C CA . LEU B 1 277 ? -3.975 11.836 -10.289 1 94.69 277 LEU B CA 1
ATOM 5800 C C . 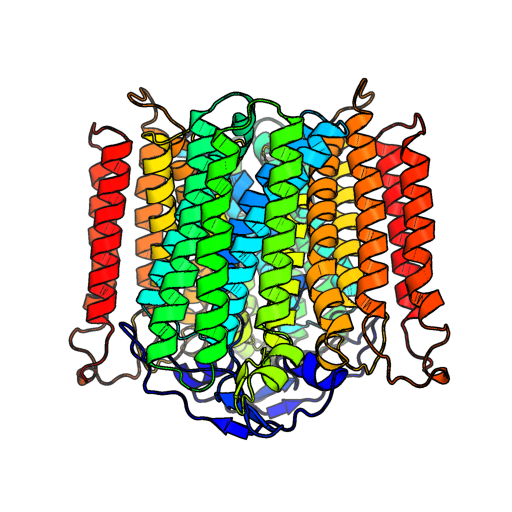LEU B 1 277 ? -3.77 11.203 -11.656 1 94.69 277 LEU B C 1
ATOM 5802 O O . LEU B 1 277 ? -3.379 10.039 -11.758 1 94.69 277 LEU B O 1
ATOM 5806 N N . ILE B 1 278 ? -3.982 11.93 -12.641 1 96.31 278 ILE B N 1
ATOM 5807 C CA . ILE B 1 278 ? -3.803 11.461 -14.008 1 96.31 278 ILE B CA 1
ATOM 5808 C C . ILE B 1 278 ? -2.332 11.125 -14.25 1 96.31 278 ILE B C 1
ATOM 5810 O O . ILE B 1 278 ? -2.012 10.102 -14.859 1 96.31 278 ILE B O 1
ATOM 5814 N N . ASP B 1 279 ? -1.478 11.992 -13.766 1 97.31 279 ASP B N 1
ATOM 5815 C CA . ASP B 1 279 ? -0.046 11.734 -13.891 1 97.31 279 ASP B CA 1
ATOM 5816 C C . ASP B 1 279 ? 0.338 10.414 -13.242 1 97.31 279 ASP B C 1
ATOM 5818 O O . ASP B 1 279 ? 1.078 9.617 -13.82 1 97.31 279 ASP B O 1
ATOM 5822 N N . ALA B 1 280 ? -0.149 10.234 -12.023 1 95.25 280 ALA B N 1
ATOM 5823 C CA . ALA B 1 280 ? 0.134 8.984 -11.32 1 95.25 280 ALA B CA 1
ATOM 5824 C C . ALA B 1 280 ? -0.294 7.777 -12.141 1 95.25 280 ALA B C 1
ATOM 5826 O O . ALA B 1 280 ? 0.443 6.793 -12.242 1 95.25 280 ALA B O 1
ATOM 5827 N N . PHE B 1 281 ? -1.444 7.871 -12.734 1 94.25 281 PHE B N 1
ATOM 5828 C CA . PHE B 1 281 ? -1.97 6.793 -13.562 1 94.25 281 PHE B CA 1
ATOM 5829 C C . PHE B 1 281 ? -1.081 6.562 -14.781 1 94.25 281 PHE B C 1
ATOM 5831 O O . PHE B 1 281 ? -0.811 5.418 -15.148 1 94.25 281 PHE B O 1
ATOM 5838 N N . ILE B 1 282 ? -0.625 7.586 -15.383 1 96.56 282 ILE B N 1
ATOM 5839 C CA . ILE B 1 282 ? 0.195 7.477 -16.594 1 96.56 282 ILE B CA 1
ATOM 5840 C C . ILE B 1 282 ? 1.529 6.816 -16.25 1 96.56 282 ILE B C 1
ATOM 5842 O O . ILE B 1 282 ? 2.004 5.941 -16.969 1 96.56 282 ILE B O 1
ATOM 5846 N N . PHE B 1 283 ? 2.143 7.219 -15.148 1 96.88 283 PHE B N 1
ATOM 5847 C CA . PHE B 1 283 ? 3.395 6.594 -14.742 1 96.88 283 PHE B CA 1
ATOM 5848 C C . PHE B 1 283 ? 3.195 5.105 -14.469 1 96.88 283 PHE B C 1
ATOM 5850 O O . PHE B 1 283 ? 4.055 4.289 -14.812 1 96.88 283 PHE B O 1
ATOM 5857 N N . LEU B 1 284 ? 2.08 4.797 -13.859 1 94 284 LEU B N 1
ATOM 5858 C CA . LEU B 1 284 ? 1.756 3.396 -13.617 1 94 284 LEU B CA 1
ATOM 5859 C C . LEU B 1 284 ? 1.692 2.617 -14.93 1 94 284 LEU B C 1
ATOM 5861 O O . LEU B 1 284 ? 2.25 1.522 -15.031 1 94 284 LEU B O 1
ATOM 5865 N N . GLU B 1 285 ? 1.063 3.209 -15.883 1 92.5 285 GLU B N 1
ATOM 5866 C CA . GLU B 1 285 ? 0.883 2.535 -17.172 1 92.5 285 GLU B CA 1
ATOM 5867 C C . GLU B 1 285 ? 2.203 2.432 -17.922 1 92.5 285 GLU B C 1
ATOM 5869 O O . GLU B 1 285 ? 2.475 1.418 -18.578 1 92.5 285 GLU B O 1
ATOM 5874 N N . LEU B 1 286 ? 2.973 3.467 -17.906 1 95.19 286 LEU B N 1
ATOM 5875 C CA . LEU B 1 286 ? 4.262 3.443 -18.578 1 95.19 286 LEU B CA 1
ATOM 5876 C C . LEU B 1 286 ? 5.16 2.354 -18 1 95.19 286 LEU B C 1
ATOM 5878 O O . LEU B 1 286 ? 5.891 1.691 -18.75 1 95.19 286 LEU B O 1
ATOM 5882 N N . TYR B 1 287 ? 5.102 2.199 -16.734 1 94.19 287 TYR B N 1
ATOM 5883 C CA . TYR B 1 287 ? 5.879 1.154 -16.078 1 94.19 287 TYR B CA 1
ATOM 5884 C C . TYR B 1 287 ? 5.363 -0.229 -16.453 1 94.19 287 TYR B C 1
ATOM 5886 O O . TYR B 1 287 ? 6.148 -1.156 -16.656 1 94.19 287 TYR B O 1
ATOM 5894 N N . SER B 1 288 ? 4.062 -0.375 -16.578 1 88.12 288 SER B N 1
ATOM 5895 C CA . SER B 1 288 ? 3.428 -1.673 -16.781 1 88.12 288 SER B CA 1
ATOM 5896 C C . SER B 1 288 ? 3.654 -2.188 -18.203 1 88.12 288 SER B C 1
ATOM 5898 O O . SER B 1 288 ? 3.934 -3.373 -18.406 1 88.12 288 SER B O 1
ATOM 5900 N N . HIS B 1 289 ? 3.512 -1.361 -19.156 1 87.06 289 HIS B N 1
ATOM 5901 C CA . HIS B 1 289 ? 3.58 -1.893 -20.516 1 87.06 289 HIS B CA 1
ATOM 5902 C C . HIS B 1 289 ? 5.012 -1.883 -21.031 1 87.06 289 HIS B C 1
ATOM 5904 O O . HIS B 1 289 ? 5.297 -2.461 -22.094 1 87.06 289 HIS B O 1
ATOM 5910 N N . LYS B 1 290 ? 5.949 -1.326 -20.297 1 88.75 290 LYS B N 1
ATOM 5911 C CA . LYS B 1 290 ? 7.363 -1.332 -20.672 1 88.75 290 LYS B CA 1
ATOM 5912 C C . LYS B 1 290 ? 7.551 -0.905 -22.125 1 88.75 290 LYS B C 1
ATOM 5914 O O . LYS B 1 290 ? 7.156 0.198 -22.5 1 88.75 290 LYS B O 1
ATOM 5919 N N . ASP B 1 291 ? 8.109 -1.729 -22.984 1 85.69 291 ASP B N 1
ATOM 5920 C CA . ASP B 1 291 ? 8.305 -1.351 -24.391 1 85.69 291 ASP B CA 1
ATOM 5921 C C . ASP B 1 291 ? 7.277 -2.031 -25.297 1 85.69 291 ASP B C 1
ATOM 5923 O O . ASP B 1 291 ? 7.336 -1.905 -26.516 1 85.69 291 ASP B O 1
ATOM 5927 N N . GLY B 1 292 ? 6.371 -2.764 -24.719 1 78.12 292 GLY B N 1
ATOM 5928 C CA . GLY B 1 292 ? 5.289 -3.373 -25.484 1 78.12 292 GLY B CA 1
ATOM 5929 C C . GLY B 1 292 ? 5.707 -4.648 -26.188 1 78.12 292 GLY B C 1
ATOM 5930 O O . GLY B 1 292 ? 4.973 -5.164 -27.031 1 78.12 292 GLY B O 1
ATOM 5931 N N . SER B 1 293 ? 6.867 -5.102 -25.875 1 79.19 293 SER B N 1
ATOM 5932 C CA . SER B 1 293 ? 7.301 -6.352 -26.5 1 79.19 293 SER B CA 1
ATOM 5933 C C . SER B 1 293 ? 6.414 -7.516 -26.078 1 79.19 293 SER B C 1
ATOM 5935 O O . SER B 1 293 ? 6.008 -7.602 -24.906 1 79.19 293 SER B O 1
ATOM 5937 N N . ILE B 1 294 ? 6.09 -8.273 -27 1 75.06 294 ILE B N 1
ATOM 5938 C CA . ILE B 1 294 ? 5.242 -9.43 -26.734 1 75.06 294 ILE B CA 1
ATOM 5939 C C . ILE B 1 294 ? 6.039 -10.492 -25.984 1 75.06 294 ILE B C 1
ATOM 5941 O O . ILE B 1 294 ? 5.586 -11.008 -24.953 1 75.06 294 ILE B O 1
ATOM 5945 N N . ARG B 1 295 ? 7.223 -10.867 -26.531 1 79 295 ARG B N 1
ATOM 5946 C CA . ARG B 1 295 ? 8.148 -11.789 -25.891 1 79 295 ARG B CA 1
ATOM 5947 C C . ARG B 1 295 ? 9.516 -11.141 -25.688 1 79 295 ARG B C 1
ATOM 5949 O O . ARG B 1 295 ? 9.961 -10.344 -26.516 1 79 295 ARG B O 1
ATOM 5956 N N . ALA B 1 296 ? 10.047 -11.359 -24.547 1 83.06 296 ALA B N 1
ATOM 5957 C CA . ALA B 1 296 ? 11.375 -10.805 -24.281 1 83.06 296 ALA B CA 1
ATOM 5958 C C . ALA B 1 296 ? 12.117 -11.648 -23.25 1 83.06 296 ALA B C 1
ATOM 5960 O O . ALA B 1 296 ? 11.508 -12.43 -22.516 1 83.06 296 ALA B O 1
ATOM 5961 N N . THR B 1 297 ? 13.438 -11.633 -23.359 1 82.56 297 THR B N 1
ATOM 5962 C CA . THR B 1 297 ? 14.266 -12.125 -22.266 1 82.56 297 THR B CA 1
ATOM 5963 C C . THR B 1 297 ? 14.414 -11.062 -21.188 1 82.56 297 THR B C 1
ATOM 5965 O O . THR B 1 297 ? 14.852 -9.945 -21.453 1 82.56 297 THR B O 1
ATOM 5968 N N . HIS B 1 298 ? 13.961 -11.453 -20.016 1 84.69 298 HIS B N 1
ATOM 5969 C CA . HIS B 1 298 ? 14.039 -10.5 -18.922 1 84.69 298 HIS B CA 1
ATOM 5970 C C . HIS B 1 298 ? 15.477 -10.094 -18.641 1 84.69 298 HIS B C 1
ATOM 5972 O O . HIS B 1 298 ? 16.391 -10.922 -18.719 1 84.69 298 HIS B O 1
ATOM 5978 N N . ALA B 1 299 ? 15.625 -8.883 -18.219 1 85.94 299 ALA B N 1
ATOM 5979 C CA . ALA B 1 299 ? 16.938 -8.289 -17.969 1 85.94 299 ALA B CA 1
ATOM 5980 C C . ALA B 1 299 ? 17.734 -9.133 -16.984 1 85.94 299 ALA B C 1
ATOM 5982 O O . ALA B 1 299 ? 18.953 -9.305 -17.141 1 85.94 299 ALA B O 1
ATOM 5983 N N . MET B 1 300 ? 17.141 -9.75 -16.016 1 78.88 300 MET B N 1
ATOM 5984 C CA . MET B 1 300 ? 17.812 -10.477 -14.953 1 78.88 300 MET B CA 1
ATOM 5985 C C . MET B 1 300 ? 18.234 -11.867 -15.43 1 78.88 300 MET B C 1
ATOM 5987 O O . MET B 1 300 ? 19.016 -12.547 -14.766 1 78.88 300 MET B O 1
ATOM 5991 N N . ARG B 1 301 ? 17.703 -12.203 -16.562 1 78.38 301 ARG B N 1
ATOM 5992 C CA . ARG B 1 301 ? 18.078 -13.484 -17.141 1 78.38 301 ARG B CA 1
ATOM 5993 C C . ARG B 1 301 ? 19.125 -13.305 -18.25 1 78.38 301 ARG B C 1
ATOM 5995 O O . ARG B 1 301 ? 19.766 -14.266 -18.656 1 78.38 301 ARG B O 1
ATOM 6002 N N . ARG B 1 302 ? 19.25 -12.148 -18.688 1 81.12 302 ARG B N 1
ATOM 6003 C CA . ARG B 1 302 ? 20.109 -11.844 -19.844 1 81.12 302 ARG B CA 1
ATOM 6004 C C . ARG B 1 302 ? 21.578 -11.883 -19.453 1 81.12 302 ARG B C 1
ATOM 6006 O O . ARG B 1 302 ? 22.359 -12.656 -20.016 1 81.12 302 ARG B O 1
ATOM 6013 N N . SER B 1 303 ? 21.969 -11.055 -18.578 1 82.38 303 SER B N 1
ATOM 6014 C CA . SER B 1 303 ? 23.344 -10.938 -18.109 1 82.38 303 SER B CA 1
ATOM 6015 C C . SER B 1 303 ? 23.391 -10.305 -16.719 1 82.38 303 SER B C 1
ATOM 6017 O O . SER B 1 303 ? 22.391 -9.781 -16.234 1 82.38 303 SER B O 1
ATOM 6019 N N . VAL B 1 304 ? 24.547 -10.445 -16.125 1 81.19 304 VAL B N 1
ATOM 6020 C CA . VAL B 1 304 ? 24.75 -9.852 -14.812 1 81.19 304 VAL B CA 1
ATOM 6021 C C . VAL B 1 304 ? 24.625 -8.336 -14.906 1 81.19 304 VAL B C 1
ATOM 6023 O O . VAL B 1 304 ? 24.031 -7.695 -14.039 1 81.19 304 VAL B O 1
ATOM 6026 N N . SER B 1 305 ? 25.125 -7.836 -15.984 1 86.31 305 SER B N 1
ATOM 6027 C CA . SER B 1 305 ? 25.094 -6.387 -16.156 1 86.31 305 SER B CA 1
ATOM 6028 C C . SER B 1 305 ? 23.656 -5.883 -16.312 1 86.31 305 SER B C 1
ATOM 6030 O O . SER B 1 305 ? 23.281 -4.871 -15.719 1 86.31 305 SER B O 1
ATOM 6032 N N . THR B 1 306 ? 22.859 -6.539 -17.062 1 89.56 306 THR B N 1
ATOM 6033 C CA . THR B 1 306 ? 21.484 -6.117 -17.25 1 89.56 306 THR B CA 1
ATOM 6034 C C . THR B 1 306 ? 20.656 -6.359 -15.977 1 89.56 306 THR B C 1
ATOM 6036 O O . THR B 1 306 ? 19.719 -5.617 -15.688 1 89.56 306 THR B O 1
ATOM 6039 N N . ALA B 1 307 ? 21.062 -7.391 -15.273 1 86.81 307 ALA B N 1
ATOM 6040 C CA . ALA B 1 307 ? 20.391 -7.656 -14 1 86.81 307 ALA B CA 1
ATOM 6041 C C . ALA B 1 307 ? 20.641 -6.527 -13.008 1 86.81 307 ALA B C 1
ATOM 6043 O O . ALA B 1 307 ? 19.688 -6.02 -12.391 1 86.81 307 ALA B O 1
ATOM 6044 N N . LEU B 1 308 ? 21.875 -6.191 -12.906 1 87.88 308 LEU B N 1
ATOM 6045 C CA . LEU B 1 308 ? 22.234 -5.078 -12.031 1 87.88 308 LEU B CA 1
ATOM 6046 C C . LEU B 1 308 ? 21.562 -3.789 -12.5 1 87.88 308 LEU B C 1
ATOM 6048 O O . LEU B 1 308 ? 21.062 -3.018 -11.68 1 87.88 308 LEU B O 1
ATOM 6052 N N . GLY B 1 309 ? 21.578 -3.576 -13.766 1 91.06 309 GLY B N 1
ATOM 6053 C CA . GLY B 1 309 ? 20.891 -2.412 -14.305 1 91.06 309 GLY B CA 1
ATOM 6054 C C . GLY B 1 309 ? 19.422 -2.367 -13.945 1 91.06 309 GLY B C 1
ATOM 6055 O O . GLY B 1 309 ? 18.891 -1.309 -13.594 1 91.06 309 GLY B O 1
ATOM 6056 N N . TYR B 1 310 ? 18.797 -3.477 -14.062 1 91.25 310 TYR B N 1
ATOM 6057 C CA . TYR B 1 310 ? 17.375 -3.584 -13.766 1 91.25 310 TYR B CA 1
ATOM 6058 C C . TYR B 1 310 ? 17.109 -3.264 -12.305 1 91.25 310 TYR B C 1
ATOM 6060 O O . TYR B 1 310 ? 16.188 -2.496 -11.992 1 91.25 310 TYR B O 1
ATOM 6068 N N . ILE B 1 311 ? 17.953 -3.746 -11.469 1 89.69 311 ILE B N 1
ATOM 6069 C CA . ILE B 1 311 ? 17.75 -3.564 -10.039 1 89.69 311 ILE B CA 1
ATOM 6070 C C . ILE B 1 311 ? 18.047 -2.117 -9.648 1 89.69 311 ILE B C 1
ATOM 6072 O O . ILE B 1 311 ? 17.234 -1.463 -8.992 1 89.69 311 ILE B O 1
ATOM 6076 N N . TYR B 1 312 ? 19.078 -1.57 -10.148 1 92.38 312 TYR B N 1
ATOM 6077 C CA . TYR B 1 312 ? 19.547 -0.266 -9.695 1 92.38 312 TYR B CA 1
ATOM 6078 C C . TYR B 1 312 ? 18.766 0.858 -10.367 1 92.38 312 TYR B C 1
ATOM 6080 O O . TYR B 1 312 ? 18.672 1.965 -9.828 1 92.38 312 TYR B O 1
ATOM 6088 N N . ILE B 1 313 ? 18.172 0.592 -11.484 1 95.75 313 ILE B N 1
ATOM 6089 C CA . ILE B 1 313 ? 17.438 1.646 -12.164 1 95.75 313 ILE B CA 1
ATOM 6090 C C . ILE B 1 313 ? 16.188 2 -11.352 1 95.75 313 ILE B C 1
ATOM 6092 O O . ILE B 1 313 ? 15.656 3.105 -11.477 1 95.75 313 ILE B O 1
ATOM 6096 N N . HIS B 1 314 ? 15.781 1.102 -10.523 1 96 314 HIS B N 1
ATOM 6097 C CA . HIS B 1 314 ? 14.602 1.354 -9.711 1 96 314 HIS B CA 1
ATOM 6098 C C . HIS B 1 314 ? 14.898 2.367 -8.609 1 96 314 HIS B C 1
ATOM 6100 O O . HIS B 1 314 ? 13.984 3.006 -8.086 1 96 314 HIS B O 1
ATOM 6106 N N . LEU B 1 315 ? 16.141 2.508 -8.289 1 94.75 315 LEU B N 1
ATOM 6107 C CA . LEU B 1 315 ? 16.516 3.457 -7.246 1 94.75 315 LEU B CA 1
ATOM 6108 C C . LEU B 1 315 ? 16.219 4.887 -7.688 1 94.75 315 LEU B C 1
ATOM 6110 O O . LEU B 1 315 ? 15.398 5.574 -7.07 1 94.75 315 LEU B O 1
ATOM 6114 N N . PRO B 1 316 ? 16.812 5.359 -8.766 1 95.56 316 PRO B N 1
ATOM 6115 C CA . PRO B 1 316 ? 16.469 6.719 -9.195 1 95.56 316 PRO B CA 1
ATOM 6116 C C . PRO B 1 316 ? 15.016 6.855 -9.641 1 95.56 316 PRO B C 1
ATOM 6118 O O . PRO B 1 316 ? 14.422 7.922 -9.484 1 95.56 316 PRO B O 1
ATOM 6121 N N . LEU B 1 317 ? 14.391 5.805 -10.18 1 97.31 317 LEU B N 1
ATOM 6122 C CA . LEU B 1 317 ? 12.992 5.828 -10.594 1 97.31 317 LEU B CA 1
ATOM 6123 C C . LEU B 1 317 ? 12.078 6.117 -9.406 1 97.31 317 LEU B C 1
ATOM 6125 O O . LEU B 1 317 ? 11.281 7.059 -9.445 1 97.31 317 LEU B O 1
ATOM 6129 N N . ILE B 1 318 ? 12.297 5.398 -8.352 1 96 318 ILE B N 1
ATOM 6130 C CA . ILE B 1 318 ? 11.438 5.523 -7.176 1 96 318 ILE B CA 1
ATOM 6131 C C . ILE B 1 318 ? 11.758 6.824 -6.438 1 96 318 ILE B C 1
ATOM 6133 O O . ILE B 1 318 ? 10.852 7.547 -6.02 1 96 318 ILE B O 1
ATOM 6137 N N . ALA B 1 319 ? 13 7.117 -6.305 1 95.56 319 ALA B N 1
ATOM 6138 C CA . ALA B 1 319 ? 13.398 8.352 -5.637 1 95.56 319 ALA B CA 1
ATOM 6139 C C . ALA B 1 319 ? 12.805 9.57 -6.332 1 95.56 319 ALA B C 1
ATOM 6141 O O . ALA B 1 319 ? 12.289 10.484 -5.668 1 95.56 319 ALA B O 1
ATOM 6142 N N . SER B 1 320 ? 12.836 9.586 -7.641 1 96.5 320 SER B N 1
ATOM 6143 C CA . SER B 1 320 ? 12.32 10.727 -8.391 1 96.5 320 SER B CA 1
ATOM 6144 C C . SER B 1 320 ? 10.797 10.805 -8.297 1 96.5 320 SER B C 1
ATOM 6146 O O . SER B 1 320 ? 10.234 11.891 -8.156 1 96.5 320 SER B O 1
ATOM 6148 N N . LEU B 1 321 ? 10.148 9.711 -8.352 1 96.38 321 LEU B N 1
ATOM 6149 C CA . LEU B 1 321 ? 8.695 9.703 -8.32 1 96.38 321 LEU B CA 1
ATOM 6150 C C . LEU B 1 321 ? 8.18 10.18 -6.965 1 96.38 321 LEU B C 1
ATOM 6152 O O . LEU B 1 321 ? 7.141 10.836 -6.883 1 96.38 321 LEU B O 1
ATOM 6156 N N . LEU B 1 322 ? 8.906 9.781 -5.922 1 95.19 322 LEU B N 1
ATOM 6157 C CA . LEU B 1 322 ? 8.539 10.273 -4.598 1 95.19 322 LEU B CA 1
ATOM 6158 C C . LEU B 1 322 ? 8.625 11.797 -4.535 1 95.19 322 LEU B C 1
ATOM 6160 O O . LEU B 1 322 ? 7.746 12.453 -3.971 1 95.19 322 LEU B O 1
ATOM 6164 N N . ILE B 1 323 ? 9.609 12.305 -5.18 1 95.25 323 ILE B N 1
ATOM 6165 C CA . ILE B 1 323 ? 9.781 13.75 -5.238 1 95.25 323 ILE B CA 1
ATOM 6166 C C . ILE B 1 323 ? 8.664 14.375 -6.059 1 95.25 323 ILE B C 1
ATOM 6168 O O . ILE B 1 323 ? 8.094 15.398 -5.668 1 95.25 323 ILE B O 1
ATOM 6172 N N . VAL B 1 324 ? 8.328 13.781 -7.18 1 96.75 324 VAL B N 1
ATOM 6173 C CA . VAL B 1 324 ? 7.266 14.289 -8.039 1 96.75 324 VAL B CA 1
ATOM 6174 C C . VAL B 1 324 ? 5.949 14.32 -7.27 1 96.75 324 VAL B C 1
ATOM 6176 O O . VAL B 1 324 ? 5.219 15.312 -7.309 1 96.75 324 VAL B O 1
ATOM 6179 N N . GLY B 1 325 ? 5.68 13.258 -6.609 1 94.88 325 GLY B N 1
ATOM 6180 C CA . GLY B 1 325 ? 4.449 13.188 -5.836 1 94.88 325 GLY B CA 1
ATOM 6181 C C . GLY B 1 325 ? 4.359 14.25 -4.758 1 94.88 325 GLY B C 1
ATOM 6182 O O . GLY B 1 325 ? 3.338 14.93 -4.629 1 94.88 325 GLY B O 1
ATOM 6183 N N . ASP B 1 326 ? 5.402 14.43 -4.047 1 93.38 326 ASP B N 1
ATOM 6184 C CA . ASP B 1 326 ? 5.43 15.383 -2.945 1 93.38 326 ASP B CA 1
ATOM 6185 C C . ASP B 1 326 ? 5.387 16.828 -3.467 1 93.38 326 ASP B C 1
ATOM 6187 O O . ASP B 1 326 ? 4.617 17.641 -2.967 1 93.38 326 ASP B O 1
ATOM 6191 N N . ALA B 1 327 ? 6.254 17.062 -4.375 1 94.88 327 ALA B N 1
ATOM 6192 C CA . ALA B 1 327 ? 6.281 18.406 -4.969 1 94.88 327 ALA B CA 1
ATOM 6193 C C . ALA B 1 327 ? 4.953 18.734 -5.645 1 94.88 327 ALA B C 1
ATOM 6195 O O . ALA B 1 327 ? 4.438 19.844 -5.516 1 94.88 327 ALA B O 1
ATOM 6196 N N . GLY B 1 328 ? 4.387 17.781 -6.375 1 94.81 328 GLY B N 1
ATOM 6197 C CA . GLY B 1 328 ? 3.092 17.969 -7.008 1 94.81 328 GLY B CA 1
ATOM 6198 C C . GLY B 1 328 ? 1.979 18.266 -6.016 1 94.81 328 GLY B C 1
ATOM 6199 O O . GLY B 1 328 ? 1.137 19.125 -6.254 1 94.81 328 GLY B O 1
ATOM 6200 N N . ALA B 1 329 ? 1.985 17.547 -4.984 1 92.62 329 ALA B N 1
ATOM 6201 C CA . ALA B 1 329 ? 0.984 17.766 -3.943 1 92.62 329 ALA B CA 1
ATOM 6202 C C . ALA B 1 329 ? 1.115 19.156 -3.34 1 92.62 329 ALA B C 1
ATOM 6204 O O . ALA B 1 329 ? 0.112 19.828 -3.098 1 92.62 329 ALA B O 1
ATOM 6205 N N . ASP B 1 330 ? 2.316 19.578 -3.074 1 91.44 330 ASP B N 1
ATOM 6206 C CA . ASP B 1 330 ? 2.551 20.906 -2.535 1 91.44 330 ASP B CA 1
ATOM 6207 C C . ASP B 1 330 ? 2.068 21.984 -3.508 1 91.44 330 ASP B C 1
ATOM 6209 O O . ASP B 1 330 ? 1.443 22.969 -3.096 1 91.44 330 ASP B O 1
ATOM 6213 N N . LEU B 1 331 ? 2.371 21.75 -4.73 1 93.06 331 LEU B N 1
ATOM 6214 C CA . LEU B 1 331 ? 1.941 22.703 -5.746 1 93.06 331 LEU B CA 1
ATOM 6215 C C . LEU B 1 331 ? 0.421 22.719 -5.871 1 93.06 331 LEU B C 1
ATOM 6217 O O . LEU B 1 331 ? -0.175 23.766 -6.125 1 93.06 331 LEU B O 1
ATOM 6221 N N . ALA B 1 332 ? -0.188 21.625 -5.738 1 92 332 ALA B N 1
ATOM 6222 C CA . ALA B 1 332 ? -1.639 21.531 -5.867 1 92 332 ALA B CA 1
ATOM 6223 C C . ALA B 1 332 ? -2.348 22.281 -4.746 1 92 332 ALA B C 1
ATOM 6225 O O . ALA B 1 332 ? -3.439 22.812 -4.945 1 92 332 ALA B O 1
ATOM 6226 N N . LYS B 1 333 ? -1.736 22.375 -3.588 1 89.38 333 LYS B N 1
ATOM 6227 C CA . LYS B 1 333 ? -2.334 23 -2.416 1 89.38 333 LYS B CA 1
ATOM 6228 C C . LYS B 1 333 ? -2.236 24.516 -2.5 1 89.38 333 LYS B C 1
ATOM 6230 O O . LYS B 1 333 ? -2.963 25.234 -1.806 1 89.38 333 LYS B O 1
ATOM 6235 N N . LEU B 1 334 ? -1.33 24.875 -3.262 1 87.5 334 LEU B N 1
ATOM 6236 C CA . LEU B 1 334 ? -1.062 26.297 -3.328 1 87.5 334 LEU B CA 1
ATOM 6237 C C . LEU B 1 334 ? -2.166 27.031 -4.09 1 87.5 334 LEU B C 1
ATOM 6239 O O . LEU B 1 334 ? -2.674 26.516 -5.09 1 87.5 334 LEU B O 1
ATOM 6243 N N . GLY B 1 335 ? -2.537 28.156 -3.529 1 80.69 335 GLY B N 1
ATOM 6244 C CA . GLY B 1 335 ? -3.453 29.031 -4.25 1 80.69 335 GLY B CA 1
ATOM 6245 C C . GLY B 1 335 ? -2.771 29.844 -5.332 1 80.69 335 GLY B C 1
ATOM 6246 O O . GLY B 1 335 ? -1.541 29.859 -5.422 1 80.69 335 GLY B O 1
ATOM 6247 N N . GLU B 1 336 ? -3.566 30.312 -6.25 1 77.12 336 GLU B N 1
ATOM 6248 C CA . GLU B 1 336 ? -3.033 31.156 -7.316 1 77.12 336 GLU B CA 1
ATOM 6249 C C . GLU B 1 336 ? -3.281 32.625 -7.023 1 77.12 336 GLU B C 1
ATOM 6251 O O . GLU B 1 336 ? -4.363 33 -6.562 1 77.12 336 GLU B O 1
ATOM 6256 N N . PRO B 1 337 ? -2.316 33.625 -7.297 1 65.5 337 PRO B N 1
ATOM 6257 C CA . PRO B 1 337 ? -0.929 33.406 -7.715 1 65.5 337 PRO B CA 1
ATOM 6258 C C . PRO B 1 337 ? -0.03 32.969 -6.57 1 65.5 337 PRO B C 1
ATOM 6260 O O . PRO B 1 337 ? -0.374 33.125 -5.398 1 65.5 337 PRO B O 1
ATOM 6263 N N . TYR B 1 338 ? 0.707 32.031 -6.754 1 63.28 338 TYR B N 1
ATOM 6264 C CA . TYR B 1 338 ? 1.628 31.609 -5.703 1 63.28 338 TYR B CA 1
ATOM 6265 C C . TYR B 1 338 ? 3.008 32.219 -5.914 1 63.28 338 TYR B C 1
ATOM 6267 O O . TYR B 1 338 ? 3.551 32.188 -7.023 1 63.28 338 TYR B O 1
ATOM 6275 N N . GLU B 1 339 ? 3.344 33.281 -5.086 1 61.34 339 GLU B N 1
ATOM 6276 C CA . GLU B 1 339 ? 4.699 33.812 -5.172 1 61.34 339 GLU B CA 1
ATOM 6277 C C . GLU B 1 339 ? 5.734 32.688 -5.254 1 61.34 339 GLU B C 1
ATOM 6279 O O . GLU B 1 339 ? 5.379 31.531 -5.445 1 61.34 339 GLU B O 1
ATOM 6284 N N . GLU B 1 340 ? 6.938 32.625 -4.367 1 61.75 340 GLU B N 1
ATOM 6285 C CA . GLU B 1 340 ? 8.289 32.094 -4.367 1 61.75 340 GLU B CA 1
ATOM 6286 C C . GLU B 1 340 ? 8.266 30.562 -4.242 1 61.75 340 GLU B C 1
ATOM 6288 O O . GLU B 1 340 ? 8.359 30.031 -3.135 1 61.75 340 GLU B O 1
ATOM 6293 N N . GLU B 1 341 ? 7.508 29.766 -5.32 1 80.19 341 GLU B N 1
ATOM 6294 C CA . GLU B 1 341 ? 7.605 28.328 -5.156 1 80.19 341 GLU B CA 1
ATOM 6295 C C . GLU B 1 341 ? 8.352 27.688 -6.324 1 80.19 341 GLU B C 1
ATOM 6297 O O . GLU B 1 341 ? 8 26.578 -6.762 1 80.19 341 GLU B O 1
ATOM 6302 N N . ARG B 1 342 ? 9.469 28.484 -6.754 1 87.44 342 ARG B N 1
ATOM 6303 C CA . ARG B 1 342 ? 10.203 28.047 -7.938 1 87.44 342 ARG B CA 1
ATOM 6304 C C . ARG B 1 342 ? 10.961 26.75 -7.664 1 87.44 342 ARG B C 1
ATOM 6306 O O . ARG B 1 342 ? 11.047 25.875 -8.531 1 87.44 342 ARG B O 1
ATOM 6313 N N . GLY B 1 343 ? 11.461 26.656 -6.508 1 91.69 343 GLY B N 1
ATOM 6314 C CA . GLY B 1 343 ? 12.18 25.438 -6.148 1 91.69 343 GLY B CA 1
ATOM 6315 C C . GLY B 1 343 ? 11.32 24.188 -6.227 1 91.69 343 GLY B C 1
ATOM 6316 O O . GLY B 1 343 ? 11.766 23.156 -6.723 1 91.69 343 GLY B O 1
ATOM 6317 N N . VAL B 1 344 ? 10.125 24.344 -5.797 1 94.31 344 VAL B N 1
ATOM 6318 C CA . VAL B 1 344 ? 9.203 23.203 -5.789 1 94.31 344 VAL B CA 1
ATOM 6319 C C . VAL B 1 344 ? 8.844 22.828 -7.227 1 94.31 344 VAL B C 1
ATOM 6321 O O . VAL B 1 344 ? 8.75 21.641 -7.555 1 94.31 344 VAL B O 1
ATOM 6324 N N . VAL B 1 345 ? 8.695 23.812 -8.094 1 95 345 VAL B N 1
ATOM 6325 C CA . VAL B 1 345 ? 8.398 23.562 -9.5 1 95 345 VAL B CA 1
ATOM 6326 C C . VAL B 1 345 ? 9.539 22.797 -10.156 1 95 345 VAL B C 1
ATOM 6328 O O . VAL B 1 345 ? 9.305 21.844 -10.906 1 95 345 VAL B O 1
ATOM 6331 N N . PHE B 1 346 ? 10.711 23.156 -9.844 1 95.12 346 PHE B N 1
ATOM 6332 C CA . PHE B 1 346 ? 11.875 22.484 -10.414 1 95.12 346 PHE B CA 1
ATOM 6333 C C . PHE B 1 346 ? 11.969 21.047 -9.914 1 95.12 346 PHE B C 1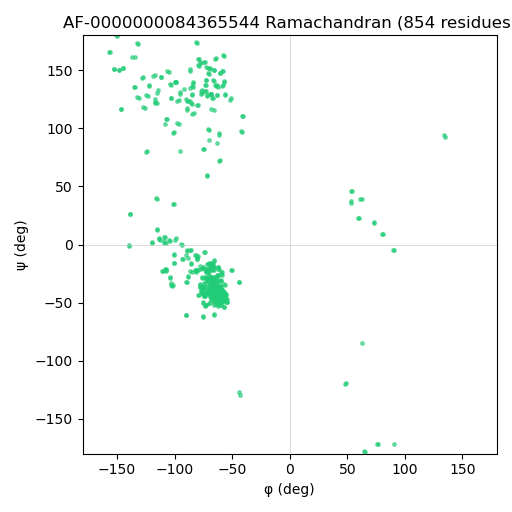
ATOM 6335 O O . PHE B 1 346 ? 12.336 20.156 -10.672 1 95.12 346 PHE B O 1
ATOM 6342 N N . PHE B 1 347 ? 11.711 20.859 -8.625 1 96.12 347 PHE B N 1
ATOM 6343 C CA . PHE B 1 347 ? 11.688 19.5 -8.102 1 96.12 347 PHE B CA 1
ATOM 6344 C C . PHE B 1 347 ? 10.648 18.656 -8.836 1 96.12 347 PHE B C 1
ATOM 6346 O O . PHE B 1 347 ? 10.922 17.5 -9.188 1 96.12 347 PHE B O 1
ATOM 6353 N N . PHE B 1 348 ? 9.5 19.266 -9.117 1 96.81 348 PHE B N 1
ATOM 6354 C CA . PHE B 1 348 ? 8.406 18.578 -9.805 1 96.81 348 PHE B CA 1
ATOM 6355 C C . PHE B 1 348 ? 8.812 18.219 -11.227 1 96.81 348 PHE B C 1
ATOM 6357 O O . PHE B 1 348 ? 8.758 17.047 -11.609 1 96.81 348 PHE B O 1
ATOM 6364 N N . SER B 1 349 ? 9.336 19.125 -11.969 1 97.5 349 SER B N 1
ATOM 6365 C CA . SER B 1 349 ? 9.641 18.938 -13.375 1 97.5 349 SER B CA 1
ATOM 6366 C C . SER B 1 349 ? 10.898 18.094 -13.562 1 97.5 349 SER B C 1
ATOM 6368 O O . SER B 1 349 ? 10.945 17.219 -14.43 1 97.5 349 SER B O 1
ATOM 6370 N N . ALA B 1 350 ? 11.875 18.359 -12.75 1 96.75 350 ALA B N 1
ATOM 6371 C CA . ALA B 1 350 ? 13.094 17.562 -12.828 1 96.75 350 ALA B CA 1
ATOM 6372 C C . ALA B 1 350 ? 12.828 16.109 -12.43 1 96.75 350 ALA B C 1
ATOM 6374 O O . ALA B 1 350 ? 13.406 15.188 -13.008 1 96.75 350 ALA B O 1
ATOM 6375 N N . GLY B 1 351 ? 12.023 15.992 -11.375 1 97.31 351 GLY B N 1
ATOM 6376 C CA . GLY B 1 351 ? 11.641 14.648 -10.984 1 97.31 351 GLY B CA 1
ATOM 6377 C C . GLY B 1 351 ? 10.969 13.875 -12.109 1 97.31 351 GLY B C 1
ATOM 6378 O O . GLY B 1 351 ? 11.273 12.711 -12.336 1 97.31 351 GLY B O 1
ATOM 6379 N N . ILE B 1 352 ? 10.062 14.531 -12.82 1 98.5 352 ILE B N 1
ATOM 6380 C CA . ILE B 1 352 ? 9.359 13.906 -13.938 1 98.5 352 ILE B CA 1
ATOM 6381 C C . ILE B 1 352 ? 10.367 13.5 -15.016 1 98.5 352 ILE B C 1
ATOM 6383 O O . ILE B 1 352 ? 10.297 12.398 -15.555 1 98.5 352 ILE B O 1
ATOM 6387 N N . PHE B 1 353 ? 11.273 14.375 -15.273 1 98.56 353 PHE B N 1
ATOM 6388 C CA . PHE B 1 353 ? 12.273 14.109 -16.297 1 98.56 353 PHE B CA 1
ATOM 6389 C C . PHE B 1 353 ? 13.102 12.883 -15.93 1 98.56 353 PHE B C 1
ATOM 6391 O O . PHE B 1 353 ? 13.289 11.984 -16.766 1 98.56 353 PHE B O 1
ATOM 6398 N N . ILE B 1 354 ? 13.586 12.82 -14.711 1 97.94 354 ILE B N 1
ATOM 6399 C CA . ILE B 1 354 ? 14.406 11.703 -14.266 1 97.94 354 ILE B CA 1
ATOM 6400 C C . ILE B 1 354 ? 13.586 10.414 -14.297 1 97.94 354 ILE B C 1
ATOM 6402 O O . ILE B 1 354 ? 14.086 9.367 -14.711 1 97.94 354 ILE B O 1
ATOM 6406 N N . ALA B 1 355 ? 12.352 10.516 -13.844 1 98.19 355 ALA B N 1
ATOM 6407 C CA . ALA B 1 355 ? 11.484 9.344 -13.859 1 98.19 355 ALA B CA 1
ATOM 6408 C C . ALA B 1 355 ? 11.297 8.82 -15.281 1 98.19 355 ALA B C 1
ATOM 6410 O O . ALA B 1 355 ? 11.367 7.609 -15.516 1 98.19 355 ALA B O 1
ATOM 6411 N N . LEU B 1 356 ? 11.055 9.703 -16.219 1 98.5 356 LEU B N 1
ATOM 6412 C CA . LEU B 1 356 ? 10.844 9.297 -17.594 1 98.5 356 LEU B CA 1
ATOM 6413 C C . LEU B 1 356 ? 12.117 8.703 -18.188 1 98.5 356 LEU B C 1
ATOM 6415 O O . LEU B 1 356 ? 12.062 7.75 -18.969 1 98.5 356 LEU B O 1
ATOM 6419 N N . CYS B 1 357 ? 13.266 9.242 -17.844 1 98.12 357 CYS B N 1
ATOM 6420 C CA . CYS B 1 357 ? 14.531 8.656 -18.281 1 98.12 357 CYS B CA 1
ATOM 6421 C C . CYS B 1 357 ? 14.688 7.242 -17.75 1 98.12 357 CYS B C 1
ATOM 6423 O O . CYS B 1 357 ? 15.047 6.328 -18.484 1 98.12 357 CYS B O 1
ATOM 6425 N N . ALA B 1 358 ? 14.414 7.145 -16.484 1 97.81 358 ALA B N 1
ATOM 6426 C CA . ALA B 1 358 ? 14.516 5.824 -15.875 1 97.81 358 ALA B CA 1
ATOM 6427 C C . ALA B 1 358 ? 13.539 4.844 -16.516 1 97.81 358 ALA B C 1
ATOM 6429 O O . ALA B 1 358 ? 13.867 3.678 -16.734 1 97.81 358 ALA B O 1
ATOM 6430 N N . LEU B 1 359 ? 12.328 5.297 -16.812 1 97.69 359 LEU B N 1
ATOM 6431 C CA . LEU B 1 359 ? 11.297 4.457 -17.422 1 97.69 359 LEU B CA 1
ATOM 6432 C C . LEU B 1 359 ? 11.664 4.086 -18.859 1 97.69 359 LEU B C 1
ATOM 6434 O O . LEU B 1 359 ? 11.086 3.156 -19.422 1 97.69 359 LEU B O 1
ATOM 6438 N N . THR B 1 360 ? 12.539 4.867 -19.422 1 97.19 360 THR B N 1
ATOM 6439 C CA . THR B 1 360 ? 13.039 4.535 -20.75 1 97.19 360 THR B CA 1
ATOM 6440 C C . THR B 1 360 ? 14.125 3.463 -20.672 1 97.19 360 THR B C 1
ATOM 6442 O O . THR B 1 360 ? 14.102 2.492 -21.422 1 97.19 360 THR B O 1
ATOM 6445 N N . ILE B 1 361 ? 15.016 3.604 -19.719 1 96.25 361 ILE B N 1
ATOM 6446 C CA . ILE B 1 361 ? 16.141 2.688 -19.562 1 96.25 361 ILE B CA 1
ATOM 6447 C C . ILE B 1 361 ? 15.633 1.324 -19.094 1 96.25 361 ILE B C 1
ATOM 6449 O O . ILE B 1 361 ? 16.125 0.286 -19.531 1 96.25 361 ILE B O 1
ATOM 6453 N N . HIS B 1 362 ? 14.617 1.312 -18.297 1 95 362 HIS B N 1
ATOM 6454 C CA . HIS B 1 362 ? 14.078 0.121 -17.656 1 95 362 HIS B CA 1
ATOM 6455 C C . HIS B 1 362 ? 13.695 -0.936 -18.703 1 95 362 HIS B C 1
ATOM 6457 O O . HIS B 1 362 ? 14.219 -2.053 -18.672 1 95 362 HIS B O 1
ATOM 6463 N N . PRO B 1 363 ? 12.891 -0.629 -19.703 1 92.94 363 PRO B N 1
ATOM 6464 C CA . PRO B 1 363 ? 12.516 -1.658 -20.672 1 92.94 363 PRO B CA 1
ATOM 6465 C C . PRO B 1 363 ? 13.641 -1.974 -21.656 1 92.94 363 PRO B C 1
ATOM 6467 O O . PRO B 1 363 ? 13.656 -3.055 -22.25 1 92.94 363 PRO B O 1
ATOM 6470 N N . LEU B 1 364 ? 14.57 -1.104 -21.812 1 93.06 364 LEU B N 1
ATOM 6471 C CA . LEU B 1 364 ? 15.656 -1.323 -22.75 1 93.06 364 LEU B CA 1
ATOM 6472 C C . LEU B 1 364 ? 16.609 -2.398 -22.25 1 93.06 364 LEU B C 1
ATOM 6474 O O . LEU B 1 364 ? 17.406 -2.945 -23.016 1 93.06 364 LEU B O 1
ATOM 6478 N N . LEU B 1 365 ? 16.5 -2.656 -21 1 92.44 365 LEU B N 1
ATOM 6479 C CA . LEU B 1 365 ? 17.359 -3.676 -20.406 1 92.44 365 LEU B CA 1
ATOM 6480 C C . LEU B 1 365 ? 16.891 -5.074 -20.781 1 92.44 365 LEU B C 1
ATOM 6482 O O . LEU B 1 365 ? 17.656 -6.035 -20.719 1 92.44 365 LEU B O 1
ATOM 6486 N N . ASP B 1 366 ? 15.664 -5.168 -21.188 1 89.12 366 ASP B N 1
ATOM 6487 C CA . ASP B 1 366 ? 15.148 -6.438 -21.688 1 89.12 366 ASP B CA 1
ATOM 6488 C C . ASP B 1 366 ? 15.586 -6.676 -23.141 1 89.12 366 ASP B C 1
ATOM 6490 O O . ASP B 1 366 ? 15.953 -5.734 -23.844 1 89.12 366 ASP B O 1
ATOM 6494 N N . LYS B 1 367 ? 15.648 -7.906 -23.531 1 89.12 367 LYS B N 1
ATOM 6495 C CA . LYS B 1 367 ? 15.945 -8.242 -24.922 1 89.12 367 LYS B CA 1
ATOM 6496 C C . LYS B 1 367 ? 14.695 -8.758 -25.625 1 89.12 367 LYS B C 1
ATOM 6498 O O . LYS B 1 367 ? 14.219 -9.852 -25.344 1 89.12 367 LYS B O 1
ATOM 6503 N N . PRO B 1 368 ? 14.203 -7.879 -26.5 1 85.44 368 PRO B N 1
ATOM 6504 C CA . PRO B 1 368 ? 13 -8.305 -27.219 1 85.44 368 PRO B CA 1
ATOM 6505 C C . PRO B 1 368 ? 13.25 -9.484 -28.156 1 85.44 368 PRO B C 1
ATOM 6507 O O . PRO B 1 368 ? 14.32 -9.578 -28.766 1 85.44 368 PRO B O 1
ATOM 6510 N N . LYS B 1 369 ? 12.312 -10.375 -28.188 1 84.75 369 LYS B N 1
ATOM 6511 C CA . LYS B 1 369 ? 12.367 -11.516 -29.094 1 84.75 369 LYS B CA 1
ATOM 6512 C C . LYS B 1 369 ? 11.352 -11.375 -30.234 1 84.75 369 LYS B C 1
ATOM 6514 O O . LYS B 1 369 ? 11.203 -12.273 -31.062 1 84.75 369 LYS B O 1
ATOM 6519 N N . ASP B 1 370 ? 10.695 -10.242 -30.141 1 82.44 370 ASP B N 1
ATOM 6520 C CA . ASP B 1 370 ? 9.672 -10.023 -31.156 1 82.44 370 ASP B CA 1
ATOM 6521 C C . ASP B 1 370 ? 10.305 -9.797 -32.531 1 82.44 370 ASP B C 1
ATOM 6523 O O . ASP B 1 370 ? 11.438 -9.328 -32.625 1 82.44 370 ASP B O 1
ATOM 6527 N N . ASP B 1 371 ? 9.516 -10.203 -33.562 1 79.56 371 ASP B N 1
ATOM 6528 C CA . ASP B 1 371 ? 9.891 -9.852 -34.938 1 79.56 371 ASP B CA 1
ATOM 6529 C C . ASP B 1 371 ? 9.672 -8.359 -35.188 1 79.56 371 ASP B C 1
ATOM 6531 O O . ASP B 1 371 ? 8.641 -7.801 -34.812 1 79.56 371 ASP B O 1
ATOM 6535 N N . PRO B 1 372 ? 10.695 -7.777 -35.656 1 75.44 372 PRO B N 1
ATOM 6536 C CA . PRO B 1 372 ? 10.547 -6.344 -35.906 1 75.44 372 PRO B CA 1
ATOM 6537 C C . PRO B 1 372 ? 9.289 -6.02 -36.719 1 75.44 372 PRO B C 1
ATOM 6539 O O . PRO B 1 372 ? 8.766 -4.906 -36.625 1 75.44 372 PRO B O 1
ATOM 6542 N N . LYS B 1 373 ? 8.758 -6.938 -37.438 1 79.19 373 LYS B N 1
ATOM 6543 C CA . LYS B 1 373 ? 7.598 -6.711 -38.312 1 79.19 373 LYS B CA 1
ATOM 6544 C C . LYS B 1 373 ? 6.305 -6.77 -37.5 1 79.19 373 LYS B C 1
ATOM 6546 O O . LYS B 1 373 ? 5.242 -6.375 -37.969 1 79.19 373 LYS B O 1
ATOM 6551 N N . ASP B 1 374 ? 6.52 -7.184 -36.281 1 81.62 374 ASP B N 1
ATOM 6552 C CA . ASP B 1 374 ? 5.324 -7.367 -35.469 1 81.62 374 ASP B CA 1
ATOM 6553 C C . ASP B 1 374 ? 4.789 -6.023 -34.969 1 81.62 374 ASP B C 1
ATOM 6555 O O . ASP B 1 374 ? 3.613 -5.914 -34.594 1 81.62 374 ASP B O 1
ATOM 6559 N N . HIS B 1 375 ? 5.691 -5.051 -34.969 1 84.06 375 HIS B N 1
ATOM 6560 C CA . HIS B 1 375 ? 5.285 -3.734 -34.5 1 84.06 375 HIS B CA 1
ATOM 6561 C C . HIS B 1 375 ? 5.391 -2.689 -35.594 1 84.06 375 HIS B C 1
ATOM 6563 O O . HIS B 1 375 ? 6.207 -2.826 -36.531 1 84.06 375 HIS B O 1
ATOM 6569 N N . LEU B 1 376 ? 4.508 -1.758 -35.562 1 83.19 376 LEU B N 1
ATOM 6570 C CA . LEU B 1 376 ? 4.5 -0.684 -36.562 1 83.19 376 LEU B CA 1
ATOM 6571 C C . LEU B 1 376 ? 5.738 0.196 -36.406 1 83.19 376 LEU B C 1
ATOM 6573 O O . LEU B 1 376 ? 6.223 0.758 -37.406 1 83.19 376 LEU B O 1
ATOM 6577 N N . VAL B 1 377 ? 6.129 0.255 -35.219 1 87.56 377 VAL B N 1
ATOM 6578 C CA . VAL B 1 377 ? 7.242 1.147 -34.906 1 87.56 377 VAL B CA 1
ATOM 6579 C C . VAL B 1 377 ? 8.32 0.382 -34.125 1 87.56 377 VAL B C 1
ATOM 6581 O O . VAL B 1 377 ? 8.023 -0.539 -33.375 1 87.56 377 VAL B O 1
ATOM 6584 N N . ASN B 1 378 ? 9.547 0.746 -34.438 1 87.69 378 ASN B N 1
ATOM 6585 C CA . ASN B 1 378 ? 10.648 0.08 -33.75 1 87.69 378 ASN B CA 1
ATOM 6586 C C . ASN B 1 378 ? 10.633 0.378 -32.25 1 87.69 378 ASN B C 1
ATOM 6588 O O . ASN B 1 378 ? 10.031 1.356 -31.812 1 87.69 378 ASN B O 1
ATOM 6592 N N . ARG B 1 379 ? 11.297 -0.449 -31.531 1 87.75 379 ARG B N 1
ATOM 6593 C CA . ARG B 1 379 ? 11.242 -0.409 -30.062 1 87.75 379 ARG B CA 1
ATOM 6594 C C . ARG B 1 379 ? 11.773 0.917 -29.531 1 87.75 379 ARG B C 1
ATOM 6596 O O . ARG B 1 379 ? 11.234 1.47 -28.578 1 87.75 379 ARG B O 1
ATOM 6603 N N . TYR B 1 380 ? 12.805 1.505 -30.125 1 90.69 380 TYR B N 1
ATOM 6604 C CA . TYR B 1 380 ? 13.422 2.744 -29.656 1 90.69 380 TYR B CA 1
ATOM 6605 C C . TYR B 1 380 ? 12.484 3.93 -29.875 1 90.69 380 TYR B C 1
ATOM 6607 O O . TYR B 1 380 ? 12.438 4.848 -29.047 1 90.69 380 TYR B O 1
ATOM 6615 N N . LEU B 1 381 ? 11.695 3.789 -30.891 1 91 381 LEU B N 1
ATOM 6616 C CA . LEU B 1 381 ? 10.75 4.867 -31.172 1 91 381 LEU B CA 1
ATOM 6617 C C . LEU B 1 381 ? 9.477 4.695 -30.344 1 91 381 LEU B C 1
ATOM 6619 O O . LEU B 1 381 ? 8.742 5.66 -30.125 1 91 381 LEU B O 1
ATOM 6623 N N . ARG B 1 382 ? 9.273 3.502 -29.984 1 90.81 382 ARG B N 1
ATOM 6624 C CA . ARG B 1 382 ? 8.086 3.268 -29.188 1 90.81 382 ARG B CA 1
ATOM 6625 C C . ARG B 1 382 ? 8.203 3.941 -27.812 1 90.81 382 ARG B C 1
ATOM 6627 O O . ARG B 1 382 ? 7.242 4.527 -27.328 1 90.81 382 ARG B O 1
ATOM 6634 N N . ILE B 1 383 ? 9.438 3.869 -27.234 1 93.19 383 ILE B N 1
ATOM 6635 C CA . ILE B 1 383 ? 9.547 4.387 -25.875 1 93.19 383 ILE B CA 1
ATOM 6636 C C . ILE B 1 383 ? 10.547 5.539 -25.828 1 93.19 383 ILE B C 1
ATOM 6638 O O . ILE B 1 383 ? 10.75 6.164 -24.781 1 93.19 383 ILE B O 1
ATOM 6642 N N . GLY B 1 384 ? 11.148 5.953 -26.938 1 93.5 384 GLY B N 1
ATOM 6643 C CA . GLY B 1 384 ? 12.195 6.961 -27 1 93.5 384 GLY B CA 1
ATOM 6644 C C . GLY B 1 384 ? 11.68 8.367 -26.734 1 93.5 384 GLY B C 1
ATOM 6645 O O . GLY B 1 384 ? 12.414 9.219 -26.234 1 93.5 384 GLY B O 1
ATOM 6646 N N . PHE B 1 385 ? 10.43 8.586 -26.969 1 95.38 385 PHE B N 1
ATOM 6647 C CA . PHE B 1 385 ? 9.867 9.922 -26.828 1 95.38 385 PHE B CA 1
ATOM 6648 C C . PHE B 1 385 ? 9.727 10.297 -25.359 1 95.38 385 PHE B C 1
ATOM 6650 O O . PHE B 1 385 ? 9.438 11.445 -25.031 1 95.38 385 PHE B O 1
ATOM 6657 N N . ARG B 1 386 ? 9.977 9.383 -24.5 1 97.94 386 ARG B N 1
ATOM 6658 C CA . ARG B 1 386 ? 9.906 9.672 -23.078 1 97.94 386 ARG B CA 1
ATOM 6659 C C . ARG B 1 386 ? 10.945 10.719 -22.672 1 97.94 386 ARG B C 1
ATOM 6661 O O . ARG B 1 386 ? 10.664 11.617 -21.891 1 97.94 386 ARG B O 1
ATOM 6668 N N . ILE B 1 387 ? 12.094 10.672 -23.297 1 97.56 387 ILE B N 1
ATOM 6669 C CA . ILE B 1 387 ? 13.203 11.547 -22.922 1 97.56 387 ILE B CA 1
ATOM 6670 C C . ILE B 1 387 ? 12.945 12.961 -23.438 1 97.56 387 ILE B C 1
ATOM 6672 O O . ILE B 1 387 ? 12.969 13.922 -22.656 1 97.56 387 ILE B O 1
ATOM 6676 N N . PRO B 1 388 ? 12.594 13.125 -24.703 1 97.69 388 PRO B N 1
ATOM 6677 C CA . PRO B 1 388 ? 12.312 14.484 -25.156 1 97.69 388 PRO B CA 1
ATOM 6678 C C . PRO B 1 388 ? 11.086 15.094 -24.484 1 97.69 388 PRO B C 1
ATOM 6680 O O . PRO B 1 388 ? 11.062 16.297 -24.203 1 97.69 388 PRO B O 1
ATOM 6683 N N . VAL B 1 389 ? 10.055 14.336 -24.297 1 98.06 389 VAL B N 1
ATOM 6684 C CA . VAL B 1 389 ? 8.891 14.844 -23.594 1 98.06 389 VAL B CA 1
ATOM 6685 C C . VAL B 1 389 ? 9.289 15.273 -22.172 1 98.06 389 VAL B C 1
ATOM 6687 O O . VAL B 1 389 ? 8.883 16.328 -21.703 1 98.06 389 VAL B O 1
ATOM 6690 N N . GLY B 1 390 ? 10.086 14.438 -21.484 1 98.31 390 GLY B N 1
ATOM 6691 C CA . GLY B 1 390 ? 10.609 14.828 -20.188 1 98.31 390 GLY B CA 1
ATOM 6692 C C . GLY B 1 390 ? 11.438 16.094 -20.25 1 98.31 390 GLY B C 1
ATOM 6693 O O . GLY B 1 390 ? 11.344 16.953 -19.359 1 98.31 390 GLY B O 1
ATOM 6694 N N . GLY B 1 391 ? 12.242 16.203 -21.266 1 98.19 391 GLY B N 1
ATOM 6695 C CA . GLY B 1 391 ? 13.031 17.406 -21.453 1 98.19 391 GLY B CA 1
ATOM 6696 C C . GLY B 1 391 ? 12.18 18.656 -21.625 1 98.19 391 GLY B C 1
ATOM 6697 O O . GLY B 1 391 ? 12.5 19.703 -21.094 1 98.19 391 GLY B O 1
ATOM 6698 N N . ILE B 1 392 ? 11.117 18.516 -22.406 1 98.19 392 ILE B N 1
ATOM 6699 C CA . ILE B 1 392 ? 10.195 19.641 -22.609 1 98.19 392 ILE B CA 1
ATOM 6700 C C . ILE B 1 392 ? 9.562 20.031 -21.281 1 98.19 392 ILE B C 1
ATOM 6702 O O . ILE B 1 392 ? 9.5 21.219 -20.953 1 98.19 392 ILE B O 1
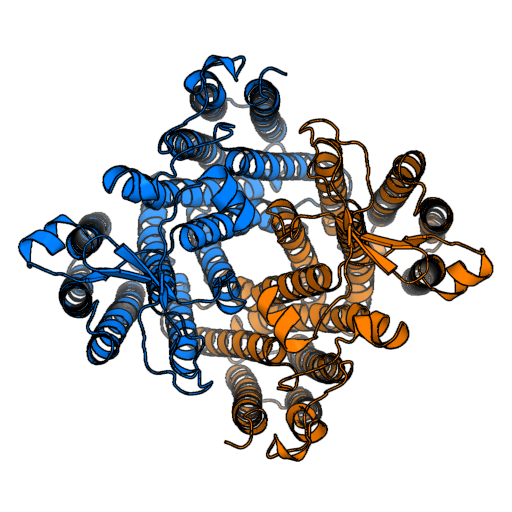ATOM 6706 N N . ILE B 1 393 ? 9.148 19.078 -20.5 1 98.31 393 ILE B N 1
ATOM 6707 C CA . ILE B 1 393 ? 8.531 19.344 -19.203 1 98.31 393 ILE B CA 1
ATOM 6708 C C . ILE B 1 393 ? 9.516 20.047 -18.297 1 98.31 393 ILE B C 1
ATOM 6710 O O . ILE B 1 393 ? 9.164 21.016 -17.625 1 98.31 393 ILE B O 1
ATOM 6714 N N . LEU B 1 394 ? 10.742 19.562 -18.266 1 98.06 394 LEU B N 1
ATOM 6715 C CA . LEU B 1 394 ? 11.773 20.219 -17.484 1 98.06 394 LEU B CA 1
ATOM 6716 C C . LEU B 1 394 ? 12 21.656 -17.953 1 98.06 394 LEU B C 1
ATOM 6718 O O . LEU B 1 394 ? 12.141 22.562 -17.141 1 98.06 394 LEU B O 1
ATOM 6722 N N . GLY B 1 395 ? 12.008 21.875 -19.219 1 97.56 395 GLY B N 1
ATOM 6723 C CA . GLY B 1 395 ? 12.188 23.203 -19.781 1 97.56 395 GLY B CA 1
ATOM 6724 C C . GLY B 1 395 ? 11.062 24.156 -19.422 1 97.56 395 GLY B C 1
ATOM 6725 O O . GLY B 1 395 ? 11.297 25.344 -19.219 1 97.56 395 GLY B O 1
ATOM 6726 N N . LEU B 1 396 ? 9.875 23.672 -19.328 1 96.69 396 LEU B N 1
ATOM 6727 C CA . LEU B 1 396 ? 8.711 24.484 -19.031 1 96.69 396 LEU B CA 1
ATOM 6728 C C . LEU B 1 396 ? 8.773 25.016 -17.594 1 96.69 396 LEU B C 1
ATOM 6730 O O . LEU B 1 396 ? 8.039 25.938 -17.234 1 96.69 396 LEU B O 1
ATOM 6734 N N . ALA B 1 397 ? 9.609 24.391 -16.766 1 94.69 397 ALA B N 1
ATOM 6735 C CA . ALA B 1 397 ? 9.742 24.828 -15.375 1 94.69 397 ALA B CA 1
ATOM 6736 C C . ALA B 1 397 ? 10.258 26.266 -15.297 1 94.69 397 ALA B C 1
ATOM 6738 O O . ALA B 1 397 ? 10.07 26.953 -14.289 1 94.69 397 ALA B O 1
ATOM 6739 N N . TRP B 1 398 ? 10.891 26.719 -16.375 1 94.38 398 TRP B N 1
ATOM 6740 C CA . TRP B 1 398 ? 11.461 28.062 -16.391 1 94.38 398 TRP B CA 1
ATOM 6741 C C . TRP B 1 398 ? 10.422 29.094 -16.812 1 94.38 398 TRP B C 1
ATOM 6743 O O . TRP B 1 398 ? 10.664 30.297 -16.734 1 94.38 398 TRP B O 1
ATOM 6753 N N . THR B 1 399 ? 9.242 28.625 -17.172 1 91.5 399 THR B N 1
ATOM 6754 C CA . THR B 1 399 ? 8.195 29.562 -17.578 1 91.5 399 THR B CA 1
ATOM 6755 C C . THR B 1 399 ? 7.566 30.219 -16.344 1 91.5 399 THR B C 1
ATOM 6757 O O . THR B 1 399 ? 7.68 29.703 -15.234 1 91.5 399 THR B O 1
ATOM 6760 N N . GLU B 1 400 ? 6.969 31.375 -16.516 1 88.12 400 GLU B N 1
ATOM 6761 C CA . GLU B 1 400 ? 6.289 32.094 -15.438 1 88.12 400 GLU B CA 1
ATOM 6762 C C . GLU B 1 400 ? 4.777 31.891 -15.516 1 88.12 400 GLU B C 1
ATOM 6764 O O . GLU B 1 400 ? 4.016 32.812 -15.258 1 88.12 400 GLU B O 1
ATOM 6769 N N . TRP B 1 401 ? 4.434 30.719 -15.93 1 90.19 401 TRP B N 1
ATOM 6770 C CA . TRP B 1 401 ? 3.01 30.406 -16.016 1 90.19 401 TRP B CA 1
ATOM 6771 C C . TRP B 1 401 ? 2.42 30.172 -14.625 1 90.19 401 TRP B C 1
ATOM 6773 O O . TRP B 1 401 ? 3.152 29.938 -13.664 1 90.19 401 TRP B O 1
ATOM 6783 N N . LYS B 1 402 ? 1.104 30.375 -14.609 1 91.25 402 LYS B N 1
ATOM 6784 C CA . LYS B 1 402 ? 0.415 29.953 -13.398 1 91.25 402 LYS B CA 1
ATOM 6785 C C . LYS B 1 402 ? 0.63 28.453 -13.133 1 91.25 402 LYS B C 1
ATOM 6787 O O . LYS B 1 402 ? 0.792 27.672 -14.07 1 91.25 402 LYS B O 1
ATOM 6792 N N . ILE B 1 403 ? 0.639 28.094 -11.93 1 92.88 403 ILE B N 1
ATOM 6793 C CA . ILE B 1 403 ? 0.934 26.734 -11.539 1 92.88 403 ILE B CA 1
ATOM 6794 C C . ILE B 1 403 ? -0.089 25.781 -12.156 1 92.88 403 ILE B C 1
ATOM 6796 O O . ILE B 1 403 ? 0.271 24.719 -12.656 1 92.88 403 ILE B O 1
ATOM 6800 N N . VAL B 1 404 ? -1.351 26.156 -12.148 1 94.19 404 VAL B N 1
ATOM 6801 C CA . VAL B 1 404 ? -2.396 25.297 -12.695 1 94.19 404 VAL B CA 1
ATOM 6802 C C . VAL B 1 404 ? -2.154 25.062 -14.18 1 94.19 404 VAL B C 1
ATOM 6804 O O . VAL B 1 404 ? -2.307 23.938 -14.672 1 94.19 404 VAL B O 1
ATOM 6807 N N . THR B 1 405 ? -1.767 26.078 -14.875 1 95.31 405 THR B N 1
ATOM 6808 C CA . THR B 1 405 ? -1.48 25.969 -16.297 1 95.31 405 THR B CA 1
ATOM 6809 C C . THR B 1 405 ? -0.262 25.078 -16.531 1 95.31 405 THR B C 1
ATOM 6811 O O . THR B 1 405 ? -0.288 24.188 -17.391 1 95.31 405 THR B O 1
ATOM 6814 N N . LEU B 1 406 ? 0.733 25.312 -15.781 1 95 406 LEU B N 1
ATOM 6815 C CA . LEU B 1 406 ? 1.96 24.531 -15.914 1 95 406 LEU B CA 1
ATOM 6816 C C . LEU B 1 406 ? 1.691 23.047 -15.672 1 95 406 LEU B C 1
ATOM 6818 O O . LEU B 1 406 ? 2.094 22.203 -16.469 1 95 406 LEU B O 1
ATOM 6822 N N . ILE B 1 407 ? 1.004 22.719 -14.602 1 96.12 407 ILE B N 1
ATOM 6823 C CA . ILE B 1 407 ? 0.753 21.328 -14.234 1 96.12 407 ILE B CA 1
ATOM 6824 C C . ILE B 1 407 ? -0.107 20.656 -15.297 1 96.12 407 ILE B C 1
ATOM 6826 O O . ILE B 1 407 ? 0.163 19.531 -15.703 1 96.12 407 ILE B O 1
ATOM 6830 N N . TRP B 1 408 ? -1.072 21.312 -15.805 1 97.56 408 TRP B N 1
ATOM 6831 C CA . TRP B 1 408 ? -1.962 20.703 -16.797 1 97.56 408 TRP B CA 1
ATOM 6832 C C . TRP B 1 408 ? -1.266 20.562 -18.141 1 97.56 408 TRP B C 1
ATOM 6834 O O . TRP B 1 408 ? -1.535 19.625 -18.891 1 97.56 408 TRP B O 1
ATOM 6844 N N . ILE B 1 409 ? -0.409 21.5 -18.469 1 98.19 409 ILE B N 1
ATOM 6845 C CA . ILE B 1 409 ? 0.359 21.359 -19.703 1 98.19 409 ILE B CA 1
ATOM 6846 C C . ILE B 1 409 ? 1.313 20.172 -19.578 1 98.19 409 ILE B C 1
ATOM 6848 O O . ILE B 1 409 ? 1.474 19.391 -20.516 1 98.19 409 ILE B O 1
ATOM 6852 N N . ASP B 1 410 ? 1.984 20.094 -18.438 1 98.19 410 ASP B N 1
ATOM 6853 C CA . ASP B 1 410 ? 2.814 18.922 -18.188 1 98.19 410 ASP B CA 1
ATOM 6854 C C . ASP B 1 410 ? 2 17.625 -18.328 1 98.19 410 ASP B C 1
ATOM 6856 O O . ASP B 1 410 ? 2.441 16.672 -18.969 1 98.19 410 ASP B O 1
ATOM 6860 N N . THR B 1 411 ? 0.822 17.641 -17.703 1 98.19 411 THR B N 1
ATOM 6861 C CA . THR B 1 411 ? -0.062 16.469 -17.766 1 98.19 411 THR B CA 1
ATOM 6862 C C . THR B 1 411 ? -0.47 16.188 -19.219 1 98.19 411 THR B C 1
ATOM 6864 O O . THR B 1 411 ? -0.553 15.023 -19.625 1 98.19 411 THR B O 1
ATOM 6867 N N . LEU B 1 412 ? -0.717 17.219 -19.953 1 98.25 412 LEU B N 1
ATOM 6868 C CA . LEU B 1 412 ? -1.084 17.062 -21.344 1 98.25 412 LEU B CA 1
ATOM 6869 C C . LEU B 1 412 ? 0.034 16.375 -22.125 1 98.25 412 LEU B C 1
ATOM 6871 O O . LEU B 1 412 ? -0.225 15.484 -22.953 1 98.25 412 LEU B O 1
ATOM 6875 N N . PHE B 1 413 ? 1.246 16.781 -21.922 1 98.44 413 PHE B N 1
ATOM 6876 C CA . PHE B 1 413 ? 2.377 16.141 -22.594 1 98.44 413 PHE B CA 1
ATOM 6877 C C . PHE B 1 413 ? 2.488 14.672 -22.188 1 98.44 413 PHE B C 1
ATOM 6879 O O . PHE B 1 413 ? 2.775 13.82 -23.031 1 98.44 413 PHE B O 1
ATOM 6886 N N . LEU B 1 414 ? 2.285 14.375 -20.969 1 98.31 414 LEU B N 1
ATOM 6887 C CA . LEU B 1 414 ? 2.326 12.992 -20.516 1 98.31 414 LEU B CA 1
ATOM 6888 C C . LEU B 1 414 ? 1.194 12.18 -21.141 1 98.31 414 LEU B C 1
ATOM 6890 O O . LEU B 1 414 ? 1.385 11.023 -21.5 1 98.31 414 LEU B O 1
ATOM 6894 N N . MET B 1 415 ? 0.02 12.812 -21.203 1 97.5 415 MET B N 1
ATOM 6895 C CA . MET B 1 415 ? -1.12 12.141 -21.812 1 97.5 415 MET B CA 1
ATOM 6896 C C . MET B 1 415 ? -0.846 11.844 -23.281 1 97.5 415 MET B C 1
ATOM 6898 O O . MET B 1 415 ? -1.156 10.758 -23.766 1 97.5 415 MET B O 1
ATOM 6902 N N . LEU B 1 416 ? -0.285 12.805 -23.938 1 97.38 416 LEU B N 1
ATOM 6903 C CA . LEU B 1 416 ? 0.064 12.617 -25.344 1 97.38 416 LEU B CA 1
ATOM 6904 C C . LEU B 1 416 ? 1.084 11.492 -25.5 1 97.38 416 LEU B C 1
ATOM 6906 O O . LEU B 1 416 ? 0.981 10.68 -26.422 1 97.38 416 LEU B O 1
ATOM 6910 N N . LEU B 1 417 ? 2.047 11.539 -24.625 1 97.31 417 LEU B N 1
ATOM 6911 C CA . LEU B 1 417 ? 3.039 10.469 -24.625 1 97.31 417 LEU B CA 1
ATOM 6912 C C . LEU B 1 417 ? 2.379 9.109 -24.406 1 97.31 417 LEU B C 1
ATOM 6914 O O . LEU B 1 417 ? 2.684 8.148 -25.109 1 97.31 417 LEU B O 1
ATOM 6918 N N . PHE B 1 418 ? 1.529 9 -23.438 1 95.25 418 PHE B N 1
ATOM 6919 C CA . PHE B 1 418 ? 0.84 7.762 -23.109 1 95.25 418 PHE B CA 1
ATOM 6920 C C . PHE B 1 418 ? 0.007 7.27 -24.281 1 95.25 418 PHE B C 1
ATOM 6922 O O . PHE B 1 418 ? 0.052 6.09 -24.625 1 95.25 418 PHE B O 1
ATOM 6929 N N . VAL B 1 419 ? -0.749 8.164 -24.906 1 93.19 419 VAL B N 1
ATOM 6930 C CA . VAL B 1 419 ? -1.596 7.816 -26.047 1 93.19 419 VAL B CA 1
ATOM 6931 C C . VAL B 1 419 ? -0.728 7.34 -27.203 1 93.19 419 VAL B C 1
ATOM 6933 O O . VAL B 1 419 ? -1.045 6.34 -27.859 1 93.19 419 VAL B O 1
ATOM 6936 N N . TYR B 1 420 ? 0.302 8.039 -27.453 1 94.06 420 TYR B N 1
ATOM 6937 C CA . TYR B 1 420 ? 1.23 7.633 -28.5 1 94.06 420 TYR B CA 1
ATOM 6938 C C . TYR B 1 420 ? 1.737 6.219 -28.266 1 94.06 420 TYR B C 1
ATOM 6940 O O . TYR B 1 420 ? 1.729 5.383 -29.172 1 94.06 420 TYR B O 1
ATOM 6948 N N . GLU B 1 421 ? 2.17 5.973 -27.031 1 93.06 421 GLU B N 1
ATOM 6949 C CA . GLU B 1 421 ? 2.742 4.664 -26.734 1 93.06 421 GLU B CA 1
ATOM 6950 C C . GLU B 1 421 ? 1.684 3.566 -26.812 1 93.06 421 GLU B C 1
ATOM 6952 O O . GLU B 1 421 ? 1.992 2.426 -27.156 1 93.06 421 GLU B O 1
ATOM 6957 N N . LEU B 1 422 ? 0.494 3.883 -26.469 1 88.31 422 LEU B N 1
ATOM 6958 C CA . LEU B 1 422 ? -0.582 2.904 -26.578 1 88.31 422 LEU B CA 1
ATOM 6959 C C . LEU B 1 422 ? -0.764 2.465 -28.031 1 88.31 422 LEU B C 1
ATOM 6961 O O . LEU B 1 422 ? -1.045 1.295 -28.297 1 88.31 422 LEU B O 1
ATOM 6965 N N . PHE B 1 423 ? -0.582 3.412 -28.891 1 87.12 423 PHE B N 1
ATOM 6966 C CA . PHE B 1 423 ? -0.706 3.104 -30.312 1 87.12 423 PHE B CA 1
ATOM 6967 C C . PHE B 1 423 ? 0.533 2.375 -30.828 1 87.12 423 PHE B C 1
ATOM 6969 O O . PHE B 1 423 ? 0.425 1.391 -31.547 1 87.12 423 PHE B O 1
ATOM 6976 N N . ALA B 1 424 ? 1.617 2.795 -30.375 1 88 424 ALA B N 1
ATOM 6977 C CA . ALA B 1 424 ? 2.881 2.301 -30.922 1 88 424 ALA B CA 1
ATOM 6978 C C . ALA B 1 424 ? 3.154 0.873 -30.453 1 88 424 ALA B C 1
ATOM 6980 O O . ALA B 1 424 ? 3.818 0.102 -31.141 1 88 424 ALA B O 1
ATOM 6981 N N . ILE B 1 425 ? 2.658 0.507 -29.328 1 85.88 425 ILE B N 1
ATOM 6982 C CA . ILE B 1 425 ? 3.016 -0.781 -28.734 1 85.88 425 ILE B CA 1
ATOM 6983 C C . ILE B 1 425 ? 2.104 -1.871 -29.297 1 85.88 425 ILE B C 1
ATOM 6985 O O . ILE B 1 425 ? 2.404 -3.061 -29.188 1 85.88 425 ILE B O 1
ATOM 6989 N N . ASN B 1 426 ? 1.023 -1.504 -29.891 1 79.94 426 ASN B N 1
ATOM 6990 C CA . ASN B 1 426 ? 0.117 -2.498 -30.453 1 79.94 426 ASN B CA 1
ATOM 6991 C C . ASN B 1 426 ? 0.742 -3.211 -31.656 1 79.94 426 ASN B C 1
ATOM 6993 O O . ASN B 1 426 ? 1.315 -2.568 -32.531 1 79.94 426 ASN B O 1
ATOM 6997 N N . PRO B 1 427 ? 0.627 -4.523 -31.469 1 76.44 427 PRO B N 1
ATOM 6998 C CA . PRO B 1 427 ? 1.182 -5.273 -32.594 1 76.44 427 PRO B CA 1
ATOM 6999 C C . PRO B 1 427 ? 0.4 -5.059 -33.906 1 76.44 427 PRO B C 1
ATOM 7001 O O . PRO B 1 427 ? -0.774 -4.684 -33.844 1 76.44 427 PRO B O 1
ATOM 7004 N N . ARG B 1 428 ? 1.201 -5.172 -35 1 71.19 428 ARG B N 1
ATOM 7005 C CA . ARG B 1 428 ? 0.574 -5.09 -36.312 1 71.19 428 ARG B CA 1
ATOM 7006 C C . ARG B 1 428 ? -0.443 -6.207 -36.5 1 71.19 428 ARG B C 1
ATOM 7008 O O . ARG B 1 428 ? -0.178 -7.363 -36.156 1 71.19 428 ARG B O 1
ATOM 7015 N N . SER B 1 429 ? -1.812 -5.996 -36.25 1 57.38 429 SER B N 1
ATOM 7016 C CA . SER B 1 429 ? -2.822 -7 -36.562 1 57.38 429 SER B CA 1
ATOM 7017 C C . SER B 1 429 ? -2.65 -7.527 -38 1 57.38 429 SER B C 1
ATOM 7019 O O . SER B 1 429 ? -2.24 -6.789 -38.875 1 57.38 429 SER B O 1
#

Sequence (858 aa):
DVEEFIKKYGDINVSYIEPPPSSRWFTKPYALNYFHDGKLFRTKHERTSGRLELFLDLIYVGIAMNLSSNAIKEPNWLSFVKYLFYFIPAWTIWADLKDFMNYYFNDDLLQKFYVVFILALLLIYDNNVEFIFESRNALLTTITAYFLARITLAIMLIFYSIYVFEHRTQMRLYSATLIVTSSCWYFLLLIRSTAGIIVFSAIWLILEQCCFVISYHPWTKKKLGLTHSTALNIEHEDERLSAFFIISIGEFLLGIVSGNALSEGWNTKVAKGIALLIDAFIFLELYSHKDGSIRATHAMRRSVSTALGYIYIHLPLIASLLIVGDAGADLAKLGEPYEEERGVVFFFSAGIFIALCALTIHPLLDKPKDDPKDHLVNRYLRIGFRIPVGGIILGLAWTEWKIVTLIWIDTLFLMLLFVYELFAINPRSDVEEFIKKYGDINVSYIEPPPSSRWFTKPYALNYFHDGKLFRTKHERTSGRLELFLDLIYVGIAMNLSSNAIKEPNWLSFVKYLFYFIPAWTIWADLKDFMNYYFNDDLLQKFYVVFILALLLIYDNNVEFIFESRNALLTTITAYFLARITLAIMLIFYSIYVFEHRTQMRLYSATLIVTSSCWYFLLLIRSTAGIIVFSAIWLILEQCCFVISYHPWTKKKLGLTHSTALNIEHEDERLSAFFIISIGEFLLGIVSGNALSEGWNTKVAKGIALLIDAFIFLELYSHKDGSIRATHAMRRSVSTALGYIYIHLPLIASLLIVGDAGADLAKLGEPYEEERGVVFFFSAGIFIALCALTIHPLLDKPKDDPKDHLVNRYLRIGFRIPVGGIILGLAWTEWKIVTLIWIDTLFLMLLFVYELFAINPRS

Nearest PDB structures (foldseek):
  6hfb-assembly3_C  TM=2.087E-01  e=7.573E-02  Pyrococcus furiosus DSM 3638
  4mlb-assembly1_C  TM=2.166E-01  e=1.171E-01  Pyrococcus furiosus
  3vvs-assembly1_A  TM=1.937E-01  e=1.892E-01  Pyrococcus furiosus
  3vvr-assembly1_A  TM=1.964E-01  e=5.385E-01  Pyrococcus furiosus
  8qai-assembly2_B  TM=2.062E-01  e=3.999E+00  synthetic construct

pLDDT: mean 86.42, std 11.34, range [45.91, 98.62]

Solvent-accessible surface area (backbone atoms only — not comparable to full-atom values): 43729 Å² total; per-residue (Å²): 96,72,64,59,47,39,66,30,48,64,85,71,79,70,47,75,41,83,70,74,77,82,33,68,62,66,43,78,57,50,70,38,28,31,31,47,85,89,36,40,38,31,40,70,61,84,75,56,90,47,72,66,54,56,48,51,46,45,48,49,43,32,45,52,48,30,47,36,46,58,22,52,75,51,44,46,71,66,30,49,51,51,34,52,63,57,45,50,58,55,48,49,54,52,49,48,54,5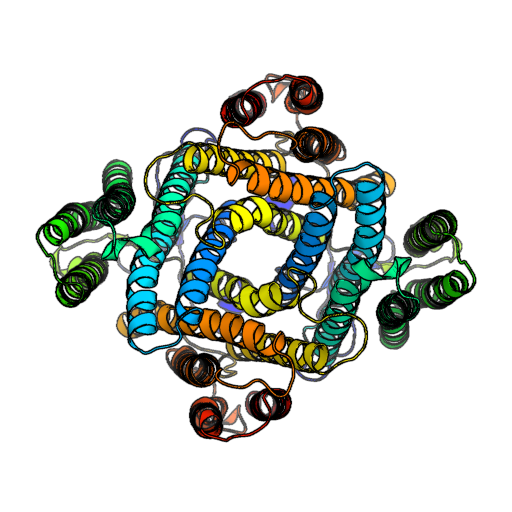2,49,50,44,57,34,46,64,72,84,15,45,60,58,50,50,51,51,54,50,45,49,46,31,47,53,52,26,58,27,8,57,87,36,37,88,83,29,69,61,17,35,51,47,28,49,48,29,53,30,53,49,45,41,49,51,23,52,50,32,47,58,41,30,76,61,24,67,58,41,21,67,48,30,46,53,38,22,51,51,38,49,52,55,45,57,54,57,64,59,47,77,76,49,86,48,68,68,54,42,54,52,53,46,49,50,51,50,51,50,48,52,48,48,52,50,48,46,72,29,67,66,43,35,62,73,66,65,50,61,41,38,81,33,79,53,60,68,52,51,52,50,50,53,50,49,48,50,50,56,41,49,35,39,37,45,37,47,45,38,42,82,35,44,36,43,64,56,89,46,68,24,40,54,33,41,46,35,44,51,51,44,45,51,48,54,52,47,52,61,68,51,50,57,41,63,71,30,31,44,45,20,71,72,66,39,71,66,30,25,50,47,55,59,54,45,48,50,59,26,50,55,19,42,34,30,22,13,41,28,46,19,55,56,21,51,47,60,87,85,62,75,98,53,60,41,37,43,44,44,26,24,46,16,46,25,48,26,31,43,33,60,40,51,54,42,63,43,32,44,70,66,56,59,74,77,42,31,83,43,55,64,62,67,37,42,49,58,36,46,58,54,19,49,50,41,37,56,54,51,75,52,88,61,55,66,58,58,49,52,46,51,46,35,46,53,50,48,51,50,50,54,50,33,61,58,33,36,41,60,57,126,98,73,66,60,47,39,68,28,45,51,90,72,81,66,47,73,42,83,73,74,78,83,32,68,61,67,43,78,59,52,71,38,28,33,31,48,86,90,37,40,37,32,42,71,62,84,73,55,89,47,74,65,56,55,48,50,47,44,50,50,42,31,45,52,48,30,46,36,47,58,22,53,76,51,44,45,70,65,30,50,52,49,34,51,62,57,45,50,58,55,48,48,54,50,49,48,52,53,50,49,44,56,35,47,64,72,82,15,45,60,57,51,49,50,51,53,52,45,51,47,33,47,52,53,28,57,28,9,56,87,36,36,90,81,29,69,61,17,34,51,49,28,51,46,28,51,30,52,49,44,42,49,50,23,51,51,33,48,58,41,30,75,60,23,68,57,44,20,68,48,30,46,52,39,23,52,52,38,50,52,53,44,56,54,56,62,59,48,76,75,50,84,48,69,66,54,41,53,52,55,49,52,51,51,51,52,50,48,51,50,49,53,49,50,46,71,29,69,66,44,35,61,74,66,66,51,63,41,37,80,33,78,52,59,68,54,51,50,51,51,53,50,50,47,50,51,59,40,49,37,40,34,45,39,48,46,38,42,82,34,44,35,42,63,56,91,45,67,24,40,55,33,42,47,37,43,51,51,44,44,53,48,54,52,48,51,63,69,51,50,58,40,62,72,30,31,42,46,20,71,73,69,38,72,68,31,24,51,48,55,59,54,45,48,51,58,27,49,57,20,43,34,31,23,14,42,30,44,19,55,57,19,50,47,60,87,83,61,74,98,52,61,41,37,43,42,44,25,25,45,17,46,25,48,25,29,42,34,57,39,53,53,42,64,43,33,44,70,67,56,58,76,78,42,30,82,42,56,62,64,68,37,40,49,58,36,45,58,54,19,50,52,40,37,55,54,51,75,53,89,62,56,66,59,57,49,51,47,52,46,36,47,52,51,49,51,50,52,54,50,33,59,58,34,36,40,61,58,126

Foldseek 3Di:
DVVLVCQFQPDAQEAEDEADDADQADGQWEWQWKDFQNHIYGHPDDPACDPLLLVLLLLLLVLLLLLLLQLLVDLDPVSLLLSLLLNLLSVVLNVLLLQVCQTTPRNHPVNVVLSVLLSVLSVQLSVLSSCVLPDLVSVVSNLVSSLVSLLVSLVVLCVSLVRYVLANVLSNQLSVQSNVLSVCLVCLSVDNDPVVSSVVSVVSSVSNVVSVLCSQPVVVCVVVVRRMHHDGPPVNVVVSLLSSQLSLLCLLQCLQPPPVLQDDDDDLLVLLSVLSVLVSVLLNVLLVCQLLFRHWNALCRPDSVLVVLLVCLSSLLSSLSSNLSSLSSVLSSDDPPDPPSLSSLLSNLVSQLSNLVSSNSNSVSIGGPDDCLFWPDGSCVLSVVSNVLSVVLNVCSPPPDGSSVSSVVNSVSSVVNSVSNVRGSHTDD/DVVLVCQFAHDAQEAEDEADDADQADGQWEWQWKDFQNHIYGHPDPPACDPLLLVLLLLLLVLLLLLLLQLLVPLDPVSLLLSLLLNLLSVVLNVLLLQVCQTTPRNHPVNVVLSVLLSVLSVQLSVLSSCVLPDLVSVVSNLVSSLVSLLVSLVVLCVSLVRYVLANVLSNQLSVQSNVLSVCLVCLSVPNDPVVSSVVSVVSSVSNVVSVLCSQPVVVCVVVVRSMHHDGPPVNVVVSLLSSQLSLLCLLQCLQPPPVLQDDDDDLLVLLSVLSVLVSVLLNVLLVCQLLFRHWNALCRPDSVLVVLLVCLSSLLSSLSSNLSSLSSVLSSDDPPDPPSLSSLLSNLVSQLSNLVSSNVNSVSIGGPDDCLFWPDGSCVLSVVSNVLSVVLNVCSPPPDGSSVSSVVNSVSSVVSSVSNVRGSHTDD

Radius of gyration: 26.66 Å; Cα contacts (8 Å, |Δi|>4): 1222; chains: 2; bounding box: 75×68×73 Å

Secondary structure (DSSP, 8-state):
-HHHHHHHH----EEEEPPPPP-SS-PPP--SEEEETTEEEEESS-----HHHHHHHHHHHHHHHHHHHHHHHS-SHHHHHHHHHHHHHHHHHHHHHHHHHHHH----HHHHHHHHHHHHHHHHHHHHGGGTTT-HHHHHHHHHHHHHHHHHHHHHHHHHHTT-GGGHHHHHHHHHHHHHHHHHGGGGGG---HHHHHHHHHHHHHHHHHHHHHHHSHHHHHHHT-SEEE---HHHHHHHHHHHHHHHHHHHHHHHHGGGTT-SSS-HHHHHHHHHHHHHHHHHHHHHHTT--SSEE-HHHH-HHHHHHHHHHHHHHHHHHHHHHHHHHHHHHSPSS--S-HHHHHHHHHHHHHHHHHHHHHHHTSEE-S-GGGBSS-HHHHHTTHHHHHHHHHHHTTS---HHHHHHHHHHHHHHHHHHHHHHHSB--/-HHHHHHHH----EEEEPPPPP-SS-PPP--SEEEETTEEEEESS-----HHHHHHHHHHHHHHHHHHHHHHHS-SHHHHHHHHHHHHHHHHHHHHHHHHHHHH----HHHHHHHHHHHHHHHHHHHHGGGTTT-HHHHHHHHHHHHHHHHHHHHHHHHHHTT-GGGHHHHHHHHHHHHHHHHHGGGGGG---HHHHHHHHHHHHHHHHHHHHHHHSHHHHHHHT-SEEE---HHHHHHHHHHHHHHHHHHHHHHHHGGGTT-SSS-HHHHHHHHHHHHHHHHHHHHHHTT--SSEE-HHHH-HHHHHHHHHHHHHHHHHHHHHHHHHHHHHHSPSS--S-HHHHHHHHHHHHHHHHHHHHHHHTSEE-S-GGGBSS-HHHHHTTHHHHHHHHHHHTTS---HHHHHHHHHHHHHHHHHHHHHHTSB--

Organism: Wickerhamomyces anomalus (strain ATCC 58044 / CBS 1984 / NCYC 433 / NRRL Y-366-8) (NCBI:txid683960)

InterPro domains:
  IPR010640 Low temperature requirement A [PF06772] (51-397)
  IPR010640 Low temperature requirement A [PTHR36840] (18-421)